Protein AF-A0A9J6AD57-F1 (afdb_monomer_lite)

Organism: Solanum commersonii (NCBI:txid4109)

InterPro domains:
  IPR005123 Oxoglutarate/iron-dependent dioxygenase domain [PS51471] (202-302)
  IPR005123 Oxoglutarate/iron-dependent dioxygenase domain [PS51471] (528-617)
  IPR026992 Non-haem dioxygenase, N-terminal domain [PF14226] (63-148)
  IPR026992 Non-haem dioxygenase, N-terminal domain [PF14226] (376-472)
  IPR027443 Isopenicillin N synthase-like superfamily [G3DSA:2.60.120.330] (24-341)
  IPR027443 Isopenicillin N synthase-like superfamily [G3DSA:2.60.120.330] (342-655)
  IPR044861 Isopenicillin N synthase-like, Fe(2+) 2OG dioxygenase domain [PF03171] (204-301)
  IPR044861 Isopenicillin N synthase-like, Fe(2+) 2OG dioxygenase domain [PF03171] (530-617)
  IPR050295 Plant 2-oxoglutarate-dependent oxidoreductases [PTHR47991] (42-327)

Radius of gyration: 38.26 Å; chains: 1; bounding box: 84×86×118 Å

Sequence (816 aa):
MLHLDTNSFIAMETRTREQLQVNYKKVPSVQEMAKNKLVTIPSRYVREDQDRSIVASSNNKEVPVIDMQRLINDSMNLELNKLHFAAKEWGFFQIKNEIKELFNLPLEEKKKFEQSSGELDGFGQHFVVSDEQKLDWADVFYLKTAPPYLRMPIFSKLPLSLRETIEEYSEEVKELSIKLLKMFGKALGIDEEEVKSVFEEGMQSMRMNYYPPCPQSEKVMGLTPHSDATGLTILLQVNEIQGLQIKKDGIWISILPLPRAFIVNVGDVFEIFSNGIYKSIEHRSVVSSEKERISIATFHNSRLDGELGPANSLINAHNPPKFKKIEATKFYKGYLTRELVGKSYEMAKTKLVTIPSRYIHDNQDPSIASSNYKEVPVIDMQRLINDSMNLELNKLHFAAKEWGFFQLINHGVNFSMMEKMKDEIKKLFNLPLEEKKKFEQSSGELDGFGQLFVVSDEQKLDRADLFFLKTAPIYLRRPIFSKLPLSLRETIEEYSKEVNELSMKVLEMSGKALGIDEEEVKIVFEEGMQSMRMNYYPPCPQLEKVMGLCPQSNSSGLTILLSNGIWIPILPLPNAFVVNVGDALEIFSNGIYKSIEHRSVVNSERERMSVATFQNPRLDGELRPANSLINAHNPPKFKKIGVTEFYKGYVTRELVGKSYICQFKSEYVIRDDDGEIEIKYMEVPSVQELAKKKLMTIPSRYVRDDQDRSIATSNFKQVLVIDMQRLIIGVYMTGLVRVFQISKSNRLCKNFKFIHQTKLIKFGFFRGFQPRVGSGLENSWVWYKISSKIPENQDEALASTASIKSTALARRGAIS

Secondary structure (DSSP, 8-state):
-----HHHHHHHHHHHHHHT---PPP---HHHHHHT--SS--TTT--SS--------SSS-PPPEE-HHHHHT-TTSHHHHHHHHHHHHTSEEEEE----------HHHHGGGBPPTT--SEES-SS---SSSPPPS-EEEEEEEESGGG--TTGGGS-HHHHHHHHHHHHHHHHHHHHHHHHHHHHHT--HHHHHHHHTTPPEEEEEEEE---TTGGG--SEEEE--SSSEEEEEE-SS---EEEEETTEEEE--PPTTEEEEEE-HHHHHHTTTSS----EEE---SSS-EEEEEEEEPPPSSSEE---GGG-BTTB--SB--EEHHHHHHHHHTS---B-SGGGTB-------GGG-----PPPPP-S-PPPPPEEEHHHHHT-TT-HHHHHHHHIIIIISEEEEES--S-HHHHHHHHHHHHHHHHS-HHHHGGGBPPTT--SEES-SS---SS----S-EEEEEEEESGGG--TTGGGS-HHHHHHHHHHHHHHHHHHHHHHHHHHHHHT--HHHHHHHHTTPPEEEEEEEE---S-GGGSS-B-S-TT--SEEEE-TTS-EEE--PPTT-EEEE--HHHHHHTTTSS----EEE-B-SS--EEEEEEEE---TTSEE---GGG-BTTB---B--EEHHHHHHHHHTS---TTHHHHHTBPP-----SS------------HHHHTTS--SS--GGGSPP-----S---S--------TTSSSS-SS---------------------------------------------------------PPP------------------------

Foldseek 3Di:
DDPPDVVNVVVVLVVLLVLQFDFADFDDALQVVVVVVDPDDDPLFFDPPDDPFDADDPPDDAQAEAEPVCCVVVPPCPSLVVLLCRQQQPLKYKYFADDDDADPDDPVLQVVFDDDGRDDAGKGDAQHDDPSHRDAQKIKGKAFQPDPSRGDPSLVVDDPVNSVVSNVVLVVVLVVVLVSQQSNCVSLVFDSVLSCQWFNRFTKMKMKIKRFADQPLVGGFNFAWAFAQFQKKKKDWHDQDWWKWWQHPNHTYTHRHDPRMIMMGGGPLNCFQSLNSGDGTTMTGGHHNPGMTIMMIMGGHTHQQDKGGYRPSQDDLQRHTQWAIDRNSVQSSQQRHHHRHYYSCPVGGPPLPPDPPLQFDPDDADDFDPDDFDAQAEAELVCLVVVPPCPSLVSLLCNQQQPLKYKYAPLPPDPVLVVLLVVLLVVLVPDDPVVQCVFDADVPGDAGWDFAQDQDPNHRGAQKTKHKAWQPDPVRGDPSLVVRDPSNSVSSNSNVVSVLVSVLSSQQSNCVSLVFDSVLSCQWFPSFIKMKMKIKRFAHPCLVGGPDDDPDPQFLQKWWQHPVRHIGTHRHDPRIDMDGDDLLNCFQSLNSGDGTDMGGGHHHNDMHIDMDMDRGTHQQHKGHHGPSQDDPVRHTQFAIDRNVVLVVVVRNHDPDPPPSSVVRTQDDDDDDDDDDRDRDDDDDDPPVVVVVDPDPDDDPVPDDDPPDDDDDDPDDDDDDDDDPPPPPPDDDDDDDDDDDDDDDDDDDDDDDDDDDDDDDDDDDDDDDDDDDDDDDDDDDDDDDDDDDDDDDDDDDDDDDDDDDDDDDDDDDDDDD

pLDDT: mean 70.98, std 23.87, range [21.5, 97.38]

Structure (mmCIF, N/CA/C/O backbone):
data_AF-A0A9J6AD57-F1
#
_entry.id   AF-A0A9J6AD57-F1
#
loop_
_atom_site.group_PDB
_atom_site.id
_atom_site.type_symbol
_atom_site.label_atom_id
_atom_site.label_alt_id
_atom_site.label_comp_id
_atom_site.label_asym_id
_atom_site.label_entity_id
_atom_site.label_seq_id
_atom_site.pdbx_PDB_ins_code
_atom_site.Cartn_x
_atom_site.Cartn_y
_atom_site.Cartn_z
_atom_site.occupancy
_atom_site.B_iso_or_equiv
_atom_site.auth_seq_id
_atom_site.auth_comp_id
_atom_site.auth_asym_id
_atom_site.auth_atom_id
_atom_site.pdbx_PDB_model_num
ATOM 1 N N . MET A 1 1 ? 15.984 0.425 47.057 1.00 34.06 1 MET A N 1
ATOM 2 C CA . MET A 1 1 ? 15.898 1.828 46.598 1.00 34.06 1 MET A CA 1
ATOM 3 C C . MET A 1 1 ? 14.975 1.878 45.400 1.00 34.06 1 MET A C 1
ATOM 5 O O . MET A 1 1 ? 15.278 1.197 44.436 1.00 34.06 1 MET A O 1
ATOM 9 N N . LEU A 1 2 ? 13.888 2.642 45.492 1.00 31.03 2 LEU A N 1
ATOM 10 C CA . LEU A 1 2 ? 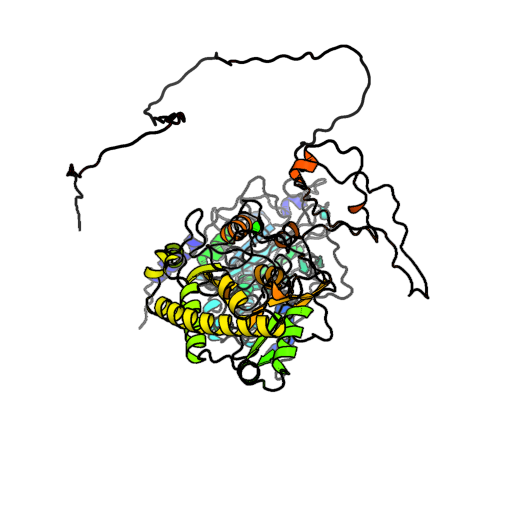13.267 3.423 44.413 1.00 31.03 2 LEU A CA 1
ATOM 11 C C . LEU A 1 2 ? 12.023 4.082 45.023 1.00 31.03 2 LEU A C 1
ATOM 13 O O . LEU A 1 2 ? 10.894 3.642 44.828 1.00 31.03 2 LEU A O 1
ATOM 17 N N . HIS A 1 3 ? 12.247 5.132 45.820 1.00 31.03 3 HIS A N 1
ATOM 18 C CA . HIS A 1 3 ? 11.207 6.141 45.979 1.00 31.03 3 HIS A CA 1
ATOM 19 C C . HIS A 1 3 ? 11.051 6.791 44.604 1.00 31.03 3 HIS A C 1
ATOM 21 O O . HIS A 1 3 ? 11.849 7.649 44.232 1.00 31.03 3 HIS A O 1
ATOM 27 N N . LEU A 1 4 ? 10.051 6.348 43.839 1.00 36.62 4 LEU A N 1
ATOM 28 C CA . LEU A 1 4 ? 9.464 7.211 42.825 1.00 36.62 4 LEU A CA 1
ATOM 29 C C . LEU A 1 4 ? 8.945 8.431 43.580 1.00 36.62 4 LEU A C 1
ATOM 31 O O . LEU A 1 4 ? 8.093 8.301 44.460 1.00 36.62 4 LEU A O 1
ATOM 35 N N . ASP A 1 5 ? 9.553 9.582 43.306 1.00 41.69 5 ASP A N 1
ATOM 36 C CA . ASP A 1 5 ? 9.263 10.839 43.985 1.00 41.69 5 ASP A CA 1
ATOM 37 C C . ASP A 1 5 ? 7.755 11.097 43.900 1.00 41.69 5 ASP A C 1
ATOM 39 O O . ASP A 1 5 ? 7.198 11.144 42.800 1.00 41.69 5 ASP A O 1
ATOM 43 N N . THR A 1 6 ? 7.074 11.232 45.040 1.00 44.88 6 THR A N 1
ATOM 44 C CA . THR A 1 6 ? 5.616 11.425 45.081 1.00 44.88 6 THR A CA 1
ATOM 45 C C . THR A 1 6 ? 5.181 12.634 44.255 1.00 44.88 6 THR A C 1
ATOM 47 O O . THR A 1 6 ? 4.107 12.607 43.659 1.00 44.88 6 THR A O 1
ATOM 50 N N . ASN A 1 7 ? 6.044 13.647 44.121 1.00 40.22 7 ASN A N 1
ATOM 51 C CA . ASN A 1 7 ? 5.800 14.793 43.249 1.00 40.22 7 ASN A CA 1
ATOM 52 C C . ASN A 1 7 ? 5.787 14.407 41.762 1.00 40.22 7 ASN A C 1
ATOM 54 O O . ASN A 1 7 ? 4.982 14.941 41.004 1.00 40.22 7 ASN A O 1
ATOM 58 N N . SER A 1 8 ? 6.627 13.456 41.338 1.00 43.41 8 SER A N 1
ATOM 59 C CA . SER A 1 8 ? 6.649 12.955 39.956 1.00 43.41 8 SER A CA 1
ATOM 60 C C . SER A 1 8 ? 5.392 12.149 39.612 1.00 43.41 8 SER A C 1
ATOM 62 O O . SER A 1 8 ? 4.840 12.320 38.526 1.00 43.41 8 SER A O 1
ATOM 64 N N . PHE A 1 9 ? 4.882 11.350 40.557 1.00 44.97 9 PHE A N 1
ATOM 65 C CA . PHE A 1 9 ? 3.634 10.604 40.383 1.00 44.97 9 PHE A CA 1
ATOM 66 C C . PHE A 1 9 ? 2.422 11.546 40.332 1.00 44.97 9 PHE A C 1
ATOM 68 O O . PHE A 1 9 ? 1.626 11.463 39.401 1.00 44.97 9 PHE A O 1
ATOM 75 N N . ILE A 1 10 ? 2.330 12.510 41.256 1.00 48.50 10 ILE A N 1
ATOM 76 C CA . ILE A 1 10 ? 1.260 13.524 41.274 1.00 48.50 10 ILE A CA 1
ATOM 77 C C . ILE A 1 10 ? 1.305 14.405 40.013 1.00 48.50 10 ILE A C 1
ATOM 79 O O . ILE A 1 10 ? 0.261 14.722 39.440 1.00 48.50 10 ILE A O 1
ATOM 83 N N . ALA A 1 11 ? 2.497 14.772 39.530 1.00 47.91 11 ALA A N 1
ATOM 84 C CA . ALA A 1 11 ? 2.655 15.515 38.280 1.00 47.91 11 ALA A CA 1
ATOM 85 C C . ALA A 1 11 ? 2.229 14.687 37.055 1.00 47.91 11 ALA A C 1
ATOM 87 O O . ALA A 1 11 ? 1.565 15.218 36.164 1.00 47.91 11 ALA A O 1
ATOM 88 N N . MET A 1 12 ? 2.555 13.390 37.017 1.00 51.72 12 MET A N 1
ATOM 89 C CA . MET A 1 12 ? 2.100 12.467 35.971 1.00 51.72 12 MET A CA 1
ATOM 90 C C . MET A 1 12 ? 0.573 12.304 35.993 1.00 51.72 12 MET A C 1
ATOM 92 O O . MET A 1 12 ? -0.067 12.426 34.949 1.00 51.72 12 MET A O 1
ATOM 96 N N . GLU A 1 13 ? -0.023 12.099 37.169 1.00 52.12 13 GLU A N 1
ATOM 97 C CA . GLU A 1 13 ? -1.472 11.982 37.382 1.00 52.12 13 GLU A CA 1
ATOM 98 C C . GLU A 1 13 ? -2.213 13.253 36.930 1.00 52.12 13 GLU A C 1
ATOM 100 O O . GLU A 1 13 ? -3.184 13.177 36.173 1.00 52.12 13 GLU A O 1
ATOM 105 N N . THR A 1 14 ? -1.713 14.429 37.320 1.00 54.19 14 THR A N 1
ATOM 106 C CA . THR A 1 14 ? -2.291 15.734 36.951 1.00 54.19 14 THR A CA 1
ATOM 107 C C . THR A 1 14 ? -2.194 15.978 35.444 1.00 54.19 14 THR A C 1
ATOM 109 O O . THR A 1 14 ? -3.206 16.240 34.795 1.00 54.19 14 THR A O 1
ATOM 112 N N . ARG A 1 15 ? -1.005 15.792 34.855 1.00 53.72 15 ARG A N 1
ATOM 113 C CA . ARG A 1 15 ? -0.764 15.968 33.413 1.00 53.72 15 ARG A CA 1
ATOM 114 C C . ARG A 1 15 ? -1.612 15.019 32.561 1.00 53.72 15 ARG A C 1
ATOM 116 O O . ARG A 1 15 ? -2.144 15.433 31.533 1.00 53.72 15 ARG A O 1
ATOM 123 N N . THR A 1 16 ? -1.780 13.772 33.002 1.00 54.69 16 THR A N 1
ATOM 124 C CA . THR A 1 16 ? -2.605 12.769 32.307 1.00 54.69 16 THR A CA 1
ATOM 125 C C . THR A 1 16 ? -4.091 13.139 32.346 1.00 54.69 16 THR A C 1
ATOM 127 O O . THR A 1 16 ? -4.788 12.983 31.341 1.00 54.69 16 THR A O 1
ATOM 130 N N . ARG A 1 17 ? -4.583 13.687 33.470 1.00 59.78 17 ARG A N 1
ATOM 131 C CA . ARG A 1 17 ? -5.957 14.213 33.582 1.00 59.78 17 ARG A CA 1
ATOM 132 C C . ARG A 1 17 ? -6.182 15.415 32.656 1.00 59.78 17 ARG A C 1
ATOM 134 O O . ARG A 1 17 ? -7.128 15.393 31.873 1.00 59.78 17 ARG A O 1
ATOM 141 N N . GLU A 1 18 ? -5.296 16.411 32.675 1.00 58.50 18 GLU A N 1
ATOM 142 C CA . GLU A 1 18 ? -5.382 17.602 31.807 1.00 58.50 18 GLU A CA 1
ATOM 143 C C . GLU A 1 18 ? -5.357 17.256 30.308 1.00 58.50 18 GLU A C 1
ATOM 145 O O . GLU A 1 18 ? -6.063 17.865 29.498 1.00 58.50 18 GLU A O 1
ATOM 150 N N . GLN A 1 19 ? -4.567 16.255 29.905 1.00 54.62 19 GLN A N 1
ATOM 151 C CA . GLN A 1 19 ? -4.439 15.871 28.498 1.00 54.62 19 GLN A CA 1
ATOM 152 C C . GLN A 1 19 ? -5.753 15.357 27.883 1.00 54.62 19 GLN A C 1
ATOM 154 O O . GLN A 1 19 ? -5.970 15.597 26.688 1.00 54.62 19 GLN A O 1
ATOM 159 N N . LEU A 1 20 ? -6.632 14.733 28.679 1.00 59.19 20 LEU A N 1
ATOM 160 C CA . LEU A 1 20 ? -7.899 14.125 28.245 1.00 59.19 20 LEU A CA 1
ATOM 161 C C . LEU A 1 20 ? -9.157 14.977 28.511 1.00 59.19 20 LEU A C 1
ATOM 163 O O . LEU A 1 20 ? -10.259 14.516 28.212 1.00 59.19 20 LEU A O 1
ATOM 167 N N . GLN A 1 21 ? -9.031 16.207 29.024 1.00 62.59 21 GLN A N 1
ATOM 168 C CA . GLN A 1 21 ? -10.186 17.099 29.199 1.00 62.59 21 GLN A CA 1
ATOM 169 C C . GLN A 1 21 ? -10.816 17.489 27.854 1.00 62.59 21 GLN A C 1
ATOM 171 O O . GLN A 1 21 ? -10.132 17.967 26.941 1.00 62.59 21 GLN A O 1
ATOM 176 N N . VAL A 1 22 ? -12.138 17.313 27.749 1.00 60.44 22 VAL A N 1
ATOM 177 C CA . VAL A 1 22 ? -12.949 17.664 26.572 1.00 60.44 22 VAL A CA 1
ATOM 178 C C . VAL A 1 22 ? -14.296 18.224 27.030 1.00 60.44 22 VAL A C 1
ATOM 180 O O . VAL A 1 22 ? -14.986 17.629 27.852 1.00 60.44 22 VAL A O 1
ATOM 183 N N . ASN A 1 23 ? -14.681 19.379 26.484 1.00 62.81 23 ASN A N 1
ATOM 184 C CA . ASN A 1 23 ? -15.947 20.038 26.802 1.00 62.81 23 ASN A CA 1
ATOM 185 C C . ASN A 1 23 ? -17.065 19.545 25.871 1.00 62.81 23 ASN A C 1
ATOM 187 O O . ASN A 1 23 ? -17.119 19.953 24.712 1.00 62.81 23 ASN A O 1
ATOM 191 N N . TYR A 1 24 ? -17.978 18.724 26.392 1.00 70.00 24 TYR A N 1
ATOM 192 C CA . TYR A 1 24 ? -19.229 18.370 25.711 1.00 70.00 24 TYR A CA 1
ATOM 193 C C . TYR A 1 24 ? -20.391 19.239 26.192 1.00 70.00 24 TYR A C 1
ATOM 195 O O . TYR A 1 24 ? -20.396 19.738 27.321 1.00 70.00 24 TYR A O 1
ATOM 203 N N . LYS A 1 25 ? -21.408 19.403 25.345 1.00 73.12 25 LYS A N 1
ATOM 204 C CA . LYS A 1 25 ? -22.640 20.109 25.713 1.00 73.12 25 LYS A CA 1
ATOM 205 C C . LYS A 1 25 ? -23.589 19.179 26.470 1.00 73.12 25 LYS A C 1
ATOM 207 O O . LYS A 1 25 ? -23.847 18.062 26.028 1.00 73.12 25 LYS A O 1
ATOM 212 N N . LYS A 1 26 ? -24.154 19.658 27.585 1.00 76.12 26 LYS A N 1
ATOM 213 C CA . LYS A 1 26 ? -25.201 18.933 28.325 1.00 76.12 26 LYS A CA 1
ATOM 214 C C . LYS A 1 26 ? -26.450 18.752 27.458 1.00 76.12 26 LYS A C 1
ATOM 216 O O . LYS A 1 26 ? -26.832 19.654 26.714 1.00 76.12 26 LYS A O 1
ATOM 221 N N . VAL A 1 27 ? -27.111 17.607 27.608 1.00 81.44 27 VAL A N 1
ATOM 222 C CA . VAL A 1 27 ? -28.353 17.260 26.902 1.00 81.44 27 VAL A CA 1
ATOM 223 C C . VAL A 1 27 ? -29.414 16.731 27.875 1.00 81.44 27 VAL A C 1
ATOM 225 O O . VAL A 1 27 ? -29.050 16.225 28.938 1.00 81.44 27 VAL A O 1
ATOM 228 N N . PRO A 1 28 ? -30.719 16.843 27.556 1.00 82.56 28 PRO A N 1
ATOM 229 C CA . PRO A 1 28 ? -31.786 16.325 28.414 1.00 82.56 28 PRO A CA 1
ATOM 230 C C . PRO A 1 28 ? -31.753 14.797 28.543 1.00 82.56 28 PRO A C 1
ATOM 232 O O . PRO A 1 28 ? -31.442 14.106 27.574 1.00 82.56 28 PRO A O 1
ATOM 235 N N . SER A 1 29 ? -32.165 14.277 29.706 1.00 82.62 29 SER A N 1
ATOM 236 C CA . SER A 1 29 ? -32.370 12.835 29.905 1.00 82.62 29 SER A CA 1
ATOM 237 C C . SER A 1 29 ? -33.492 12.312 29.009 1.00 82.62 29 SER A C 1
ATOM 239 O O . SER A 1 29 ? -34.625 12.807 29.031 1.00 82.62 29 SER A O 1
ATOM 241 N N . VAL A 1 30 ? -33.182 11.264 28.254 1.00 83.94 30 VAL A N 1
ATOM 242 C CA . VAL A 1 30 ? -34.129 10.560 27.390 1.00 83.94 30 VAL A CA 1
ATOM 243 C C . VAL A 1 30 ? -35.051 9.666 28.228 1.00 83.94 30 VAL A C 1
ATOM 245 O O . VAL A 1 30 ? -36.224 9.516 27.887 1.00 83.94 30 VAL A O 1
ATOM 248 N N . GLN A 1 31 ? -34.581 9.119 29.358 1.00 77.44 31 GLN A N 1
ATOM 249 C CA . GLN A 1 31 ? -35.412 8.329 30.276 1.00 77.44 31 GLN A CA 1
ATOM 250 C C . GLN A 1 31 ? -36.575 9.152 30.842 1.00 77.44 31 GLN A C 1
ATOM 252 O O . GLN A 1 31 ? -37.710 8.676 30.857 1.00 77.44 31 GLN A O 1
ATOM 257 N N . GLU A 1 32 ? -36.330 10.393 31.265 1.00 81.31 32 GLU A N 1
ATOM 258 C CA . GLU A 1 32 ? -37.400 11.290 31.722 1.00 81.31 32 GLU A CA 1
ATOM 259 C C . GLU A 1 32 ? -38.315 11.723 30.575 1.00 81.31 32 GLU A C 1
ATOM 261 O O . GLU A 1 32 ? -39.533 11.786 30.734 1.00 81.31 32 GLU A O 1
ATOM 266 N N . MET A 1 33 ? -37.745 11.956 29.391 1.00 82.56 33 MET A N 1
ATOM 267 C CA . MET A 1 33 ? -38.510 12.298 28.195 1.00 82.56 33 MET A CA 1
ATOM 268 C C . MET A 1 33 ? -39.497 11.184 27.801 1.00 82.56 33 MET A C 1
ATOM 270 O O . MET A 1 33 ? -40.646 11.474 27.461 1.00 82.56 33 MET A O 1
ATOM 274 N N . ALA A 1 34 ? -39.090 9.917 27.915 1.00 80.31 34 ALA A N 1
ATOM 275 C CA . ALA A 1 34 ? -39.922 8.754 27.607 1.00 80.31 34 ALA A CA 1
ATOM 276 C C . ALA A 1 34 ? -41.113 8.576 28.572 1.00 80.31 34 ALA A C 1
ATOM 278 O O . ALA A 1 34 ? -42.185 8.141 28.141 1.00 80.31 34 ALA A O 1
ATOM 279 N N . LYS A 1 35 ? -40.988 8.973 29.851 1.00 78.38 35 LYS A N 1
ATOM 280 C CA . LYS A 1 35 ? -42.102 8.916 30.825 1.00 78.38 35 LYS A CA 1
ATOM 281 C C . LYS A 1 35 ? -43.313 9.747 30.397 1.00 78.38 35 LYS A C 1
ATOM 283 O O . LYS A 1 35 ? -44.443 9.385 30.712 1.00 78.38 35 LYS A O 1
ATOM 288 N N . ASN A 1 36 ? -43.090 10.824 29.644 1.00 75.44 36 ASN A N 1
ATOM 289 C CA . ASN A 1 36 ? -44.131 11.766 29.230 1.00 75.44 36 ASN A CA 1
ATOM 290 C C . ASN A 1 36 ? -45.003 11.274 28.054 1.00 75.44 36 ASN A C 1
ATOM 292 O O . ASN A 1 36 ? -45.785 12.060 27.525 1.00 75.44 36 ASN A O 1
ATOM 296 N N . LYS A 1 37 ? -44.883 10.000 27.632 1.00 67.12 37 LYS A N 1
ATOM 297 C CA . LYS A 1 37 ? -45.678 9.371 26.552 1.00 67.12 37 LYS A CA 1
ATOM 298 C C . LYS A 1 37 ? -45.781 10.245 25.289 1.00 67.12 37 LYS A C 1
ATOM 300 O O . LYS A 1 37 ? -46.872 10.543 24.806 1.00 67.12 37 LYS A O 1
ATOM 305 N N . LEU A 1 38 ? -44.630 10.674 24.770 1.00 68.56 38 LEU A N 1
ATOM 306 C CA . LEU A 1 38 ? -44.556 11.559 23.606 1.00 68.56 38 LEU A CA 1
ATOM 307 C C . LEU A 1 38 ? -45.272 10.982 22.373 1.00 68.56 38 LEU A C 1
ATOM 309 O O . LEU A 1 38 ? -44.987 9.869 21.942 1.00 68.56 38 LEU A O 1
ATOM 313 N N . VAL A 1 39 ? -46.129 11.801 21.756 1.00 68.62 39 VAL A N 1
ATOM 314 C CA . VAL A 1 39 ? -46.787 11.501 20.467 1.00 68.62 39 VAL A CA 1
ATOM 315 C C . VAL A 1 39 ? -45.831 11.705 19.281 1.00 68.62 39 VAL A C 1
ATOM 317 O O . VAL A 1 39 ? -45.944 11.029 18.260 1.00 68.62 39 VAL A O 1
ATOM 320 N N . THR A 1 40 ? -44.862 12.617 19.418 1.00 76.56 40 THR A N 1
ATOM 321 C CA . THR A 1 40 ? -43.874 12.935 18.376 1.00 76.56 40 THR A CA 1
ATOM 322 C C . THR A 1 40 ? -42.504 13.167 18.997 1.00 76.56 40 THR A C 1
ATOM 324 O O . THR A 1 40 ? -42.391 13.833 20.026 1.00 76.56 40 THR A O 1
ATOM 327 N N . ILE A 1 41 ? -41.464 12.632 18.362 1.00 85.75 41 ILE A N 1
ATOM 328 C CA . ILE A 1 41 ? -40.073 12.752 18.815 1.00 85.75 41 ILE A CA 1
ATOM 329 C C . ILE A 1 41 ? -39.503 14.143 18.466 1.00 85.75 41 ILE A C 1
ATOM 331 O O . ILE A 1 41 ? -39.757 14.631 17.361 1.00 85.75 41 ILE A O 1
ATOM 335 N N . PRO A 1 42 ? -38.697 14.788 19.338 1.00 87.44 42 PRO A N 1
ATOM 336 C CA . PRO A 1 42 ? -38.066 16.065 19.009 1.00 87.44 42 PRO A CA 1
ATOM 337 C C . PRO A 1 42 ? -37.091 15.946 17.827 1.00 87.44 42 PRO A C 1
ATOM 339 O O . PRO A 1 42 ? -36.301 15.004 17.741 1.00 87.44 42 PRO A O 1
ATOM 342 N N . SER A 1 43 ? -37.084 16.949 16.946 1.00 86.50 43 SER A N 1
ATOM 343 C CA . SER A 1 43 ? -36.330 16.962 15.676 1.00 86.50 43 SER A CA 1
ATOM 344 C C . SER A 1 43 ? -34.819 16.720 15.807 1.00 86.50 43 SER A C 1
ATOM 346 O O . SER A 1 43 ? -34.182 16.277 14.846 1.00 86.50 43 SER A O 1
ATOM 348 N N . ARG A 1 44 ? -34.237 16.976 16.985 1.00 88.25 44 ARG A N 1
ATOM 349 C CA . ARG A 1 44 ? -32.819 16.732 17.280 1.00 88.25 44 ARG A CA 1
ATOM 350 C C . ARG A 1 44 ? -32.478 15.241 17.444 1.00 88.25 44 ARG A C 1
ATOM 352 O O . ARG A 1 44 ? -31.330 14.879 17.235 1.00 88.25 44 ARG A O 1
ATOM 359 N N . TYR A 1 45 ? -33.444 14.368 17.733 1.00 87.38 45 TYR A N 1
ATOM 360 C CA . TYR A 1 45 ? -33.227 12.910 17.782 1.00 87.38 45 TYR A CA 1
ATOM 361 C C . TYR A 1 45 ? -33.567 12.217 16.453 1.00 87.38 45 TYR A C 1
ATOM 363 O O . TYR A 1 45 ? -33.031 11.148 16.164 1.00 87.38 45 TYR A O 1
ATOM 371 N N . VAL A 1 46 ? -34.420 12.836 15.625 1.00 87.38 46 VAL A N 1
ATOM 372 C CA . VAL A 1 46 ? -34.845 12.297 14.323 1.00 87.38 46 VAL A CA 1
ATOM 373 C C . VAL A 1 46 ? -33.660 12.211 13.354 1.00 87.38 46 VAL A C 1
ATOM 375 O O . VAL A 1 46 ? -33.076 13.236 12.995 1.00 87.38 46 VAL A O 1
ATOM 378 N N . ARG A 1 47 ? -33.335 10.999 12.903 1.00 82.31 47 ARG A N 1
ATOM 379 C CA . ARG A 1 47 ? -32.307 10.682 11.903 1.00 82.31 47 ARG A CA 1
ATOM 380 C C . ARG A 1 47 ? -32.977 10.246 10.596 1.00 82.31 47 ARG A C 1
ATOM 382 O O . ARG A 1 47 ? -33.535 9.154 10.511 1.00 82.31 47 ARG A O 1
ATOM 389 N N . GLU A 1 48 ? -32.924 11.098 9.580 1.00 70.44 48 GLU A N 1
ATOM 390 C CA . GLU A 1 48 ? -33.382 10.779 8.211 1.00 70.44 48 GLU A CA 1
ATOM 391 C C . GLU A 1 48 ? -32.237 10.222 7.346 1.00 70.44 48 GLU A C 1
ATOM 393 O O . GLU A 1 48 ? -32.467 9.568 6.334 1.00 70.44 48 GLU A O 1
ATOM 398 N N . ASP A 1 49 ? -31.009 10.431 7.814 1.00 68.31 49 ASP A N 1
ATOM 399 C CA . ASP A 1 49 ? -29.708 10.003 7.305 1.00 68.31 49 ASP A CA 1
ATOM 400 C C . ASP A 1 49 ? -29.381 8.519 7.560 1.00 68.31 49 ASP A C 1
ATOM 402 O O . ASP A 1 49 ? -28.330 8.040 7.136 1.00 68.31 49 ASP A O 1
ATOM 406 N N . GLN A 1 50 ? -30.254 7.774 8.250 1.00 63.94 50 GLN A N 1
ATOM 407 C CA . GLN A 1 50 ? -29.974 6.376 8.577 1.00 63.94 50 GLN A CA 1
ATOM 408 C C . GLN A 1 50 ? -29.882 5.498 7.328 1.00 63.94 50 GLN A C 1
ATOM 410 O O . GLN A 1 50 ? -30.834 5.369 6.558 1.00 63.94 50 GLN A O 1
ATOM 415 N N . ASP A 1 51 ? -28.769 4.779 7.217 1.00 62.12 51 ASP A N 1
ATOM 416 C CA . ASP A 1 51 ? -28.639 3.638 6.322 1.00 62.12 51 ASP A CA 1
ATOM 417 C C . ASP A 1 51 ? -29.617 2.522 6.754 1.00 62.12 51 ASP A C 1
ATOM 419 O O . ASP A 1 51 ? -29.431 1.853 7.783 1.00 62.12 51 ASP A O 1
ATOM 423 N N . ARG A 1 52 ? -30.689 2.377 5.960 1.00 57.62 52 ARG A N 1
ATOM 424 C CA . ARG A 1 52 ? -31.767 1.379 6.091 1.00 57.62 52 ARG A CA 1
ATOM 425 C C . ARG A 1 52 ? -31.482 0.089 5.307 1.00 57.62 52 ARG A C 1
ATOM 427 O O . ARG A 1 52 ? -32.423 -0.619 4.948 1.00 57.62 52 ARG A O 1
ATOM 434 N N . SER A 1 53 ? -30.217 -0.191 4.987 1.00 52.16 53 SER A N 1
ATOM 435 C CA . SER A 1 53 ? -29.793 -1.437 4.337 1.00 52.16 53 SER A CA 1
ATOM 436 C C . SER A 1 53 ? -30.379 -2.682 5.014 1.00 52.16 53 SER A C 1
ATOM 438 O O . SER A 1 53 ? -30.646 -2.703 6.217 1.00 52.16 53 SER A O 1
ATOM 440 N N . ILE A 1 54 ? -30.617 -3.712 4.195 1.00 54.69 54 ILE A N 1
ATOM 441 C CA . ILE A 1 54 ? -31.383 -4.916 4.542 1.00 54.69 54 ILE A CA 1
ATOM 442 C C . ILE A 1 54 ? -30.805 -5.567 5.802 1.00 54.69 54 ILE A C 1
ATOM 444 O O . ILE A 1 54 ? -29.762 -6.212 5.741 1.00 54.69 54 ILE A O 1
ATOM 448 N N . VAL A 1 55 ? -31.507 -5.448 6.931 1.00 55.75 55 VAL A N 1
ATOM 449 C CA . VAL A 1 55 ? -31.173 -6.204 8.142 1.00 55.75 55 VAL A CA 1
ATOM 450 C C . VAL A 1 55 ? -31.486 -7.669 7.865 1.00 55.75 55 VAL A C 1
ATOM 452 O O . VAL A 1 55 ? -32.651 -8.056 7.762 1.00 55.75 55 VAL A O 1
ATOM 455 N N . ALA A 1 56 ? -30.449 -8.487 7.713 1.00 50.22 56 ALA A N 1
ATOM 456 C CA . ALA A 1 56 ? -30.623 -9.917 7.518 1.00 50.22 56 ALA A CA 1
ATOM 457 C C . ALA A 1 56 ? -31.164 -10.551 8.811 1.00 50.22 56 ALA A C 1
ATOM 459 O O . ALA A 1 56 ? -30.502 -10.521 9.850 1.00 50.22 56 ALA A O 1
ATOM 460 N N . SER A 1 57 ? -32.354 -11.155 8.745 1.00 47.06 57 SER A N 1
ATOM 461 C CA . SER A 1 57 ? -32.814 -12.100 9.769 1.00 47.06 57 SER A CA 1
ATOM 462 C C . SER A 1 57 ? -31.814 -13.256 9.888 1.00 47.06 57 SER A C 1
ATOM 464 O O . SER A 1 57 ? -31.259 -13.680 8.875 1.00 47.06 57 SER A O 1
ATOM 466 N N . SER A 1 58 ? -31.615 -13.782 11.099 1.00 47.78 58 SER A N 1
ATOM 467 C CA . SER A 1 58 ? -30.478 -14.612 11.549 1.00 47.78 58 SER A CA 1
ATOM 468 C C . SER A 1 58 ? -30.278 -15.995 10.893 1.00 47.78 58 SER A C 1
ATOM 470 O O . SER A 1 58 ? -29.550 -16.829 11.425 1.00 47.78 58 SER A O 1
ATOM 472 N N . ASN A 1 59 ? -30.843 -16.254 9.715 1.00 42.62 59 ASN A N 1
ATOM 473 C CA . ASN A 1 59 ? -30.746 -17.528 9.002 1.00 42.62 59 ASN A CA 1
ATOM 474 C C . ASN A 1 59 ? -29.371 -17.695 8.307 1.00 42.62 59 ASN A C 1
ATOM 476 O O . ASN A 1 59 ? -29.295 -17.621 7.080 1.00 42.62 59 ASN A O 1
ATOM 480 N N . ASN A 1 60 ? -28.315 -17.937 9.108 1.00 47.09 60 ASN A N 1
ATOM 481 C CA . ASN A 1 60 ? -26.956 -18.450 8.778 1.00 47.09 60 ASN A CA 1
ATOM 482 C C . ASN A 1 60 ? -25.735 -17.528 9.040 1.00 47.09 60 ASN A C 1
ATOM 484 O O . ASN A 1 60 ? -24.630 -17.871 8.619 1.00 47.09 60 ASN A O 1
ATOM 488 N N . LYS A 1 61 ? -25.860 -16.389 9.739 1.00 56.16 61 LYS A N 1
ATOM 489 C CA . LYS A 1 61 ? -24.703 -15.528 10.103 1.00 56.16 61 LYS A CA 1
ATOM 490 C C . LYS A 1 61 ? -24.740 -15.071 11.573 1.00 56.16 61 LYS A C 1
ATOM 492 O O . LYS A 1 61 ? -24.921 -13.891 11.855 1.00 56.16 61 LYS A O 1
ATOM 497 N N . GLU A 1 62 ? -24.540 -16.001 12.505 1.00 70.06 62 GLU A N 1
ATOM 498 C CA . GLU A 1 62 ? -24.345 -15.682 13.930 1.00 70.06 62 GLU A CA 1
ATOM 499 C C . GLU A 1 62 ? -22.879 -15.340 14.247 1.00 70.06 62 GLU A C 1
ATOM 501 O O . GLU A 1 62 ? -21.955 -15.874 13.629 1.00 70.06 62 GLU A O 1
ATOM 506 N N . VAL A 1 63 ? -22.658 -14.455 15.228 1.00 77.88 63 VAL A N 1
ATOM 507 C CA . VAL A 1 63 ? -21.308 -14.160 15.740 1.00 77.88 63 VAL A CA 1
ATOM 508 C C . VAL A 1 63 ? -20.733 -15.378 16.484 1.00 77.88 63 VAL A C 1
ATOM 510 O O . VAL A 1 63 ? -21.477 -16.043 17.209 1.00 77.88 63 VAL A O 1
ATOM 513 N N . PRO A 1 64 ? -19.426 -15.682 16.362 1.00 82.62 64 PRO A N 1
ATOM 514 C CA . PRO A 1 64 ? -18.827 -16.831 17.036 1.00 82.62 64 PRO A CA 1
ATOM 515 C C . PRO A 1 64 ? -18.993 -16.803 18.561 1.00 82.62 64 PRO A C 1
ATOM 517 O O . PRO A 1 64 ? -18.921 -15.751 19.193 1.00 82.62 64 PRO A O 1
ATOM 520 N N . VAL A 1 65 ? -19.151 -17.983 19.161 1.00 81.00 65 VAL A N 1
ATOM 521 C CA . VAL A 1 65 ? -19.219 -18.176 20.619 1.00 81.00 65 VAL A CA 1
ATOM 522 C C . VAL A 1 65 ? -17.946 -18.875 21.078 1.00 81.00 65 VAL A C 1
ATOM 524 O O . VAL A 1 65 ? -17.652 -19.961 20.578 1.00 81.00 65 VAL A O 1
ATOM 527 N N . ILE A 1 66 ? -17.213 -18.283 22.017 1.00 77.12 66 ILE A N 1
ATOM 528 C CA . ILE A 1 66 ? -15.952 -18.792 22.566 1.00 77.12 66 ILE A CA 1
ATOM 529 C C . ILE A 1 66 ? -16.180 -19.328 23.984 1.00 77.12 66 ILE A C 1
ATOM 531 O O . ILE A 1 66 ? -16.808 -18.677 24.822 1.00 77.12 66 ILE A O 1
ATOM 535 N N . ASP A 1 67 ? -15.669 -20.525 24.251 1.00 74.62 67 ASP A N 1
ATOM 536 C CA . ASP A 1 67 ? -15.715 -21.170 25.565 1.00 74.62 67 ASP A CA 1
ATOM 537 C C . ASP A 1 67 ? -14.378 -20.964 26.298 1.00 74.62 67 ASP A C 1
ATOM 539 O O . ASP A 1 67 ? -13.363 -21.561 25.941 1.00 74.62 67 ASP A O 1
ATOM 543 N N . MET A 1 68 ? -14.372 -20.117 27.333 1.00 65.81 68 MET A N 1
ATOM 544 C CA . MET A 1 68 ? -13.155 -19.797 28.094 1.00 65.81 68 MET A CA 1
ATOM 545 C C . MET A 1 68 ? -12.562 -21.005 28.830 1.00 65.81 68 MET A C 1
ATOM 547 O O . MET A 1 68 ? -11.342 -21.085 28.961 1.00 65.81 68 MET A O 1
ATOM 551 N N . GLN A 1 69 ? -13.381 -21.958 29.290 1.00 66.88 69 GLN A N 1
ATOM 552 C CA . GLN A 1 69 ? -12.870 -23.143 29.987 1.00 66.88 69 GLN A CA 1
ATOM 553 C C . GLN A 1 69 ? -12.157 -24.081 29.013 1.00 66.88 69 GLN A C 1
ATOM 555 O O . GLN A 1 69 ? -11.114 -24.640 29.352 1.00 66.88 69 GLN A O 1
ATOM 560 N N . ARG A 1 70 ? -12.671 -24.215 27.784 1.00 72.50 70 ARG A N 1
ATOM 561 C CA . ARG A 1 70 ? -11.962 -24.930 26.711 1.00 72.50 70 ARG A CA 1
ATOM 562 C C . ARG A 1 70 ? -10.690 -24.205 26.317 1.00 72.50 70 ARG A C 1
ATOM 564 O O . ARG A 1 70 ? -9.646 -24.835 26.269 1.00 72.50 70 ARG A O 1
ATOM 571 N N . LEU A 1 71 ? -10.778 -22.897 26.095 1.00 66.31 71 LEU A N 1
ATOM 572 C CA . LEU A 1 71 ? -9.683 -22.049 25.633 1.00 66.31 71 LEU A CA 1
ATOM 573 C C . LEU A 1 71 ? -8.469 -22.056 26.587 1.00 66.31 71 LEU A C 1
ATOM 575 O O . LEU A 1 71 ? -7.331 -22.068 26.122 1.00 66.31 71 LEU A O 1
ATOM 579 N N . ILE A 1 72 ? -8.694 -22.106 27.905 1.00 61.50 72 ILE A N 1
ATOM 580 C CA . ILE A 1 72 ? -7.625 -22.236 28.916 1.00 61.50 72 ILE A CA 1
ATOM 581 C C . ILE A 1 72 ? -6.978 -23.633 28.891 1.00 61.50 72 ILE A C 1
ATOM 583 O O . ILE A 1 72 ? -5.770 -23.754 29.079 1.00 61.50 72 ILE A O 1
ATOM 587 N N . ASN A 1 73 ? -7.761 -24.683 28.629 1.00 66.75 73 ASN A N 1
ATOM 588 C CA . ASN A 1 73 ? -7.319 -26.084 28.640 1.00 66.75 73 ASN A CA 1
ATOM 589 C C . ASN A 1 73 ? -6.983 -26.632 27.233 1.00 66.75 73 ASN A C 1
ATOM 591 O O . ASN A 1 73 ? -6.920 -27.847 27.030 1.00 66.75 73 ASN A O 1
ATOM 595 N N . ASP A 1 74 ? -6.796 -25.752 26.246 1.00 65.75 74 ASP A N 1
ATOM 596 C CA . ASP A 1 74 ? -6.749 -26.096 24.823 1.00 65.75 74 ASP A CA 1
ATOM 597 C C . ASP A 1 74 ? -5.387 -26.657 24.379 1.00 65.75 74 ASP A C 1
ATOM 599 O O . ASP A 1 74 ? -4.588 -25.993 23.713 1.00 65.75 74 ASP A O 1
ATOM 603 N N . SER A 1 75 ? -5.119 -27.915 24.730 1.00 55.69 75 SER A N 1
ATOM 604 C CA . SER A 1 75 ? -3.883 -28.623 24.364 1.00 55.69 75 SER A CA 1
ATOM 605 C C . SER A 1 75 ? -3.685 -28.816 22.853 1.00 55.69 75 SER A C 1
ATOM 607 O O . SER A 1 75 ? -2.570 -29.109 22.423 1.00 55.69 75 SER A O 1
ATOM 609 N N . MET A 1 76 ? -4.734 -28.634 22.038 1.00 63.53 76 MET A N 1
ATOM 610 C CA . MET A 1 76 ? -4.699 -28.795 20.577 1.00 63.53 76 MET A CA 1
ATOM 611 C C . MET A 1 76 ? -4.887 -27.475 19.802 1.00 63.53 76 MET A C 1
ATOM 613 O O . MET A 1 76 ? -4.923 -27.493 18.572 1.00 63.53 76 MET A O 1
ATOM 617 N N . ASN A 1 77 ? -4.964 -26.330 20.493 1.00 72.38 77 ASN A N 1
ATOM 618 C CA . ASN A 1 77 ? -5.220 -24.993 19.932 1.00 72.38 77 ASN A CA 1
ATOM 619 C C . ASN A 1 77 ? -6.522 -24.872 19.093 1.00 72.38 77 ASN A C 1
ATOM 621 O O . ASN A 1 77 ? -6.628 -23.995 18.233 1.00 72.38 77 ASN A O 1
ATOM 625 N N . LEU A 1 78 ? -7.521 -25.736 19.304 1.00 75.31 78 LEU A N 1
ATOM 626 C CA . LEU A 1 78 ? -8.772 -25.746 18.535 1.00 75.31 78 LEU A CA 1
ATOM 627 C C . LEU A 1 78 ? -9.659 -24.521 18.832 1.00 75.31 78 LEU A C 1
ATOM 629 O O . LEU A 1 78 ? -10.160 -23.868 17.913 1.00 75.31 78 LEU A O 1
ATOM 633 N N . GLU A 1 79 ? -9.841 -24.191 20.109 1.00 77.38 79 GLU A N 1
ATOM 634 C CA . GLU A 1 79 ? -10.614 -23.031 20.562 1.00 77.38 79 GLU A CA 1
ATOM 635 C C . GLU A 1 79 ? -9.787 -21.738 20.391 1.00 77.38 79 GLU A C 1
ATOM 637 O O . GLU A 1 79 ? -10.350 -20.690 20.070 1.00 77.38 79 GLU A O 1
ATOM 642 N N . LEU A 1 80 ? -8.449 -21.813 20.469 1.00 73.94 80 LEU A N 1
ATOM 643 C CA . LEU A 1 80 ? -7.542 -20.711 20.112 1.00 73.94 80 LEU A CA 1
ATOM 644 C C . LEU A 1 80 ? -7.662 -20.326 18.626 1.00 73.94 80 LEU A C 1
ATOM 646 O O . LEU A 1 80 ? -7.775 -19.144 18.300 1.00 73.94 80 LEU A O 1
ATOM 650 N N . ASN A 1 81 ? -7.708 -21.309 17.722 1.00 79.81 81 ASN A N 1
ATOM 651 C CA . ASN A 1 81 ? -7.933 -21.077 16.290 1.00 79.81 81 ASN A CA 1
ATOM 652 C C . ASN A 1 81 ? -9.316 -20.464 16.016 1.00 79.81 81 ASN A C 1
ATOM 654 O O . ASN A 1 81 ? -9.465 -19.596 15.153 1.00 79.81 81 ASN A O 1
ATOM 658 N N . LYS A 1 82 ? -10.333 -20.870 16.779 1.00 81.25 82 LYS A N 1
ATOM 659 C CA . LYS A 1 82 ? -11.690 -20.316 16.706 1.00 81.25 82 LYS A CA 1
ATOM 660 C C . LYS A 1 82 ? -11.755 -18.868 17.211 1.00 81.25 82 LYS A C 1
ATOM 662 O O . LYS A 1 82 ? -12.420 -18.044 16.585 1.00 81.25 82 LYS A O 1
ATOM 667 N N . LEU A 1 83 ? -11.022 -18.538 18.278 1.00 75.19 83 LEU A N 1
ATOM 668 C CA . LEU A 1 83 ? -10.836 -17.166 18.765 1.00 75.19 83 LEU A CA 1
ATOM 669 C C . LEU A 1 83 ? -10.108 -16.294 17.724 1.00 75.19 83 LEU A C 1
ATOM 671 O O . LEU A 1 83 ? -10.555 -15.182 17.440 1.00 75.19 83 LEU A O 1
ATOM 675 N N . HIS A 1 84 ? -9.039 -16.811 17.108 1.00 79.38 84 HIS A N 1
ATOM 676 C CA . HIS A 1 84 ? -8.316 -16.137 16.023 1.00 79.38 84 HIS A CA 1
ATOM 677 C C . HIS A 1 84 ? -9.234 -15.840 14.827 1.00 79.38 84 HIS A C 1
ATOM 679 O O . HIS A 1 84 ? -9.302 -14.702 14.359 1.00 79.38 84 HIS A O 1
ATOM 685 N N . PHE A 1 85 ? -10.002 -16.837 14.372 1.00 84.19 85 PHE A N 1
ATOM 686 C CA . PHE A 1 85 ? -11.001 -16.676 13.312 1.00 84.19 85 PHE A CA 1
ATOM 687 C C . PHE A 1 85 ? -12.066 -15.631 13.675 1.00 84.19 85 PHE A C 1
ATOM 689 O O . PHE A 1 85 ? -12.411 -14.791 12.845 1.00 84.19 85 PHE A O 1
ATOM 696 N N . ALA A 1 86 ? -12.561 -15.632 14.914 1.00 80.00 86 ALA A N 1
ATOM 697 C CA . ALA A 1 86 ? -13.554 -14.664 15.366 1.00 80.00 86 ALA A CA 1
ATOM 698 C C . ALA A 1 86 ? -13.018 -13.221 15.344 1.00 80.00 86 ALA A C 1
ATOM 700 O O . ALA A 1 86 ? -13.641 -12.339 14.753 1.00 80.00 86 ALA A O 1
ATOM 701 N N . ALA A 1 87 ? -11.837 -12.969 15.908 1.00 71.94 87 ALA A N 1
ATOM 702 C CA . ALA A 1 87 ? -11.243 -11.630 15.926 1.00 71.94 87 ALA A CA 1
ATOM 703 C C . ALA A 1 87 ? -10.833 -11.122 14.528 1.00 71.94 87 ALA A C 1
ATOM 705 O O . ALA A 1 87 ? -10.913 -9.922 14.250 1.00 71.94 87 ALA A O 1
ATOM 706 N N . LYS A 1 88 ? -10.440 -12.032 13.629 1.00 79.38 88 LYS A N 1
ATOM 707 C CA . LYS A 1 88 ? -10.046 -11.725 12.248 1.00 79.38 88 LYS A CA 1
ATOM 708 C C . LYS A 1 88 ? -11.236 -11.480 11.314 1.00 79.38 88 LYS A C 1
ATOM 710 O O . LYS A 1 88 ? -11.277 -10.461 10.632 1.00 79.38 88 LYS A O 1
ATOM 715 N N . GLU A 1 89 ? -12.196 -12.403 11.282 1.00 84.44 89 GLU A N 1
ATOM 716 C CA . GLU A 1 89 ? -13.277 -12.432 10.284 1.00 84.44 89 GLU A CA 1
ATOM 717 C C . GLU A 1 89 ? -14.590 -11.806 10.786 1.00 84.44 89 GLU A C 1
ATOM 719 O O . GLU A 1 89 ? -15.510 -11.573 9.997 1.00 84.44 89 GLU A O 1
ATOM 724 N N . TRP A 1 90 ? -14.723 -11.552 12.092 1.00 83.81 90 TRP A N 1
ATOM 725 C CA . TRP A 1 90 ? -15.931 -10.966 12.690 1.00 83.81 90 TRP A CA 1
ATOM 726 C C . TRP A 1 90 ? -15.675 -9.739 13.557 1.00 83.81 90 TRP A C 1
ATOM 728 O O . TRP A 1 90 ? -16.580 -8.920 13.674 1.00 83.81 90 TRP A O 1
ATOM 738 N N . GLY A 1 91 ? -14.512 -9.626 14.206 1.00 76.56 91 GLY A N 1
ATOM 739 C CA . GLY A 1 91 ? -14.202 -8.555 15.165 1.00 76.56 91 GLY A CA 1
ATOM 740 C C . GLY A 1 91 ? -15.070 -8.546 16.435 1.00 76.56 91 GLY A C 1
ATOM 741 O O . GLY A 1 91 ? -14.776 -7.795 17.358 1.00 76.56 91 GLY A O 1
ATOM 742 N N . PHE A 1 92 ? -16.104 -9.394 16.487 1.00 86.06 92 PHE A N 1
ATOM 743 C CA . PHE A 1 92 ? -17.118 -9.547 17.528 1.00 86.06 92 PHE A CA 1
ATOM 744 C C . PHE A 1 92 ? -17.351 -11.037 17.812 1.00 86.06 92 PHE A C 1
ATOM 746 O O . PHE A 1 92 ? -17.421 -11.844 16.881 1.00 86.06 92 PHE A O 1
ATOM 753 N N . PHE A 1 93 ? -17.512 -11.397 19.083 1.00 85.62 93 PHE A N 1
ATOM 754 C CA . PHE A 1 93 ? -17.817 -12.757 19.541 1.00 85.62 93 PHE A CA 1
ATOM 755 C C . PHE A 1 93 ? -18.496 -12.741 20.917 1.00 85.62 93 PHE A C 1
ATOM 757 O O . PHE A 1 93 ? -18.586 -11.695 21.554 1.00 85.62 93 PHE A O 1
ATOM 764 N N . GLN A 1 94 ? -19.001 -13.886 21.379 1.00 82.19 94 GLN A N 1
ATOM 765 C CA . GLN A 1 94 ? -19.630 -14.026 22.699 1.00 82.19 94 GLN A CA 1
ATOM 766 C C . GLN A 1 94 ? -18.832 -14.960 23.615 1.00 82.19 94 GLN A C 1
ATOM 768 O O . GLN A 1 94 ? -18.336 -15.987 23.158 1.00 82.19 94 GLN A O 1
ATOM 773 N N . ILE A 1 95 ? -18.748 -14.632 24.906 1.00 63.97 95 ILE A N 1
ATOM 774 C CA . ILE A 1 95 ? -18.131 -15.443 25.971 1.00 63.97 95 ILE A CA 1
ATOM 775 C C . ILE A 1 95 ? -19.167 -15.681 27.066 1.00 63.97 95 ILE A C 1
ATOM 777 O O . ILE A 1 95 ? -19.755 -14.719 27.543 1.00 63.97 95 ILE A O 1
ATOM 781 N N . LYS A 1 96 ? -19.361 -16.919 27.531 1.00 58.69 96 LYS A N 1
ATOM 782 C CA . LYS A 1 96 ? -20.312 -17.206 28.622 1.00 58.69 96 LYS A CA 1
ATOM 783 C C . LYS A 1 96 ? -19.767 -16.805 30.009 1.00 58.69 96 LYS A C 1
ATOM 785 O O . LYS A 1 96 ? -18.697 -17.285 30.373 1.00 58.69 96 LYS A O 1
ATOM 790 N N . ASN A 1 97 ? -20.498 -15.976 30.770 1.00 46.94 97 ASN A N 1
ATOM 791 C CA . ASN A 1 97 ? -20.289 -15.682 32.204 1.00 46.94 97 ASN A CA 1
ATOM 792 C C . ASN A 1 97 ? -21.536 -15.020 32.877 1.00 46.94 97 ASN A C 1
ATOM 794 O O . ASN A 1 97 ? -22.453 -14.585 32.181 1.00 46.94 97 ASN A O 1
ATOM 798 N N . GLU A 1 98 ? -21.592 -14.933 34.214 1.00 38.56 98 GLU A N 1
ATOM 799 C CA . GLU A 1 98 ? -22.795 -14.607 35.022 1.00 38.56 98 GLU A CA 1
ATOM 800 C C . GLU A 1 98 ? -22.706 -13.340 35.896 1.00 38.56 98 GLU A C 1
ATOM 802 O O . GLU A 1 98 ? -22.052 -13.406 36.929 1.00 38.56 98 GLU A O 1
ATOM 807 N N . ILE A 1 99 ? -23.444 -12.247 35.605 1.00 38.69 99 ILE A N 1
ATOM 808 C CA . ILE A 1 99 ? -23.676 -11.128 36.564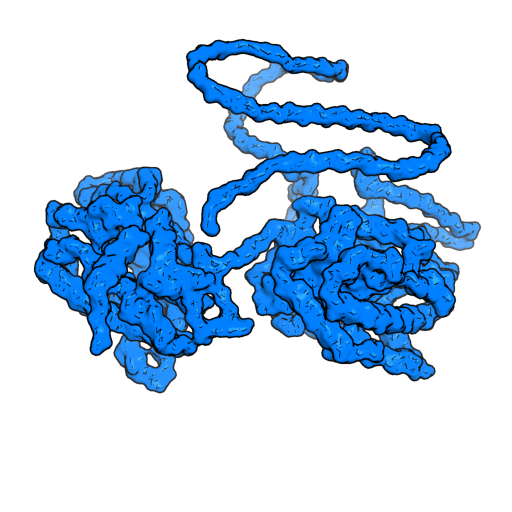 1.00 38.69 99 ILE A CA 1
ATOM 809 C C . ILE A 1 99 ? -25.065 -10.456 36.388 1.00 38.69 99 ILE A C 1
ATOM 811 O O . ILE A 1 99 ? -25.572 -10.328 35.271 1.00 38.69 99 ILE A O 1
ATOM 815 N N . LYS A 1 100 ? -25.642 -9.990 37.511 1.00 36.34 100 LYS A N 1
ATOM 816 C CA . LYS A 1 100 ? -26.843 -9.135 37.716 1.00 36.34 100 LYS A CA 1
ATOM 817 C C . LYS A 1 100 ? -26.568 -8.181 38.906 1.00 36.34 100 LYS A C 1
ATOM 819 O O . LYS A 1 100 ? -25.692 -8.498 39.696 1.00 36.34 100 LYS A O 1
ATOM 824 N N . GLU A 1 101 ? -27.248 -7.057 39.170 1.00 46.59 101 GLU A N 1
ATOM 825 C CA . GLU A 1 101 ? -28.273 -6.245 38.475 1.00 46.59 101 GLU A CA 1
ATOM 826 C C . GLU A 1 101 ? -28.161 -4.792 39.008 1.00 46.59 101 GLU A C 1
ATOM 828 O O . GLU A 1 101 ? -27.889 -4.621 40.193 1.00 46.59 101 GLU A O 1
ATOM 833 N N . LEU A 1 102 ? -28.339 -3.744 38.179 1.00 45.34 102 LEU A N 1
ATOM 834 C CA . LEU A 1 102 ? -27.727 -2.430 38.492 1.00 45.34 102 LEU A CA 1
ATOM 835 C C . LEU A 1 102 ? -28.605 -1.141 38.455 1.00 45.34 102 LEU A C 1
ATOM 837 O O . LEU A 1 102 ? -28.310 -0.179 39.160 1.00 45.34 102 LEU A O 1
ATOM 841 N N . PHE A 1 103 ? -29.666 -1.035 37.650 1.00 49.81 103 PHE A N 1
ATOM 842 C CA . PHE A 1 103 ? -30.079 0.291 37.120 1.00 49.81 103 PHE A CA 1
ATOM 843 C C . PHE A 1 103 ? -31.262 1.035 37.787 1.00 49.81 103 PHE A C 1
ATOM 845 O O . PHE A 1 103 ? -31.716 2.053 37.262 1.00 49.81 103 PHE A O 1
ATOM 852 N N . ASN A 1 104 ? -31.759 0.603 38.948 1.00 55.62 104 ASN A N 1
ATOM 853 C CA . ASN A 1 104 ? -33.057 1.063 39.485 1.00 55.62 104 ASN A CA 1
ATOM 854 C C . ASN A 1 104 ? -33.051 2.384 40.303 1.00 55.62 104 ASN A C 1
ATOM 856 O O . ASN A 1 104 ? -33.974 2.626 41.080 1.00 55.62 104 ASN A O 1
ATOM 860 N N . LEU A 1 105 ? -32.050 3.265 40.152 1.00 54.62 105 LEU A N 1
ATOM 861 C CA . LEU A 1 105 ? -31.949 4.506 40.949 1.00 54.62 105 LEU A CA 1
ATOM 862 C C . LEU A 1 105 ? -32.806 5.688 40.407 1.00 54.62 105 LEU A C 1
ATOM 864 O O . LEU A 1 105 ? -32.839 5.916 39.187 1.00 54.62 105 LEU A O 1
ATOM 868 N N . PRO A 1 106 ? -33.452 6.496 41.285 1.00 56.88 106 PRO A N 1
ATOM 869 C CA . PRO A 1 106 ? -34.222 7.694 40.908 1.00 56.88 106 PRO A CA 1
ATOM 870 C C . PRO A 1 106 ? -33.406 8.807 40.227 1.00 56.88 106 PRO A C 1
ATOM 872 O O . PRO A 1 106 ? -32.190 8.895 40.381 1.00 56.88 106 PRO A O 1
ATOM 875 N N . LEU A 1 107 ? -34.076 9.713 39.499 1.00 53.84 107 LEU A N 1
ATOM 876 C CA . LEU A 1 107 ? -33.415 10.827 38.797 1.00 53.84 107 LEU A CA 1
ATOM 877 C C . LEU A 1 107 ? -32.703 11.804 39.740 1.00 53.84 107 LEU A C 1
ATOM 879 O O . LEU A 1 107 ? -31.566 12.168 39.469 1.00 53.84 107 LEU A O 1
ATOM 883 N N . GLU A 1 108 ? -33.340 12.215 40.838 1.00 58.12 108 GLU A N 1
ATOM 884 C CA . GLU A 1 108 ? -32.730 13.163 41.785 1.00 58.12 108 GLU A CA 1
ATOM 885 C C . GLU A 1 108 ? -31.494 12.577 42.490 1.00 58.12 108 GLU A C 1
ATOM 887 O O . GLU A 1 108 ? -30.605 13.321 42.892 1.00 58.12 108 GLU A O 1
ATOM 892 N N . GLU A 1 109 ? -31.381 11.246 42.562 1.00 61.06 109 GLU A N 1
ATOM 893 C CA . GLU A 1 109 ? -30.137 10.575 42.951 1.00 61.06 109 GLU A CA 1
ATOM 894 C C . GLU A 1 109 ? -29.111 10.613 41.809 1.00 61.06 109 GLU A C 1
ATOM 896 O O . GLU A 1 109 ? -27.975 11.021 42.030 1.00 61.06 109 GLU A O 1
ATOM 901 N N . LYS A 1 110 ? -29.507 10.293 40.567 1.00 62.69 110 LYS A N 1
ATOM 902 C CA . LYS A 1 110 ? -28.622 10.353 39.383 1.00 62.69 110 LYS A CA 1
ATOM 903 C C . LYS A 1 110 ? -28.047 11.754 39.123 1.00 62.69 110 LYS A C 1
ATOM 905 O O . LYS A 1 110 ? -26.882 11.859 38.748 1.00 62.69 110 LYS A O 1
ATOM 910 N N . LYS A 1 111 ? -28.799 12.827 39.394 1.00 64.19 111 LYS A N 1
ATOM 911 C CA . LYS A 1 111 ? -28.331 14.223 39.262 1.00 64.19 111 LYS A CA 1
ATOM 912 C C . LYS A 1 111 ? -27.166 14.581 40.190 1.00 64.19 111 LYS A C 1
ATOM 914 O O . LYS A 1 111 ? -26.343 15.419 39.830 1.00 64.19 111 LYS A O 1
ATOM 919 N N . LYS A 1 112 ? -27.031 13.920 41.349 1.00 66.69 112 LYS A N 1
ATOM 920 C CA . LYS A 1 112 ? -25.870 14.087 42.255 1.00 66.69 112 LYS A CA 1
ATOM 921 C C . LYS A 1 112 ? -24.550 13.651 41.606 1.00 66.69 112 LYS A C 1
ATOM 923 O O . LYS A 1 112 ? -23.476 13.973 42.114 1.00 66.69 112 LYS A O 1
ATOM 928 N N . PHE A 1 113 ? -24.655 12.932 40.491 1.00 65.06 113 PHE A N 1
ATOM 929 C CA . PHE A 1 113 ? -23.571 12.383 39.699 1.00 65.06 113 PHE A CA 1
ATOM 930 C C . PHE A 1 113 ? -23.543 12.959 38.271 1.00 65.06 113 PHE A C 1
ATOM 932 O O . PHE A 1 113 ? -23.028 12.302 37.373 1.00 65.06 113 PHE A O 1
ATOM 939 N N . GLU A 1 114 ? -24.106 14.146 38.015 1.00 71.25 114 GLU A N 1
ATOM 940 C CA . GLU A 1 114 ? -23.950 14.818 36.713 1.00 71.25 114 GLU A CA 1
ATOM 941 C C . GLU A 1 114 ? -22.478 15.093 36.370 1.00 71.25 114 GLU A C 1
ATOM 943 O O . GLU A 1 114 ? -21.669 15.414 37.242 1.00 71.25 114 GLU A O 1
ATOM 948 N N . GLN A 1 115 ? -22.156 15.039 35.075 1.00 74.19 115 GLN A N 1
ATOM 949 C CA . GLN A 1 115 ? -20.848 15.448 34.556 1.00 74.19 115 GLN A CA 1
ATOM 950 C C . GLN A 1 115 ? -20.550 16.925 34.879 1.00 74.19 115 GLN A C 1
ATOM 952 O O . GLN A 1 115 ? -21.357 17.832 34.619 1.00 74.19 115 GLN A O 1
ATOM 957 N N . SER A 1 116 ? -19.355 17.158 35.428 1.00 68.38 116 SER A N 1
ATOM 958 C CA . SER A 1 116 ? -18.746 18.486 35.567 1.00 68.38 116 SER A CA 1
ATOM 959 C C . SER A 1 116 ? -18.264 19.002 34.208 1.00 68.38 116 SER A C 1
ATOM 961 O O . SER A 1 116 ? -17.935 18.220 33.320 1.00 68.38 116 SER A O 1
ATOM 963 N N . SER A 1 117 ? -18.175 20.325 34.040 1.00 61.06 117 SER A N 1
ATOM 964 C CA . SER A 1 117 ? -17.643 20.914 32.802 1.00 61.06 117 SER A CA 1
ATOM 965 C C . SER A 1 117 ? -16.214 20.427 32.534 1.00 61.06 117 SER A C 1
ATOM 967 O O . SER A 1 117 ? -15.336 20.650 33.363 1.00 61.06 117 SER A O 1
ATOM 969 N N . GLY A 1 118 ? -15.992 19.795 31.379 1.00 63.00 118 GLY A N 1
ATOM 970 C CA . GLY A 1 118 ? -14.690 19.267 30.949 1.00 63.00 118 GLY A CA 1
ATOM 971 C C . GLY A 1 118 ? -14.380 17.826 31.375 1.00 63.00 118 GLY A C 1
ATOM 972 O O . GLY A 1 118 ? -13.368 17.281 30.933 1.00 63.00 118 GLY A O 1
ATOM 973 N N . GLU A 1 119 ? -15.239 17.196 32.186 1.00 71.88 119 GLU A N 1
ATOM 974 C CA . GLU A 1 119 ? -15.043 15.839 32.714 1.00 71.88 119 GLU A CA 1
ATOM 975 C C . GLU A 1 119 ? -15.968 14.810 32.043 1.00 71.88 119 GLU A C 1
ATOM 977 O O . GLU A 1 119 ? -17.144 15.067 31.793 1.00 71.88 119 GLU A O 1
ATOM 982 N N . LEU A 1 120 ? -15.435 13.611 31.783 1.00 75.81 120 LEU A N 1
ATOM 983 C CA . LEU A 1 120 ? -16.174 12.494 31.171 1.00 75.81 120 LEU A CA 1
ATOM 984 C C . LEU A 1 120 ? -17.047 11.715 32.165 1.00 75.81 120 LEU A C 1
ATOM 986 O O . LEU A 1 120 ? -18.035 11.098 31.763 1.00 75.81 120 LEU A O 1
ATOM 990 N N . ASP A 1 121 ? -16.643 11.675 33.434 1.00 80.12 121 ASP A N 1
ATOM 991 C CA . ASP A 1 121 ? -17.227 10.796 34.444 1.00 80.12 121 ASP A CA 1
ATOM 992 C C . ASP A 1 121 ? -18.544 11.360 34.990 1.00 80.12 121 ASP A C 1
ATOM 994 O O . ASP A 1 121 ? -18.650 12.542 35.321 1.00 80.12 121 ASP A O 1
ATOM 998 N N . GLY A 1 122 ? -19.539 10.484 35.125 1.00 80.69 122 GLY A N 1
ATOM 999 C CA . GLY A 1 122 ? -20.881 10.810 35.592 1.00 80.69 122 GLY A CA 1
ATOM 1000 C C . GLY A 1 122 ? -21.971 10.622 34.542 1.00 80.69 122 GLY A C 1
ATOM 1001 O O . GLY A 1 122 ? -21.773 10.001 33.495 1.00 80.69 122 GLY A O 1
ATOM 1002 N N . PHE A 1 123 ? -23.146 11.154 34.864 1.00 76.56 123 PHE A N 1
ATOM 1003 C CA . PHE A 1 123 ? -24.368 11.103 34.075 1.00 76.56 123 PHE A CA 1
ATOM 1004 C C . PHE A 1 123 ? -24.376 12.210 33.013 1.00 76.56 123 PHE A C 1
ATOM 1006 O O . PHE A 1 123 ? -24.264 13.394 33.345 1.00 76.56 123 PHE A O 1
ATOM 1013 N N . GLY A 1 124 ? -24.520 11.816 31.746 1.00 76.44 124 GLY A N 1
ATOM 1014 C CA . GLY A 1 124 ? -24.553 12.712 30.586 1.00 76.44 124 GLY A CA 1
ATOM 1015 C C . GLY A 1 124 ? -24.073 12.026 29.301 1.00 76.44 124 GLY A C 1
ATOM 1016 O O . GLY A 1 124 ? -23.244 11.116 29.346 1.00 76.44 124 GLY A O 1
ATOM 1017 N N . GLN A 1 125 ? -24.600 12.440 28.143 1.00 79.75 125 GLN A N 1
ATOM 1018 C CA . GLN A 1 125 ? -24.143 11.915 26.850 1.00 79.75 125 GLN A CA 1
ATOM 1019 C C . GLN A 1 125 ? -22.752 12.449 26.487 1.00 79.75 125 GLN A C 1
ATOM 1021 O O . GLN A 1 125 ? -22.432 13.614 26.710 1.00 79.75 125 GLN A O 1
ATOM 1026 N N . HIS A 1 126 ? -21.946 11.591 25.866 1.00 78.81 126 HIS A N 1
ATOM 1027 C CA . HIS A 1 126 ? -20.638 11.942 25.312 1.00 78.81 126 HIS A CA 1
ATOM 1028 C C . HIS A 1 126 ? -20.741 12.348 23.836 1.00 78.81 126 HIS A C 1
ATOM 1030 O O . HIS A 1 126 ? -21.746 12.077 23.183 1.00 78.81 126 HIS A O 1
ATOM 1036 N N . PHE A 1 127 ? -19.672 12.941 23.298 1.00 73.06 127 PHE A N 1
ATOM 1037 C CA . PHE A 1 127 ? -19.519 13.295 21.876 1.00 73.06 127 PHE A CA 1
ATOM 1038 C C . PHE A 1 127 ? -20.508 14.342 21.332 1.00 73.06 127 PHE A C 1
ATOM 1040 O O . PHE A 1 127 ? -20.646 14.467 20.116 1.00 73.06 127 PHE A O 1
ATOM 1047 N N . VAL A 1 128 ? -21.164 15.123 22.201 1.00 76.50 128 VAL A N 1
ATOM 1048 C CA . VAL A 1 128 ? -22.031 16.247 21.799 1.00 76.50 128 VAL A CA 1
ATOM 1049 C C . VAL A 1 128 ? -21.213 17.540 21.719 1.00 76.50 128 VAL A C 1
ATOM 1051 O O . VAL A 1 128 ? -20.881 18.129 22.750 1.00 76.50 128 VAL A O 1
ATOM 1054 N N . VAL A 1 129 ? -20.884 17.983 20.503 1.00 78.19 129 VAL A N 1
ATOM 1055 C CA . VAL A 1 129 ? -19.971 19.116 20.238 1.00 78.19 129 VAL A CA 1
ATOM 1056 C C . VAL A 1 129 ? -20.660 20.361 19.657 1.00 78.19 129 VAL A C 1
ATOM 1058 O O . VAL A 1 129 ? -20.148 21.467 19.830 1.00 78.19 129 VAL A O 1
ATOM 1061 N N . SER A 1 130 ? -21.839 20.236 19.034 1.00 76.75 130 SER A N 1
ATOM 1062 C CA . SER A 1 130 ? -22.622 21.373 18.500 1.00 76.75 130 SER A CA 1
ATOM 1063 C C . SER A 1 130 ? -24.085 21.363 18.976 1.00 76.75 130 SER A C 1
ATOM 1065 O O . SER A 1 130 ? -24.547 20.374 19.549 1.00 76.75 130 SER A O 1
ATOM 1067 N N . ASP A 1 131 ? -24.813 22.478 18.817 1.00 76.00 131 ASP A N 1
ATOM 1068 C CA . ASP A 1 131 ? -26.243 22.547 19.204 1.00 76.00 131 ASP A CA 1
ATOM 1069 C C . ASP A 1 131 ? -27.162 21.968 18.119 1.00 76.00 131 ASP A C 1
ATOM 1071 O O . ASP A 1 131 ? -28.270 21.508 18.394 1.00 76.00 131 ASP A O 1
ATOM 1075 N N . GLU A 1 132 ? -26.652 21.933 16.895 1.00 77.00 132 GLU A N 1
ATOM 1076 C CA . GLU A 1 132 ? -27.272 21.440 15.676 1.00 77.00 132 GLU A CA 1
ATOM 1077 C C . GLU A 1 132 ? -27.129 19.914 15.536 1.00 77.00 132 GLU A C 1
ATOM 1079 O O . GLU A 1 132 ? -27.927 19.277 14.843 1.00 77.00 132 GLU A O 1
ATOM 1084 N N . GLN A 1 133 ? -26.138 19.318 16.215 1.00 81.38 133 GLN A N 1
ATOM 1085 C CA . GLN A 1 133 ? -25.864 17.882 16.199 1.00 81.38 133 GLN A CA 1
ATOM 1086 C C . GLN A 1 133 ? -27.083 17.057 16.619 1.00 81.38 133 GLN A C 1
ATOM 1088 O O . GLN A 1 133 ? -27.762 17.351 17.613 1.00 81.38 133 GLN A O 1
ATOM 1093 N N . LYS A 1 134 ? -27.308 15.966 15.884 1.00 86.56 134 LYS A N 1
ATOM 1094 C CA . LYS A 1 134 ? -28.335 14.973 16.187 1.00 86.56 134 LYS A CA 1
ATOM 1095 C C . LYS A 1 134 ? -27.939 14.133 17.407 1.00 86.56 134 LYS A C 1
ATOM 1097 O O . LYS A 1 134 ? -26.812 13.660 17.493 1.00 86.56 134 LYS A O 1
ATOM 1102 N N . LEU A 1 135 ? -28.871 13.949 18.340 1.00 88.31 135 LEU A N 1
ATOM 1103 C CA . LEU A 1 135 ? -28.639 13.291 19.631 1.00 88.31 135 LEU A CA 1
ATOM 1104 C C . LEU A 1 135 ? -29.088 11.833 19.634 1.00 88.31 135 LEU A C 1
ATOM 1106 O O . LEU A 1 135 ? -30.003 11.452 18.902 1.00 88.31 135 LEU A O 1
ATOM 1110 N N . ASP A 1 136 ? -28.467 11.026 20.483 1.00 89.88 136 ASP A N 1
ATOM 1111 C CA . ASP A 1 136 ? -28.798 9.610 20.627 1.00 89.88 136 ASP A CA 1
ATOM 1112 C C . ASP A 1 136 ? -29.942 9.403 21.633 1.00 89.88 136 ASP A C 1
ATOM 1114 O O . ASP A 1 136 ? -30.104 10.159 22.592 1.00 89.88 136 ASP A O 1
ATOM 1118 N N . TRP A 1 137 ? -30.772 8.384 21.411 1.00 91.44 137 TRP A N 1
ATOM 1119 C CA . TRP A 1 137 ? -31.913 8.026 22.259 1.00 91.44 137 TRP A CA 1
ATOM 1120 C C . TRP A 1 137 ? -31.465 7.117 23.415 1.00 91.44 137 TRP A C 1
ATOM 1122 O O . TRP A 1 137 ? -31.877 5.961 23.535 1.00 91.44 137 TRP A O 1
ATOM 1132 N N . ALA A 1 138 ? -30.560 7.641 24.239 1.00 88.69 138 ALA A N 1
ATOM 1133 C CA . ALA A 1 138 ? -29.973 6.940 25.374 1.00 88.69 138 ALA A CA 1
ATOM 1134 C C . ALA A 1 138 ? -29.591 7.896 26.503 1.00 88.69 138 ALA A C 1
ATOM 1136 O O . ALA A 1 138 ? -29.156 9.020 26.258 1.00 88.69 138 ALA A O 1
ATOM 1137 N N . ASP A 1 139 ? -29.646 7.397 27.731 1.00 78.56 139 ASP A N 1
ATOM 1138 C CA . ASP A 1 139 ? -28.946 7.989 28.863 1.00 78.56 139 ASP A CA 1
ATOM 1139 C C . ASP A 1 139 ? -27.676 7.186 29.153 1.00 78.56 139 ASP A C 1
ATOM 1141 O O . ASP A 1 139 ? -27.648 5.957 29.032 1.00 78.56 139 ASP A O 1
ATOM 1145 N N . VAL A 1 140 ? -26.606 7.896 29.510 1.00 84.31 140 VAL A N 1
ATOM 1146 C CA . VAL A 1 140 ? -25.270 7.328 29.712 1.00 84.31 140 VAL A CA 1
ATOM 1147 C C . VAL A 1 140 ? -24.754 7.711 31.091 1.00 84.31 140 VAL A C 1
ATOM 1149 O O . VAL A 1 140 ? -24.848 8.868 31.503 1.00 84.31 140 VAL A O 1
ATOM 1152 N N . PHE A 1 141 ? -24.175 6.733 31.779 1.00 79.06 141 PHE A N 1
ATOM 1153 C CA . PHE A 1 141 ? -23.344 6.932 32.955 1.00 79.06 141 PHE A CA 1
ATOM 1154 C C . PHE A 1 141 ? -21.946 6.374 32.672 1.00 79.06 141 PHE A C 1
ATOM 1156 O O . PHE A 1 141 ? -21.814 5.245 32.194 1.00 79.06 141 PHE A O 1
ATOM 1163 N N . TYR A 1 142 ? -20.902 7.165 32.908 1.00 85.12 142 TYR A N 1
ATOM 1164 C CA . TYR A 1 142 ? -19.524 6.783 32.593 1.00 85.12 142 TYR A CA 1
ATOM 1165 C C . TYR A 1 142 ? -18.609 6.888 33.808 1.00 85.12 142 TYR A C 1
ATOM 1167 O O . TYR A 1 142 ? -18.733 7.824 34.596 1.00 85.12 142 TYR A O 1
ATOM 1175 N N . LEU A 1 143 ? -17.671 5.952 33.939 1.00 84.25 143 LEU A N 1
ATOM 1176 C CA . LEU A 1 143 ? -16.649 5.946 34.985 1.00 84.25 143 LEU A CA 1
ATOM 1177 C C . LEU A 1 143 ? -15.303 5.492 34.418 1.00 84.25 143 LEU A C 1
ATOM 1179 O O . LEU A 1 143 ? -15.236 4.471 33.734 1.00 84.25 143 LEU A O 1
ATOM 1183 N N . LYS A 1 144 ? -14.217 6.174 34.779 1.00 89.38 144 LYS A N 1
ATOM 1184 C CA . LYS A 1 144 ? -12.863 5.604 34.740 1.00 89.38 144 LYS A CA 1
ATOM 1185 C C . LYS A 1 144 ? -12.704 4.689 35.959 1.00 89.38 144 LYS A C 1
ATOM 1187 O O . LYS A 1 144 ? -12.879 5.143 37.089 1.00 89.38 144 LYS A O 1
ATOM 1192 N N . THR A 1 145 ? -12.424 3.404 35.744 1.00 88.12 145 THR A N 1
ATOM 1193 C CA . THR A 1 145 ? -12.464 2.365 36.794 1.00 88.12 145 THR A CA 1
ATOM 1194 C C . THR A 1 145 ? -11.086 1.834 37.171 1.00 88.12 145 THR A C 1
ATOM 1196 O O . THR A 1 145 ? -10.849 1.567 38.351 1.00 88.12 145 THR A O 1
ATOM 1199 N N . ALA A 1 146 ? -10.150 1.763 36.222 1.00 88.81 146 ALA A N 1
ATOM 1200 C CA . ALA A 1 146 ? -8.759 1.409 36.491 1.00 88.81 146 ALA A CA 1
ATOM 1201 C C . ALA A 1 146 ? -7.782 2.176 35.573 1.00 88.81 146 ALA A C 1
ATOM 1203 O O . ALA A 1 146 ? -8.169 2.595 34.481 1.00 88.81 146 ALA A O 1
ATOM 1204 N N . PRO A 1 147 ? -6.509 2.335 35.974 1.00 87.62 147 PRO A N 1
ATOM 1205 C CA . PRO A 1 147 ? -5.990 2.157 37.335 1.00 87.62 147 PRO A CA 1
ATOM 1206 C C . PRO A 1 147 ? -6.620 3.145 38.346 1.00 87.62 147 PRO A C 1
ATOM 1208 O O . PRO A 1 147 ? -7.183 4.164 37.937 1.00 87.62 147 PRO A O 1
ATOM 1211 N N . PRO A 1 148 ? -6.549 2.883 39.669 1.00 85.94 148 PRO A N 1
ATOM 1212 C CA . PRO A 1 148 ? -7.281 3.659 40.676 1.00 85.94 148 PRO A CA 1
ATOM 1213 C C . PRO A 1 148 ? -7.013 5.170 40.673 1.00 85.94 148 PRO A C 1
ATOM 1215 O O . PRO A 1 148 ? -7.926 5.940 40.959 1.00 85.94 148 PRO A O 1
ATOM 1218 N N . TYR A 1 149 ? -5.810 5.612 40.287 1.00 82.50 149 TYR A N 1
ATOM 1219 C CA . TYR A 1 149 ? -5.469 7.038 40.188 1.00 82.50 149 TYR A CA 1
ATOM 1220 C C . TYR A 1 149 ? -6.232 7.780 39.071 1.00 82.50 149 TYR A C 1
ATOM 1222 O O . TYR A 1 149 ? -6.303 9.006 39.080 1.00 82.50 149 TYR A O 1
ATOM 1230 N N . LEU A 1 150 ? -6.857 7.080 38.116 1.00 83.50 150 LEU A N 1
ATOM 1231 C CA . LEU A 1 150 ? -7.736 7.708 37.122 1.00 83.50 150 LEU A CA 1
ATOM 1232 C C . LEU A 1 150 ? -9.189 7.857 37.601 1.00 83.50 150 LEU A C 1
ATOM 1234 O O . LEU A 1 150 ? -9.956 8.556 36.940 1.00 83.50 150 LEU A O 1
ATOM 1238 N N . ARG A 1 151 ? -9.584 7.254 38.731 1.00 87.00 151 ARG A N 1
ATOM 1239 C CA . ARG A 1 151 ? -10.951 7.361 39.268 1.00 87.00 151 ARG A CA 1
ATOM 1240 C C . ARG A 1 151 ? -11.228 8.793 39.730 1.00 87.00 151 ARG A C 1
ATOM 1242 O O . ARG A 1 151 ? -10.491 9.344 40.546 1.00 87.00 151 ARG A O 1
ATOM 1249 N N . MET A 1 152 ? -12.309 9.398 39.241 1.00 81.06 152 MET A N 1
ATOM 1250 C CA . MET A 1 152 ? -12.704 10.748 39.661 1.00 81.06 152 MET A CA 1
ATOM 1251 C C . MET A 1 152 ? -13.418 10.735 41.031 1.00 81.06 152 MET A C 1
ATOM 1253 O O . MET A 1 152 ? -14.016 9.719 41.390 1.00 81.06 152 MET A O 1
ATOM 1257 N N . PRO A 1 153 ? -13.475 11.863 41.779 1.00 81.38 153 PRO A N 1
ATOM 1258 C CA . PRO A 1 153 ? -14.162 11.963 43.081 1.00 81.38 153 PRO A CA 1
ATOM 1259 C C . PRO A 1 153 ? -15.659 11.614 43.084 1.00 81.38 153 PRO A C 1
ATOM 1261 O O . PRO A 1 153 ? -16.288 11.564 44.135 1.00 81.38 153 PRO A O 1
ATOM 1264 N N . ILE A 1 154 ? -16.258 11.413 41.913 1.00 76.81 154 ILE A N 1
ATOM 1265 C CA . ILE A 1 154 ? -17.613 10.887 41.753 1.00 76.81 154 ILE A CA 1
ATOM 1266 C C . ILE A 1 154 ? -17.715 9.410 42.168 1.00 76.81 154 ILE A C 1
ATOM 1268 O O . ILE A 1 154 ? -18.745 8.995 42.690 1.00 76.81 154 ILE A O 1
ATOM 1272 N N . PHE A 1 155 ? -16.630 8.642 42.020 1.00 76.44 155 PHE A N 1
ATOM 1273 C CA . PHE A 1 155 ? -16.561 7.213 42.329 1.00 76.44 155 PHE A CA 1
ATOM 1274 C C . PHE A 1 155 ? -16.751 6.939 43.829 1.00 76.44 155 PHE A C 1
ATOM 1276 O O . PHE A 1 155 ? -17.463 6.014 44.209 1.00 76.44 155 PHE A O 1
ATOM 1283 N N . SER A 1 156 ? -16.186 7.784 44.699 1.00 80.00 156 SER A N 1
ATOM 1284 C CA . SER A 1 156 ? -16.363 7.685 46.156 1.00 80.00 156 SER A CA 1
ATOM 1285 C C . SER A 1 156 ? -17.722 8.190 46.654 1.00 80.00 156 SER A C 1
ATOM 1287 O O . SER A 1 156 ? -18.068 7.946 47.807 1.00 80.00 156 SER A O 1
ATOM 1289 N N . LYS A 1 157 ? -18.502 8.873 45.805 1.00 76.38 157 LYS A N 1
ATOM 1290 C CA . LYS A 1 157 ? -19.872 9.311 46.116 1.00 76.38 157 LYS A CA 1
ATOM 1291 C C . LYS A 1 157 ? -20.929 8.261 45.763 1.00 76.38 157 LYS A C 1
ATOM 1293 O O . LYS A 1 157 ? -22.084 8.433 46.147 1.00 76.38 157 LYS A O 1
ATOM 1298 N N . LEU A 1 158 ? -20.572 7.230 44.991 1.00 68.25 158 LEU A N 1
ATOM 1299 C CA . LEU A 1 158 ? -21.497 6.163 44.611 1.00 68.25 158 LEU A CA 1
ATOM 1300 C C . LEU A 1 158 ? -22.043 5.455 45.868 1.00 68.25 158 LEU A C 1
ATOM 1302 O O . LEU A 1 158 ? -21.300 5.301 46.841 1.00 68.25 158 LEU A O 1
ATOM 1306 N N . PRO A 1 159 ? -23.308 4.986 45.861 1.00 71.12 159 PRO A N 1
ATOM 1307 C CA . PRO A 1 159 ? -23.835 4.102 46.898 1.00 71.12 159 PRO A CA 1
ATOM 1308 C C . PRO A 1 159 ? -22.875 2.942 47.184 1.00 71.12 159 PRO A C 1
ATOM 1310 O O . PRO A 1 159 ? -22.299 2.382 46.254 1.00 71.12 159 PRO A O 1
ATOM 1313 N N . LEU A 1 160 ? -22.711 2.575 48.458 1.00 69.00 160 LEU A N 1
ATOM 1314 C CA . LEU A 1 160 ? -21.667 1.640 48.896 1.00 69.00 160 LEU A CA 1
ATOM 1315 C C . LEU A 1 160 ? -21.687 0.313 48.121 1.00 69.00 160 LEU A C 1
ATOM 1317 O O . LEU A 1 160 ? -20.694 -0.024 47.484 1.00 69.00 160 LEU A O 1
ATOM 1321 N N . SER A 1 161 ? -22.842 -0.354 48.084 1.00 62.91 161 SER A N 1
ATOM 1322 C CA . SER A 1 161 ? -23.033 -1.622 47.371 1.00 62.91 161 SER A CA 1
ATOM 1323 C C . SER A 1 161 ? -22.793 -1.511 45.864 1.00 62.91 161 SER A C 1
ATOM 1325 O O . SER A 1 161 ? -22.263 -2.431 45.248 1.00 62.91 161 SER A O 1
ATOM 1327 N N . LEU A 1 162 ? -23.147 -0.370 45.261 1.00 64.44 162 LEU A N 1
ATOM 1328 C CA . LEU A 1 162 ? -22.867 -0.084 43.856 1.00 64.44 162 LEU A CA 1
ATOM 1329 C C . LEU A 1 162 ? -21.356 0.021 43.620 1.00 64.44 162 LEU A C 1
ATOM 1331 O O . LEU A 1 162 ? -20.818 -0.625 42.725 1.00 64.44 162 LEU A O 1
ATOM 1335 N N . ARG A 1 163 ? -20.666 0.815 44.438 1.00 74.56 163 ARG A N 1
ATOM 1336 C CA . ARG A 1 163 ? -19.217 0.998 44.349 1.00 74.56 163 ARG A CA 1
ATOM 1337 C C . ARG A 1 163 ? -18.479 -0.337 44.468 1.00 74.56 163 ARG A C 1
ATOM 1339 O O . ARG A 1 163 ? -17.678 -0.638 43.594 1.00 74.56 163 ARG A O 1
ATOM 1346 N N . GLU A 1 164 ? -18.818 -1.143 45.471 1.00 73.12 164 GLU A N 1
ATOM 1347 C CA . GLU A 1 164 ? -18.237 -2.475 45.696 1.00 73.12 164 GLU A CA 1
ATOM 1348 C C . GLU A 1 164 ? -18.478 -3.406 44.497 1.00 73.12 164 GLU A C 1
ATOM 1350 O O . GLU A 1 164 ? -17.529 -3.981 43.971 1.00 73.12 164 GLU A O 1
ATOM 1355 N N . THR A 1 165 ? -19.712 -3.453 43.973 1.00 70.31 165 THR A N 1
ATOM 1356 C CA . THR A 1 165 ? -20.050 -4.243 42.770 1.00 70.31 165 THR A CA 1
ATOM 1357 C C . THR A 1 165 ? -19.257 -3.788 41.538 1.00 70.31 165 THR A C 1
ATOM 1359 O O . THR A 1 165 ? -18.829 -4.614 40.735 1.00 70.31 165 THR A O 1
ATOM 1362 N N . ILE A 1 166 ? -19.048 -2.476 41.357 1.00 76.62 166 ILE A N 1
ATOM 1363 C CA . ILE A 1 166 ? -18.231 -1.941 40.255 1.00 76.62 166 ILE A CA 1
ATOM 1364 C C . ILE A 1 166 ? -16.756 -2.293 40.446 1.00 76.62 166 ILE A C 1
ATOM 1366 O O . ILE A 1 166 ? -16.091 -2.567 39.454 1.00 76.62 166 ILE A O 1
ATOM 1370 N N . GLU A 1 167 ? -16.231 -2.270 41.672 1.00 80.38 167 GLU A N 1
ATOM 1371 C CA . GLU A 1 167 ? -14.835 -2.620 41.957 1.00 80.38 167 GLU A CA 1
ATOM 1372 C C . GLU A 1 167 ? -14.564 -4.106 41.685 1.00 80.38 167 GLU A C 1
ATOM 1374 O O . GLU A 1 167 ? -13.623 -4.417 40.957 1.00 80.38 167 GLU A O 1
ATOM 1379 N N . GLU A 1 168 ? -15.431 -5.003 42.158 1.00 78.06 168 GLU A N 1
ATOM 1380 C CA . GLU A 1 168 ? -15.362 -6.446 41.880 1.00 78.06 168 GLU A CA 1
ATOM 1381 C C . GLU A 1 168 ? -15.497 -6.739 40.373 1.00 78.06 168 GLU A C 1
ATOM 1383 O O . GLU A 1 168 ? -14.641 -7.394 39.776 1.00 78.06 168 GLU A O 1
ATOM 1388 N N . TYR A 1 169 ? -16.506 -6.158 39.712 1.00 79.44 169 TYR A N 1
ATOM 1389 C CA . TYR A 1 169 ? -16.700 -6.291 38.263 1.00 79.44 169 TYR A CA 1
ATOM 1390 C C . TYR A 1 169 ? -15.535 -5.710 37.446 1.00 79.44 169 TYR A C 1
ATOM 1392 O O . TYR A 1 169 ? -15.188 -6.236 36.388 1.00 79.44 169 TYR A O 1
ATOM 1400 N N . SER A 1 170 ? -14.927 -4.618 37.917 1.00 86.25 170 SER A N 1
ATOM 1401 C CA . SER A 1 170 ? -13.781 -3.965 37.279 1.00 86.25 170 SER A CA 1
ATOM 1402 C C . SER A 1 170 ? -12.569 -4.885 37.256 1.00 86.25 170 SER A C 1
ATOM 1404 O O . SER A 1 170 ? -11.962 -5.017 36.191 1.00 86.25 170 SER A O 1
ATOM 1406 N N . GLU A 1 171 ? -12.258 -5.550 38.370 1.00 85.88 171 GLU A N 1
ATOM 1407 C CA . GLU A 1 171 ? -11.106 -6.450 38.476 1.00 85.88 171 GLU A CA 1
ATOM 1408 C C . GLU A 1 171 ? -11.320 -7.748 37.680 1.00 85.88 171 GLU A C 1
ATOM 1410 O O . GLU A 1 171 ? -10.505 -8.069 36.816 1.00 85.88 171 GLU A O 1
ATOM 1415 N N . GLU A 1 172 ? -12.459 -8.429 37.852 1.00 83.19 172 GLU A N 1
ATOM 1416 C CA . GLU A 1 172 ? -12.796 -9.662 37.112 1.00 83.19 172 GLU A CA 1
ATOM 1417 C C . GLU A 1 172 ? -12.756 -9.458 35.587 1.00 83.19 172 GLU A C 1
ATOM 1419 O O . GLU A 1 172 ? -12.183 -10.251 34.827 1.00 83.19 172 GLU A O 1
ATOM 1424 N N . VAL A 1 173 ? -13.327 -8.349 35.107 1.00 86.25 173 VAL A N 1
ATOM 1425 C CA . VAL A 1 173 ? -13.337 -8.033 33.674 1.00 86.25 173 VAL A CA 1
ATOM 1426 C C . VAL A 1 173 ? -11.972 -7.524 33.192 1.00 86.25 173 VAL A C 1
ATOM 1428 O O . VAL A 1 173 ? -11.596 -7.818 32.052 1.00 86.25 173 VAL A O 1
ATOM 1431 N N . LYS A 1 174 ? -11.181 -6.853 34.046 1.00 89.12 174 LYS A N 1
ATOM 1432 C CA . LYS A 1 174 ? -9.779 -6.511 33.744 1.00 89.12 174 LYS A CA 1
ATOM 1433 C C . LYS A 1 174 ? -8.968 -7.788 33.541 1.00 89.12 174 LYS A C 1
ATOM 1435 O O . LYS A 1 174 ? -8.340 -7.921 32.489 1.00 89.12 174 LYS A O 1
ATOM 1440 N N . GLU A 1 175 ? -9.029 -8.745 34.466 1.00 87.50 175 GLU A N 1
ATOM 1441 C CA . GLU A 1 175 ? -8.350 -10.036 34.329 1.00 87.50 175 GLU A CA 1
ATOM 1442 C C . GLU A 1 175 ? -8.750 -10.760 33.039 1.00 87.50 175 GLU A C 1
ATOM 1444 O O . GLU A 1 175 ? -7.881 -11.212 32.287 1.00 87.50 175 GLU A O 1
ATOM 1449 N N . LEU A 1 176 ? -10.054 -10.854 32.754 1.00 85.75 176 LEU A N 1
ATOM 1450 C CA . LEU A 1 176 ? -10.563 -11.462 31.523 1.00 85.75 176 LEU A CA 1
ATOM 1451 C C . LEU A 1 176 ? -10.005 -10.761 30.274 1.00 85.75 176 LEU A C 1
ATOM 1453 O O . LEU A 1 176 ? -9.603 -11.436 29.325 1.00 85.75 176 LEU A O 1
ATOM 1457 N N . SER A 1 177 ? -9.925 -9.428 30.278 1.00 92.00 177 SER A N 1
ATOM 1458 C CA . SER A 1 177 ? -9.370 -8.666 29.156 1.00 92.00 177 SER A CA 1
ATOM 1459 C C . SER A 1 177 ? -7.885 -8.954 28.924 1.00 92.00 177 SER A C 1
ATOM 1461 O O . SER A 1 177 ? -7.495 -9.215 27.787 1.00 92.00 177 SER A O 1
ATOM 1463 N N . ILE A 1 178 ? -7.065 -8.995 29.981 1.00 91.06 178 ILE A N 1
ATOM 1464 C CA . ILE A 1 178 ? -5.627 -9.276 29.879 1.00 91.06 178 ILE A CA 1
ATOM 1465 C C . ILE A 1 178 ? -5.398 -10.717 29.419 1.00 91.06 178 ILE A C 1
ATOM 1467 O O . ILE A 1 178 ? -4.568 -10.951 28.538 1.00 91.06 178 ILE A O 1
ATOM 1471 N N . LYS A 1 179 ? -6.183 -11.676 29.932 1.00 89.88 179 LYS A N 1
ATOM 1472 C CA . LYS A 1 179 ? -6.186 -13.068 29.454 1.00 89.88 179 LYS A CA 1
ATOM 1473 C C . LYS A 1 179 ? -6.467 -13.112 27.944 1.00 89.88 179 LYS A C 1
ATOM 1475 O O . LYS A 1 179 ? -5.651 -13.642 27.193 1.00 89.88 179 LYS A O 1
ATOM 1480 N N . LEU A 1 180 ? -7.545 -12.480 27.469 1.00 91.75 180 LEU A N 1
ATOM 1481 C CA . LEU A 1 180 ? -7.896 -12.437 26.039 1.00 91.75 180 LEU A CA 1
ATOM 1482 C C . LEU A 1 180 ? -6.824 -11.754 25.172 1.00 91.75 180 LEU A C 1
ATOM 1484 O O . LEU A 1 180 ? -6.471 -12.281 24.119 1.00 91.75 180 LEU A O 1
ATOM 1488 N N . LEU A 1 181 ? -6.264 -10.626 25.617 1.00 94.00 181 LEU A N 1
ATOM 1489 C CA . LEU A 1 181 ? -5.218 -9.888 24.899 1.00 94.00 181 LEU A CA 1
ATOM 1490 C C . LEU A 1 181 ? -3.926 -10.709 24.754 1.00 94.00 181 LEU A C 1
ATOM 1492 O O . LEU A 1 181 ? -3.351 -10.752 23.664 1.00 94.00 181 LEU A O 1
ATOM 1496 N N . LYS A 1 182 ? -3.503 -11.429 25.802 1.00 92.19 182 LYS A N 1
ATOM 1497 C CA . LYS A 1 182 ? -2.356 -12.354 25.734 1.00 92.19 182 LYS A CA 1
ATOM 1498 C C . LYS A 1 182 ? -2.620 -13.516 24.774 1.00 92.19 182 LYS A C 1
ATOM 1500 O O . LYS A 1 182 ? -1.747 -13.873 23.984 1.00 92.19 182 LYS A O 1
ATOM 1505 N N . MET A 1 183 ? -3.837 -14.062 24.765 1.00 90.75 183 MET A N 1
ATOM 1506 C CA . MET A 1 183 ? -4.214 -15.124 23.823 1.00 90.75 183 MET A CA 1
ATOM 1507 C C . MET A 1 183 ? -4.298 -14.635 22.373 1.00 90.75 183 MET A C 1
ATOM 1509 O O . MET A 1 183 ? -3.897 -15.359 21.462 1.00 90.75 183 MET A O 1
ATOM 1513 N N . PHE A 1 184 ? -4.729 -13.393 22.146 1.00 93.56 184 PHE A N 1
ATOM 1514 C CA . PHE A 1 184 ? -4.643 -12.746 20.840 1.00 93.56 184 PHE A CA 1
ATOM 1515 C C . PHE A 1 184 ? -3.203 -12.543 20.374 1.00 93.56 184 PHE A C 1
ATOM 1517 O O . PHE A 1 184 ? -2.921 -12.829 19.211 1.00 93.56 184 PHE A O 1
ATOM 1524 N N . GLY A 1 185 ? -2.302 -12.106 21.259 1.00 93.19 185 GLY A N 1
ATOM 1525 C CA . GLY A 1 185 ? -0.871 -12.014 20.965 1.00 93.19 185 GLY A CA 1
ATOM 1526 C C . GLY A 1 185 ? -0.290 -13.363 20.552 1.00 93.19 185 GLY A C 1
ATOM 1527 O O . GLY A 1 185 ? 0.225 -13.493 19.442 1.00 93.19 185 GLY A O 1
ATOM 1528 N N . LYS A 1 186 ? -0.505 -14.399 21.375 1.00 92.25 186 LYS A N 1
ATOM 1529 C CA . LYS A 1 186 ? -0.095 -15.784 21.088 1.00 92.25 186 LYS A CA 1
ATOM 1530 C C . LYS A 1 186 ? -0.621 -16.285 19.736 1.00 92.25 186 LYS A C 1
ATOM 1532 O O . LYS A 1 186 ? 0.144 -16.850 18.962 1.00 92.25 186 LYS A O 1
ATOM 1537 N N . ALA A 1 187 ? -1.900 -16.058 19.427 1.00 93.06 187 ALA A N 1
ATOM 1538 C CA . ALA A 1 187 ? -2.507 -16.463 18.154 1.00 93.06 187 ALA A CA 1
ATOM 1539 C C . ALA A 1 187 ? -1.961 -15.701 16.929 1.00 93.06 187 ALA A C 1
ATOM 1541 O O . ALA A 1 187 ? -2.068 -16.188 15.807 1.00 93.06 187 ALA A O 1
ATOM 1542 N N . LEU A 1 188 ? -1.398 -14.507 17.131 1.00 93.88 188 LEU A N 1
ATOM 1543 C CA . LEU A 1 188 ? -0.761 -13.696 16.091 1.00 93.88 188 LEU A CA 1
ATOM 1544 C C . LEU A 1 188 ? 0.760 -13.913 15.999 1.00 93.88 188 LEU A C 1
ATOM 1546 O O . LEU A 1 188 ? 1.383 -13.360 15.097 1.00 93.88 188 LEU A O 1
ATOM 1550 N N . GLY A 1 189 ? 1.363 -14.690 16.905 1.00 92.44 189 GLY A N 1
ATOM 1551 C CA . GLY A 1 189 ? 2.821 -14.808 17.016 1.00 92.44 189 GLY A CA 1
ATOM 1552 C C . GLY A 1 189 ? 3.501 -13.535 17.535 1.00 92.44 189 GLY A C 1
ATOM 1553 O O . GLY A 1 189 ? 4.662 -13.297 17.218 1.00 92.44 189 GLY A O 1
ATOM 1554 N N . ILE A 1 190 ? 2.779 -12.705 18.295 1.00 95.44 190 ILE A N 1
ATOM 1555 C CA . ILE A 1 190 ? 3.326 -11.532 18.989 1.00 95.44 190 ILE A CA 1
ATOM 1556 C C . ILE A 1 190 ? 3.915 -11.984 20.328 1.00 95.44 190 ILE A C 1
ATOM 1558 O O . ILE A 1 190 ? 3.274 -12.750 21.051 1.00 95.44 190 ILE A O 1
ATOM 1562 N N . ASP A 1 191 ? 5.101 -11.479 20.665 1.00 91.44 191 ASP A N 1
ATOM 1563 C CA . ASP A 1 191 ? 5.728 -11.680 21.974 1.00 91.44 191 ASP A CA 1
ATOM 1564 C C . ASP A 1 191 ? 4.821 -11.194 23.129 1.00 91.44 191 ASP A C 1
ATOM 1566 O O . ASP A 1 191 ? 4.174 -10.146 23.033 1.00 91.44 191 ASP A O 1
ATOM 1570 N N . GLU A 1 192 ? 4.750 -11.947 24.234 1.00 91.38 192 GLU A N 1
ATOM 1571 C CA . GLU A 1 192 ? 3.892 -11.578 25.370 1.00 91.38 192 GLU A CA 1
ATOM 1572 C C . GLU A 1 192 ? 4.314 -10.234 25.985 1.00 91.38 192 GLU A C 1
ATOM 1574 O O . GLU A 1 192 ? 3.448 -9.451 26.376 1.00 91.38 192 GLU A O 1
ATOM 1579 N N . GLU A 1 193 ? 5.610 -9.913 26.009 1.00 91.81 193 GLU A N 1
ATOM 1580 C CA . GLU A 1 193 ? 6.117 -8.645 26.539 1.00 91.81 193 GLU A CA 1
ATOM 1581 C C . GLU A 1 193 ? 5.699 -7.450 25.667 1.00 91.81 193 GLU A C 1
ATOM 1583 O O . GLU A 1 193 ? 5.394 -6.380 26.201 1.00 91.81 193 GLU A O 1
ATOM 1588 N N . GLU A 1 194 ? 5.563 -7.622 24.343 1.00 93.44 194 GLU A N 1
ATOM 1589 C CA . GLU A 1 194 ? 4.972 -6.584 23.487 1.00 93.44 194 GLU A CA 1
ATOM 1590 C C . GLU A 1 194 ? 3.502 -6.332 23.864 1.00 93.44 194 GLU A C 1
ATOM 1592 O O . GLU A 1 194 ? 3.099 -5.174 23.996 1.00 93.44 194 GLU A O 1
ATOM 1597 N N . VAL A 1 195 ? 2.709 -7.383 24.116 1.00 93.81 195 VAL A N 1
ATOM 1598 C CA . VAL A 1 195 ? 1.308 -7.240 24.565 1.00 93.81 195 VAL A CA 1
ATOM 1599 C C . VAL A 1 195 ? 1.241 -6.540 25.926 1.00 93.81 195 VAL A C 1
ATOM 1601 O O . VAL A 1 195 ? 0.462 -5.598 26.100 1.00 93.81 195 VAL A O 1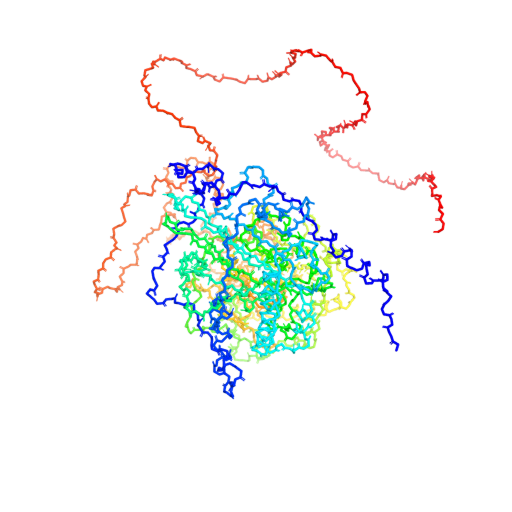
ATOM 1604 N N . LYS A 1 196 ? 2.070 -6.964 26.889 1.00 91.62 196 LYS A N 1
ATOM 1605 C CA . LYS A 1 196 ? 2.120 -6.370 28.234 1.00 91.62 196 LYS A CA 1
ATOM 1606 C C . LYS A 1 196 ? 2.467 -4.889 28.193 1.00 91.62 196 LYS A C 1
ATOM 1608 O O . LYS A 1 196 ? 1.770 -4.089 28.819 1.00 91.62 196 LYS A O 1
ATOM 1613 N N . SER A 1 197 ? 3.489 -4.527 27.411 1.00 90.25 197 SER A N 1
ATOM 1614 C CA . SER A 1 197 ? 3.987 -3.151 27.293 1.00 90.25 197 SER A CA 1
ATOM 1615 C C . SER A 1 197 ? 2.907 -2.154 26.860 1.00 90.25 197 SER A C 1
ATOM 1617 O O . SER A 1 197 ? 2.937 -0.997 27.277 1.00 90.25 197 SER A O 1
ATOM 1619 N N . VAL A 1 198 ? 1.921 -2.610 26.078 1.00 92.00 198 VAL A N 1
ATOM 1620 C CA . VAL A 1 198 ? 0.813 -1.779 25.595 1.00 92.00 198 VAL A CA 1
ATOM 1621 C C . VAL A 1 198 ? -0.398 -1.819 26.533 1.00 92.00 198 VAL A C 1
ATOM 1623 O O . VAL A 1 198 ? -1.034 -0.777 26.707 1.00 92.00 198 VAL A O 1
ATOM 1626 N N . PHE A 1 199 ? -0.734 -2.968 27.137 1.00 92.69 199 PHE A N 1
ATOM 1627 C CA . PHE A 1 199 ? -2.058 -3.178 27.752 1.00 92.69 199 PHE A CA 1
ATOM 1628 C C . PHE A 1 199 ? -2.104 -3.514 29.254 1.00 92.69 199 PHE A C 1
ATOM 1630 O O . PHE A 1 199 ? -3.149 -3.278 29.855 1.00 92.69 199 PHE A O 1
ATOM 1637 N N . GLU A 1 200 ? -1.054 -4.055 29.886 1.00 85.44 200 GLU A N 1
ATOM 1638 C CA . GLU A 1 200 ? -1.187 -4.652 31.240 1.00 85.44 200 GLU A CA 1
ATOM 1639 C C . GLU A 1 200 ? -1.510 -3.610 32.336 1.00 85.44 200 GLU A C 1
ATOM 1641 O O . GLU A 1 200 ? -2.297 -3.877 33.243 1.00 85.44 200 GLU A O 1
ATOM 1646 N N . GLU A 1 201 ? -1.019 -2.379 32.159 1.00 85.00 201 GLU A N 1
ATOM 1647 C CA . GLU A 1 201 ? -1.347 -1.187 32.967 1.00 85.00 201 GLU A CA 1
ATOM 1648 C C . GLU A 1 201 ? -2.179 -0.156 32.175 1.00 85.00 201 GLU A C 1
ATOM 1650 O O . GLU A 1 201 ? -2.032 1.062 32.318 1.00 85.00 201 GLU A O 1
ATOM 1655 N N . GLY A 1 202 ? -3.020 -0.643 31.260 1.00 88.44 202 GLY A N 1
ATOM 1656 C CA . GLY A 1 202 ? -3.904 0.182 30.443 1.00 88.44 202 GLY A CA 1
ATOM 1657 C C . GLY A 1 202 ? -5.074 0.802 31.215 1.00 88.44 202 GLY A C 1
ATOM 1658 O O . GLY A 1 202 ? -5.471 0.336 32.285 1.00 88.44 202 GLY A O 1
ATOM 1659 N N . MET A 1 203 ? -5.666 1.862 30.656 1.00 91.06 203 MET A N 1
ATOM 1660 C CA . MET A 1 203 ? -6.861 2.485 31.241 1.00 91.06 203 MET A CA 1
ATOM 1661 C C . MET A 1 203 ? -8.101 1.605 31.020 1.00 91.06 203 MET A C 1
ATOM 1663 O O . MET A 1 203 ? -8.472 1.326 29.877 1.00 91.06 203 MET A O 1
ATOM 1667 N N . GLN A 1 204 ? -8.805 1.262 32.099 1.00 93.94 204 GLN A N 1
ATOM 1668 C CA . GLN A 1 204 ? -10.150 0.694 32.046 1.00 93.94 204 GLN A CA 1
ATOM 1669 C C . GLN A 1 204 ? -11.206 1.769 32.335 1.00 93.94 204 GLN A C 1
ATOM 1671 O O . GLN A 1 204 ? -11.073 2.568 33.269 1.00 93.94 204 GLN A O 1
ATOM 1676 N N . SER A 1 205 ? -12.289 1.762 31.564 1.00 93.12 205 SER A N 1
ATOM 1677 C CA . SER A 1 205 ? -13.484 2.552 31.856 1.00 93.12 205 SER A CA 1
ATOM 1678 C C . SER A 1 205 ? -14.766 1.777 31.572 1.00 93.12 205 SER A C 1
ATOM 1680 O O . SER A 1 205 ? -14.769 0.798 30.831 1.00 93.12 205 SER A O 1
ATOM 1682 N N . MET A 1 206 ? -15.871 2.207 32.175 1.00 89.69 206 MET A N 1
ATOM 1683 C CA . MET A 1 206 ? -17.192 1.614 31.996 1.00 89.69 206 MET A CA 1
ATOM 1684 C C . MET A 1 206 ? -18.175 2.647 31.462 1.00 89.69 206 MET A C 1
ATOM 1686 O O . MET A 1 206 ? -18.289 3.746 32.005 1.00 89.69 206 MET A O 1
ATOM 1690 N N . ARG A 1 207 ? -18.933 2.265 30.433 1.00 90.31 207 ARG A N 1
ATOM 1691 C CA . ARG A 1 207 ? -20.057 3.019 29.878 1.00 90.31 207 ARG A CA 1
ATOM 1692 C C . ARG A 1 207 ? -21.346 2.232 30.081 1.00 90.31 207 ARG A C 1
ATOM 1694 O O . ARG A 1 207 ? -21.632 1.255 29.390 1.00 90.31 207 ARG A O 1
ATOM 1701 N N . MET A 1 208 ? -22.125 2.691 31.043 1.00 81.75 208 MET A N 1
ATOM 1702 C CA . MET A 1 208 ? -23.438 2.184 31.408 1.00 81.75 208 MET A CA 1
ATOM 1703 C C . MET A 1 208 ? -24.490 2.900 30.557 1.00 81.75 208 MET A C 1
ATOM 1705 O O . MET A 1 208 ? -24.648 4.114 30.661 1.00 81.75 208 MET A O 1
ATOM 1709 N N . ASN A 1 209 ? -25.185 2.163 29.693 1.00 85.62 209 ASN A N 1
ATOM 1710 C CA . ASN A 1 209 ? -26.157 2.706 28.746 1.00 85.62 209 ASN A CA 1
ATOM 1711 C C . ASN A 1 209 ? -27.572 2.239 29.097 1.00 85.62 209 ASN A C 1
ATOM 1713 O O . ASN A 1 209 ? -27.809 1.037 29.256 1.00 85.62 209 ASN A O 1
ATOM 1717 N N . TYR A 1 210 ? -28.504 3.186 29.138 1.00 81.50 210 TYR A N 1
ATOM 1718 C CA . TYR A 1 210 ? -29.938 2.954 29.272 1.00 81.50 210 TYR A CA 1
ATOM 1719 C C . TYR A 1 210 ? -30.646 3.512 28.033 1.00 81.50 210 TYR A C 1
ATOM 1721 O O . TYR A 1 210 ? -30.593 4.713 27.779 1.00 81.50 210 TYR A O 1
ATOM 1729 N N . TYR A 1 211 ? -31.309 2.652 27.262 1.00 87.56 211 TYR A N 1
ATOM 1730 C CA . TYR A 1 211 ? -32.041 3.012 26.045 1.00 87.56 211 TYR A CA 1
ATOM 1731 C C . TYR A 1 211 ? -33.547 2.933 26.335 1.00 87.56 211 TYR A C 1
ATOM 1733 O O . TYR A 1 211 ? -34.073 1.821 26.404 1.00 87.56 211 TYR A O 1
ATOM 1741 N N . PRO A 1 212 ? -34.260 4.055 26.540 1.00 85.12 212 PRO A N 1
ATOM 1742 C CA . PRO A 1 212 ? -35.692 4.033 26.840 1.00 85.12 212 PRO A CA 1
ATOM 1743 C C . PRO A 1 212 ? -36.521 3.555 25.634 1.00 85.12 212 PRO A C 1
ATOM 1745 O O . PRO A 1 212 ? -36.099 3.772 24.493 1.00 85.12 212 PRO A O 1
ATOM 1748 N N . PRO A 1 213 ? -37.723 2.984 25.846 1.00 88.12 213 PRO A N 1
ATOM 1749 C CA . PRO A 1 213 ? -38.623 2.645 24.748 1.00 88.12 213 PRO A CA 1
ATOM 1750 C C . PRO A 1 213 ? -39.007 3.892 23.938 1.00 88.12 213 PRO A C 1
ATOM 1752 O O . PRO A 1 213 ? -39.125 4.997 24.478 1.00 88.12 213 PRO A O 1
ATOM 1755 N N . CYS A 1 214 ? -39.194 3.721 22.629 1.00 88.25 214 CYS A N 1
ATOM 1756 C CA . CYS A 1 214 ? -39.399 4.824 21.695 1.00 88.25 214 CYS A CA 1
ATOM 1757 C C . CYS A 1 214 ? -40.559 4.556 20.711 1.00 88.25 214 CYS A C 1
ATOM 1759 O O . CYS A 1 214 ? -40.417 3.696 19.844 1.00 88.25 214 CYS A O 1
ATOM 1761 N N . PRO A 1 215 ? -41.683 5.302 20.768 1.00 82.88 215 PRO A N 1
ATOM 1762 C CA . PRO A 1 215 ? -42.849 5.056 19.904 1.00 82.88 215 PRO A CA 1
ATOM 1763 C C . PRO A 1 215 ? -42.610 5.203 18.393 1.00 82.88 215 PRO A C 1
ATOM 1765 O O . PRO A 1 215 ? -43.431 4.742 17.609 1.00 82.88 215 PRO A O 1
ATOM 1768 N N . GLN A 1 216 ? -41.522 5.865 17.986 1.00 87.94 216 GLN A N 1
ATOM 1769 C CA . GLN A 1 216 ? -41.079 5.970 16.588 1.00 87.94 216 GLN A CA 1
ATOM 1770 C C . GLN A 1 216 ? -39.607 5.523 16.504 1.00 87.94 216 GLN A C 1
ATOM 1772 O O . GLN A 1 216 ? -38.718 6.280 16.101 1.00 87.94 216 GLN A O 1
ATOM 1777 N N . SER A 1 217 ? -39.334 4.313 17.003 1.00 87.19 217 SER A N 1
ATOM 1778 C CA . SER A 1 217 ? -37.997 3.714 17.110 1.00 87.19 217 SER A CA 1
ATOM 1779 C C . SER A 1 217 ? -37.242 3.682 15.777 1.00 87.19 217 SER A C 1
ATOM 1781 O O . SER A 1 217 ? -36.020 3.803 15.763 1.00 87.19 217 SER A O 1
ATOM 1783 N N . GLU A 1 218 ? -37.959 3.622 14.654 1.00 85.31 218 GLU A N 1
ATOM 1784 C CA . GLU A 1 218 ? -37.435 3.669 13.286 1.00 85.31 218 GLU A CA 1
ATOM 1785 C C . GLU A 1 218 ? -36.874 5.039 12.859 1.00 85.31 218 GLU A C 1
ATOM 1787 O O . GLU A 1 218 ? -36.271 5.153 11.790 1.00 85.31 218 GLU A O 1
ATOM 1792 N N . LYS A 1 219 ? -37.083 6.087 13.667 1.00 88.06 219 LYS A N 1
ATOM 1793 C CA . LYS A 1 219 ? -36.621 7.462 13.403 1.00 88.06 219 LYS A CA 1
ATOM 1794 C C . LYS A 1 219 ? -35.448 7.893 14.272 1.00 88.06 219 LYS A C 1
ATOM 1796 O O . LYS A 1 219 ? -34.902 8.966 14.033 1.00 88.06 219 LYS A O 1
ATOM 1801 N N . VAL A 1 220 ? -35.062 7.111 15.276 1.00 89.56 220 VAL A N 1
ATOM 1802 C CA . VAL A 1 220 ? -33.983 7.457 16.213 1.00 89.56 220 VAL A CA 1
ATOM 1803 C C . VAL A 1 220 ? -32.888 6.402 16.200 1.00 89.56 220 VAL A C 1
ATOM 1805 O O . VAL A 1 220 ? -33.052 5.315 15.651 1.00 89.56 220 VAL A O 1
ATOM 1808 N N . MET A 1 221 ? -31.749 6.728 16.800 1.00 91.31 221 MET A N 1
ATOM 1809 C CA . MET A 1 221 ? -30.673 5.776 17.045 1.00 91.31 221 MET A CA 1
ATOM 1810 C C . MET A 1 221 ? -30.387 5.761 18.542 1.00 91.31 221 MET A C 1
ATOM 1812 O O . MET A 1 221 ? -30.303 6.824 19.149 1.00 91.31 221 MET A O 1
ATOM 1816 N N . GLY A 1 222 ? -30.256 4.581 19.144 1.00 90.25 222 GLY A N 1
ATOM 1817 C CA . GLY A 1 222 ? -29.889 4.451 20.555 1.00 90.25 222 GLY A CA 1
ATOM 1818 C C . GLY A 1 222 ? -28.412 4.765 20.777 1.00 90.25 222 GLY A C 1
ATOM 1819 O O . GLY A 1 222 ? -28.065 5.442 21.735 1.00 90.25 222 GLY A O 1
ATOM 1820 N N . LEU A 1 223 ? -27.547 4.305 19.872 1.00 90.75 223 LEU A N 1
ATOM 1821 C CA . LEU A 1 223 ? -26.139 4.694 19.804 1.00 90.75 223 LEU A CA 1
ATOM 1822 C C . LEU A 1 223 ? -25.679 4.754 18.344 1.00 90.75 223 LEU A C 1
ATOM 1824 O O . LEU A 1 223 ? -25.804 3.755 17.631 1.00 90.75 223 LEU A O 1
ATOM 1828 N N . THR A 1 224 ? -25.178 5.915 17.917 1.00 89.75 224 THR A N 1
ATOM 1829 C CA . THR A 1 224 ? -24.716 6.208 16.547 1.00 89.75 224 THR A CA 1
ATOM 1830 C C . THR A 1 224 ? -23.683 5.185 16.028 1.00 89.75 224 THR A C 1
ATOM 1832 O O . THR A 1 224 ? -22.872 4.694 16.813 1.00 89.75 224 THR A O 1
ATOM 1835 N N . PRO A 1 225 ? -23.684 4.848 14.718 1.00 90.56 225 PRO A N 1
ATOM 1836 C CA . PRO A 1 225 ? -22.657 4.013 14.087 1.00 90.56 225 PRO A CA 1
ATOM 1837 C C . PRO A 1 225 ? -21.210 4.472 14.332 1.00 90.56 225 PRO A C 1
ATOM 1839 O O . PRO A 1 225 ? -20.796 5.548 13.894 1.00 90.56 225 PRO A O 1
ATOM 1842 N N . HIS A 1 226 ? -20.424 3.624 14.993 1.00 90.75 226 HIS A N 1
ATOM 1843 C CA . HIS A 1 226 ? -19.037 3.901 15.375 1.00 90.75 226 HIS A CA 1
ATOM 1844 C C . HIS A 1 226 ? -18.217 2.616 15.503 1.00 90.75 226 HIS A C 1
ATOM 1846 O O . HIS A 1 226 ? -18.773 1.522 15.520 1.00 90.75 226 HIS A O 1
ATOM 1852 N N . SER A 1 227 ? -16.897 2.736 15.614 1.00 91.00 227 SER A N 1
ATOM 1853 C CA . SER A 1 227 ? -16.063 1.685 16.203 1.00 91.00 227 SER A CA 1
ATOM 1854 C C . SER A 1 227 ? -15.410 2.184 17.490 1.00 91.00 227 SER A C 1
ATOM 1856 O O . SER A 1 227 ? -15.245 3.390 17.688 1.00 91.00 227 SER A O 1
ATOM 1858 N N . ASP A 1 228 ? -15.067 1.256 18.380 1.00 92.62 228 ASP A N 1
ATOM 1859 C CA . ASP A 1 228 ? -14.457 1.597 19.662 1.00 92.62 228 ASP A CA 1
ATOM 1860 C C . ASP A 1 228 ? -12.999 2.018 19.482 1.00 92.62 228 ASP A C 1
ATOM 1862 O O . ASP A 1 228 ? -12.228 1.331 18.819 1.00 92.62 228 ASP A O 1
ATOM 1866 N N . ALA A 1 229 ? -12.573 3.084 20.159 1.00 90.19 229 ALA A N 1
ATOM 1867 C CA . ALA A 1 229 ? -11.166 3.498 20.205 1.00 90.19 229 ALA A CA 1
ATOM 1868 C C . ALA A 1 229 ? -10.287 2.638 21.142 1.00 90.19 229 ALA A C 1
ATOM 1870 O O . ALA A 1 229 ? -9.170 3.024 21.466 1.00 90.19 229 ALA A O 1
ATOM 1871 N N . THR A 1 230 ? -10.798 1.509 21.630 1.00 91.50 230 THR A N 1
ATOM 1872 C CA . THR A 1 230 ? -10.201 0.683 22.690 1.00 91.50 230 THR A CA 1
ATOM 1873 C C . THR A 1 230 ? -9.228 -0.354 22.125 1.00 91.50 230 THR A C 1
ATOM 1875 O O . THR A 1 230 ? -9.092 -0.507 20.910 1.00 91.50 230 THR A O 1
ATOM 1878 N N . GLY A 1 231 ? -8.542 -1.101 22.996 1.00 93.31 231 GLY A N 1
ATOM 1879 C CA . GLY A 1 231 ? -7.938 -2.376 22.608 1.00 93.31 231 GLY A CA 1
ATOM 1880 C C . GLY A 1 231 ? -8.999 -3.476 22.547 1.00 93.31 231 GLY A C 1
ATOM 1881 O O . GLY A 1 231 ? -9.180 -4.126 21.517 1.00 93.31 231 GLY A O 1
ATOM 1882 N N . LEU A 1 232 ? -9.735 -3.640 23.649 1.00 95.31 232 LEU A N 1
ATOM 1883 C CA . LEU A 1 232 ? -10.790 -4.639 23.787 1.00 95.31 232 LEU A CA 1
ATOM 1884 C C . LEU A 1 232 ? -11.990 -4.073 24.550 1.00 95.31 232 LEU A C 1
ATOM 1886 O O . LEU A 1 232 ? -11.840 -3.532 25.648 1.00 95.31 232 LEU A O 1
ATOM 1890 N N . THR A 1 233 ? -13.187 -4.264 24.014 1.00 95.88 233 THR A N 1
ATOM 1891 C CA . THR A 1 233 ? -14.443 -3.943 24.699 1.00 95.88 233 THR A CA 1
ATOM 1892 C C . THR A 1 233 ? -15.129 -5.233 25.136 1.00 95.88 233 THR A C 1
ATOM 1894 O O . THR A 1 233 ? -15.240 -6.174 24.352 1.00 95.88 233 THR A O 1
ATOM 1897 N N . ILE A 1 234 ? -15.589 -5.283 26.388 1.00 92.31 234 ILE A N 1
ATOM 1898 C CA . ILE A 1 234 ? -16.365 -6.388 26.967 1.00 92.31 234 ILE A CA 1
ATOM 1899 C C . ILE A 1 234 ? -17.719 -5.821 27.407 1.00 92.31 234 ILE A C 1
ATOM 1901 O O . ILE A 1 234 ? -17.802 -5.027 28.341 1.00 92.31 234 ILE A O 1
ATOM 1905 N N . LEU A 1 235 ? -18.781 -6.191 26.697 1.00 92.75 235 LEU A N 1
ATOM 1906 C CA . LEU A 1 235 ? -20.143 -5.696 26.866 1.00 92.75 235 LEU A CA 1
ATOM 1907 C C . LEU A 1 235 ? -21.006 -6.721 27.608 1.00 92.75 235 LEU A C 1
ATOM 1909 O O . LEU A 1 235 ? -21.307 -7.793 27.081 1.00 92.75 235 LEU A O 1
ATOM 1913 N N . LEU A 1 236 ? -21.490 -6.350 28.791 1.00 86.25 236 LEU A N 1
ATOM 1914 C CA . LEU A 1 236 ? -22.589 -7.037 29.464 1.00 86.25 236 LEU A CA 1
ATOM 1915 C C . LEU A 1 236 ? -23.920 -6.464 28.978 1.00 86.25 236 LEU A C 1
ATOM 1917 O O . LEU A 1 236 ? -24.178 -5.265 29.113 1.00 86.25 236 LEU A O 1
ATOM 1921 N N . GLN A 1 237 ? -24.797 -7.315 28.456 1.00 84.00 237 GLN A N 1
ATOM 1922 C CA . GLN A 1 237 ? -26.198 -6.959 28.264 1.00 84.00 237 GLN A CA 1
ATOM 1923 C C . GLN A 1 237 ? -27.001 -7.378 29.506 1.00 84.00 237 GLN A C 1
ATOM 1925 O O . GLN A 1 237 ? -26.976 -8.537 29.902 1.00 84.00 237 GLN A O 1
ATOM 1930 N N . VAL A 1 238 ? -27.692 -6.418 30.129 1.00 75.25 238 VAL A N 1
ATOM 1931 C CA . VAL A 1 238 ? -28.304 -6.580 31.462 1.00 75.25 238 VAL A CA 1
ATOM 1932 C C . VAL A 1 238 ? -29.728 -7.143 31.389 1.00 75.25 238 VAL A C 1
ATOM 1934 O O . VAL A 1 238 ? -30.165 -7.824 32.312 1.00 75.25 238 VAL A O 1
ATOM 1937 N N . ASN A 1 239 ? -30.457 -6.884 30.299 1.00 75.44 239 ASN A N 1
ATOM 1938 C CA . ASN A 1 239 ? -31.801 -7.414 30.060 1.00 75.44 239 ASN A CA 1
ATOM 1939 C C . ASN A 1 239 ? -31.930 -8.015 28.649 1.00 75.44 239 ASN A C 1
ATOM 1941 O O . ASN A 1 239 ? -31.130 -7.725 27.767 1.00 75.44 239 ASN A O 1
ATOM 1945 N N . GLU A 1 240 ? -32.937 -8.852 28.401 1.00 80.38 240 GLU A N 1
ATOM 1946 C CA . GLU A 1 240 ? -33.051 -9.675 27.176 1.00 80.38 240 GLU A CA 1
ATOM 1947 C C . GLU A 1 240 ? -33.517 -8.901 25.917 1.00 80.38 240 GLU A C 1
ATOM 1949 O O . GLU A 1 240 ? -34.005 -9.483 24.950 1.00 80.38 240 GLU A O 1
ATOM 1954 N N . ILE A 1 241 ? -33.379 -7.570 25.899 1.00 84.62 241 ILE A N 1
ATOM 1955 C CA . ILE A 1 241 ? -33.871 -6.710 24.814 1.00 84.62 241 ILE A CA 1
ATOM 1956 C C . ILE A 1 241 ? -32.794 -6.510 23.744 1.00 84.62 241 ILE A C 1
ATOM 1958 O O . ILE A 1 241 ? -31.746 -5.911 23.988 1.00 84.62 241 ILE A O 1
ATOM 1962 N N . GLN A 1 242 ? -33.041 -7.016 22.536 1.00 86.44 242 GLN A N 1
ATOM 1963 C CA . GLN A 1 242 ? -32.137 -6.843 21.393 1.00 86.44 242 GLN A CA 1
ATOM 1964 C C . GLN A 1 242 ? -31.924 -5.357 21.055 1.00 86.44 242 GLN A C 1
ATOM 1966 O O . GLN A 1 242 ? -32.778 -4.512 21.319 1.00 86.44 242 GLN A O 1
ATOM 1971 N N . GLY A 1 243 ? -30.783 -5.034 20.445 1.00 88.75 243 GLY A N 1
ATOM 1972 C CA . GLY A 1 243 ? -30.507 -3.666 19.995 1.00 88.75 243 GLY A CA 1
ATOM 1973 C C . GLY A 1 243 ? -29.124 -3.458 19.388 1.00 88.75 243 GLY A C 1
ATOM 1974 O O . GLY A 1 243 ? -28.976 -2.621 18.504 1.00 88.75 243 GLY A O 1
ATOM 1975 N N . LEU A 1 244 ? -28.119 -4.235 19.801 1.00 93.12 244 LEU A N 1
ATOM 1976 C CA . LEU A 1 244 ? -26.784 -4.167 19.206 1.00 93.12 244 LEU A CA 1
ATOM 1977 C C . LEU A 1 244 ? -26.790 -4.722 17.773 1.00 93.12 244 LEU A C 1
ATOM 1979 O O . LEU A 1 244 ? -27.219 -5.853 17.537 1.00 93.12 244 LEU A O 1
ATOM 1983 N N . GLN A 1 245 ? -26.269 -3.937 16.832 1.00 92.25 245 GLN A N 1
ATOM 1984 C CA . GLN A 1 245 ? -26.063 -4.330 15.440 1.00 92.25 245 GLN A CA 1
ATOM 1985 C C . GLN A 1 245 ? -24.620 -4.051 15.018 1.00 92.25 245 GLN A C 1
ATOM 1987 O O . GLN A 1 245 ? -24.091 -2.977 15.303 1.00 92.25 245 GLN A O 1
ATOM 1992 N N . ILE A 1 246 ? -24.005 -4.990 14.303 1.00 92.50 246 ILE A N 1
ATOM 1993 C CA . ILE A 1 246 ? -22.659 -4.866 13.727 1.00 92.50 246 ILE A CA 1
ATOM 1994 C C . ILE A 1 246 ? -22.737 -4.763 12.205 1.00 92.50 246 ILE A C 1
ATOM 1996 O O . ILE A 1 246 ? -23.650 -5.313 11.590 1.00 92.50 246 ILE A O 1
ATOM 2000 N N . LYS A 1 247 ? -21.781 -4.078 11.584 1.00 89.25 247 LYS A N 1
ATOM 2001 C CA . LYS A 1 247 ? -21.725 -3.879 10.135 1.00 89.25 247 LYS A CA 1
ATOM 2002 C C . LYS A 1 247 ? -20.711 -4.833 9.515 1.00 89.25 247 LYS A C 1
ATOM 2004 O O . LYS A 1 247 ? -19.502 -4.645 9.652 1.00 89.25 247 LYS A O 1
ATOM 2009 N N . LYS A 1 248 ? -21.194 -5.858 8.817 1.00 83.06 248 LYS A N 1
ATOM 2010 C CA . LYS A 1 248 ? -20.366 -6.869 8.149 1.00 83.06 248 LYS A CA 1
ATOM 2011 C C . LYS A 1 248 ? -20.743 -6.963 6.677 1.00 83.06 248 LYS A C 1
ATOM 2013 O O . LYS A 1 248 ? -21.919 -6.988 6.340 1.00 83.06 248 LYS A O 1
ATOM 2018 N N . ASP A 1 249 ? -19.744 -6.984 5.800 1.00 80.88 249 ASP A N 1
ATOM 2019 C CA . ASP A 1 249 ? -19.919 -7.038 4.339 1.00 80.88 249 ASP A CA 1
ATOM 2020 C C . ASP A 1 249 ? -20.813 -5.897 3.784 1.00 80.88 249 ASP A C 1
ATOM 2022 O O . ASP A 1 249 ? -21.503 -6.058 2.782 1.00 80.88 249 ASP A O 1
ATOM 2026 N N . GLY A 1 250 ? -20.829 -4.739 4.462 1.00 81.12 250 GLY A N 1
ATOM 2027 C CA . GLY A 1 250 ? -21.703 -3.598 4.147 1.00 81.12 250 GLY A CA 1
ATOM 2028 C C . GLY A 1 250 ? -23.140 -3.702 4.681 1.00 81.12 250 GLY A C 1
ATOM 2029 O O . GLY A 1 250 ? -23.934 -2.801 4.435 1.00 81.12 250 GLY A O 1
ATOM 2030 N N . ILE A 1 251 ? -23.474 -4.763 5.420 1.00 83.19 251 ILE A N 1
ATOM 2031 C CA . ILE A 1 251 ? -24.823 -5.081 5.906 1.00 83.19 251 ILE A CA 1
ATOM 2032 C C . ILE A 1 251 ? -24.872 -5.014 7.440 1.00 83.19 251 ILE A C 1
ATOM 2034 O O . ILE A 1 251 ? -23.951 -5.466 8.122 1.00 83.19 251 ILE A O 1
ATOM 2038 N N . TRP A 1 252 ? -25.966 -4.486 7.996 1.00 87.56 252 TRP A N 1
ATOM 2039 C CA . TRP A 1 252 ? -26.228 -4.503 9.438 1.00 87.56 252 TRP A CA 1
ATOM 2040 C C . TRP A 1 252 ? -26.779 -5.863 9.894 1.00 87.56 252 TRP A C 1
ATOM 2042 O O . TRP A 1 252 ? -27.837 -6.301 9.443 1.00 87.56 252 TRP A O 1
ATOM 2052 N N . ILE A 1 253 ? -26.075 -6.515 10.821 1.00 87.56 253 ILE A N 1
ATOM 2053 C CA . ILE A 1 253 ? -26.436 -7.802 11.429 1.00 87.56 253 ILE A CA 1
ATOM 2054 C C . ILE A 1 253 ? -26.732 -7.577 12.915 1.00 87.56 253 ILE A C 1
ATOM 2056 O O . ILE A 1 253 ? -25.881 -7.071 13.647 1.00 87.56 253 ILE A O 1
ATOM 2060 N N . SER A 1 254 ? -27.926 -7.957 13.373 1.00 88.88 254 SER A N 1
ATOM 2061 C CA . SER A 1 254 ? -28.282 -7.924 14.799 1.00 88.88 254 SER A CA 1
ATOM 2062 C C . SER A 1 254 ? -27.550 -9.019 15.576 1.00 88.88 254 SER A C 1
ATOM 2064 O O . SER A 1 254 ? -27.552 -10.178 15.163 1.00 88.88 254 SER A O 1
ATOM 2066 N N . ILE A 1 255 ? -26.973 -8.674 16.729 1.00 85.94 255 ILE A N 1
ATOM 2067 C CA . ILE A 1 255 ? -26.433 -9.665 17.666 1.00 85.94 255 ILE A CA 1
ATOM 2068 C C . ILE A 1 255 ? -27.562 -10.140 18.582 1.00 85.94 255 ILE A C 1
ATOM 2070 O O . ILE A 1 255 ? -28.212 -9.331 19.244 1.00 85.94 255 ILE A O 1
ATOM 2074 N N . LEU A 1 256 ? -27.760 -11.459 18.629 1.00 84.62 256 LEU A N 1
ATOM 2075 C CA . LEU A 1 256 ? -28.602 -12.145 19.607 1.00 84.62 256 LEU A CA 1
ATOM 2076 C C . LEU A 1 256 ? -27.738 -12.482 20.836 1.00 84.62 256 LEU A C 1
ATOM 2078 O O . LEU A 1 256 ? -26.875 -13.359 20.731 1.00 84.62 256 LEU A O 1
ATOM 2082 N N . PRO A 1 257 ? -27.902 -11.788 21.976 1.00 75.75 257 PRO A N 1
ATOM 2083 C CA . PRO A 1 257 ? -27.109 -12.048 23.171 1.00 75.75 257 PRO A CA 1
ATOM 2084 C C . PRO A 1 257 ? -27.515 -13.390 23.773 1.00 75.75 257 PRO A C 1
ATOM 2086 O O . PRO A 1 257 ? -28.701 -13.645 23.990 1.00 75.75 257 PRO A O 1
ATOM 2089 N N . LEU A 1 258 ? -26.539 -14.241 24.063 1.00 78.00 258 LEU A N 1
ATOM 2090 C CA . LEU A 1 258 ? -26.788 -15.484 24.778 1.00 78.00 258 LEU A CA 1
ATOM 2091 C C . LEU A 1 258 ? -27.035 -15.197 26.270 1.00 78.00 258 LEU A C 1
ATOM 2093 O O . LEU A 1 258 ? -26.345 -14.356 26.853 1.00 78.00 258 LEU A O 1
ATOM 2097 N N . PRO A 1 259 ? -27.967 -15.914 26.926 1.00 73.50 259 PRO A N 1
ATOM 2098 C CA . PRO A 1 259 ? -28.110 -15.853 28.374 1.00 73.50 259 PRO A CA 1
ATOM 2099 C C . PRO A 1 259 ? -26.784 -16.191 29.059 1.00 73.50 259 PRO A C 1
ATOM 2101 O O . PRO A 1 259 ? -26.139 -17.179 28.698 1.00 73.50 259 PRO A O 1
ATOM 2104 N N . ARG A 1 260 ? -26.406 -15.391 30.065 1.00 72.56 260 ARG A N 1
ATOM 2105 C CA . ARG A 1 260 ? -25.127 -15.515 30.788 1.00 72.56 260 ARG A CA 1
ATOM 2106 C C . ARG A 1 260 ? -23.939 -15.445 29.817 1.00 72.56 260 ARG A C 1
ATOM 2108 O O . ARG A 1 260 ? -23.117 -16.360 29.778 1.00 72.56 260 ARG A O 1
ATOM 2115 N N . ALA A 1 261 ? -23.862 -14.381 29.013 1.00 78.06 261 ALA A N 1
ATOM 2116 C CA . ALA A 1 261 ? -22.715 -14.103 28.156 1.00 78.06 261 ALA A CA 1
ATOM 2117 C C . ALA A 1 261 ? -22.372 -12.608 28.047 1.00 78.06 261 ALA A C 1
ATOM 2119 O O . ALA A 1 261 ? -23.250 -11.748 27.971 1.00 78.06 261 ALA A O 1
ATOM 2120 N N . PHE A 1 262 ? -21.073 -12.320 27.971 1.00 84.31 262 PHE A N 1
ATOM 2121 C CA . PHE A 1 262 ? -20.540 -11.066 27.456 1.00 84.31 262 PHE A CA 1
ATOM 2122 C C . PHE A 1 262 ? -20.461 -11.115 25.930 1.00 84.31 262 PHE A C 1
ATOM 2124 O O . PHE A 1 262 ? -20.137 -12.151 25.343 1.00 84.31 262 PHE A O 1
ATOM 2131 N N . ILE A 1 263 ? -20.665 -9.968 25.293 1.00 90.56 263 ILE A N 1
ATOM 2132 C CA . ILE A 1 263 ? -20.293 -9.727 23.898 1.00 90.56 263 ILE A CA 1
ATOM 2133 C C . ILE A 1 263 ? -18.941 -9.012 23.923 1.00 90.56 263 ILE A C 1
ATOM 2135 O O . ILE A 1 263 ? -18.782 -8.026 24.633 1.00 90.56 263 ILE A O 1
ATOM 2139 N N . VAL A 1 264 ? -17.956 -9.505 23.182 1.00 93.00 264 VAL A N 1
ATOM 2140 C CA . VAL A 1 264 ? -16.593 -8.963 23.159 1.00 93.00 264 VAL A CA 1
ATOM 2141 C C . VAL A 1 264 ? -16.264 -8.485 21.755 1.00 93.00 264 VAL A C 1
ATOM 2143 O O . VAL A 1 264 ? -16.556 -9.193 20.788 1.00 93.00 264 VAL A O 1
ATOM 2146 N N . ASN A 1 265 ? -15.636 -7.314 21.638 1.00 95.00 265 ASN A N 1
ATOM 2147 C CA . ASN A 1 265 ? -15.163 -6.801 20.357 1.00 95.00 265 ASN A CA 1
ATOM 2148 C C . ASN A 1 265 ? -13.772 -6.177 20.401 1.00 95.00 265 ASN A C 1
ATOM 2150 O O . ASN A 1 265 ? -13.377 -5.515 21.362 1.00 95.00 265 ASN A O 1
ATOM 2154 N N . VAL A 1 266 ? -13.052 -6.386 19.302 1.00 95.62 266 VAL A N 1
ATOM 2155 C CA . VAL A 1 266 ? -11.768 -5.753 18.994 1.00 95.62 266 VAL A CA 1
ATOM 2156 C C . VAL A 1 266 ? -12.016 -4.263 18.755 1.00 95.62 266 VAL A C 1
ATOM 2158 O O . VAL A 1 266 ? -12.936 -3.907 18.015 1.00 95.62 266 VAL A O 1
ATOM 2161 N N . GLY A 1 267 ? -11.212 -3.403 19.377 1.00 94.12 267 GLY A N 1
ATOM 2162 C CA . GLY A 1 267 ? -11.232 -1.960 19.137 1.00 94.12 267 GLY A CA 1
ATOM 2163 C C . GLY A 1 267 ? -10.101 -1.489 18.216 1.00 94.12 267 GLY A C 1
ATOM 2164 O O . GLY A 1 267 ? -9.195 -2.241 17.843 1.00 94.12 267 GLY A O 1
ATOM 2165 N N . ASP A 1 268 ? -10.155 -0.215 17.835 1.00 92.81 268 ASP A N 1
ATOM 2166 C CA . ASP A 1 268 ? -9.261 0.432 16.872 1.00 92.81 268 ASP A CA 1
ATOM 2167 C C . ASP A 1 268 ? -7.783 0.350 17.285 1.00 92.81 268 ASP A C 1
ATOM 2169 O O . ASP A 1 268 ? -6.917 0.212 16.420 1.00 92.81 268 ASP A O 1
ATOM 2173 N N . VAL A 1 269 ? -7.474 0.381 18.587 1.00 93.69 269 VAL A N 1
ATOM 2174 C CA . VAL A 1 269 ? -6.095 0.255 19.090 1.00 93.69 269 VAL A CA 1
ATOM 2175 C C . VAL A 1 269 ? -5.546 -1.145 18.850 1.00 93.69 269 VAL A C 1
ATOM 2177 O O . VAL A 1 269 ? -4.376 -1.284 18.495 1.00 93.69 269 VAL A O 1
ATOM 2180 N N . PHE A 1 270 ? -6.371 -2.188 18.968 1.00 95.25 270 PHE A N 1
ATOM 2181 C CA . PHE A 1 270 ? -5.924 -3.548 18.667 1.00 95.25 270 PHE A CA 1
ATOM 2182 C C . PHE A 1 270 ? -5.945 -3.850 17.157 1.00 95.25 270 PHE A C 1
ATOM 2184 O O . PHE A 1 270 ? -5.118 -4.628 16.679 1.00 95.25 270 PHE A O 1
ATOM 2191 N N . GLU A 1 271 ? -6.789 -3.178 16.360 1.00 94.38 271 GLU A N 1
ATOM 2192 C CA . GLU A 1 271 ? -6.639 -3.164 14.893 1.00 94.38 271 GLU A CA 1
ATOM 2193 C C . GLU A 1 271 ? -5.290 -2.532 14.483 1.00 94.38 271 GLU A C 1
ATOM 2195 O O . GLU A 1 271 ? -4.581 -3.108 13.657 1.00 94.38 271 GLU A O 1
ATOM 2200 N N . ILE A 1 272 ? -4.879 -1.419 15.106 1.00 93.00 272 ILE A N 1
ATOM 2201 C CA . ILE A 1 272 ? -3.546 -0.814 14.913 1.00 93.00 272 ILE A CA 1
ATOM 2202 C C . ILE A 1 272 ? -2.433 -1.790 15.336 1.00 93.00 272 ILE A C 1
ATOM 2204 O O . ILE A 1 272 ? -1.533 -2.073 14.541 1.00 93.00 272 ILE A O 1
ATOM 2208 N N . PHE A 1 273 ? -2.505 -2.325 16.560 1.00 95.38 273 PHE A N 1
ATOM 2209 C CA . PHE A 1 273 ? -1.479 -3.195 17.149 1.00 95.38 273 PHE A CA 1
ATOM 2210 C C . PHE A 1 273 ? -1.286 -4.500 16.365 1.00 95.38 273 PHE A C 1
ATOM 2212 O O . PHE A 1 273 ? -0.158 -4.883 16.062 1.00 95.38 273 PHE A O 1
ATOM 2219 N N . SER A 1 274 ? -2.376 -5.129 15.918 1.00 94.88 274 SER A N 1
ATOM 2220 C CA . SER A 1 274 ? -2.343 -6.332 15.070 1.00 94.88 274 SER A CA 1
ATOM 2221 C C . SER A 1 274 ? -1.965 -6.061 13.601 1.00 94.88 274 SER A C 1
ATOM 2223 O O . SER A 1 274 ? -2.165 -6.922 12.744 1.00 94.88 274 SER A O 1
ATOM 2225 N N . ASN A 1 275 ? -1.463 -4.865 13.265 1.00 93.50 275 ASN A N 1
ATOM 2226 C CA . ASN A 1 275 ? -1.186 -4.410 11.895 1.00 93.50 275 ASN A CA 1
ATOM 2227 C C . ASN A 1 275 ? -2.367 -4.639 10.922 1.00 93.50 275 ASN A C 1
ATOM 2229 O O . ASN A 1 275 ? -2.190 -4.973 9.740 1.00 93.50 275 ASN A O 1
ATOM 2233 N N . GLY A 1 276 ? -3.591 -4.492 11.433 1.00 89.94 276 GLY A N 1
ATOM 2234 C CA . GLY A 1 276 ? -4.840 -4.660 10.702 1.00 89.94 276 GLY A CA 1
ATOM 2235 C C . GLY A 1 276 ? -5.212 -6.108 10.398 1.00 89.94 276 GLY A C 1
ATOM 2236 O O . GLY A 1 276 ? -5.994 -6.324 9.468 1.00 89.94 276 GLY A O 1
ATOM 2237 N N . ILE A 1 277 ? -4.646 -7.093 11.106 1.00 91.25 277 ILE A N 1
ATOM 2238 C CA . ILE A 1 277 ? -5.043 -8.504 10.979 1.00 91.25 277 ILE A CA 1
ATOM 2239 C C . ILE A 1 277 ? -6.406 -8.721 11.644 1.00 91.25 277 ILE A C 1
ATOM 2241 O O . ILE A 1 277 ? -7.311 -9.240 10.992 1.00 91.25 277 ILE A O 1
ATOM 2245 N N . TYR A 1 278 ? -6.587 -8.270 12.888 1.00 93.31 278 TYR A N 1
ATOM 2246 C CA . TYR A 1 278 ? -7.905 -8.236 13.526 1.00 93.31 278 TYR A CA 1
ATOM 2247 C C . TYR A 1 278 ? -8.623 -6.930 13.203 1.00 93.31 278 TYR A C 1
ATOM 2249 O O . TYR A 1 278 ? -7.990 -5.894 12.988 1.00 93.31 278 TYR A O 1
ATOM 2257 N N . LYS A 1 279 ? -9.952 -6.991 13.114 1.00 88.94 279 LYS A N 1
ATOM 2258 C CA . LYS A 1 279 ? -10.773 -5.877 12.633 1.00 88.94 279 LYS A CA 1
ATOM 2259 C C . LYS A 1 279 ? -11.577 -5.275 13.771 1.00 88.94 279 LYS A C 1
ATOM 2261 O O . LYS A 1 279 ? -12.395 -5.963 14.370 1.00 88.94 279 LYS A O 1
ATOM 2266 N N . SER A 1 280 ? -11.410 -3.977 13.989 1.00 92.38 280 SER A N 1
ATOM 2267 C CA . SER A 1 280 ? -12.397 -3.179 14.702 1.00 92.38 280 SER A CA 1
ATOM 2268 C C . SER A 1 280 ? -13.592 -2.970 13.774 1.00 92.38 280 SER A C 1
ATOM 2270 O O . SER A 1 280 ? -13.422 -2.619 12.600 1.00 92.38 280 SER A O 1
ATOM 2272 N N . ILE A 1 281 ? -14.803 -3.249 14.249 1.00 91.38 281 ILE A N 1
ATOM 2273 C CA . ILE A 1 281 ? -16.007 -3.286 13.410 1.00 91.38 281 ILE A CA 1
ATOM 2274 C C . ILE A 1 281 ? -16.967 -2.164 13.796 1.00 91.38 281 ILE A C 1
ATOM 2276 O O . ILE A 1 281 ? -17.220 -1.900 14.973 1.00 91.38 281 ILE A O 1
ATOM 2280 N N . GLU A 1 282 ? -17.496 -1.497 12.768 1.00 92.00 282 GLU A N 1
ATOM 2281 C CA . GLU A 1 282 ? -18.516 -0.464 12.925 1.00 92.00 282 GLU A CA 1
ATOM 2282 C C . GLU A 1 282 ? -19.801 -1.107 13.464 1.00 92.00 282 GLU A C 1
ATOM 2284 O O . GLU A 1 282 ? -20.303 -2.085 12.908 1.00 92.00 282 GLU A O 1
ATOM 2289 N N . HIS A 1 283 ? -20.324 -0.576 14.561 1.00 92.94 283 HIS A N 1
ATOM 2290 C CA . HIS A 1 283 ? -21.481 -1.097 15.268 1.00 92.94 283 HIS A CA 1
ATOM 2291 C C . HIS A 1 283 ? -22.376 0.049 15.772 1.00 92.94 283 HIS A C 1
ATOM 2293 O O . HIS A 1 283 ? -21.953 1.203 15.875 1.00 92.94 283 HIS A O 1
ATOM 2299 N N . ARG A 1 284 ? -23.651 -0.252 16.032 1.00 92.25 284 ARG A N 1
ATOM 2300 C CA . ARG A 1 284 ? -24.677 0.703 16.486 1.00 92.25 284 ARG A CA 1
ATOM 2301 C C . ARG A 1 284 ? -25.636 0.041 17.473 1.00 92.25 284 ARG A C 1
ATOM 2303 O O . ARG A 1 284 ? -25.748 -1.185 17.485 1.00 92.25 284 ARG A O 1
ATOM 2310 N N . SER A 1 285 ? -26.368 0.832 18.257 1.00 92.25 285 SER A N 1
ATOM 2311 C CA . SER A 1 285 ? -27.522 0.325 19.019 1.00 92.25 285 SER A CA 1
ATOM 2312 C C . SER A 1 285 ? -28.808 0.931 18.477 1.00 92.25 285 SER A C 1
ATOM 2314 O O . SER A 1 285 ? -28.983 2.146 18.535 1.00 92.25 285 SER A O 1
ATOM 2316 N N . VAL A 1 286 ? -29.731 0.095 18.009 1.00 92.06 286 VAL A N 1
ATOM 2317 C CA . VAL A 1 286 ? -31.128 0.496 17.784 1.00 92.06 286 VAL A CA 1
ATOM 2318 C C . VAL A 1 286 ? -31.905 0.463 19.107 1.00 92.06 286 VAL A C 1
ATOM 2320 O O . VAL A 1 286 ? -31.396 -0.030 20.120 1.00 92.06 286 VAL A O 1
ATOM 2323 N N . VAL A 1 287 ? -33.120 1.016 19.110 1.00 89.25 287 VAL A N 1
ATOM 2324 C CA . VAL A 1 287 ? -34.022 1.040 20.275 1.00 89.25 287 VAL A CA 1
ATOM 2325 C C . VAL A 1 287 ? -35.293 0.241 19.996 1.00 89.25 287 VAL A C 1
ATOM 2327 O O . VAL A 1 287 ? -35.717 0.120 18.849 1.00 89.25 287 VAL A O 1
ATOM 2330 N N . SER A 1 288 ? -35.914 -0.289 21.048 1.00 87.25 288 SER A N 1
ATOM 2331 C CA . SER A 1 288 ? -37.235 -0.921 20.968 1.00 87.25 288 SER A CA 1
ATOM 2332 C C . SER A 1 288 ? -38.343 0.121 21.151 1.00 87.25 288 SER A C 1
ATOM 2334 O O . SER A 1 288 ? -38.144 1.155 21.790 1.00 87.25 288 SER A O 1
ATOM 2336 N N . SER A 1 289 ? -39.527 -0.149 20.604 1.00 87.88 289 SER A N 1
ATOM 2337 C CA . SER A 1 289 ? -40.741 0.633 20.865 1.00 87.88 289 SER A CA 1
ATOM 2338 C C . SER A 1 289 ? -41.463 0.230 22.152 1.00 87.88 289 SER A C 1
ATOM 2340 O O . SER A 1 289 ? -42.283 0.999 22.647 1.00 87.88 289 SER A O 1
ATOM 2342 N N . GLU A 1 290 ? -41.165 -0.950 22.701 1.00 86.81 290 GLU A N 1
ATOM 2343 C CA . GLU A 1 290 ? -41.947 -1.565 23.784 1.00 86.81 290 GLU A CA 1
ATOM 2344 C C . GLU A 1 290 ? -41.243 -1.567 25.143 1.00 86.81 290 GLU A C 1
ATOM 2346 O O . GLU A 1 290 ? -41.894 -1.387 26.170 1.00 86.81 290 GLU A O 1
ATOM 2351 N N . LYS A 1 291 ? -39.925 -1.805 25.164 1.00 86.12 291 LYS A N 1
ATOM 2352 C CA . LYS A 1 291 ? -39.144 -2.030 26.391 1.00 86.12 291 LYS A CA 1
ATOM 2353 C C . LYS A 1 291 ? -37.804 -1.313 26.344 1.00 86.12 291 LYS A C 1
ATOM 2355 O O . LYS A 1 291 ? -37.210 -1.166 25.277 1.00 86.12 291 LYS A O 1
ATOM 2360 N N . GLU A 1 292 ? -37.311 -0.899 27.501 1.00 83.38 292 GLU A N 1
ATOM 2361 C CA . GLU A 1 292 ? -35.966 -0.357 27.643 1.00 83.38 292 GLU A CA 1
ATOM 2362 C C . GLU A 1 292 ? -34.893 -1.427 27.402 1.00 83.38 292 GLU A C 1
ATOM 2364 O O . GLU A 1 292 ? -35.062 -2.587 27.774 1.00 83.38 292 GLU A O 1
ATOM 2369 N N . ARG A 1 293 ? -33.751 -1.045 26.828 1.00 87.81 293 ARG A N 1
ATOM 2370 C CA . ARG A 1 293 ? -32.550 -1.893 26.768 1.00 87.81 293 ARG A CA 1
ATOM 2371 C C . ARG A 1 293 ? -31.495 -1.349 27.723 1.00 87.81 293 ARG A C 1
ATOM 2373 O O . ARG A 1 293 ? -31.315 -0.136 27.817 1.00 87.81 293 ARG A O 1
ATOM 2380 N N . ILE A 1 294 ? -30.771 -2.236 28.400 1.00 79.31 294 ILE A N 1
ATOM 2381 C CA . ILE A 1 294 ? -29.729 -1.862 29.362 1.00 79.31 294 ILE A CA 1
ATOM 2382 C C . ILE A 1 294 ? -28.447 -2.653 29.078 1.00 79.31 294 ILE A C 1
ATOM 2384 O O . ILE A 1 294 ? -28.483 -3.872 28.896 1.00 79.31 294 ILE A O 1
ATOM 2388 N N . SER A 1 295 ? -27.299 -1.972 29.040 1.00 87.19 295 SER A N 1
ATOM 2389 C CA . SER A 1 295 ? -25.998 -2.622 28.819 1.00 87.19 295 SER A CA 1
ATOM 2390 C C . SER A 1 295 ? -24.826 -1.853 29.428 1.00 87.19 295 SER A C 1
ATOM 2392 O O . SER A 1 295 ? -24.837 -0.623 29.436 1.00 87.19 295 SER A O 1
ATOM 2394 N N . ILE A 1 296 ? -23.791 -2.570 29.864 1.00 86.69 296 ILE A N 1
ATOM 2395 C CA . ILE A 1 296 ? -22.554 -2.030 30.441 1.00 86.69 296 ILE A CA 1
ATOM 2396 C C . ILE A 1 296 ? -21.393 -2.421 29.526 1.00 86.69 296 ILE A C 1
ATOM 2398 O O . ILE A 1 296 ? -21.064 -3.600 29.426 1.00 86.69 296 ILE A O 1
ATOM 2402 N N . ALA A 1 297 ? -20.786 -1.449 28.845 1.00 93.38 297 ALA A N 1
ATOM 2403 C CA . ALA A 1 297 ? -19.577 -1.659 28.053 1.00 93.38 297 ALA A CA 1
ATOM 2404 C C . ALA A 1 297 ? -18.346 -1.358 28.913 1.00 93.38 297 ALA A C 1
ATOM 2406 O O . ALA A 1 297 ? -18.187 -0.222 29.359 1.00 93.38 297 ALA A O 1
ATOM 2407 N N . THR A 1 298 ? -17.487 -2.349 29.140 1.00 94.19 298 THR A N 1
ATOM 2408 C CA . THR A 1 298 ? -16.198 -2.182 29.819 1.00 94.19 298 THR A CA 1
ATOM 2409 C C . THR A 1 298 ? -15.086 -2.118 28.776 1.00 94.19 298 THR A C 1
ATOM 2411 O O . THR A 1 298 ? -14.841 -3.069 28.032 1.00 94.19 298 THR A O 1
ATOM 2414 N N . PHE A 1 299 ? -14.427 -0.972 28.712 1.00 95.12 299 PHE A N 1
ATOM 2415 C CA . PHE A 1 299 ? -13.419 -0.600 27.733 1.00 95.12 299 PHE A CA 1
ATOM 2416 C C . PHE A 1 299 ? -12.015 -0.817 28.296 1.00 95.12 299 PHE A C 1
ATOM 2418 O O . PHE A 1 299 ? -11.687 -0.246 29.333 1.00 95.12 299 PHE A O 1
ATOM 2425 N N . HIS A 1 300 ? -11.175 -1.579 27.596 1.00 95.44 300 HIS A N 1
ATOM 2426 C CA . HIS A 1 300 ? -9.781 -1.835 27.964 1.00 95.44 300 HIS A CA 1
ATOM 2427 C C . HIS A 1 300 ? -8.883 -1.174 26.928 1.00 95.44 300 HIS A C 1
ATOM 2429 O O . HIS A 1 300 ? -8.828 -1.584 25.765 1.00 95.44 300 HIS A O 1
ATOM 2435 N N . ASN A 1 301 ? -8.241 -0.090 27.342 1.00 92.25 301 ASN A N 1
ATOM 2436 C CA . ASN A 1 301 ? -7.420 0.763 26.497 1.00 92.25 301 ASN A CA 1
ATOM 2437 C C . ASN A 1 301 ? -5.939 0.417 26.676 1.00 92.25 301 ASN A C 1
ATOM 2439 O O . ASN A 1 301 ? -5.563 -0.333 27.574 1.00 92.25 301 ASN A O 1
ATOM 2443 N N . SER A 1 302 ? -5.086 0.992 25.835 1.00 92.56 302 SER A N 1
ATOM 2444 C CA . SER A 1 302 ? -3.646 0.985 26.092 1.00 92.56 302 SER A CA 1
ATOM 2445 C C . SER A 1 302 ? -3.291 1.782 27.353 1.00 92.56 302 SER A C 1
ATOM 2447 O O . SER A 1 302 ? -4.095 2.560 27.885 1.00 92.56 302 SER A O 1
ATOM 2449 N N . ARG A 1 303 ? -2.027 1.682 27.762 1.00 89.75 303 ARG A N 1
ATOM 2450 C CA . ARG A 1 303 ? -1.365 2.719 28.557 1.00 89.75 303 ARG A CA 1
ATOM 2451 C C . ARG A 1 303 ? -1.510 4.095 27.891 1.00 89.75 303 ARG A C 1
ATOM 2453 O O . ARG A 1 303 ? -1.518 4.194 26.660 1.00 89.75 303 ARG A O 1
ATOM 2460 N N . LEU A 1 304 ? -1.614 5.153 28.697 1.00 83.88 304 LEU A N 1
ATOM 2461 C CA . LEU A 1 304 ? -1.721 6.538 28.211 1.00 83.88 304 LEU A CA 1
ATOM 2462 C C . LEU A 1 304 ? -0.351 7.180 27.941 1.00 83.88 304 LEU A C 1
ATOM 2464 O O . LEU A 1 304 ? -0.252 8.026 27.061 1.00 83.88 304 LEU A O 1
ATOM 2468 N N . ASP A 1 305 ? 0.695 6.748 28.646 1.00 82.25 305 ASP A N 1
ATOM 2469 C CA . ASP A 1 305 ? 2.082 7.216 28.507 1.00 82.25 305 ASP A CA 1
ATOM 2470 C C . ASP A 1 305 ? 2.871 6.516 27.379 1.00 82.25 305 ASP A C 1
ATOM 2472 O O . ASP A 1 305 ? 4.039 6.830 27.154 1.00 82.25 305 ASP A O 1
ATOM 2476 N N . GLY A 1 306 ? 2.244 5.572 26.668 1.00 84.69 306 GLY A N 1
ATOM 2477 C CA . GLY A 1 306 ? 2.866 4.777 25.608 1.00 84.69 306 GLY A CA 1
ATOM 2478 C C . GLY A 1 306 ? 2.651 5.301 24.182 1.00 84.69 306 GLY A C 1
ATOM 2479 O O . GLY A 1 306 ? 1.833 6.186 23.912 1.00 84.69 306 GLY A O 1
ATOM 2480 N N . GLU A 1 307 ? 3.358 4.685 23.233 1.00 88.19 307 GLU A N 1
ATOM 2481 C CA . GLU A 1 307 ? 3.070 4.807 21.802 1.00 88.19 307 GLU A CA 1
ATOM 2482 C C . GLU A 1 307 ? 2.135 3.687 21.331 1.00 88.19 307 GLU A C 1
ATOM 2484 O O . GLU A 1 307 ? 2.318 2.515 21.652 1.00 88.19 307 GLU A O 1
ATOM 2489 N N . LEU A 1 308 ? 1.170 4.046 20.491 1.00 90.81 308 LEU A N 1
ATOM 2490 C CA . LEU A 1 308 ? 0.343 3.123 19.728 1.00 90.81 308 LEU A CA 1
ATOM 2491 C C . LEU A 1 308 ? 0.961 2.895 18.354 1.00 90.81 308 LEU A C 1
ATOM 2493 O O . LEU A 1 308 ? 1.295 3.851 17.658 1.00 90.81 308 LEU A O 1
ATOM 2497 N N . GLY A 1 309 ? 1.048 1.643 17.922 1.00 91.06 309 GLY A N 1
ATOM 2498 C CA . GLY A 1 309 ? 1.495 1.270 16.585 1.00 91.06 309 GLY A CA 1
ATOM 2499 C C . GLY A 1 309 ? 1.429 -0.244 16.385 1.00 91.06 309 GLY A C 1
ATOM 2500 O O . GLY A 1 309 ? 1.103 -0.959 17.332 1.00 91.06 309 GLY A O 1
ATOM 2501 N N . PRO A 1 310 ? 1.730 -0.744 15.177 1.00 93.88 310 PRO A N 1
ATOM 2502 C CA . PRO A 1 310 ? 1.843 -2.177 14.929 1.00 93.88 310 PRO A CA 1
ATOM 2503 C C . PRO A 1 310 ? 2.894 -2.839 15.829 1.00 93.88 310 PRO A C 1
ATOM 2505 O O . PRO A 1 310 ? 3.987 -2.290 15.985 1.00 93.88 310 PRO A O 1
ATOM 2508 N N . ALA A 1 311 ? 2.585 -4.024 16.361 1.00 95.06 311 ALA A N 1
ATOM 2509 C CA . ALA A 1 311 ? 3.537 -4.857 17.093 1.00 95.06 311 ALA A CA 1
ATOM 2510 C C . ALA A 1 311 ? 4.749 -5.190 16.211 1.00 95.06 311 ALA A C 1
ATOM 2512 O O . ALA A 1 311 ? 4.587 -5.576 15.048 1.00 95.06 311 ALA A O 1
ATOM 2513 N N . ASN A 1 312 ? 5.960 -5.064 16.751 1.00 91.38 312 ASN A N 1
ATOM 2514 C CA . ASN A 1 312 ? 7.200 -5.229 15.994 1.00 91.38 312 ASN A CA 1
ATOM 2515 C C . ASN A 1 312 ? 7.343 -6.673 15.484 1.00 91.38 312 ASN A C 1
ATOM 2517 O O . ASN A 1 312 ? 7.734 -6.858 14.334 1.00 91.38 312 ASN A O 1
ATOM 2521 N N . SER A 1 313 ? 6.912 -7.670 16.269 1.00 92.00 313 SER A N 1
ATOM 2522 C CA . SER A 1 313 ? 6.818 -9.086 15.863 1.00 92.00 313 SER A CA 1
ATOM 2523 C C . SER A 1 313 ? 6.040 -9.308 14.554 1.00 92.00 313 SER A C 1
ATOM 2525 O O . SER A 1 313 ? 6.322 -10.247 13.812 1.00 92.00 313 SER A O 1
ATOM 2527 N N . LEU A 1 314 ? 5.072 -8.439 14.231 1.00 90.25 314 LEU A N 1
ATOM 2528 C CA . LEU A 1 314 ? 4.284 -8.530 12.998 1.00 90.25 314 LEU A CA 1
ATOM 2529 C C . LEU A 1 314 ? 4.896 -7.780 11.813 1.00 90.25 314 LEU A C 1
ATOM 2531 O O . LEU A 1 314 ? 4.402 -7.950 10.695 1.00 90.25 314 LEU A O 1
ATOM 2535 N N . ILE A 1 315 ? 5.912 -6.939 12.022 1.00 87.50 315 ILE A N 1
ATOM 2536 C CA . ILE A 1 315 ? 6.475 -6.079 10.979 1.00 87.50 315 ILE A CA 1
ATOM 2537 C C . ILE A 1 315 ? 7.696 -6.723 10.333 1.00 87.50 315 ILE A C 1
ATOM 2539 O O . ILE A 1 315 ? 8.740 -6.918 10.947 1.00 87.50 315 ILE A O 1
ATOM 2543 N N . ASN A 1 316 ? 7.575 -7.005 9.040 1.00 80.38 316 ASN A N 1
ATOM 2544 C CA . ASN A 1 316 ? 8.655 -7.521 8.205 1.00 80.38 316 ASN A CA 1
ATOM 2545 C C . ASN A 1 316 ? 8.405 -7.157 6.729 1.00 80.38 316 ASN A C 1
ATOM 2547 O O . ASN A 1 316 ? 7.400 -6.527 6.397 1.00 80.38 316 ASN A O 1
ATOM 2551 N N . ALA A 1 317 ? 9.302 -7.574 5.831 1.00 62.53 317 ALA A N 1
ATOM 2552 C CA . ALA A 1 317 ? 9.212 -7.283 4.397 1.00 62.53 317 ALA A CA 1
ATOM 2553 C C . ALA A 1 317 ? 7.922 -7.797 3.715 1.00 62.53 317 ALA A C 1
ATOM 2555 O O . ALA A 1 317 ? 7.542 -7.271 2.673 1.00 62.53 317 ALA A O 1
ATOM 2556 N N . HIS A 1 318 ? 7.240 -8.793 4.292 1.00 65.06 318 HIS A N 1
ATOM 2557 C CA . HIS A 1 318 ? 5.982 -9.350 3.781 1.00 65.06 318 HIS A CA 1
ATOM 2558 C C . HIS A 1 318 ? 4.732 -8.767 4.466 1.00 65.06 318 HIS A C 1
ATOM 2560 O O . HIS A 1 318 ? 3.633 -8.874 3.926 1.00 65.06 318 HIS A O 1
ATOM 2566 N N . ASN A 1 319 ? 4.875 -8.125 5.630 1.00 74.00 319 ASN A N 1
ATOM 2567 C CA . ASN A 1 319 ? 3.790 -7.440 6.339 1.00 74.00 319 ASN A CA 1
ATOM 2568 C C . ASN A 1 319 ? 4.265 -6.059 6.841 1.00 74.00 319 ASN A C 1
ATOM 2570 O O . ASN A 1 319 ? 4.487 -5.878 8.040 1.00 74.00 319 ASN A O 1
ATOM 2574 N N . PRO A 1 320 ? 4.446 -5.073 5.939 1.00 80.06 320 PRO A N 1
ATOM 2575 C CA . PRO A 1 320 ? 4.884 -3.726 6.303 1.00 80.06 320 PRO A CA 1
ATOM 2576 C C . PRO A 1 320 ? 3.847 -2.992 7.178 1.00 80.06 320 PRO A C 1
ATOM 2578 O O . PRO A 1 320 ? 2.666 -3.361 7.188 1.00 80.06 320 PRO A O 1
ATOM 2581 N N . PRO A 1 321 ? 4.248 -1.939 7.917 1.00 82.75 321 PRO A N 1
ATOM 2582 C CA . PRO A 1 321 ? 3.362 -1.241 8.846 1.00 82.75 321 PRO A CA 1
ATOM 2583 C C . PRO A 1 321 ? 2.272 -0.454 8.107 1.00 82.75 321 PRO A C 1
ATOM 2585 O O . PRO A 1 321 ? 2.540 0.526 7.413 1.00 82.75 321 PRO A O 1
ATOM 2588 N N . LYS A 1 322 ? 1.014 -0.863 8.298 1.00 85.38 322 LYS A N 1
ATOM 2589 C CA . LYS A 1 322 ? -0.188 -0.224 7.727 1.00 85.38 322 LYS A CA 1
ATOM 2590 C C . LYS A 1 322 ? -0.647 0.985 8.553 1.00 85.38 322 LYS A C 1
ATOM 2592 O O . LYS A 1 322 ? -1.402 1.833 8.069 1.00 85.38 322 LYS A O 1
ATOM 2597 N N . PHE A 1 323 ? -0.137 1.111 9.774 1.00 83.88 323 PHE A N 1
ATOM 2598 C CA . PHE A 1 323 ? -0.444 2.179 10.721 1.00 83.88 323 PHE A CA 1
ATOM 2599 C C . PHE A 1 323 ? 0.838 2.892 11.143 1.00 83.88 323 PHE A C 1
ATOM 2601 O O . PHE A 1 323 ? 1.901 2.278 11.246 1.00 83.88 323 PHE A O 1
ATOM 2608 N N . LYS A 1 324 ? 0.740 4.200 11.372 1.00 82.94 324 LYS A N 1
ATOM 2609 C CA . LYS A 1 324 ? 1.836 4.999 11.924 1.00 82.94 324 LYS A CA 1
ATOM 2610 C C . LYS A 1 324 ? 1.896 4.824 13.436 1.00 82.94 324 LYS A C 1
ATOM 2612 O O . LYS A 1 324 ? 0.858 4.634 14.065 1.00 82.94 324 LYS A O 1
ATOM 2617 N N . LYS A 1 325 ? 3.092 4.987 14.010 1.00 87.69 325 LYS A N 1
ATOM 2618 C CA . LYS A 1 325 ? 3.220 5.204 15.452 1.00 87.69 325 LYS A CA 1
ATOM 2619 C C . LYS A 1 325 ? 2.605 6.556 15.838 1.00 87.69 325 LYS A C 1
ATOM 2621 O O . LYS A 1 325 ? 2.772 7.541 15.111 1.00 87.69 325 LYS A O 1
ATOM 2626 N N . ILE A 1 326 ? 1.863 6.590 16.940 1.00 86.44 326 ILE A N 1
ATOM 2627 C CA . ILE A 1 326 ? 1.210 7.784 17.490 1.00 86.44 326 ILE A CA 1
ATOM 2628 C C . ILE A 1 326 ? 1.182 7.701 19.020 1.00 86.44 326 ILE A C 1
ATOM 2630 O O . ILE A 1 326 ? 0.865 6.660 19.579 1.00 86.44 326 ILE A O 1
ATOM 2634 N N . GLU A 1 327 ? 1.489 8.801 19.706 1.00 87.50 327 GLU A N 1
ATOM 2635 C CA . GLU A 1 327 ? 1.344 8.902 21.165 1.00 87.50 327 GLU A CA 1
ATOM 2636 C C . GLU A 1 327 ? -0.105 8.594 21.587 1.00 87.50 327 GLU A C 1
ATOM 2638 O O . GLU A 1 327 ? -1.053 9.145 21.013 1.00 87.50 327 GLU A O 1
ATOM 2643 N N . ALA A 1 328 ? -0.290 7.731 22.589 1.00 87.31 328 ALA A N 1
ATOM 2644 C CA . ALA A 1 328 ? -1.614 7.290 23.019 1.00 87.31 328 ALA A CA 1
ATOM 2645 C C . ALA A 1 328 ? -2.502 8.468 23.465 1.00 87.31 328 ALA A C 1
ATOM 2647 O O . ALA A 1 328 ? -3.654 8.566 23.035 1.00 87.31 328 ALA A O 1
ATOM 2648 N N . THR A 1 329 ? -1.953 9.428 24.224 1.00 85.12 329 THR A N 1
ATOM 2649 C CA . THR A 1 329 ? -2.660 10.662 24.628 1.00 85.12 329 THR A CA 1
ATOM 2650 C C . THR A 1 329 ? -3.255 11.409 23.425 1.00 85.12 329 THR A C 1
ATOM 2652 O O . THR A 1 329 ? -4.417 11.819 23.445 1.00 85.12 329 THR A O 1
ATOM 2655 N N . LYS A 1 330 ? -2.483 11.536 22.339 1.00 83.62 330 LYS A N 1
ATOM 2656 C CA . LYS A 1 330 ? -2.849 12.249 21.111 1.00 83.62 330 LYS A CA 1
ATOM 2657 C C . LYS A 1 330 ? -3.930 11.511 20.329 1.00 83.62 330 LYS A C 1
ATOM 2659 O O . LYS A 1 330 ? -4.813 12.161 19.767 1.00 83.62 330 LYS A O 1
ATOM 2664 N N . PHE A 1 331 ? -3.876 10.181 20.308 1.00 86.44 331 PHE A N 1
ATOM 2665 C CA . PHE A 1 331 ? -4.912 9.342 19.712 1.00 86.44 331 PHE A CA 1
ATOM 2666 C C . PHE A 1 331 ? -6.247 9.487 20.457 1.00 86.44 331 PHE A C 1
ATOM 2668 O O . PHE A 1 331 ? -7.235 9.899 19.847 1.00 86.44 331 PHE A O 1
ATOM 2675 N N . TYR A 1 332 ? -6.276 9.254 21.775 1.00 85.44 332 TYR A N 1
ATOM 2676 C CA . TYR A 1 332 ? -7.516 9.356 22.557 1.00 85.44 332 TYR A CA 1
ATOM 2677 C C . TYR A 1 332 ? -8.078 10.784 22.565 1.00 85.44 332 TYR A C 1
ATOM 2679 O O . TYR A 1 332 ? -9.285 10.963 22.406 1.00 85.44 332 TYR A O 1
ATOM 2687 N N . LYS A 1 333 ? -7.230 11.818 22.647 1.00 81.44 333 LYS A N 1
ATOM 2688 C CA . LYS A 1 333 ? -7.676 13.216 22.532 1.00 81.44 333 LYS A CA 1
ATOM 2689 C C . LYS A 1 333 ? -8.308 13.511 21.168 1.00 81.44 333 LYS A C 1
ATOM 2691 O O . LYS A 1 333 ? -9.362 14.144 21.109 1.00 81.44 333 LYS A O 1
ATOM 2696 N N . GLY A 1 334 ? -7.704 13.035 20.077 1.00 78.44 334 GLY A N 1
ATOM 2697 C CA . GLY A 1 334 ? -8.261 13.166 18.725 1.00 78.44 334 GLY A CA 1
ATOM 2698 C C . GLY A 1 334 ? -9.599 12.438 18.550 1.00 78.44 334 GLY A C 1
ATOM 2699 O O . GLY A 1 334 ? -10.498 12.960 17.897 1.00 78.44 334 GLY A O 1
ATOM 2700 N N . TYR A 1 335 ? -9.765 11.274 19.184 1.00 80.62 335 TYR A N 1
ATOM 2701 C CA . TYR A 1 335 ? -11.031 10.536 19.197 1.00 80.62 335 TYR A CA 1
ATOM 2702 C C . TYR A 1 335 ? -12.140 11.252 19.981 1.00 80.62 335 TYR A C 1
ATOM 2704 O O . TYR A 1 335 ? -13.271 11.315 19.507 1.00 80.62 335 TYR A O 1
ATOM 2712 N N . LEU A 1 336 ? -11.822 11.794 21.159 1.00 79.25 336 LEU A N 1
ATOM 2713 C CA . LEU A 1 336 ? -12.793 12.435 22.051 1.00 79.25 336 LEU A CA 1
ATOM 2714 C C . LEU A 1 336 ? -13.234 13.827 21.557 1.00 79.25 336 LEU A C 1
ATOM 2716 O O . LEU A 1 336 ? -14.365 14.239 21.784 1.00 79.25 336 LEU A O 1
ATOM 2720 N N . THR A 1 337 ? -12.379 14.558 20.839 1.00 74.75 337 THR A N 1
ATOM 2721 C CA . THR A 1 337 ? -12.669 15.938 20.383 1.00 74.75 337 THR A CA 1
ATOM 2722 C C . THR A 1 337 ? -13.525 16.047 19.111 1.00 74.75 337 THR A C 1
ATOM 2724 O O . THR A 1 337 ? -13.708 17.152 18.597 1.00 74.75 337 THR A O 1
ATOM 2727 N N . ARG A 1 338 ? -14.072 14.938 18.594 1.00 72.44 338 ARG A N 1
ATOM 2728 C CA . ARG A 1 338 ? -14.886 14.889 17.363 1.00 72.44 338 ARG A CA 1
ATOM 2729 C C . ARG A 1 338 ? -16.272 14.281 17.602 1.00 72.44 338 ARG A C 1
ATOM 2731 O O . ARG A 1 338 ? -16.507 13.621 18.610 1.00 72.44 338 ARG A O 1
ATOM 2738 N N . GLU A 1 339 ? -17.172 14.447 16.634 1.00 75.69 339 GLU A N 1
ATOM 2739 C CA . GLU A 1 339 ? -18.432 13.695 16.600 1.00 75.69 339 GLU A CA 1
ATOM 2740 C C . GLU A 1 339 ? -18.174 12.184 16.454 1.00 75.69 339 GLU A C 1
ATOM 2742 O O . GLU A 1 339 ? -17.247 11.748 15.758 1.00 75.69 339 GLU A O 1
ATOM 2747 N N . LEU A 1 340 ? -19.016 11.375 17.103 1.00 72.88 340 LEU A N 1
ATOM 2748 C CA . LEU A 1 340 ? -18.921 9.917 17.098 1.00 72.88 340 LEU A CA 1
ATOM 2749 C C . LEU A 1 340 ? -19.438 9.342 15.770 1.00 72.88 340 LEU A C 1
ATOM 2751 O O . LEU A 1 340 ? -20.568 8.873 15.683 1.00 72.88 340 LEU A O 1
ATOM 2755 N N . VAL A 1 341 ? -18.608 9.406 14.726 1.00 67.44 341 VAL A N 1
ATOM 2756 C CA . VAL A 1 341 ? -18.943 8.920 13.379 1.00 67.44 341 VAL A CA 1
ATOM 2757 C C . VAL A 1 341 ? -17.880 7.941 12.882 1.00 67.44 341 VAL A C 1
ATOM 2759 O O . VAL A 1 341 ? -16.698 8.290 12.763 1.00 67.44 341 VAL A O 1
ATOM 2762 N N . GLY A 1 342 ? -18.309 6.717 12.561 1.00 72.06 342 GLY A N 1
ATOM 2763 C CA . GLY A 1 342 ? -17.483 5.699 11.907 1.00 72.06 342 GLY A CA 1
ATOM 2764 C C . GLY A 1 342 ? -16.216 5.326 12.688 1.00 72.06 342 GLY A C 1
ATOM 2765 O O . GLY A 1 342 ? -16.196 5.353 13.920 1.00 72.06 342 GLY A O 1
ATOM 2766 N N . LYS A 1 343 ? -15.147 4.977 11.962 1.00 72.06 343 LYS A N 1
ATOM 2767 C CA . LYS A 1 343 ? -13.861 4.561 12.547 1.00 72.06 343 LYS A CA 1
ATOM 2768 C C . LYS A 1 343 ? -13.041 5.742 13.073 1.00 72.06 343 LYS A C 1
ATOM 2770 O O . LYS A 1 343 ? -13.012 6.798 12.443 1.00 72.06 343 LYS A O 1
ATOM 2775 N N . SER A 1 344 ? -12.347 5.572 14.201 1.00 59.41 344 SER A N 1
ATOM 2776 C CA . SER A 1 344 ? -11.571 6.653 14.834 1.00 59.41 344 SER A CA 1
ATOM 2777 C C . SER A 1 344 ? -10.144 6.789 14.302 1.00 59.41 344 SER A C 1
ATOM 2779 O O . SER A 1 344 ? -9.606 7.894 14.228 1.00 59.41 344 SER A O 1
ATOM 2781 N N . TYR A 1 345 ? -9.533 5.684 13.867 1.00 58.88 345 TYR A N 1
ATOM 2782 C CA . TYR A 1 345 ? -8.108 5.635 13.529 1.00 58.88 345 TYR A CA 1
ATOM 2783 C C . TYR A 1 345 ? -7.706 6.281 12.191 1.00 58.88 345 TYR A C 1
ATOM 2785 O O . TYR A 1 345 ? -6.570 6.103 11.751 1.00 58.88 345 TYR A O 1
ATOM 2793 N N . GLU A 1 346 ? -8.563 7.066 11.531 1.00 53.50 346 GLU A N 1
ATOM 2794 C CA . GLU A 1 346 ? -8.213 7.771 10.280 1.00 53.50 346 GLU A CA 1
ATOM 2795 C C . GLU A 1 346 ? -6.938 8.629 10.420 1.00 53.50 346 GLU A C 1
ATOM 2797 O O . GLU A 1 346 ? -6.162 8.748 9.473 1.00 53.50 346 GLU A O 1
ATOM 2802 N N . MET A 1 347 ? -6.670 9.144 11.627 1.00 45.06 347 MET A N 1
ATOM 2803 C CA . MET A 1 347 ? -5.445 9.874 11.986 1.00 45.06 347 MET A CA 1
ATOM 2804 C C . MET A 1 347 ? -4.183 8.990 12.075 1.00 45.06 347 MET A C 1
ATOM 2806 O O . MET A 1 347 ? -3.073 9.495 11.905 1.00 45.06 347 MET A O 1
ATOM 2810 N N . ALA A 1 348 ? -4.344 7.694 12.361 1.00 40.78 348 ALA A N 1
ATOM 2811 C CA . ALA A 1 348 ? -3.270 6.716 12.567 1.00 40.78 348 ALA A CA 1
ATOM 2812 C C . ALA A 1 348 ? -3.038 5.792 11.357 1.00 40.78 348 ALA A C 1
ATOM 2814 O O . ALA A 1 348 ? -1.971 5.176 11.259 1.00 40.78 348 ALA A O 1
ATOM 2815 N N . LYS A 1 349 ? -3.976 5.723 10.397 1.00 48.31 349 LYS A N 1
ATOM 2816 C CA . LYS A 1 349 ? -3.705 5.137 9.074 1.00 48.31 349 LYS A CA 1
ATOM 2817 C C . LYS A 1 349 ? -2.423 5.772 8.522 1.00 48.31 349 LYS A C 1
ATOM 2819 O O . LYS A 1 349 ? -2.303 7.001 8.448 1.00 48.31 349 LYS A O 1
ATOM 2824 N N . THR A 1 350 ? -1.473 4.960 8.050 1.00 42.09 350 THR A N 1
ATOM 2825 C CA . THR A 1 350 ? -0.603 5.487 6.986 1.00 42.09 350 THR A CA 1
ATOM 2826 C C . THR A 1 350 ? -1.536 5.961 5.874 1.00 42.09 350 THR A C 1
ATOM 2828 O O . THR A 1 350 ? -2.537 5.298 5.608 1.00 42.09 350 THR A O 1
ATOM 2831 N N . LYS A 1 351 ? -1.288 7.137 5.272 1.00 41.06 351 LYS A N 1
ATOM 2832 C CA . LYS A 1 351 ? -2.116 7.586 4.146 1.00 41.06 351 LYS A CA 1
ATOM 2833 C C . LYS A 1 351 ? -2.008 6.512 3.065 1.00 41.06 351 LYS A C 1
ATOM 2835 O O . LYS A 1 351 ? -1.030 6.504 2.321 1.00 41.06 351 LYS A O 1
ATOM 2840 N N . LEU A 1 352 ? -3.016 5.641 2.973 1.00 42.91 352 LEU A N 1
ATOM 2841 C CA . LEU A 1 352 ? -3.339 4.935 1.747 1.00 42.91 352 LEU A CA 1
ATOM 2842 C C . LEU A 1 352 ? -3.470 6.047 0.724 1.00 42.91 352 LEU A C 1
ATOM 2844 O O . LEU A 1 352 ? -4.360 6.888 0.843 1.00 42.91 352 LEU A O 1
ATOM 2848 N N . VAL A 1 353 ? -2.483 6.129 -0.166 1.00 45.88 353 VAL A N 1
ATOM 2849 C CA . VAL A 1 353 ? -2.368 7.225 -1.119 1.00 45.88 353 VAL A CA 1
ATOM 2850 C C . VAL A 1 353 ? -3.614 7.163 -1.985 1.00 45.88 353 VAL A C 1
ATOM 2852 O O . VAL A 1 353 ? -3.682 6.341 -2.897 1.00 45.88 353 VAL A O 1
ATOM 2855 N N . THR A 1 354 ? -4.603 8.006 -1.675 1.00 48.97 354 THR A N 1
ATOM 2856 C CA . THR A 1 354 ? -5.719 8.297 -2.569 1.00 48.97 354 THR A CA 1
ATOM 2857 C C . THR A 1 354 ? -5.083 8.772 -3.852 1.00 48.97 354 THR A C 1
ATOM 2859 O O . THR A 1 354 ? -4.490 9.853 -3.889 1.00 48.97 354 THR A O 1
ATOM 2862 N N . ILE A 1 355 ? -5.119 7.895 -4.849 1.00 56.75 355 ILE A N 1
ATOM 2863 C CA . ILE A 1 355 ? -4.457 8.093 -6.125 1.00 56.75 355 ILE A CA 1
ATOM 2864 C C . ILE A 1 355 ? -5.029 9.387 -6.713 1.00 56.75 355 ILE A C 1
ATOM 2866 O O . ILE A 1 355 ? -6.247 9.462 -6.886 1.00 56.75 355 ILE A O 1
ATOM 2870 N N . PRO A 1 356 ? -4.211 10.437 -6.942 1.00 62.97 356 PRO A N 1
ATOM 2871 C CA . PRO A 1 356 ? -4.725 11.681 -7.500 1.00 62.97 356 PRO A CA 1
ATOM 2872 C C . PRO A 1 356 ? -5.408 11.396 -8.837 1.00 62.97 356 PRO A C 1
ATOM 2874 O O . PRO A 1 356 ? -4.950 10.534 -9.582 1.00 62.97 356 PRO A O 1
ATOM 2877 N N . SER A 1 357 ? -6.478 12.120 -9.163 1.00 71.56 357 SER A N 1
ATOM 2878 C CA . SER A 1 357 ? -7.336 11.835 -10.328 1.00 71.56 357 SER A CA 1
ATOM 2879 C C . SER A 1 357 ? -6.604 11.791 -11.678 1.00 71.56 357 SER A C 1
ATOM 2881 O O . SER A 1 357 ? -7.082 11.124 -12.596 1.00 71.56 357 SER A O 1
ATOM 2883 N N . ARG A 1 358 ? -5.432 12.438 -11.789 1.00 73.81 358 ARG A N 1
ATOM 2884 C CA . ARG A 1 358 ? -4.522 12.323 -12.944 1.00 73.81 358 ARG A CA 1
ATOM 2885 C C . ARG A 1 358 ? -3.946 10.917 -13.138 1.00 73.81 358 ARG A C 1
ATOM 2887 O O . ARG A 1 358 ? -3.698 10.536 -14.264 1.00 73.81 358 ARG A O 1
ATOM 2894 N N . TYR A 1 359 ? -3.759 10.125 -12.089 1.00 71.00 359 TYR A N 1
ATOM 2895 C CA . TYR A 1 359 ? -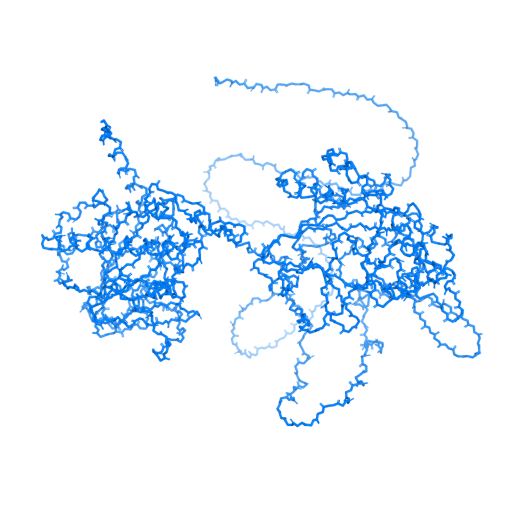3.232 8.756 -12.199 1.00 71.00 359 TYR A CA 1
ATOM 2896 C C . TYR A 1 359 ? -4.347 7.695 -12.262 1.00 71.00 359 TYR A C 1
ATOM 2898 O O . TYR A 1 359 ? -4.052 6.502 -12.282 1.00 71.00 359 TYR A O 1
ATOM 2906 N N . ILE A 1 360 ? -5.624 8.104 -12.239 1.00 69.69 360 ILE A N 1
ATOM 2907 C CA . ILE A 1 360 ? -6.765 7.185 -12.337 1.00 69.69 360 ILE A CA 1
ATOM 2908 C C . ILE A 1 360 ? -7.139 7.003 -13.807 1.00 69.69 360 ILE A C 1
ATOM 2910 O O . ILE A 1 360 ? -7.438 7.989 -14.474 1.00 69.69 360 ILE A O 1
ATOM 2914 N N . HIS A 1 361 ? -7.181 5.772 -14.309 1.00 66.38 361 HIS A N 1
ATOM 2915 C CA . HIS A 1 361 ? -7.641 5.467 -15.665 1.00 66.38 361 HIS A CA 1
ATOM 2916 C C . HIS A 1 361 ? -9.054 4.881 -15.615 1.00 66.38 361 HIS A C 1
ATOM 2918 O O . HIS A 1 361 ? -9.298 3.885 -14.943 1.00 66.38 361 HIS A O 1
ATOM 2924 N N . ASP A 1 362 ? -9.983 5.513 -16.332 1.00 53.31 362 ASP A N 1
ATOM 2925 C CA . ASP A 1 362 ? -11.417 5.199 -16.261 1.00 53.31 362 ASP A CA 1
ATOM 2926 C C . ASP A 1 362 ? -11.824 3.990 -17.140 1.00 53.31 362 ASP A C 1
ATOM 2928 O O . ASP A 1 362 ? -12.950 3.501 -17.054 1.00 53.31 362 ASP A O 1
ATOM 2932 N N . ASN A 1 363 ? -10.898 3.476 -17.960 1.00 51.28 363 ASN A N 1
ATOM 2933 C CA . ASN A 1 363 ? -11.108 2.322 -18.835 1.00 51.28 363 ASN A CA 1
ATOM 2934 C C . ASN A 1 363 ? -10.596 1.030 -18.183 1.00 51.28 363 ASN A C 1
ATOM 2936 O O . ASN A 1 363 ? -9.393 0.866 -17.976 1.00 51.28 363 ASN A O 1
ATOM 2940 N N . GLN A 1 364 ? -11.499 0.078 -17.937 1.00 47.41 364 GLN A N 1
ATOM 2941 C CA . GLN A 1 364 ? -11.123 -1.305 -17.644 1.00 47.41 364 GLN A CA 1
ATOM 2942 C C . GLN A 1 364 ? -10.673 -1.986 -18.941 1.00 47.41 364 GLN A C 1
ATOM 2944 O O . GLN A 1 364 ? -11.497 -2.289 -19.804 1.00 47.41 364 GLN A O 1
ATOM 2949 N N . ASP A 1 365 ? -9.369 -2.224 -19.084 1.00 50.00 365 ASP A N 1
ATOM 2950 C CA . ASP A 1 365 ? -8.852 -3.037 -20.186 1.00 50.00 365 ASP A CA 1
ATOM 2951 C C . ASP A 1 365 ? -9.345 -4.491 -20.094 1.00 50.00 365 ASP A C 1
ATOM 2953 O O . ASP A 1 365 ? -9.498 -5.021 -18.987 1.00 50.00 365 ASP A O 1
ATOM 2957 N N . PRO A 1 366 ? -9.545 -5.171 -21.239 1.00 46.94 366 PRO A N 1
ATOM 2958 C CA . PRO A 1 366 ? -9.938 -6.572 -21.257 1.00 46.94 366 PRO A CA 1
ATOM 2959 C C . PRO A 1 366 ? -8.918 -7.455 -20.526 1.00 46.94 366 PRO A C 1
ATOM 2961 O O . PRO A 1 366 ? -7.705 -7.229 -20.564 1.00 46.94 366 PRO A O 1
ATOM 2964 N N . SER A 1 367 ? -9.441 -8.487 -19.863 1.00 48.12 367 SER A N 1
ATOM 2965 C CA . SER A 1 367 ? -8.691 -9.427 -19.030 1.00 48.12 367 SER A CA 1
ATOM 2966 C C . SER A 1 367 ? -7.472 -10.021 -19.740 1.00 48.12 367 SER A C 1
ATOM 2968 O O . SER A 1 367 ? -7.594 -10.551 -20.846 1.00 48.12 367 SER A O 1
ATOM 2970 N N . ILE A 1 368 ? -6.326 -10.036 -19.053 1.00 52.97 368 ILE A N 1
ATOM 2971 C CA . ILE A 1 368 ? -5.154 -10.824 -19.460 1.00 52.97 368 ILE A CA 1
ATOM 2972 C C . ILE A 1 368 ? -5.571 -12.296 -19.567 1.00 52.97 368 ILE A C 1
ATOM 2974 O O . ILE A 1 368 ? -6.141 -12.855 -18.628 1.00 52.97 368 ILE A O 1
ATOM 2978 N N . ALA A 1 369 ? -5.308 -12.911 -20.720 1.00 44.38 369 ALA A N 1
ATOM 2979 C CA . ALA A 1 369 ? -5.749 -14.269 -21.015 1.00 44.38 369 ALA A CA 1
ATOM 2980 C C . ALA A 1 369 ? -5.069 -15.295 -20.089 1.00 44.38 369 ALA A C 1
ATOM 2982 O O . ALA A 1 369 ? -3.844 -15.371 -20.018 1.00 44.38 369 ALA A O 1
ATOM 2983 N N . SER A 1 370 ? -5.868 -16.114 -19.404 1.00 43.47 370 SER A N 1
ATOM 2984 C CA . SER A 1 370 ? -5.415 -17.072 -18.386 1.00 43.47 370 SER A CA 1
ATOM 2985 C C . SER A 1 370 ? -5.137 -18.485 -18.927 1.00 43.47 370 SER A C 1
ATOM 2987 O O . SER A 1 370 ? -5.407 -19.474 -18.250 1.00 43.47 370 SER A O 1
ATOM 2989 N N . SER A 1 371 ? -4.608 -18.618 -20.149 1.00 42.16 371 SER A N 1
ATOM 2990 C CA . SER A 1 371 ? -4.166 -19.922 -20.679 1.00 42.16 371 SER A CA 1
ATOM 2991 C C . SER A 1 371 ? -3.092 -19.796 -21.767 1.00 42.16 371 SER A C 1
ATOM 2993 O O . SER A 1 371 ? -3.184 -18.945 -22.645 1.00 42.16 371 SER A O 1
ATOM 2995 N N . ASN A 1 372 ? -2.075 -20.665 -21.683 1.00 46.56 372 ASN A N 1
ATOM 2996 C CA . ASN A 1 372 ? -0.949 -20.831 -22.615 1.00 46.56 372 ASN A CA 1
ATOM 2997 C C . ASN A 1 372 ? -0.280 -19.529 -23.096 1.00 46.56 372 ASN A C 1
ATOM 2999 O O . ASN A 1 372 ? -0.426 -19.118 -24.249 1.00 46.56 372 ASN A O 1
ATOM 3003 N N . TYR A 1 373 ? 0.532 -18.926 -22.222 1.00 56.19 373 TYR A N 1
ATOM 3004 C CA . TYR A 1 373 ? 1.444 -17.846 -22.602 1.00 56.19 373 TYR A CA 1
ATOM 3005 C C . TYR A 1 373 ? 2.368 -18.299 -23.741 1.00 56.19 373 TYR A C 1
ATOM 3007 O O . TYR A 1 373 ? 3.173 -19.213 -23.570 1.00 56.19 373 TYR A O 1
ATOM 3015 N N . LYS A 1 374 ? 2.281 -17.642 -24.902 1.00 63.44 374 LYS A N 1
ATOM 3016 C CA . LYS A 1 374 ? 3.358 -17.710 -25.893 1.00 63.44 374 LYS A CA 1
ATOM 3017 C C . LYS A 1 374 ? 4.526 -16.887 -25.353 1.00 63.44 374 LYS A C 1
ATOM 3019 O O . LYS A 1 374 ? 4.363 -15.692 -25.113 1.00 63.44 374 LYS A O 1
ATOM 3024 N N . GLU A 1 375 ? 5.679 -17.515 -25.163 1.00 78.56 375 GLU A N 1
ATOM 3025 C CA . GLU A 1 375 ? 6.886 -16.814 -24.728 1.00 78.56 375 GLU A CA 1
ATOM 3026 C C . GLU A 1 375 ? 7.440 -15.920 -25.845 1.00 78.56 375 GLU A C 1
ATOM 3028 O O . GLU A 1 375 ? 7.417 -16.279 -27.024 1.00 78.56 375 GLU A O 1
ATOM 3033 N N . VAL A 1 376 ? 7.947 -14.748 -25.459 1.00 86.75 376 VAL A N 1
ATOM 3034 C CA . VAL A 1 376 ? 8.645 -13.832 -26.368 1.00 86.75 376 VAL A CA 1
ATOM 3035 C C . VAL A 1 376 ? 9.937 -14.500 -26.867 1.00 86.75 376 VAL A C 1
ATOM 3037 O O . VAL A 1 376 ? 10.676 -15.029 -26.032 1.00 86.75 376 VAL A O 1
ATOM 3040 N N . PRO A 1 377 ? 10.247 -14.466 -28.181 1.00 94.12 377 PRO A N 1
ATOM 3041 C CA . PRO A 1 377 ? 11.427 -15.122 -28.739 1.00 94.12 377 PRO A CA 1
ATOM 3042 C C . PRO A 1 377 ? 12.725 -14.735 -28.027 1.00 94.12 377 PRO A C 1
ATOM 3044 O O . PRO A 1 377 ? 12.945 -13.567 -27.716 1.00 94.12 377 PRO A O 1
ATOM 3047 N N . VAL A 1 378 ? 13.606 -15.711 -27.813 1.00 96.00 378 VAL A N 1
ATOM 3048 C CA . VAL A 1 378 ? 14.931 -15.512 -27.210 1.00 96.00 378 VAL A CA 1
ATOM 3049 C C . VAL A 1 378 ? 15.992 -15.622 -28.300 1.00 96.00 378 VAL A C 1
ATOM 3051 O O . VAL A 1 378 ? 16.048 -16.641 -28.985 1.00 96.00 378 VAL A O 1
ATOM 3054 N N . ILE A 1 379 ? 16.831 -14.603 -28.451 1.00 97.38 379 ILE A N 1
ATOM 3055 C CA . ILE A 1 379 ? 17.948 -14.530 -29.395 1.00 97.38 379 ILE A CA 1
ATOM 3056 C C . ILE A 1 379 ? 19.261 -14.656 -28.618 1.00 97.38 379 ILE A C 1
ATOM 3058 O O . ILE A 1 379 ? 19.474 -13.962 -27.624 1.00 97.38 379 ILE A O 1
ATOM 3062 N N . ASP A 1 380 ? 20.146 -15.539 -29.061 1.00 96.75 380 ASP A N 1
ATOM 3063 C CA . ASP A 1 380 ? 21.501 -15.691 -28.525 1.00 96.75 380 ASP A CA 1
ATOM 3064 C C . ASP A 1 380 ? 22.481 -14.862 -29.368 1.00 96.75 380 ASP A C 1
ATOM 3066 O O . ASP A 1 380 ? 22.748 -15.183 -30.527 1.00 96.75 380 ASP A O 1
ATOM 3070 N N . MET A 1 381 ? 23.018 -13.782 -28.793 1.00 96.12 381 MET A N 1
ATOM 3071 C CA . MET A 1 381 ? 23.895 -12.854 -29.515 1.00 96.12 381 MET A CA 1
ATOM 3072 C C . MET A 1 381 ? 25.215 -13.509 -29.945 1.00 96.12 381 MET A C 1
ATOM 3074 O O . MET A 1 381 ? 25.739 -13.208 -31.019 1.00 96.12 381 MET A O 1
ATOM 3078 N N . GLN A 1 382 ? 25.756 -14.420 -29.130 1.00 93.88 382 GLN A N 1
ATOM 3079 C CA . GLN A 1 382 ? 26.998 -15.117 -29.452 1.00 93.88 382 GLN A CA 1
ATOM 3080 C C . GLN A 1 382 ? 26.783 -16.095 -30.608 1.00 93.88 382 GLN A C 1
ATOM 3082 O O . GLN A 1 382 ? 27.638 -16.188 -31.490 1.00 93.88 382 GLN A O 1
ATOM 3087 N N . ARG A 1 383 ? 25.639 -16.790 -30.649 1.00 94.38 383 ARG A N 1
ATOM 3088 C CA . ARG A 1 383 ? 25.266 -17.601 -31.818 1.00 94.38 383 ARG A CA 1
ATOM 3089 C C . ARG A 1 383 ? 25.069 -16.731 -33.042 1.00 94.38 383 ARG A C 1
ATOM 3091 O O . ARG A 1 383 ? 25.682 -17.031 -34.054 1.00 94.38 383 ARG A O 1
ATOM 3098 N N . LEU A 1 384 ? 24.294 -15.652 -32.927 1.00 93.12 384 LEU A N 1
ATOM 3099 C CA . LEU A 1 384 ? 23.980 -14.730 -34.018 1.00 93.12 384 LEU A CA 1
ATOM 3100 C C . LEU A 1 384 ? 25.248 -14.221 -34.726 1.00 93.12 384 LEU A C 1
ATOM 3102 O O . LEU A 1 384 ? 25.330 -14.298 -35.948 1.00 93.12 384 LEU A O 1
ATOM 3106 N N . ILE A 1 385 ? 26.263 -13.777 -33.975 1.00 89.44 385 ILE A N 1
ATOM 3107 C CA . ILE A 1 385 ? 27.549 -13.313 -34.534 1.00 89.44 385 ILE A CA 1
ATOM 3108 C C . ILE A 1 385 ? 28.308 -14.439 -35.264 1.00 89.44 385 ILE A C 1
ATOM 3110 O O . ILE A 1 385 ? 28.947 -14.188 -36.282 1.00 89.44 385 ILE A O 1
ATOM 3114 N N . ASN A 1 386 ? 28.231 -15.679 -34.772 1.00 87.88 386 ASN A N 1
ATOM 3115 C CA . ASN A 1 386 ? 28.951 -16.839 -35.316 1.00 87.88 386 ASN A CA 1
ATOM 3116 C C . ASN A 1 386 ? 28.087 -17.710 -36.259 1.00 87.88 386 ASN A C 1
ATOM 3118 O O . ASN A 1 386 ? 28.432 -18.859 -36.552 1.00 87.88 386 ASN A O 1
ATOM 3122 N N . ASP A 1 387 ? 26.945 -17.193 -36.718 1.00 80.06 387 ASP A N 1
ATOM 3123 C CA . ASP A 1 387 ? 25.889 -17.966 -37.373 1.00 80.06 387 ASP A CA 1
ATOM 3124 C C . ASP A 1 387 ? 26.180 -18.252 -38.855 1.00 80.06 387 ASP A C 1
ATOM 3126 O O . ASP A 1 387 ? 25.624 -17.635 -39.766 1.00 80.06 387 ASP A O 1
ATOM 3130 N N . SER A 1 388 ? 27.050 -19.231 -39.105 1.00 74.38 388 SER A N 1
ATOM 3131 C CA . SER A 1 388 ? 27.388 -19.695 -40.461 1.00 74.38 388 SER A CA 1
ATOM 3132 C C . SER A 1 388 ? 26.202 -20.266 -41.255 1.00 74.38 388 SER A C 1
ATOM 3134 O O . SER A 1 388 ? 26.275 -20.336 -42.481 1.00 74.38 388 SER A O 1
ATOM 3136 N N . MET A 1 389 ? 25.107 -20.653 -40.588 1.00 80.62 389 MET A N 1
ATOM 3137 C CA . MET A 1 389 ? 23.908 -21.230 -41.214 1.00 80.62 389 MET A CA 1
ATOM 3138 C C . MET A 1 389 ? 22.706 -20.267 -41.243 1.00 80.62 389 MET A C 1
ATOM 3140 O O . MET A 1 389 ? 21.639 -20.642 -41.728 1.00 80.62 389 MET A O 1
ATOM 3144 N N . ASN A 1 390 ? 22.866 -19.033 -40.750 1.00 88.06 390 ASN A N 1
ATOM 3145 C CA . ASN A 1 390 ? 21.812 -18.021 -40.596 1.00 88.06 390 ASN A CA 1
ATOM 3146 C C . ASN A 1 390 ? 20.568 -18.497 -39.796 1.00 88.06 390 ASN A C 1
ATOM 3148 O O . ASN A 1 390 ? 19.474 -17.957 -39.969 1.00 88.06 390 ASN A O 1
ATOM 3152 N N . LEU A 1 391 ? 20.694 -19.502 -38.922 1.00 91.31 391 LEU A N 1
ATOM 3153 C CA . LEU A 1 391 ? 19.583 -20.044 -38.123 1.00 91.31 391 LEU A CA 1
ATOM 3154 C C . LEU A 1 391 ? 19.080 -19.055 -37.058 1.00 91.31 391 LEU A C 1
ATOM 3156 O O . LEU A 1 391 ? 17.875 -18.831 -36.928 1.00 91.31 391 LEU A O 1
ATOM 3160 N N . GLU A 1 392 ? 19.995 -18.444 -36.313 1.00 95.44 392 GLU A N 1
ATOM 3161 C CA . GLU A 1 392 ? 19.700 -17.432 -35.296 1.00 95.44 392 GLU A CA 1
ATOM 3162 C C . GLU A 1 392 ? 19.406 -16.068 -35.959 1.00 95.44 392 GLU A C 1
ATOM 3164 O O . GLU A 1 392 ? 18.562 -15.317 -35.469 1.00 95.44 392 GLU A O 1
ATOM 3169 N N . LEU A 1 393 ? 19.993 -15.785 -37.131 1.00 96.00 393 LEU A N 1
ATOM 3170 C CA . LEU A 1 393 ? 19.642 -14.630 -37.973 1.00 96.00 393 LEU A CA 1
ATOM 3171 C C . LEU A 1 393 ? 18.182 -14.695 -38.459 1.00 96.00 393 LEU A C 1
ATOM 3173 O O . LEU A 1 393 ? 17.441 -13.719 -38.337 1.00 96.00 393 LEU A O 1
ATOM 3177 N N . ASN A 1 394 ? 17.731 -15.855 -38.945 1.00 95.81 394 ASN A N 1
ATOM 3178 C CA . ASN A 1 394 ? 16.334 -16.077 -39.337 1.00 95.81 394 ASN A CA 1
ATOM 3179 C C . ASN A 1 394 ? 15.373 -15.953 -38.142 1.00 95.81 394 ASN A C 1
ATOM 3181 O O . ASN A 1 394 ? 14.252 -15.459 -38.278 1.00 95.81 394 ASN A O 1
ATOM 3185 N N . LYS A 1 395 ? 15.815 -16.363 -36.951 1.00 96.50 395 LYS A N 1
ATOM 3186 C CA . LYS A 1 395 ? 15.059 -16.233 -35.700 1.00 96.50 395 LYS A CA 1
ATOM 3187 C C . LYS A 1 395 ? 14.926 -14.770 -35.258 1.00 96.50 395 LYS A C 1
ATOM 3189 O O . LYS A 1 395 ? 13.834 -14.367 -34.858 1.00 96.50 395 LYS A O 1
ATOM 3194 N N . LEU A 1 396 ? 15.990 -13.969 -35.392 1.00 96.56 396 LEU A N 1
ATOM 3195 C CA . LEU A 1 396 ? 15.955 -12.513 -35.202 1.00 96.56 396 LEU A CA 1
ATOM 3196 C C . LEU A 1 396 ? 14.975 -11.860 -36.185 1.00 96.56 396 LEU A C 1
ATOM 3198 O O . LEU A 1 396 ? 14.112 -11.092 -35.760 1.00 96.56 396 LEU A O 1
ATOM 3202 N N . HIS A 1 397 ? 15.058 -12.212 -37.473 1.00 96.88 397 HIS A N 1
ATOM 3203 C CA . HIS A 1 397 ? 14.151 -11.714 -38.511 1.00 96.88 397 HIS A CA 1
ATOM 3204 C C . HIS A 1 397 ? 12.681 -11.992 -38.165 1.00 96.88 397 HIS A C 1
ATOM 3206 O O . HIS A 1 397 ? 11.847 -11.085 -38.164 1.00 96.88 397 HIS A O 1
ATOM 3212 N N . PHE A 1 398 ? 12.371 -13.243 -37.812 1.00 95.25 398 PHE A N 1
ATOM 3213 C CA . PHE A 1 398 ? 11.035 -13.664 -37.397 1.00 95.25 398 PHE A CA 1
ATOM 3214 C C . PHE A 1 398 ? 10.546 -12.901 -36.158 1.00 95.25 398 PHE A C 1
ATOM 3216 O O . PHE A 1 398 ? 9.407 -12.434 -36.135 1.00 95.25 398 PHE A O 1
ATOM 3223 N N . ALA A 1 399 ? 11.395 -12.724 -35.143 1.00 94.94 399 ALA A N 1
ATOM 3224 C CA . ALA A 1 399 ? 11.026 -12.003 -33.930 1.00 94.94 399 ALA A CA 1
ATOM 3225 C C . ALA A 1 399 ? 10.750 -10.511 -34.198 1.00 94.94 399 ALA A C 1
ATOM 3227 O O . ALA A 1 399 ? 9.709 -9.992 -33.798 1.00 94.94 399 ALA A O 1
ATOM 3228 N N . ALA A 1 400 ? 11.623 -9.819 -34.931 1.00 94.50 400 ALA A N 1
ATOM 3229 C CA . ALA A 1 400 ? 11.434 -8.404 -35.258 1.00 94.50 400 ALA A CA 1
ATOM 3230 C C . ALA A 1 400 ? 10.214 -8.151 -36.174 1.00 94.50 400 ALA A C 1
ATOM 3232 O O . ALA A 1 400 ? 9.577 -7.097 -36.085 1.00 94.50 400 ALA A O 1
ATOM 3233 N N . LYS A 1 401 ? 9.854 -9.128 -37.017 1.00 93.00 401 LYS A N 1
ATOM 3234 C CA . LYS A 1 401 ? 8.692 -9.084 -37.917 1.00 93.00 401 LYS A CA 1
ATOM 3235 C C . LYS A 1 401 ? 7.363 -9.404 -37.223 1.00 93.00 401 LYS A C 1
ATOM 3237 O O . LYS A 1 401 ? 6.434 -8.606 -37.295 1.00 93.00 401 LYS A O 1
ATOM 3242 N N . GLU A 1 402 ? 7.263 -10.561 -36.571 1.00 90.00 402 GLU A N 1
ATOM 3243 C CA . GLU A 1 402 ? 5.988 -11.091 -36.054 1.00 90.00 402 GLU A CA 1
ATOM 3244 C C . GLU A 1 402 ? 5.697 -10.657 -34.609 1.00 90.00 402 GLU A C 1
ATOM 3246 O O . GLU A 1 402 ? 4.536 -10.573 -34.207 1.00 90.00 402 GLU A O 1
ATOM 3251 N N . TRP A 1 403 ? 6.740 -10.373 -33.821 1.00 91.00 403 TRP A N 1
ATOM 3252 C CA . TRP A 1 403 ? 6.622 -10.029 -32.398 1.00 91.00 403 TRP A CA 1
ATOM 3253 C C . TRP A 1 403 ? 6.984 -8.584 -32.070 1.00 91.00 403 TRP A C 1
ATOM 3255 O O . TRP A 1 403 ? 6.525 -8.073 -31.051 1.00 91.00 403 TRP A O 1
ATOM 3265 N N . GLY A 1 404 ? 7.859 -7.950 -32.858 1.00 90.12 404 GLY A N 1
ATOM 3266 C CA . GLY A 1 404 ? 8.427 -6.628 -32.564 1.00 90.12 404 GLY A CA 1
ATOM 3267 C C . GLY A 1 404 ? 9.251 -6.552 -31.270 1.00 90.12 404 GLY A C 1
ATOM 3268 O O . GLY A 1 404 ? 9.734 -5.480 -30.916 1.00 90.12 404 GLY A O 1
ATOM 3269 N N . PHE A 1 405 ? 9.405 -7.677 -30.568 1.00 93.38 405 PHE A N 1
ATOM 3270 C CA . PHE A 1 405 ? 10.020 -7.838 -29.255 1.00 93.38 405 PHE A CA 1
ATOM 3271 C C . PHE A 1 405 ? 10.769 -9.169 -29.208 1.00 93.38 405 PHE A C 1
ATOM 3273 O O . PHE A 1 405 ? 10.278 -10.184 -29.707 1.00 93.38 405 PHE A O 1
ATOM 3280 N N . PHE A 1 406 ? 11.929 -9.175 -28.561 1.00 94.94 406 PHE A N 1
ATOM 3281 C CA . PHE A 1 406 ? 12.687 -10.382 -28.245 1.00 94.94 406 PHE A CA 1
ATOM 3282 C C . PHE A 1 406 ? 13.503 -10.202 -26.964 1.00 94.94 406 PHE A C 1
ATOM 3284 O O . PHE A 1 406 ? 13.777 -9.085 -26.526 1.00 94.94 406 PHE A O 1
ATOM 3291 N N . GLN A 1 407 ? 13.897 -11.313 -26.354 1.00 95.38 407 GLN A N 1
ATOM 3292 C CA . GLN A 1 407 ? 14.916 -11.331 -25.312 1.00 95.38 407 GLN A CA 1
ATOM 3293 C C . GLN A 1 407 ? 16.278 -11.582 -25.952 1.00 95.38 407 GLN A C 1
ATOM 3295 O O . GLN A 1 407 ? 16.375 -12.407 -26.855 1.00 95.38 407 GLN A O 1
ATOM 3300 N N . LEU A 1 408 ? 17.327 -10.913 -25.491 1.00 96.75 408 LEU A N 1
ATOM 3301 C CA . LEU A 1 408 ? 18.691 -11.091 -25.974 1.00 96.75 408 LEU A CA 1
ATOM 3302 C C . LEU A 1 408 ? 19.556 -11.641 -24.837 1.00 96.75 408 LEU A C 1
ATOM 3304 O O . LEU A 1 408 ? 19.674 -10.994 -23.797 1.00 96.75 408 LEU A O 1
ATOM 3308 N N . ILE A 1 409 ? 20.143 -12.822 -25.038 1.00 96.56 409 ILE A N 1
ATOM 3309 C CA . ILE A 1 409 ? 21.059 -13.499 -24.102 1.00 96.56 409 ILE A CA 1
ATOM 3310 C C . ILE A 1 409 ? 22.471 -13.585 -24.692 1.00 96.56 409 ILE A C 1
ATOM 3312 O O . ILE A 1 409 ? 22.668 -13.353 -25.886 1.00 96.56 409 ILE A O 1
ATOM 3316 N N . ASN A 1 410 ? 23.461 -13.928 -23.858 1.00 95.31 410 ASN A N 1
ATOM 3317 C CA . ASN A 1 410 ? 24.872 -14.077 -24.255 1.00 95.31 410 ASN A CA 1
ATOM 3318 C C . ASN A 1 410 ? 25.428 -12.828 -24.979 1.00 95.31 410 ASN A C 1
ATOM 3320 O O . ASN A 1 410 ? 26.274 -12.907 -25.864 1.00 95.31 410 ASN A O 1
ATOM 3324 N N . HIS A 1 411 ? 24.936 -11.654 -24.578 1.00 95.00 411 HIS A N 1
ATOM 3325 C CA . HIS A 1 411 ? 25.110 -10.354 -25.235 1.00 95.00 411 HIS A CA 1
ATOM 3326 C C . HIS A 1 411 ? 26.470 -9.668 -25.001 1.00 95.00 411 HIS A C 1
ATOM 3328 O O . HIS A 1 411 ? 26.666 -8.535 -25.428 1.00 95.00 411 HIS A O 1
ATOM 3334 N N . GLY A 1 412 ? 27.404 -10.300 -24.287 1.00 92.62 412 GLY A N 1
ATOM 3335 C CA . GLY A 1 412 ? 28.760 -9.779 -24.046 1.00 92.62 412 GLY A CA 1
ATOM 3336 C C . GLY A 1 412 ? 28.888 -8.657 -23.001 1.00 92.62 412 GLY A C 1
ATOM 3337 O O . GLY A 1 412 ? 29.920 -8.598 -22.343 1.00 92.62 412 GLY A O 1
ATOM 3338 N N . VAL A 1 413 ? 27.853 -7.827 -22.802 1.00 93.75 413 VAL A N 1
ATOM 3339 C CA . VAL A 1 413 ? 27.786 -6.808 -21.723 1.00 93.75 413 VAL A CA 1
ATOM 3340 C C . VAL A 1 413 ? 28.073 -7.440 -20.356 1.00 93.75 413 VAL A C 1
ATOM 3342 O O . VAL A 1 413 ? 27.526 -8.501 -20.033 1.00 93.75 413 VAL A O 1
ATOM 3345 N N . ASN A 1 414 ? 28.922 -6.800 -19.553 1.00 92.56 414 ASN A N 1
ATOM 3346 C CA . ASN A 1 414 ? 29.460 -7.380 -18.325 1.00 92.56 414 ASN A CA 1
ATOM 3347 C C . ASN A 1 414 ? 28.385 -7.519 -17.224 1.00 92.56 414 ASN A C 1
ATOM 3349 O O . ASN A 1 414 ? 27.720 -6.552 -16.851 1.00 92.56 414 ASN A O 1
ATOM 3353 N N . PHE A 1 415 ? 28.246 -8.715 -16.638 1.00 89.88 415 PHE A N 1
ATOM 3354 C CA . PHE A 1 415 ? 27.261 -8.967 -15.575 1.00 89.88 415 PHE A CA 1
ATOM 3355 C C . PHE A 1 415 ? 27.461 -8.068 -14.343 1.00 89.88 415 PHE A C 1
ATOM 3357 O O . PHE A 1 415 ? 26.500 -7.490 -13.840 1.00 89.88 415 PHE A O 1
ATOM 3364 N N . SER A 1 416 ? 28.707 -7.882 -13.895 1.00 90.25 416 SER A N 1
ATOM 3365 C CA . SER A 1 416 ? 29.032 -7.009 -12.758 1.00 90.25 416 SER A CA 1
ATOM 3366 C C . SER A 1 416 ? 28.698 -5.542 -13.054 1.00 90.25 416 SER A C 1
ATOM 3368 O O . SER A 1 416 ? 28.230 -4.824 -12.172 1.00 90.25 416 SER A O 1
ATOM 3370 N N . MET A 1 417 ? 28.849 -5.105 -14.311 1.00 92.38 417 MET A N 1
ATOM 3371 C CA . MET A 1 417 ? 28.429 -3.768 -14.744 1.00 92.38 417 MET A CA 1
ATOM 3372 C C . MET A 1 417 ? 26.911 -3.595 -14.670 1.00 92.38 417 MET A C 1
ATOM 3374 O O . MET A 1 417 ? 26.422 -2.580 -14.174 1.00 92.38 417 MET A O 1
ATOM 3378 N N . MET A 1 418 ? 26.147 -4.603 -15.092 1.00 90.44 418 MET A N 1
ATOM 3379 C CA . MET A 1 418 ? 24.687 -4.561 -14.999 1.00 90.44 418 MET A CA 1
ATOM 3380 C C . MET A 1 418 ? 24.180 -4.578 -13.552 1.00 90.44 418 MET A C 1
ATOM 3382 O O . MET A 1 418 ? 23.240 -3.845 -13.245 1.00 90.44 418 MET A O 1
ATOM 3386 N N . GLU A 1 419 ? 24.796 -5.350 -12.652 1.00 90.62 419 GLU A N 1
ATOM 3387 C CA . GLU A 1 419 ? 24.470 -5.294 -11.218 1.00 90.62 419 GLU A CA 1
ATOM 3388 C C . GLU A 1 419 ? 24.838 -3.930 -10.610 1.00 90.62 419 GLU A C 1
ATOM 3390 O O . GLU A 1 419 ? 24.000 -3.309 -9.955 1.00 90.62 419 GLU A O 1
ATOM 3395 N N . LYS A 1 420 ? 26.025 -3.387 -10.920 1.00 93.12 420 LYS A N 1
ATOM 3396 C CA . LYS A 1 420 ? 26.440 -2.035 -10.501 1.00 93.12 420 LYS A CA 1
ATOM 3397 C C . LYS A 1 420 ? 25.444 -0.966 -10.970 1.00 93.12 420 LYS A C 1
ATOM 3399 O O . LYS A 1 420 ? 25.063 -0.100 -10.187 1.00 93.12 420 LYS A O 1
ATOM 3404 N N . MET A 1 421 ? 24.970 -1.049 -12.215 1.00 93.00 421 MET A N 1
ATOM 3405 C CA . MET A 1 421 ? 23.958 -0.136 -12.758 1.00 93.00 421 MET A CA 1
ATOM 3406 C C . MET A 1 421 ? 22.629 -0.243 -11.993 1.00 93.00 421 MET A C 1
ATOM 3408 O O . MET A 1 421 ? 22.066 0.783 -11.609 1.00 93.00 421 MET A O 1
ATOM 3412 N N . LYS A 1 422 ? 22.147 -1.461 -11.694 1.00 90.56 422 LYS A N 1
ATOM 3413 C CA . LYS A 1 422 ? 20.945 -1.670 -10.858 1.00 90.56 422 LYS A CA 1
ATOM 3414 C C . LYS A 1 422 ? 21.103 -1.036 -9.473 1.00 90.56 422 LYS A C 1
ATOM 3416 O O . LYS A 1 422 ? 20.190 -0.343 -9.019 1.00 90.56 422 LYS A O 1
ATOM 3421 N N . ASP A 1 423 ? 22.251 -1.228 -8.828 1.00 92.56 423 ASP A N 1
ATOM 3422 C CA . ASP A 1 423 ? 22.535 -0.681 -7.500 1.00 92.56 423 ASP A CA 1
ATOM 3423 C C . ASP A 1 423 ? 22.624 0.850 -7.491 1.00 92.56 423 ASP A C 1
ATOM 3425 O O . ASP A 1 423 ? 22.034 1.490 -6.618 1.00 92.56 423 ASP A O 1
ATOM 3429 N N . GLU A 1 424 ? 23.309 1.469 -8.456 1.00 94.94 424 GLU A N 1
ATOM 3430 C CA . GLU A 1 424 ? 23.398 2.934 -8.545 1.00 94.94 424 GLU A CA 1
ATOM 3431 C C . GLU A 1 424 ? 22.031 3.583 -8.828 1.00 94.94 424 GLU A C 1
ATOM 3433 O O . GLU A 1 424 ? 21.710 4.628 -8.259 1.00 94.94 424 GLU A O 1
ATOM 3438 N N . ILE A 1 425 ? 21.168 2.937 -9.617 1.00 91.25 425 ILE A N 1
ATOM 3439 C CA . ILE A 1 425 ? 19.786 3.395 -9.845 1.00 91.25 425 ILE A CA 1
ATOM 3440 C C . ILE A 1 425 ? 18.934 3.244 -8.586 1.00 91.25 425 ILE A C 1
ATOM 3442 O O . ILE A 1 425 ? 18.159 4.141 -8.243 1.00 91.25 425 ILE A O 1
ATOM 3446 N N . LYS A 1 426 ? 19.087 2.129 -7.864 1.00 89.81 426 LYS A N 1
ATOM 3447 C CA . LYS A 1 426 ? 18.409 1.917 -6.584 1.00 89.81 426 LYS A CA 1
ATOM 3448 C C . LYS A 1 426 ? 18.815 2.987 -5.571 1.00 89.81 426 LYS A C 1
ATOM 3450 O O . LYS A 1 426 ? 17.946 3.533 -4.893 1.00 89.81 426 LYS A O 1
ATOM 3455 N N . LYS A 1 427 ? 20.101 3.354 -5.517 1.00 92.56 427 LYS A N 1
ATOM 3456 C CA . LYS A 1 427 ? 20.599 4.493 -4.724 1.00 92.56 427 LYS A CA 1
ATOM 3457 C C . LYS A 1 427 ? 19.961 5.811 -5.177 1.00 92.56 427 LYS A C 1
ATOM 3459 O O . LYS A 1 427 ? 19.440 6.525 -4.325 1.00 92.56 427 LYS A O 1
ATOM 3464 N N . LEU A 1 428 ? 19.931 6.100 -6.483 1.00 90.19 428 LEU A N 1
ATOM 3465 C CA . LEU A 1 428 ? 19.340 7.321 -7.053 1.00 90.19 428 LEU A CA 1
ATOM 3466 C C . LEU A 1 428 ? 17.868 7.507 -6.652 1.00 90.19 428 LEU A C 1
ATOM 3468 O O . LEU A 1 428 ? 17.502 8.570 -6.154 1.00 90.19 428 LEU A O 1
ATOM 3472 N N . PHE A 1 429 ? 17.018 6.490 -6.832 1.00 88.38 429 PHE A N 1
ATOM 3473 C CA . PHE A 1 429 ? 15.591 6.610 -6.501 1.00 88.38 429 PHE A CA 1
ATOM 3474 C C . PHE A 1 429 ? 15.309 6.631 -4.993 1.00 88.38 429 PHE A C 1
ATOM 3476 O O . PHE A 1 429 ? 14.317 7.250 -4.588 1.00 88.38 429 PHE A O 1
ATOM 3483 N N . ASN A 1 430 ? 16.193 6.037 -4.182 1.00 86.62 430 ASN A N 1
ATOM 3484 C CA . ASN A 1 430 ? 16.152 6.079 -2.717 1.00 86.62 430 ASN A CA 1
ATOM 3485 C C . ASN A 1 430 ? 16.666 7.400 -2.114 1.00 86.62 430 ASN A C 1
ATOM 3487 O O . ASN A 1 430 ? 16.536 7.594 -0.903 1.00 86.62 430 ASN A O 1
ATOM 3491 N N . LEU A 1 431 ? 17.234 8.316 -2.911 1.00 84.19 431 LEU A N 1
ATOM 3492 C CA . LEU A 1 431 ? 17.578 9.653 -2.425 1.00 84.19 431 LEU A CA 1
ATOM 3493 C C . LEU A 1 431 ? 16.319 10.394 -1.922 1.00 84.19 431 LEU A C 1
ATOM 3495 O O . LEU A 1 431 ? 15.240 10.256 -2.515 1.00 84.19 431 LEU A O 1
ATOM 3499 N N . PRO A 1 432 ? 16.437 11.233 -0.871 1.00 84.25 432 PRO A N 1
ATOM 3500 C CA . PRO A 1 432 ? 15.356 12.114 -0.435 1.00 84.25 432 PRO A CA 1
ATOM 3501 C C . PRO A 1 432 ? 14.808 12.962 -1.588 1.00 84.25 432 PRO A C 1
ATOM 3503 O O . PRO A 1 432 ? 15.556 13.364 -2.479 1.00 84.25 432 PRO A O 1
ATOM 3506 N N . LEU A 1 433 ? 13.513 13.297 -1.560 1.00 79.50 433 LEU A N 1
ATOM 3507 C CA . LEU A 1 433 ? 12.880 14.064 -2.642 1.00 79.50 433 LEU A CA 1
ATOM 3508 C C . LEU A 1 433 ? 13.592 15.401 -2.918 1.00 79.50 433 LEU A C 1
ATOM 3510 O O . LEU A 1 433 ? 13.765 15.764 -4.074 1.00 79.50 433 LEU A O 1
ATOM 3514 N N . GLU A 1 434 ? 14.061 16.094 -1.879 1.00 84.12 434 GLU A N 1
ATOM 3515 C CA . GLU A 1 434 ? 14.795 17.360 -2.023 1.00 84.12 434 GLU A CA 1
ATOM 3516 C C . GLU A 1 434 ? 16.193 17.186 -2.649 1.00 84.12 434 GLU A C 1
ATOM 3518 O O . GLU A 1 434 ? 16.700 18.108 -3.282 1.00 84.12 434 GLU A O 1
ATOM 3523 N N . GLU A 1 435 ? 16.797 15.997 -2.550 1.00 86.06 435 GLU A N 1
ATOM 3524 C CA . GLU A 1 435 ? 18.009 15.647 -3.302 1.00 86.06 435 GLU A CA 1
ATOM 3525 C C . GLU A 1 435 ? 17.666 15.300 -4.757 1.00 86.06 435 GLU A C 1
ATOM 3527 O O . GLU A 1 435 ? 18.317 15.805 -5.670 1.00 86.06 435 GLU A O 1
ATOM 3532 N N . LYS A 1 436 ? 16.597 14.524 -5.001 1.00 86.81 436 LYS A N 1
ATOM 3533 C CA . LYS A 1 436 ? 16.127 14.201 -6.364 1.00 86.81 436 LYS A CA 1
ATOM 3534 C C . LYS A 1 436 ? 15.722 15.455 -7.154 1.00 86.81 436 LYS A C 1
ATOM 3536 O O . LYS A 1 436 ? 16.053 15.562 -8.331 1.00 86.81 436 LYS A O 1
ATOM 3541 N N . LYS A 1 437 ? 15.108 16.449 -6.502 1.00 83.62 437 LYS A N 1
ATOM 3542 C CA . LYS A 1 437 ? 14.745 17.750 -7.099 1.00 83.62 437 LYS A CA 1
ATOM 3543 C C . LYS A 1 437 ? 15.934 18.597 -7.566 1.00 83.62 437 LYS A C 1
ATOM 3545 O O . LYS A 1 437 ? 15.766 19.437 -8.442 1.00 83.62 437 LYS A O 1
ATOM 3550 N N . LYS A 1 438 ? 17.160 18.368 -7.073 1.00 87.50 438 LYS A N 1
ATOM 3551 C CA . LYS A 1 438 ? 18.367 19.034 -7.624 1.00 87.50 438 LYS A CA 1
ATOM 3552 C C . LYS A 1 438 ? 18.629 18.659 -9.088 1.00 87.50 438 LYS A C 1
ATOM 3554 O O . LYS A 1 438 ? 19.398 19.335 -9.774 1.00 87.50 438 LYS A O 1
ATOM 3559 N N . PHE A 1 439 ? 17.985 17.586 -9.535 1.00 88.44 439 PHE A N 1
ATOM 3560 C CA . PHE A 1 439 ? 18.008 17.041 -10.879 1.00 88.44 439 PHE A CA 1
ATOM 3561 C C . PHE A 1 439 ? 16.656 17.205 -11.595 1.00 88.44 439 PHE A C 1
ATOM 3563 O O . PHE A 1 439 ? 16.435 16.529 -12.590 1.00 88.44 439 PHE A O 1
ATOM 3570 N N . GLU A 1 440 ? 15.733 18.034 -11.097 1.00 87.75 440 GLU A N 1
ATOM 3571 C CA . GLU A 1 440 ? 14.406 18.218 -11.701 1.00 87.75 440 GLU A CA 1
ATOM 3572 C C . GLU A 1 440 ? 14.495 18.762 -13.138 1.00 87.75 440 GLU A C 1
ATOM 3574 O O . GLU A 1 440 ? 15.352 19.594 -13.460 1.00 87.75 440 GLU A O 1
ATOM 3579 N N . GLN A 1 441 ? 13.608 18.274 -14.009 1.00 86.81 441 GLN A N 1
ATOM 3580 C CA . GLN A 1 441 ? 13.491 18.746 -15.389 1.00 86.81 441 GLN A CA 1
ATOM 3581 C C . GLN A 1 441 ? 13.186 20.249 -15.432 1.00 86.81 441 GLN A C 1
ATOM 3583 O O . GLN A 1 441 ? 12.301 20.757 -14.746 1.00 86.81 441 GLN A O 1
ATOM 3588 N N . SER A 1 442 ? 13.918 20.976 -16.275 1.00 80.06 442 SER A N 1
ATOM 3589 C CA . SER A 1 442 ? 13.621 22.383 -16.562 1.00 80.06 442 SER A CA 1
ATOM 3590 C C . SER A 1 442 ? 12.493 22.495 -17.591 1.00 80.06 442 SER A C 1
ATOM 3592 O O . SER A 1 442 ? 12.323 21.610 -18.424 1.00 80.06 442 SER A O 1
ATOM 3594 N N . SER A 1 443 ? 11.734 23.595 -17.572 1.00 75.19 443 SER A N 1
ATOM 3595 C CA . SER A 1 443 ? 10.643 23.818 -18.535 1.00 75.19 443 SER A CA 1
ATOM 3596 C C . SER A 1 443 ? 11.133 23.695 -19.987 1.00 75.19 443 SER A C 1
ATOM 3598 O O . SER A 1 443 ? 12.023 24.436 -20.403 1.00 75.19 443 SER A O 1
ATOM 3600 N N . GLY A 1 444 ? 10.557 22.755 -20.743 1.00 72.69 444 GLY A N 1
ATOM 3601 C CA . GLY A 1 444 ? 10.939 22.449 -22.128 1.00 72.69 444 GLY A CA 1
ATOM 3602 C C . GLY A 1 444 ? 12.108 21.464 -22.298 1.00 72.69 444 GLY A C 1
ATOM 3603 O O . GLY A 1 444 ? 12.434 21.118 -23.431 1.00 72.69 444 GLY A O 1
ATOM 3604 N N . GLU A 1 445 ? 12.717 20.980 -21.213 1.00 80.31 445 GLU A N 1
ATOM 3605 C CA . GLU A 1 445 ? 13.799 19.988 -21.231 1.00 80.31 445 GLU A CA 1
ATOM 3606 C C . GLU A 1 445 ? 13.308 18.612 -20.762 1.00 80.31 445 GLU A C 1
ATOM 3608 O O . GLU A 1 445 ? 12.503 18.505 -19.842 1.00 80.31 445 GLU A O 1
ATOM 3613 N N . LEU A 1 446 ? 13.831 17.544 -21.372 1.00 83.94 446 LEU A N 1
ATOM 3614 C CA . LEU A 1 446 ? 13.516 16.162 -20.980 1.00 83.94 446 LEU A CA 1
ATOM 3615 C C . LEU A 1 446 ? 14.522 15.586 -19.973 1.00 83.94 446 LEU A C 1
ATOM 3617 O O . LEU A 1 446 ? 14.198 14.645 -19.254 1.00 83.94 446 LEU A O 1
ATOM 3621 N N . ASP A 1 447 ? 15.751 16.106 -19.929 1.00 90.25 447 ASP A N 1
ATOM 3622 C CA . ASP A 1 447 ? 16.816 15.570 -19.079 1.00 90.25 447 ASP A CA 1
ATOM 3623 C C . ASP A 1 447 ? 16.585 15.911 -17.601 1.00 90.25 447 ASP A C 1
ATOM 3625 O O . ASP A 1 447 ? 16.449 17.080 -17.236 1.00 90.25 447 ASP A O 1
ATOM 3629 N N . GLY A 1 448 ? 16.603 14.883 -16.754 1.00 91.38 448 GLY A N 1
ATOM 3630 C CA . GLY A 1 448 ? 16.424 14.976 -15.310 1.00 91.38 448 GLY A CA 1
ATOM 3631 C C . GLY A 1 448 ? 15.302 14.104 -14.759 1.00 91.38 448 GLY A C 1
ATOM 3632 O O . GLY A 1 448 ? 14.775 13.214 -15.429 1.00 91.38 448 GLY A O 1
ATOM 3633 N N . PHE A 1 449 ? 14.970 14.368 -13.500 1.00 89.62 449 PHE A N 1
ATOM 3634 C CA . PHE A 1 449 ? 13.882 13.769 -12.743 1.00 89.62 449 PHE A CA 1
ATOM 3635 C C . PHE A 1 449 ? 12.558 14.465 -13.087 1.00 89.62 449 PHE A C 1
ATOM 3637 O O . PHE A 1 449 ? 12.436 15.677 -12.899 1.00 89.62 449 PHE A O 1
ATOM 3644 N N . GLY A 1 450 ? 11.573 13.711 -13.578 1.00 83.94 450 GLY A N 1
ATOM 3645 C CA . GLY A 1 450 ? 10.252 14.240 -13.932 1.00 83.94 450 GLY A CA 1
ATOM 3646 C C . GLY A 1 450 ? 9.524 13.441 -15.019 1.00 83.94 450 GLY A C 1
ATOM 3647 O O . GLY A 1 450 ? 10.098 12.569 -15.675 1.00 83.94 450 GLY A O 1
ATOM 3648 N N . GLN A 1 451 ? 8.226 13.716 -15.179 1.00 81.62 451 GLN A N 1
ATOM 3649 C CA . GLN A 1 451 ? 7.358 13.040 -16.150 1.00 81.62 451 GLN A CA 1
ATOM 3650 C C . GLN A 1 451 ? 7.661 13.491 -17.583 1.00 81.62 451 GLN A C 1
ATOM 3652 O O . GLN A 1 451 ? 7.746 14.683 -17.862 1.00 81.62 451 GLN A O 1
ATOM 3657 N N . LEU A 1 452 ? 7.749 12.543 -18.518 1.00 74.69 452 LEU A N 1
ATOM 3658 C CA . LEU A 1 452 ? 7.955 12.853 -19.934 1.00 74.69 452 LEU A CA 1
ATOM 3659 C C . LEU A 1 452 ? 6.618 13.083 -20.654 1.00 74.69 452 LEU A C 1
ATOM 3661 O O . LEU A 1 452 ? 5.635 12.402 -20.377 1.00 74.69 452 LEU A O 1
ATOM 3665 N N . PHE A 1 453 ? 6.613 13.994 -21.632 1.00 71.81 453 PHE A N 1
ATOM 3666 C CA . PHE A 1 453 ? 5.489 14.233 -22.557 1.00 71.81 453 PHE A CA 1
ATOM 3667 C C . PHE A 1 453 ? 4.168 14.649 -21.879 1.00 71.81 453 PHE A C 1
ATOM 3669 O O . PHE A 1 453 ? 3.080 14.290 -22.336 1.00 71.81 453 PHE A O 1
ATOM 3676 N N . VAL A 1 454 ? 4.257 15.425 -20.793 1.00 73.25 454 VAL A N 1
ATOM 3677 C CA . VAL A 1 454 ? 3.094 16.065 -20.160 1.00 73.25 454 VAL A CA 1
ATOM 3678 C C . VAL A 1 454 ? 2.772 17.363 -20.900 1.00 73.25 454 VAL A C 1
ATOM 3680 O O . VAL A 1 454 ? 3.542 18.319 -20.843 1.00 73.25 454 VAL A O 1
ATOM 3683 N N . VAL A 1 455 ? 1.644 17.387 -21.611 1.00 74.25 455 VAL A N 1
ATOM 3684 C CA . VAL A 1 455 ? 1.223 18.495 -22.489 1.00 74.25 455 VAL A CA 1
ATOM 3685 C C . VAL A 1 455 ? -0.048 19.217 -22.021 1.00 74.25 455 VAL A C 1
ATOM 3687 O O . VAL A 1 455 ? -0.400 20.245 -22.597 1.00 74.25 455 VAL A O 1
ATOM 3690 N N . SER A 1 456 ? -0.738 18.723 -20.986 1.00 73.69 456 SER A N 1
ATOM 3691 C CA . SER A 1 456 ? -1.898 19.401 -20.379 1.00 73.69 456 SER A CA 1
ATOM 3692 C C . SER A 1 456 ? -2.063 19.090 -18.887 1.00 73.69 456 SER A C 1
ATOM 3694 O O . SER A 1 456 ? -1.483 18.136 -18.365 1.00 73.69 456 SER A O 1
ATOM 3696 N N . ASP A 1 457 ? -2.882 19.891 -18.200 1.00 72.56 457 ASP A N 1
ATOM 3697 C CA . ASP A 1 457 ? -3.226 19.709 -16.784 1.00 72.56 457 ASP A CA 1
ATOM 3698 C C . ASP A 1 457 ? -4.363 18.683 -16.564 1.00 72.56 457 ASP A C 1
ATOM 3700 O O . ASP A 1 457 ? -4.660 18.286 -15.430 1.00 72.56 457 ASP A O 1
ATOM 3704 N N . GLU A 1 458 ? -4.986 18.221 -17.642 1.00 72.75 458 GLU A N 1
ATOM 3705 C CA . GLU A 1 458 ? -6.047 17.216 -17.665 1.00 72.75 458 GLU A CA 1
ATOM 3706 C C . GLU A 1 458 ? -5.522 15.813 -18.022 1.00 72.75 458 GLU A C 1
ATOM 3708 O O . GLU A 1 458 ? -6.203 14.818 -17.758 1.00 72.75 458 GLU A O 1
ATOM 3713 N N . GLN A 1 459 ? -4.312 15.730 -18.589 1.00 73.06 459 GLN A N 1
ATOM 3714 C CA . GLN A 1 459 ? -3.661 14.492 -19.023 1.00 73.06 459 GLN A CA 1
ATOM 3715 C C . GLN A 1 459 ? -3.528 13.471 -17.886 1.00 73.06 459 GLN A C 1
ATOM 3717 O O . GLN A 1 459 ? -3.189 13.803 -16.742 1.00 73.06 459 GLN A O 1
ATOM 3722 N N . LYS A 1 460 ? -3.757 12.198 -18.228 1.00 75.69 460 LYS A N 1
ATOM 3723 C CA . LYS A 1 460 ? -3.528 11.084 -17.307 1.00 75.69 460 LYS A CA 1
ATOM 3724 C C . LYS A 1 460 ? -2.038 10.727 -17.263 1.00 75.69 460 LYS A C 1
ATOM 3726 O O . LYS A 1 460 ? -1.367 10.728 -18.291 1.00 75.69 460 LYS A O 1
ATOM 3731 N N . LEU A 1 461 ? -1.520 10.450 -16.070 1.00 74.25 461 LEU A N 1
ATOM 3732 C CA . LEU A 1 461 ? -0.096 10.236 -15.807 1.00 74.25 461 LEU A CA 1
ATOM 3733 C C . LEU A 1 461 ? 0.182 8.801 -15.359 1.00 74.25 461 LEU A C 1
ATOM 3735 O O . LEU A 1 461 ? -0.560 8.237 -14.552 1.00 74.25 461 LEU A O 1
ATOM 3739 N N . ASP A 1 462 ? 1.310 8.255 -15.810 1.00 74.12 462 ASP A N 1
ATOM 3740 C CA . ASP A 1 462 ? 1.820 6.973 -15.332 1.00 74.12 462 ASP A CA 1
ATOM 3741 C C . ASP A 1 462 ? 2.181 7.047 -13.842 1.00 74.12 462 ASP A C 1
ATOM 3743 O O . ASP A 1 462 ? 2.810 7.996 -13.368 1.00 74.12 462 ASP A O 1
ATOM 3747 N N . ARG A 1 463 ? 1.847 5.996 -13.083 1.00 75.75 463 ARG A N 1
ATOM 3748 C CA . ARG A 1 463 ? 2.290 5.837 -11.688 1.00 75.75 463 ARG A CA 1
ATOM 3749 C C . ARG A 1 463 ? 3.751 5.360 -11.646 1.00 75.75 463 ARG A C 1
ATOM 3751 O O . ARG A 1 463 ? 4.030 4.228 -11.248 1.00 75.75 463 ARG A O 1
ATOM 3758 N N . ALA A 1 464 ? 4.668 6.224 -12.068 1.00 82.12 464 ALA A N 1
ATOM 3759 C CA . ALA A 1 464 ? 6.107 5.979 -12.081 1.00 82.12 464 ALA A CA 1
A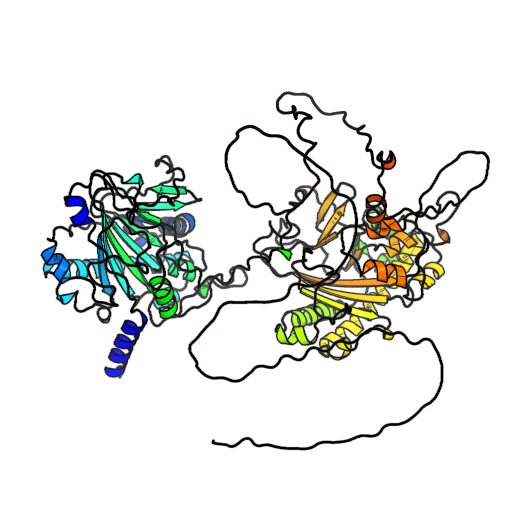TOM 3760 C C . ALA A 1 464 ? 6.895 7.265 -11.791 1.00 82.12 464 ALA A C 1
ATOM 3762 O O . ALA A 1 464 ? 6.574 8.311 -12.347 1.00 82.12 464 ALA A O 1
ATOM 3763 N N . ASP A 1 465 ? 7.954 7.176 -10.987 1.00 84.12 465 ASP A N 1
ATOM 3764 C CA . ASP A 1 465 ? 9.025 8.176 -10.987 1.00 84.12 465 ASP A CA 1
ATOM 3765 C C . ASP A 1 465 ? 9.956 7.882 -12.176 1.00 84.12 465 ASP A C 1
ATOM 3767 O O . ASP A 1 465 ? 10.263 6.724 -12.484 1.00 84.12 465 ASP A O 1
ATOM 3771 N N . LEU A 1 466 ? 10.436 8.933 -12.834 1.00 88.00 466 LEU A N 1
ATOM 3772 C CA . LEU A 1 466 ? 11.228 8.850 -14.059 1.00 88.00 466 LEU A CA 1
ATOM 3773 C C . LEU A 1 466 ? 12.492 9.697 -13.931 1.00 88.00 466 LEU A C 1
ATOM 3775 O O . LEU A 1 466 ? 12.448 10.807 -13.403 1.00 88.00 466 LEU A O 1
ATOM 3779 N N . PHE A 1 467 ? 13.604 9.178 -14.447 1.00 91.56 467 PHE A N 1
ATOM 3780 C CA . PHE A 1 467 ? 14.842 9.927 -14.643 1.00 91.56 467 PHE A CA 1
ATOM 3781 C C . PHE A 1 467 ? 15.335 9.703 -16.073 1.00 91.56 467 PHE A C 1
ATOM 3783 O O . PHE A 1 467 ? 15.604 8.565 -16.464 1.00 91.56 467 PHE A O 1
ATOM 3790 N N . PHE A 1 468 ? 15.431 10.766 -16.866 1.00 92.94 468 PHE A N 1
ATOM 3791 C CA . PHE A 1 468 ? 15.805 10.695 -18.280 1.00 92.94 468 PHE A CA 1
ATOM 3792 C C . PHE A 1 468 ? 17.126 11.422 -18.548 1.00 92.94 468 PHE A C 1
ATOM 3794 O O . PHE A 1 468 ? 17.394 12.467 -17.961 1.00 92.94 468 PHE A O 1
ATOM 3801 N N . LEU A 1 469 ? 17.959 10.877 -19.434 1.00 94.00 469 LEU A N 1
ATOM 3802 C CA . LEU A 1 469 ? 19.238 11.463 -19.843 1.00 94.00 469 LEU A CA 1
ATOM 3803 C C . LEU A 1 469 ? 19.513 11.181 -21.317 1.00 94.00 469 LEU A C 1
ATOM 3805 O O . LEU A 1 469 ? 19.395 10.038 -21.757 1.00 94.00 469 LEU A O 1
ATOM 3809 N N . LYS A 1 470 ? 20.001 12.175 -22.059 1.00 93.06 470 LYS A N 1
ATOM 3810 C CA . LYS A 1 470 ? 20.744 11.929 -23.303 1.00 93.06 470 LYS A CA 1
ATOM 3811 C C . LYS A 1 470 ? 22.175 11.510 -22.951 1.00 93.06 470 LYS A C 1
ATOM 3813 O O . LYS A 1 470 ? 22.856 12.216 -22.208 1.00 93.06 470 LYS A O 1
ATOM 3818 N N . THR A 1 471 ? 22.621 10.358 -23.451 1.00 93.62 471 THR A N 1
ATOM 3819 C CA . THR A 1 471 ? 23.910 9.733 -23.091 1.00 93.62 471 THR A CA 1
ATOM 3820 C C . THR A 1 471 ? 24.926 9.749 -24.228 1.00 93.62 471 THR A C 1
ATOM 3822 O O . THR A 1 471 ? 26.123 9.874 -23.952 1.00 93.62 471 THR A O 1
ATOM 3825 N N . ALA A 1 472 ? 24.479 9.709 -25.485 1.00 91.81 472 ALA A N 1
ATOM 3826 C CA . ALA A 1 472 ? 25.329 9.882 -26.661 1.00 91.81 472 ALA A CA 1
ATOM 3827 C C . ALA A 1 472 ? 24.580 10.592 -27.812 1.00 91.81 472 ALA A C 1
ATOM 3829 O O . ALA A 1 472 ? 23.350 10.538 -27.858 1.00 91.81 472 ALA A O 1
ATOM 3830 N N . PRO A 1 473 ? 25.298 11.228 -28.756 1.00 91.38 473 PRO A N 1
ATOM 3831 C CA . PRO A 1 473 ? 26.696 11.659 -28.649 1.00 91.38 473 PRO A CA 1
ATOM 3832 C C . PRO A 1 473 ? 26.917 12.679 -27.514 1.00 91.38 473 PRO A C 1
ATOM 3834 O O . PRO A 1 473 ? 25.979 13.299 -27.012 1.00 91.38 473 PRO A O 1
ATOM 3837 N N . ILE A 1 474 ? 28.172 12.845 -27.075 1.00 90.88 474 ILE A N 1
ATOM 3838 C CA . ILE A 1 474 ? 28.523 13.610 -25.857 1.00 90.88 474 ILE A CA 1
ATOM 3839 C C . ILE A 1 474 ? 28.016 15.061 -25.903 1.00 90.88 474 ILE A C 1
ATOM 3841 O O . ILE A 1 474 ? 27.591 15.583 -24.875 1.00 90.88 474 ILE A O 1
ATOM 3845 N N . TYR A 1 475 ? 27.985 15.696 -27.080 1.00 90.06 475 TYR A N 1
ATOM 3846 C CA . TYR A 1 475 ? 27.517 17.080 -27.236 1.00 90.06 475 TYR A CA 1
ATOM 3847 C C . TYR A 1 475 ? 26.016 17.277 -26.933 1.00 90.06 475 TYR A C 1
ATOM 3849 O O . TYR A 1 475 ? 25.586 18.408 -26.714 1.00 90.06 475 TYR A O 1
ATOM 3857 N N . LEU A 1 476 ? 25.217 16.202 -26.882 1.00 88.94 476 LEU A N 1
ATOM 3858 C CA . LEU A 1 476 ? 23.812 16.252 -26.460 1.00 88.94 476 LEU A CA 1
ATOM 3859 C C . LEU A 1 476 ? 23.627 16.146 -24.936 1.00 88.94 476 LEU A C 1
ATOM 3861 O O . LEU A 1 476 ? 22.519 16.392 -24.449 1.00 88.94 476 LEU A O 1
ATOM 3865 N N . ARG A 1 477 ? 24.671 15.793 -24.169 1.00 91.44 477 ARG A N 1
ATOM 3866 C CA . ARG A 1 477 ? 24.594 15.671 -22.704 1.00 91.44 477 ARG A CA 1
ATOM 3867 C C . ARG A 1 477 ? 24.369 17.045 -22.070 1.00 91.44 477 ARG A C 1
ATOM 3869 O O . ARG A 1 477 ? 25.151 17.975 -22.262 1.00 91.44 477 ARG A O 1
ATOM 3876 N N . ARG A 1 478 ? 23.308 17.180 -21.271 1.00 88.31 478 ARG A N 1
ATOM 3877 C CA . ARG A 1 478 ? 23.011 18.419 -20.533 1.00 88.31 478 ARG A CA 1
ATOM 3878 C C . ARG A 1 478 ? 23.909 18.576 -19.287 1.00 88.31 478 ARG A C 1
ATOM 3880 O O . ARG A 1 478 ? 24.350 17.570 -18.731 1.00 88.31 478 ARG A O 1
ATOM 3887 N N . PRO A 1 479 ? 24.107 19.806 -18.757 1.00 87.94 479 PRO A N 1
ATOM 3888 C CA . PRO A 1 479 ? 24.904 20.060 -17.542 1.00 87.94 479 PRO A CA 1
ATOM 3889 C C . PRO A 1 479 ? 24.433 19.335 -16.271 1.00 87.94 479 PRO A C 1
ATOM 3891 O O . PRO A 1 479 ? 25.134 19.325 -15.267 1.00 87.94 479 PRO A O 1
ATOM 3894 N N . ILE A 1 480 ? 23.242 18.736 -16.287 1.00 89.12 480 ILE A N 1
ATOM 3895 C CA . ILE A 1 480 ? 22.768 17.837 -15.231 1.00 89.12 480 ILE A CA 1
ATOM 3896 C C . ILE A 1 480 ? 23.654 16.591 -15.079 1.00 89.12 480 ILE A C 1
ATOM 3898 O O . ILE A 1 480 ? 23.843 16.113 -13.964 1.00 89.12 480 ILE A O 1
ATOM 3902 N N . PHE A 1 481 ? 24.267 16.116 -16.169 1.00 89.62 481 PHE A N 1
ATOM 3903 C CA . PHE A 1 481 ? 25.102 14.915 -16.190 1.00 89.62 481 PHE A CA 1
ATOM 3904 C C . PHE A 1 481 ? 26.345 15.044 -15.294 1.00 89.62 481 PHE A C 1
ATOM 3906 O O . PHE A 1 481 ? 26.718 14.093 -14.613 1.00 89.62 481 PHE A O 1
ATOM 3913 N N . SER A 1 482 ? 26.957 16.233 -15.227 1.00 87.88 482 SER A N 1
ATOM 3914 C CA . SER A 1 482 ? 28.111 16.497 -14.353 1.00 87.88 482 SER A CA 1
ATOM 3915 C C . SER A 1 482 ? 27.739 16.732 -12.885 1.00 87.88 482 SER A C 1
ATOM 3917 O O . SER A 1 482 ? 28.627 16.739 -12.037 1.00 87.88 482 SER A O 1
ATOM 3919 N N . LYS A 1 483 ? 26.447 16.903 -12.570 1.00 89.19 483 LYS A N 1
ATOM 3920 C CA . LYS A 1 483 ? 25.940 17.027 -11.192 1.00 89.19 483 LYS A CA 1
ATOM 3921 C C . LYS A 1 483 ? 25.611 15.677 -10.548 1.00 89.19 483 LYS A C 1
ATOM 3923 O O . LYS A 1 483 ? 25.388 15.634 -9.341 1.00 89.19 483 LYS A O 1
ATOM 3928 N N . LEU A 1 484 ? 25.526 14.602 -11.336 1.00 91.31 484 LEU A N 1
ATOM 3929 C CA . LEU A 1 484 ? 25.235 13.259 -10.832 1.00 91.31 484 LEU A CA 1
ATOM 3930 C C . LEU A 1 484 ? 26.331 12.784 -9.858 1.00 91.31 484 LEU A C 1
ATOM 3932 O O . LEU A 1 484 ? 27.495 13.161 -10.025 1.00 91.31 484 LEU A O 1
ATOM 3936 N N . PRO A 1 485 ? 25.999 11.918 -8.878 1.00 93.12 485 PRO A N 1
ATOM 3937 C CA . PRO A 1 485 ? 26.997 11.227 -8.067 1.00 93.12 485 PRO A CA 1
ATOM 3938 C C . PRO A 1 485 ? 28.067 10.565 -8.940 1.00 93.12 485 PRO A C 1
ATOM 3940 O O . PRO A 1 485 ? 27.743 9.956 -9.960 1.00 93.12 485 PRO A O 1
ATOM 3943 N N . LEU A 1 486 ? 29.335 10.670 -8.531 1.00 93.19 486 LEU A N 1
ATOM 3944 C CA . LEU A 1 486 ? 30.485 10.206 -9.315 1.00 93.19 486 LEU A CA 1
ATOM 3945 C C . LEU A 1 486 ? 30.344 8.738 -9.750 1.00 93.19 486 LEU A C 1
ATOM 3947 O O . LEU A 1 486 ? 30.477 8.437 -10.933 1.00 93.19 486 LEU A O 1
ATOM 3951 N N . SER A 1 487 ? 29.976 7.864 -8.809 1.00 94.56 487 SER A N 1
ATOM 3952 C CA . SER A 1 487 ? 29.761 6.430 -9.031 1.00 94.56 487 SER A CA 1
ATOM 3953 C C . SER A 1 487 ? 28.674 6.143 -10.068 1.00 94.56 487 SER A C 1
ATOM 3955 O O . SER A 1 487 ? 28.872 5.314 -10.956 1.00 94.56 487 SER A O 1
ATOM 3957 N N . LEU A 1 488 ? 27.544 6.853 -9.992 1.00 94.12 488 LEU A N 1
ATOM 3958 C CA . LEU A 1 488 ? 26.445 6.733 -10.946 1.00 94.12 488 LEU A CA 1
ATOM 3959 C C . LEU A 1 488 ? 26.870 7.245 -12.325 1.00 94.12 488 LEU A C 1
ATOM 3961 O O . LEU A 1 488 ? 26.594 6.583 -13.320 1.00 94.12 488 LEU A O 1
ATOM 3965 N N . ARG A 1 489 ? 27.566 8.387 -12.393 1.00 94.44 489 ARG A N 1
ATOM 3966 C CA . ARG A 1 489 ? 28.045 8.969 -13.654 1.00 94.44 489 ARG A CA 1
ATOM 3967 C C . ARG A 1 489 ? 28.977 8.009 -14.391 1.00 94.44 489 ARG A C 1
ATOM 3969 O O . ARG A 1 489 ? 28.704 7.687 -15.540 1.00 94.44 489 ARG A O 1
ATOM 3976 N N . GLU A 1 490 ? 30.016 7.512 -13.723 1.00 95.31 490 GLU A N 1
ATOM 3977 C CA . GLU A 1 490 ? 30.972 6.556 -14.304 1.00 95.31 490 GLU A CA 1
ATOM 3978 C C . GLU A 1 490 ? 30.271 5.273 -14.772 1.00 95.31 490 GLU A C 1
ATOM 3980 O O . GLU A 1 490 ? 30.523 4.787 -15.871 1.00 95.31 490 GLU A O 1
ATOM 3985 N N . THR A 1 491 ? 29.322 4.766 -13.978 1.00 96.38 491 THR A N 1
ATOM 3986 C CA . THR A 1 491 ? 28.532 3.572 -14.324 1.00 96.38 491 THR A CA 1
ATOM 3987 C C . THR A 1 491 ? 27.624 3.810 -15.533 1.00 96.38 491 THR A C 1
ATOM 3989 O O . THR A 1 491 ? 27.536 2.943 -16.397 1.00 96.38 491 THR A O 1
ATOM 3992 N N . ILE A 1 492 ? 26.996 4.988 -15.655 1.00 95.62 492 ILE A N 1
ATOM 3993 C CA . ILE A 1 492 ? 26.232 5.359 -16.857 1.00 95.62 492 ILE A CA 1
ATOM 3994 C C . ILE A 1 492 ? 27.155 5.457 -18.075 1.00 95.62 492 ILE A C 1
ATOM 3996 O O . ILE A 1 492 ? 26.755 5.034 -19.153 1.00 95.62 492 ILE A O 1
ATOM 4000 N N . GLU A 1 493 ? 28.360 6.014 -17.942 1.00 94.94 493 GLU A N 1
ATOM 4001 C CA . GLU A 1 493 ? 29.300 6.165 -19.062 1.00 94.94 493 GLU A CA 1
ATOM 4002 C C . GLU A 1 493 ? 29.784 4.810 -19.596 1.00 94.94 493 GLU A C 1
ATOM 4004 O O . GLU A 1 493 ? 29.773 4.593 -20.809 1.00 94.94 493 GLU A O 1
ATOM 4009 N N . GLU A 1 494 ? 30.127 3.884 -18.703 1.00 95.25 494 GLU A N 1
ATOM 4010 C CA . GLU A 1 494 ? 30.565 2.528 -19.048 1.00 95.25 494 GLU A CA 1
ATOM 4011 C C . GLU A 1 494 ? 29.411 1.692 -19.637 1.00 95.25 494 GLU A C 1
ATOM 4013 O O . GLU A 1 494 ? 29.530 1.149 -20.738 1.00 95.25 494 GLU A O 1
ATOM 4018 N N . TYR A 1 495 ? 28.242 1.694 -18.985 1.00 95.94 495 TYR A N 1
ATOM 4019 C CA . TYR A 1 495 ? 27.039 1.006 -19.467 1.00 95.94 495 TYR A CA 1
ATOM 4020 C C . TYR A 1 495 ? 26.516 1.581 -20.798 1.00 95.94 495 TYR A C 1
ATOM 4022 O O . TYR A 1 495 ? 26.110 0.830 -21.685 1.00 95.94 495 TYR A O 1
ATOM 4030 N N . SER A 1 496 ? 26.562 2.908 -20.979 1.00 95.25 496 SER A N 1
ATOM 4031 C CA . SER A 1 496 ? 26.193 3.586 -22.234 1.00 95.25 496 SER A CA 1
ATOM 4032 C C . SER A 1 496 ? 27.037 3.096 -23.404 1.00 95.25 496 SER A C 1
ATOM 4034 O O . SER A 1 496 ? 26.483 2.818 -24.471 1.00 95.25 496 SER A O 1
ATOM 4036 N N . LYS A 1 497 ? 28.350 2.943 -23.191 1.00 94.94 497 LYS A N 1
ATOM 4037 C CA . LYS A 1 497 ? 29.282 2.440 -24.199 1.00 94.94 497 LYS A CA 1
ATOM 4038 C C . LYS A 1 497 ? 28.979 0.985 -24.567 1.00 94.94 497 LYS A C 1
ATOM 4040 O O . LYS A 1 497 ? 28.734 0.715 -25.742 1.00 94.94 497 LYS A O 1
ATOM 4045 N N . GLU A 1 498 ? 28.934 0.072 -23.590 1.00 95.31 498 GLU A N 1
ATOM 4046 C CA . GLU A 1 498 ? 28.685 -1.357 -23.860 1.00 95.31 498 GLU A CA 1
ATOM 4047 C C . GLU A 1 498 ? 27.332 -1.583 -24.562 1.00 95.31 498 GLU A C 1
ATOM 4049 O O . GLU A 1 498 ? 27.242 -2.351 -25.522 1.00 95.31 498 GLU A O 1
ATOM 4054 N N . VAL A 1 499 ? 26.278 -0.868 -24.147 1.00 94.81 499 VAL A N 1
ATOM 4055 C CA . VAL A 1 499 ? 24.951 -0.975 -24.775 1.00 94.81 499 VAL A CA 1
ATOM 4056 C C . VAL A 1 499 ? 24.900 -0.308 -26.154 1.00 94.81 499 VAL A C 1
ATOM 4058 O O . VAL A 1 499 ? 24.172 -0.796 -27.018 1.00 94.81 499 VAL A O 1
ATOM 4061 N N . ASN A 1 500 ? 25.675 0.753 -26.415 1.00 93.88 500 ASN A N 1
ATOM 4062 C CA . ASN A 1 500 ? 25.779 1.341 -27.757 1.00 93.88 500 ASN A CA 1
ATOM 4063 C C . ASN A 1 500 ? 26.407 0.344 -28.744 1.00 93.88 500 ASN A C 1
ATOM 4065 O O . ASN A 1 500 ? 25.838 0.081 -29.801 1.00 93.88 500 ASN A O 1
ATOM 4069 N N . GLU A 1 501 ? 27.538 -0.261 -28.368 1.00 94.19 501 GLU A N 1
ATOM 4070 C CA . GLU A 1 501 ? 28.230 -1.274 -29.178 1.00 94.19 501 GLU A CA 1
ATOM 4071 C C . GLU A 1 501 ? 27.359 -2.515 -29.427 1.00 94.19 501 GLU A C 1
ATOM 4073 O O . GLU A 1 501 ? 27.347 -3.056 -30.534 1.00 94.19 501 GLU A O 1
ATOM 4078 N N . LEU A 1 502 ? 26.594 -2.960 -28.424 1.00 95.62 502 LEU A N 1
ATOM 4079 C CA . LEU A 1 502 ? 25.617 -4.039 -28.584 1.00 95.62 502 LEU A CA 1
ATOM 4080 C C . LEU A 1 502 ? 24.480 -3.647 -29.542 1.00 95.62 502 LEU A C 1
ATOM 4082 O O . LEU A 1 502 ? 24.107 -4.439 -30.407 1.00 95.62 502 LEU A O 1
ATOM 4086 N N . SER A 1 503 ? 23.939 -2.435 -29.399 1.00 94.88 503 SER A N 1
ATOM 4087 C CA . SER A 1 503 ? 22.807 -1.954 -30.202 1.00 94.88 503 SER A CA 1
ATOM 4088 C C . SER A 1 503 ? 23.165 -1.840 -31.682 1.00 94.88 503 SER A C 1
ATOM 4090 O O . SER A 1 503 ? 22.365 -2.247 -32.523 1.00 94.88 503 SER A O 1
ATOM 4092 N N . MET A 1 504 ? 24.373 -1.364 -32.007 1.00 94.00 504 MET A N 1
ATOM 4093 C CA . MET A 1 504 ? 24.851 -1.307 -33.394 1.00 94.00 504 MET A CA 1
ATOM 4094 C C . MET A 1 504 ? 24.946 -2.703 -34.019 1.00 94.00 504 MET A C 1
ATOM 4096 O O . MET A 1 504 ? 24.358 -2.923 -35.072 1.00 94.00 504 MET A O 1
ATOM 4100 N N . LYS A 1 505 ? 25.525 -3.689 -33.319 1.00 94.88 505 LYS A N 1
ATOM 4101 C CA . LYS A 1 505 ? 25.582 -5.083 -33.806 1.00 94.88 505 LYS A CA 1
ATOM 4102 C C . LYS A 1 505 ? 24.194 -5.693 -34.030 1.00 94.88 505 LYS A C 1
ATOM 4104 O O . LYS A 1 505 ? 23.990 -6.457 -34.970 1.00 94.88 505 LYS A O 1
ATOM 4109 N N . VAL A 1 506 ? 23.216 -5.369 -33.179 1.00 95.75 506 VAL A N 1
ATOM 4110 C CA . VAL A 1 506 ? 21.822 -5.812 -33.367 1.00 95.75 506 VAL A CA 1
ATOM 4111 C C . VAL A 1 506 ? 21.184 -5.139 -34.590 1.00 95.75 506 VAL A C 1
ATOM 4113 O O . VAL A 1 506 ? 20.447 -5.803 -35.319 1.00 95.75 506 VAL A O 1
ATOM 4116 N N . LEU A 1 507 ? 21.476 -3.861 -34.854 1.00 95.44 507 LEU A N 1
ATOM 4117 C CA . LEU A 1 507 ? 21.005 -3.132 -36.040 1.00 95.44 507 LEU A CA 1
ATOM 4118 C C . LEU A 1 507 ? 21.657 -3.640 -37.337 1.00 95.44 507 LEU A C 1
ATOM 4120 O O . LEU A 1 507 ? 20.943 -3.880 -38.308 1.00 95.44 507 LEU A O 1
ATOM 4124 N N . GLU A 1 508 ? 22.967 -3.887 -37.339 1.00 94.81 508 GLU A N 1
ATOM 4125 C CA . GLU A 1 508 ? 23.714 -4.500 -38.450 1.00 94.81 508 GLU A CA 1
ATOM 4126 C C . GLU A 1 508 ? 23.121 -5.866 -38.822 1.00 94.81 508 GLU A C 1
ATOM 4128 O O . GLU A 1 508 ? 22.746 -6.104 -39.971 1.00 94.81 508 GLU A O 1
ATOM 4133 N N . MET A 1 509 ? 22.929 -6.747 -37.834 1.00 95.81 509 MET A N 1
ATOM 4134 C CA . MET A 1 509 ? 22.330 -8.068 -38.063 1.00 95.81 509 MET A CA 1
ATOM 4135 C C . MET A 1 509 ? 20.850 -7.979 -38.456 1.00 95.81 509 MET A C 1
ATOM 4137 O O . MET A 1 509 ? 20.375 -8.788 -39.252 1.00 95.81 509 MET A O 1
ATOM 4141 N N . SER A 1 510 ? 20.128 -6.965 -37.975 1.00 96.12 510 SER A N 1
ATOM 4142 C CA . SER A 1 510 ? 18.763 -6.662 -38.422 1.00 96.12 510 SER A CA 1
ATOM 4143 C C . SER A 1 510 ? 18.718 -6.225 -39.891 1.00 96.12 510 SER A C 1
ATOM 4145 O O . SER A 1 510 ? 17.808 -6.646 -40.606 1.00 96.12 510 SER A O 1
ATOM 4147 N N . GLY A 1 511 ? 19.698 -5.436 -40.348 1.00 95.75 511 GLY A N 1
ATOM 4148 C CA . GLY A 1 511 ? 19.880 -5.032 -41.745 1.00 95.75 511 GLY A CA 1
ATOM 4149 C C . GLY A 1 511 ? 20.255 -6.208 -42.645 1.00 95.75 511 GLY A C 1
ATOM 4150 O O . GLY A 1 511 ? 19.567 -6.456 -43.635 1.00 95.75 511 GLY A O 1
ATOM 4151 N N . LYS A 1 512 ? 21.241 -7.018 -42.235 1.00 95.06 512 LYS A N 1
ATOM 4152 C CA . LYS A 1 512 ? 21.630 -8.269 -42.912 1.00 95.06 512 LYS A CA 1
ATOM 4153 C C . LYS A 1 512 ? 20.436 -9.213 -43.095 1.00 95.06 512 LYS A C 1
ATOM 4155 O O . LYS A 1 512 ? 20.236 -9.751 -44.179 1.00 95.06 512 LYS A O 1
ATOM 4160 N N . ALA A 1 513 ? 19.611 -9.376 -42.060 1.00 95.81 513 ALA A N 1
ATOM 4161 C CA . ALA A 1 513 ? 18.382 -10.171 -42.105 1.00 95.81 513 ALA A CA 1
ATOM 4162 C C . ALA A 1 513 ? 17.296 -9.605 -43.044 1.00 95.81 513 ALA A C 1
ATOM 4164 O O . ALA A 1 513 ? 16.440 -10.353 -43.509 1.00 95.81 513 ALA A O 1
ATOM 4165 N N . LEU A 1 514 ? 17.305 -8.296 -43.312 1.00 95.31 514 LEU A N 1
ATOM 4166 C CA . LEU A 1 514 ? 16.411 -7.638 -44.272 1.00 95.31 514 LEU A CA 1
ATOM 4167 C C . LEU A 1 514 ? 16.978 -7.606 -45.702 1.00 95.31 514 LEU A C 1
ATOM 4169 O O . LEU A 1 514 ? 16.243 -7.248 -46.619 1.00 95.31 514 LEU A O 1
ATOM 4173 N N . GLY A 1 515 ? 18.255 -7.947 -45.904 1.00 94.31 515 GLY A N 1
ATOM 4174 C CA . GLY A 1 515 ? 18.951 -7.718 -47.174 1.00 94.31 515 GLY A CA 1
ATOM 4175 C C . GLY A 1 515 ? 19.237 -6.236 -47.450 1.00 94.31 515 GLY A C 1
ATOM 4176 O O . GLY A 1 515 ? 19.298 -5.836 -48.609 1.00 94.31 515 GLY A O 1
ATOM 4177 N N . ILE A 1 516 ? 19.369 -5.417 -46.401 1.00 95.50 516 ILE A N 1
ATOM 4178 C CA . ILE A 1 516 ? 19.798 -4.015 -46.500 1.00 95.50 516 ILE A CA 1
ATOM 4179 C C . ILE A 1 516 ? 21.328 -3.963 -46.501 1.00 95.50 516 ILE A C 1
ATOM 4181 O O . ILE A 1 516 ? 21.965 -4.675 -45.722 1.00 95.50 516 ILE A O 1
ATOM 4185 N N . ASP A 1 517 ? 21.900 -3.103 -47.345 1.00 90.94 517 ASP A N 1
ATOM 4186 C CA . ASP A 1 517 ? 23.334 -2.811 -47.349 1.00 90.94 517 ASP A CA 1
ATOM 4187 C C . ASP A 1 517 ? 23.812 -2.256 -45.988 1.00 90.94 517 ASP A C 1
ATOM 4189 O O . ASP A 1 517 ? 23.148 -1.424 -45.364 1.00 90.94 517 ASP A O 1
ATOM 4193 N N . GLU A 1 518 ? 24.971 -2.716 -45.516 1.00 91.25 518 GLU A N 1
ATOM 4194 C CA . GLU A 1 518 ? 25.540 -2.322 -44.220 1.00 91.25 518 GLU A CA 1
ATOM 4195 C C . GLU A 1 518 ? 25.769 -0.802 -44.123 1.00 91.25 518 GLU A C 1
ATOM 4197 O O . GLU A 1 518 ? 25.551 -0.204 -43.066 1.00 91.25 518 GLU A O 1
ATOM 4202 N N . GLU A 1 519 ? 26.123 -0.159 -45.237 1.00 93.44 519 GLU A N 1
ATOM 4203 C CA . GLU A 1 519 ? 26.351 1.282 -45.309 1.00 93.44 519 GLU A CA 1
ATOM 4204 C C . GLU A 1 519 ? 25.039 2.073 -45.159 1.00 93.44 519 GLU A C 1
ATOM 4206 O O . GLU A 1 519 ? 25.012 3.105 -44.488 1.00 93.44 519 GLU A O 1
ATOM 4211 N N . GLU A 1 520 ? 23.908 1.566 -45.676 1.00 94.56 520 GLU A N 1
ATOM 4212 C CA . GLU A 1 520 ? 22.596 2.191 -45.435 1.00 94.56 520 GLU A CA 1
ATOM 4213 C C . GLU A 1 520 ? 22.209 2.156 -43.946 1.00 94.56 520 GLU A C 1
ATOM 4215 O O . GLU A 1 520 ? 21.561 3.087 -43.462 1.00 94.56 520 GLU A O 1
ATOM 4220 N N . VAL A 1 521 ? 22.608 1.114 -43.203 1.00 94.19 521 VAL A N 1
ATOM 4221 C CA . VAL A 1 521 ? 22.387 1.037 -41.746 1.00 94.19 521 VAL A CA 1
ATOM 4222 C C . VAL A 1 521 ? 23.268 2.055 -41.018 1.00 94.19 521 VAL A C 1
ATOM 4224 O O . VAL A 1 521 ? 22.771 2.790 -40.157 1.00 94.19 521 VAL A O 1
ATOM 4227 N N . LYS A 1 522 ? 24.553 2.142 -41.381 1.00 93.75 522 LYS A N 1
ATOM 4228 C CA . LYS A 1 522 ? 25.517 3.082 -40.786 1.00 93.75 522 LYS A CA 1
ATOM 4229 C C . LYS A 1 522 ? 25.109 4.536 -40.989 1.00 93.75 522 LYS A C 1
ATOM 4231 O O . LYS A 1 522 ? 24.967 5.257 -40.004 1.00 93.75 522 LYS A O 1
ATOM 4236 N N . ILE A 1 523 ? 24.784 4.935 -42.221 1.00 93.12 523 ILE A N 1
ATOM 4237 C CA . ILE A 1 523 ? 24.331 6.296 -42.566 1.00 93.12 523 ILE A CA 1
ATOM 4238 C C . ILE A 1 523 ? 23.179 6.778 -41.663 1.00 93.12 523 ILE A C 1
ATOM 4240 O O . ILE A 1 523 ? 23.102 7.965 -41.339 1.00 93.12 523 ILE A O 1
ATOM 4244 N N . VAL A 1 524 ? 22.277 5.881 -41.251 1.00 92.81 524 VAL A N 1
ATOM 4245 C CA . VAL A 1 524 ? 21.112 6.232 -40.424 1.00 92.81 524 VAL A CA 1
ATOM 4246 C C . VAL A 1 524 ? 21.411 6.171 -38.922 1.00 92.81 524 VAL A C 1
ATOM 4248 O O . VAL A 1 524 ? 20.962 7.057 -38.189 1.00 92.81 524 VAL A O 1
ATOM 4251 N N . PHE A 1 525 ? 22.130 5.150 -38.443 1.00 92.50 525 PHE A N 1
ATOM 4252 C CA . PHE A 1 525 ? 22.233 4.831 -37.009 1.00 92.50 525 PHE A CA 1
ATOM 4253 C C . PHE A 1 525 ? 23.625 5.014 -36.381 1.00 92.50 525 PHE A C 1
ATOM 4255 O O . PHE A 1 525 ? 23.712 5.133 -35.155 1.00 92.50 525 PHE A O 1
ATOM 4262 N N . GLU A 1 526 ? 24.702 5.058 -37.166 1.00 90.94 526 GLU A N 1
ATOM 4263 C CA . GLU A 1 526 ? 26.053 5.309 -36.651 1.00 90.94 526 GLU A CA 1
ATOM 4264 C C . GLU A 1 526 ? 26.188 6.768 -36.183 1.00 90.94 526 GLU A C 1
ATOM 4266 O O . GLU A 1 526 ? 25.669 7.690 -36.808 1.00 90.94 526 GLU A O 1
ATOM 4271 N N . GLU A 1 527 ? 26.825 6.981 -35.027 1.00 88.56 527 GLU A N 1
ATOM 4272 C CA . GLU A 1 527 ? 26.789 8.253 -34.272 1.00 88.56 527 GLU A CA 1
ATOM 4273 C C . GLU A 1 527 ? 25.368 8.741 -33.896 1.00 88.56 527 GLU A C 1
ATOM 4275 O O . GLU A 1 527 ? 25.167 9.905 -33.533 1.00 88.56 527 GLU A O 1
ATOM 4280 N N . GLY A 1 528 ? 24.376 7.845 -33.950 1.00 90.94 528 GLY A N 1
ATOM 4281 C CA . GLY A 1 528 ? 22.989 8.108 -33.580 1.00 90.94 528 GLY A CA 1
ATOM 4282 C C . GLY A 1 528 ? 22.794 8.553 -32.125 1.00 90.94 528 GLY A C 1
ATOM 4283 O O . GLY A 1 528 ? 23.651 8.374 -31.255 1.00 90.94 528 GLY A O 1
ATOM 4284 N N . MET A 1 529 ? 21.634 9.149 -31.835 1.00 93.25 529 MET A N 1
ATOM 4285 C CA . MET A 1 529 ? 21.325 9.613 -30.480 1.00 93.25 529 MET A CA 1
ATOM 4286 C C . MET A 1 529 ? 20.989 8.437 -29.551 1.00 93.25 529 MET A C 1
ATOM 4288 O O . MET A 1 529 ? 19.970 7.762 -29.724 1.00 93.25 529 MET A O 1
ATOM 4292 N N . GLN A 1 530 ? 21.766 8.275 -28.483 1.00 94.88 530 GLN A N 1
ATOM 4293 C CA . GLN A 1 530 ? 21.424 7.398 -27.368 1.00 94.88 530 GLN A CA 1
ATOM 4294 C C . GLN A 1 530 ? 20.821 8.201 -26.209 1.00 94.88 530 GLN A C 1
ATOM 4296 O O . GLN A 1 530 ? 21.352 9.236 -25.792 1.00 94.88 530 GLN A O 1
ATOM 4301 N N . SER A 1 531 ? 19.724 7.700 -25.645 1.00 94.38 531 SER A N 1
ATOM 4302 C CA . SER A 1 531 ? 19.178 8.189 -24.375 1.00 94.38 531 SER A CA 1
ATOM 4303 C C . SER A 1 531 ? 18.807 7.045 -23.437 1.00 94.38 531 SER A C 1
ATOM 4305 O O . SER A 1 531 ? 18.595 5.914 -23.870 1.00 94.38 531 SER A O 1
ATOM 4307 N N . MET A 1 532 ? 18.727 7.336 -22.141 1.00 94.75 532 MET A N 1
ATOM 4308 C CA . MET A 1 532 ? 18.308 6.402 -21.100 1.00 94.75 532 MET A CA 1
ATOM 4309 C C . MET A 1 532 ? 17.108 6.961 -20.343 1.00 94.75 532 MET A C 1
ATOM 4311 O O . MET A 1 532 ? 17.109 8.123 -19.938 1.00 94.75 532 MET A O 1
ATOM 4315 N N . ARG A 1 533 ? 16.110 6.111 -20.095 1.00 92.75 533 ARG A N 1
ATOM 4316 C CA . ARG A 1 533 ? 14.989 6.366 -19.185 1.00 92.75 533 ARG A CA 1
ATOM 4317 C C . ARG A 1 533 ? 15.037 5.342 -18.063 1.00 92.75 533 ARG A C 1
ATOM 4319 O O . ARG A 1 533 ? 14.738 4.166 -18.275 1.00 92.75 533 ARG A O 1
ATOM 4326 N N . MET A 1 534 ? 15.421 5.793 -16.879 1.00 92.69 534 MET A N 1
ATOM 4327 C CA . MET A 1 534 ? 15.348 5.030 -15.640 1.00 92.69 534 MET A CA 1
ATOM 4328 C C . MET A 1 534 ? 13.939 5.205 -15.071 1.00 92.69 534 MET A C 1
ATOM 4330 O O . MET A 1 534 ? 13.426 6.321 -15.009 1.00 92.69 534 MET A O 1
ATOM 4334 N N . ASN A 1 535 ? 13.302 4.106 -14.686 1.00 88.38 535 ASN A N 1
ATOM 4335 C CA . ASN A 1 535 ? 11.901 4.074 -14.276 1.00 88.38 535 ASN A CA 1
ATOM 4336 C C . ASN A 1 535 ? 11.805 3.410 -12.904 1.00 88.38 535 ASN A C 1
ATOM 4338 O O . ASN A 1 535 ? 12.339 2.310 -12.728 1.00 88.38 535 ASN A O 1
ATOM 4342 N N . TYR A 1 536 ? 11.076 4.029 -11.981 1.00 86.44 536 TYR A N 1
ATOM 4343 C CA . TYR A 1 536 ? 10.721 3.473 -10.681 1.00 86.44 536 TYR A CA 1
ATOM 4344 C C . TYR A 1 536 ? 9.200 3.441 -10.533 1.00 86.44 536 TYR A C 1
ATOM 4346 O O . TYR A 1 536 ? 8.542 4.475 -10.486 1.00 86.44 536 TYR A O 1
ATOM 4354 N N . TYR A 1 537 ? 8.639 2.242 -10.448 1.00 83.75 537 TYR A N 1
ATOM 4355 C CA . TYR A 1 537 ? 7.210 2.008 -10.283 1.00 83.75 537 TYR A CA 1
ATOM 4356 C C . TYR A 1 537 ? 6.943 1.622 -8.820 1.00 83.75 537 TYR A C 1
ATOM 4358 O O . TYR A 1 537 ? 7.282 0.500 -8.431 1.00 83.75 537 TYR A O 1
ATOM 4366 N N . PRO A 1 538 ? 6.375 2.511 -7.984 1.00 77.00 538 PRO A N 1
ATOM 4367 C CA . PRO A 1 538 ? 6.067 2.194 -6.592 1.00 77.00 538 PRO A CA 1
ATOM 4368 C C . PRO A 1 538 ? 4.873 1.227 -6.474 1.00 77.00 538 PRO A C 1
ATOM 4370 O O . PRO A 1 538 ? 3.952 1.303 -7.299 1.00 77.00 538 PRO A O 1
ATOM 4373 N N . PRO A 1 539 ? 4.805 0.403 -5.406 1.00 72.94 539 PRO A N 1
ATOM 4374 C CA . PRO A 1 539 ? 3.652 -0.450 -5.127 1.00 72.94 539 PRO A CA 1
ATOM 4375 C C . PRO A 1 539 ? 2.330 0.325 -5.163 1.00 72.94 539 PRO A C 1
ATOM 4377 O O . PRO A 1 539 ? 2.248 1.479 -4.719 1.00 72.94 539 PRO A O 1
ATOM 4380 N N . CYS A 1 540 ? 1.275 -0.298 -5.683 1.00 67.50 540 CYS A N 1
ATOM 4381 C CA . CYS A 1 540 ? -0.037 0.315 -5.852 1.00 67.50 540 CYS A CA 1
ATOM 4382 C C . CYS A 1 540 ? -1.150 -0.517 -5.187 1.00 67.50 540 CYS A C 1
ATOM 4384 O O . CYS A 1 540 ? -1.466 -1.600 -5.668 1.00 67.50 540 CYS A O 1
ATOM 4386 N N . PRO A 1 541 ? -1.796 -0.018 -4.114 1.00 60.56 541 PRO A N 1
ATOM 4387 C CA . PRO A 1 541 ? -2.851 -0.750 -3.406 1.00 60.56 541 PRO A CA 1
ATOM 4388 C C . PRO A 1 541 ? -4.242 -0.654 -4.069 1.00 60.56 541 PRO A C 1
ATOM 4390 O O . PRO A 1 541 ? -5.214 -1.114 -3.482 1.00 60.56 541 PRO A O 1
ATOM 4393 N N . GLN A 1 542 ? -4.356 -0.010 -5.237 1.00 64.88 542 GLN A N 1
ATOM 4394 C CA . GLN A 1 542 ? -5.602 0.172 -6.002 1.00 64.88 542 GLN A CA 1
ATOM 4395 C C . GLN A 1 542 ? -5.328 -0.104 -7.488 1.00 64.88 542 GLN A C 1
ATOM 4397 O O . GLN A 1 542 ? -5.398 0.793 -8.332 1.00 64.88 542 GLN A O 1
ATOM 4402 N N . LEU A 1 543 ? -4.911 -1.338 -7.786 1.00 61.62 543 LEU A N 1
ATOM 4403 C CA . LEU A 1 543 ? -4.514 -1.774 -9.131 1.00 61.62 543 LEU A CA 1
ATOM 4404 C C . LEU A 1 543 ? -5.644 -1.623 -10.154 1.00 61.62 543 LEU A C 1
ATOM 4406 O O . LEU A 1 543 ? -5.394 -1.341 -11.319 1.00 61.62 543 LEU A O 1
ATOM 4410 N N . GLU A 1 544 ? -6.889 -1.743 -9.703 1.00 58.31 544 GLU A N 1
ATOM 4411 C CA . GLU A 1 544 ? -8.107 -1.598 -10.497 1.00 58.31 544 GLU A CA 1
ATOM 4412 C C . GLU A 1 544 ? -8.386 -0.165 -10.987 1.00 58.31 544 GLU A C 1
ATOM 4414 O O . GLU A 1 544 ? -9.337 0.041 -11.737 1.00 58.31 544 GLU A O 1
ATOM 4419 N N . LYS A 1 545 ? -7.588 0.824 -10.557 1.00 61.19 545 LYS A N 1
ATOM 4420 C CA . LYS A 1 545 ? -7.755 2.250 -10.900 1.00 61.19 545 LYS A CA 1
ATOM 4421 C C . LYS A 1 545 ? -6.608 2.832 -11.719 1.00 61.19 545 LYS A C 1
ATOM 4423 O O . LYS A 1 545 ? -6.693 3.983 -12.126 1.00 61.19 545 LYS A O 1
ATOM 4428 N N . VAL A 1 546 ? -5.533 2.084 -11.933 1.00 61.28 546 VAL A N 1
ATOM 4429 C CA . VAL A 1 546 ? -4.322 2.512 -12.656 1.00 61.28 546 VAL A CA 1
ATOM 4430 C C . VAL A 1 546 ? -4.139 1.649 -13.907 1.00 61.28 546 VAL A C 1
ATOM 4432 O O . VAL A 1 546 ? -4.830 0.645 -14.063 1.00 61.28 546 VAL A O 1
ATOM 4435 N N . MET A 1 547 ? -3.236 2.018 -14.822 1.00 56.94 547 MET A N 1
ATOM 4436 C CA . MET A 1 547 ? -3.043 1.238 -16.052 1.00 56.94 547 MET A CA 1
ATOM 4437 C C . MET A 1 547 ? -2.593 -0.207 -15.786 1.00 56.94 547 MET A C 1
ATOM 4439 O O . MET A 1 547 ? -1.426 -0.475 -15.500 1.00 56.94 547 MET A O 1
ATOM 4443 N N . GLY A 1 548 ? -3.530 -1.131 -16.004 1.00 47.56 548 GLY A N 1
ATOM 4444 C CA . GLY A 1 548 ? -3.315 -2.571 -16.066 1.00 47.56 548 GLY A CA 1
ATOM 4445 C C . GLY A 1 548 ? -3.191 -3.266 -14.707 1.00 47.56 548 GLY A C 1
ATOM 4446 O O . GLY A 1 548 ? -2.373 -2.921 -13.860 1.00 47.56 548 GLY A O 1
ATOM 4447 N N . LEU A 1 549 ? -3.977 -4.330 -14.547 1.00 37.41 549 LEU A N 1
ATOM 4448 C CA . LEU A 1 549 ? -3.866 -5.290 -13.451 1.00 37.41 549 LEU A CA 1
ATOM 4449 C C . LEU A 1 549 ? -2.803 -6.341 -13.786 1.00 37.41 549 LEU A C 1
ATOM 4451 O O . LEU A 1 549 ? -2.870 -6.956 -14.848 1.00 37.41 549 LEU A O 1
ATOM 4455 N N . CYS A 1 550 ? -1.874 -6.615 -12.870 1.00 39.41 550 CYS A N 1
ATOM 4456 C CA . CYS A 1 550 ? -1.045 -7.816 -12.949 1.00 39.41 550 CYS A CA 1
ATOM 4457 C C . CYS A 1 550 ? -1.694 -8.982 -12.172 1.00 39.41 550 CYS A C 1
ATOM 4459 O O . CYS A 1 550 ? -1.943 -8.814 -10.978 1.00 39.41 550 CYS A O 1
ATOM 4461 N N . PRO A 1 551 ? -1.901 -10.176 -12.767 1.00 32.91 551 PRO A N 1
ATOM 4462 C CA . PRO A 1 551 ? -2.476 -11.319 -12.053 1.00 32.91 551 PRO A CA 1
ATOM 4463 C C . PRO A 1 551 ? -1.488 -12.086 -11.153 1.00 32.91 551 PRO A C 1
ATOM 4465 O O . PRO A 1 551 ? -1.912 -13.006 -10.460 1.00 32.91 551 PRO A O 1
ATOM 4468 N N . GLN A 1 552 ? -0.177 -11.799 -11.206 1.00 37.03 552 GLN A N 1
ATOM 4469 C CA . GLN A 1 552 ? 0.861 -12.612 -10.548 1.00 37.03 552 GLN A CA 1
ATOM 4470 C C . GLN A 1 552 ? 2.013 -11.775 -9.961 1.00 37.03 552 GLN A C 1
ATOM 4472 O O . GLN A 1 552 ? 2.559 -10.892 -10.626 1.00 37.03 552 GLN A O 1
ATOM 4477 N N . SER A 1 553 ? 2.446 -12.121 -8.744 1.00 35.53 553 SER A N 1
ATOM 4478 C CA . SER A 1 553 ? 3.544 -11.474 -7.997 1.00 35.53 553 SER A CA 1
ATOM 4479 C C . SER A 1 553 ? 4.921 -11.568 -8.673 1.00 35.53 553 SER A C 1
ATOM 4481 O O . SER A 1 553 ? 5.810 -10.777 -8.373 1.00 35.53 553 SER A O 1
ATOM 4483 N N . ASN A 1 554 ? 5.100 -12.531 -9.585 1.00 36.81 554 ASN A N 1
ATOM 4484 C CA . ASN A 1 554 ? 6.376 -12.831 -10.245 1.00 36.81 554 ASN A CA 1
ATOM 4485 C C . ASN A 1 554 ? 6.469 -12.286 -11.683 1.00 36.81 554 ASN A C 1
ATOM 4487 O O . ASN A 1 554 ? 7.425 -12.600 -12.391 1.00 36.81 554 ASN A O 1
ATOM 4491 N N . SER A 1 555 ? 5.489 -11.503 -12.152 1.00 46.22 555 SER A N 1
ATOM 4492 C CA . SER A 1 555 ? 5.576 -10.914 -13.493 1.00 46.22 555 SER A CA 1
ATOM 4493 C C . SER A 1 555 ? 6.625 -9.802 -13.557 1.00 46.22 555 SER A C 1
ATOM 4495 O O . SER A 1 555 ? 6.875 -9.101 -12.577 1.00 46.22 555 SER A O 1
ATOM 4497 N N . SER A 1 556 ? 7.162 -9.549 -14.750 1.00 52.78 556 SER A N 1
ATOM 4498 C CA . SER A 1 556 ? 8.071 -8.421 -14.959 1.00 52.78 556 SER A CA 1
ATOM 4499 C C . SER A 1 556 ? 7.400 -7.052 -14.961 1.00 52.78 556 SER A C 1
ATOM 4501 O O . SER A 1 556 ? 8.104 -6.058 -15.111 1.00 52.78 556 SER A O 1
ATOM 4503 N N . GLY A 1 557 ? 6.068 -6.979 -14.913 1.00 55.44 557 GLY A N 1
ATOM 4504 C CA . GLY A 1 557 ? 5.289 -5.765 -15.152 1.00 55.44 557 GLY A CA 1
ATOM 4505 C C . GLY A 1 557 ? 5.259 -5.282 -16.611 1.00 55.44 557 GLY A C 1
ATOM 4506 O O . GLY A 1 557 ? 4.360 -4.528 -16.957 1.00 55.44 557 GLY A O 1
ATOM 4507 N N . LEU A 1 558 ? 6.168 -5.695 -17.501 1.00 70.56 558 LEU A N 1
ATOM 4508 C CA . LEU A 1 558 ? 6.103 -5.315 -18.918 1.00 70.56 558 LEU A CA 1
ATOM 4509 C C . LEU A 1 558 ? 5.130 -6.232 -19.671 1.00 70.56 558 LEU A C 1
ATOM 4511 O O . LEU A 1 558 ? 5.265 -7.455 -19.622 1.00 70.56 558 LEU A O 1
ATOM 4515 N N . THR A 1 559 ? 4.177 -5.644 -20.394 1.00 63.59 559 THR A N 1
ATOM 4516 C CA . THR A 1 559 ? 3.227 -6.363 -21.257 1.00 63.59 559 THR A CA 1
ATOM 4517 C C . THR A 1 559 ? 3.238 -5.795 -22.675 1.00 63.59 559 THR A C 1
ATOM 4519 O O . THR A 1 559 ? 3.416 -4.587 -22.849 1.00 63.59 559 THR A O 1
ATOM 4522 N N . ILE A 1 560 ? 3.038 -6.655 -23.675 1.00 73.75 560 ILE A N 1
ATOM 4523 C CA . ILE A 1 560 ? 2.960 -6.306 -25.104 1.00 73.75 560 ILE A CA 1
ATOM 4524 C C . ILE A 1 560 ? 1.587 -6.650 -25.678 1.00 73.75 560 ILE A C 1
ATOM 4526 O O . ILE A 1 560 ? 0.969 -7.625 -25.249 1.00 73.75 560 ILE A O 1
ATOM 4530 N N . LEU A 1 561 ? 1.123 -5.863 -26.647 1.00 70.19 561 LEU A N 1
ATOM 4531 C CA . LEU A 1 561 ? -0.137 -6.074 -27.354 1.00 70.19 561 LEU A CA 1
ATOM 4532 C C . LEU A 1 561 ? 0.102 -6.853 -28.654 1.00 70.19 561 LEU A C 1
ATOM 4534 O O . LEU A 1 561 ? 0.718 -6.337 -29.589 1.00 70.19 561 LEU A O 1
ATOM 4538 N N . LEU A 1 562 ? -0.409 -8.083 -28.735 1.00 72.88 562 LEU A N 1
ATOM 4539 C CA . LEU A 1 562 ? -0.393 -8.853 -29.981 1.00 72.88 562 LEU A CA 1
ATOM 4540 C C . LEU A 1 562 ? -1.417 -8.336 -31.002 1.00 72.88 562 LEU A C 1
ATOM 4542 O O . LEU A 1 562 ? -2.401 -7.678 -30.668 1.00 72.88 562 LEU A O 1
ATOM 4546 N N . SER A 1 563 ? -1.225 -8.727 -32.265 1.00 64.69 563 SER A N 1
ATOM 4547 C CA . SER A 1 563 ? -2.120 -8.428 -33.396 1.00 64.69 563 SER A CA 1
ATOM 4548 C C . SER A 1 563 ? -3.573 -8.888 -33.206 1.00 64.69 563 SER A C 1
ATOM 4550 O O . SER A 1 563 ? -4.471 -8.323 -33.821 1.00 64.69 563 SER A O 1
ATOM 4552 N N . ASN A 1 564 ? -3.821 -9.871 -32.336 1.00 66.81 564 ASN A N 1
ATOM 4553 C CA . ASN A 1 564 ? -5.159 -10.337 -31.959 1.00 66.81 564 ASN A CA 1
ATOM 4554 C C . ASN A 1 564 ? -5.803 -9.530 -30.808 1.00 66.81 564 ASN A C 1
ATOM 4556 O O . ASN A 1 564 ? -6.850 -9.929 -30.302 1.00 66.81 564 ASN A O 1
ATOM 4560 N N . GLY A 1 565 ? -5.184 -8.429 -30.371 1.00 69.81 565 GLY A N 1
ATOM 4561 C CA . GLY A 1 565 ? -5.692 -7.556 -29.309 1.00 69.81 565 GLY A CA 1
ATOM 4562 C C . GLY A 1 565 ? -5.426 -8.046 -27.880 1.00 69.81 565 GLY A C 1
ATOM 4563 O O . GLY A 1 565 ? -5.951 -7.456 -26.937 1.00 69.81 565 GLY A O 1
ATOM 4564 N N . ILE A 1 566 ? -4.632 -9.106 -27.692 1.00 72.31 566 ILE A N 1
ATOM 4565 C CA . ILE A 1 566 ? -4.338 -9.672 -26.366 1.00 72.31 566 ILE A CA 1
ATOM 4566 C C . ILE A 1 566 ? -3.040 -9.086 -25.796 1.00 72.31 566 ILE A C 1
ATOM 4568 O O . ILE A 1 566 ? -1.996 -9.102 -26.451 1.00 72.31 566 ILE A O 1
ATOM 4572 N N . TRP A 1 567 ? -3.102 -8.630 -24.542 1.00 77.19 567 TRP A N 1
ATOM 4573 C CA . TRP A 1 567 ? -1.934 -8.259 -23.740 1.00 77.19 567 TRP A CA 1
ATOM 4574 C C . TRP A 1 567 ? -1.243 -9.503 -23.159 1.00 77.19 567 TRP A C 1
ATOM 4576 O O . TRP A 1 567 ? -1.871 -10.257 -22.414 1.00 77.19 567 TRP A O 1
ATOM 4586 N N . ILE A 1 568 ? 0.051 -9.695 -23.441 1.00 76.25 568 ILE A N 1
ATOM 4587 C CA . ILE A 1 568 ? 0.873 -10.783 -22.874 1.00 76.25 568 ILE A CA 1
ATOM 4588 C C . ILE A 1 568 ? 1.977 -10.201 -21.976 1.00 76.25 568 ILE A C 1
ATOM 4590 O O . ILE A 1 568 ? 2.656 -9.267 -22.410 1.00 76.25 568 ILE A O 1
ATOM 4594 N N . PRO A 1 569 ? 2.206 -10.729 -20.757 1.00 78.50 569 PRO A N 1
ATOM 4595 C CA . PRO A 1 569 ? 3.384 -10.391 -19.960 1.00 78.50 569 PRO A CA 1
ATOM 4596 C C . PRO A 1 569 ? 4.675 -10.943 -20.577 1.00 78.50 569 PRO A C 1
ATOM 4598 O O . PRO A 1 569 ? 4.749 -12.105 -20.967 1.00 78.50 569 PRO A O 1
ATOM 4601 N N . ILE A 1 570 ? 5.726 -10.126 -20.586 1.00 80.81 570 ILE A N 1
ATOM 4602 C CA . ILE A 1 570 ? 7.099 -10.588 -20.812 1.00 80.81 570 ILE A CA 1
ATOM 4603 C C . ILE A 1 570 ? 7.670 -11.047 -19.467 1.00 80.81 570 ILE A C 1
ATOM 4605 O O . ILE A 1 570 ? 7.454 -10.384 -18.452 1.00 80.81 570 ILE A O 1
ATOM 4609 N N . LEU A 1 571 ? 8.434 -12.139 -19.443 1.00 82.62 571 LEU A N 1
ATOM 4610 C CA . LEU A 1 571 ? 9.239 -12.554 -18.290 1.00 82.62 571 LEU A CA 1
ATOM 4611 C C . LEU A 1 571 ? 10.727 -12.515 -18.691 1.00 82.62 571 LEU A C 1
ATOM 4613 O O . LEU A 1 571 ? 11.184 -13.440 -19.363 1.00 82.62 571 LEU A O 1
ATOM 4617 N N . PRO A 1 572 ? 11.470 -11.440 -18.346 1.00 83.25 572 PRO A N 1
ATOM 4618 C CA . PRO A 1 572 ? 12.897 -11.324 -18.597 1.00 83.25 572 PRO A CA 1
ATOM 4619 C C . PRO A 1 572 ? 13.663 -12.479 -17.962 1.00 83.25 572 PRO A C 1
ATOM 4621 O O . PRO A 1 572 ? 13.547 -12.728 -16.760 1.00 83.25 572 PRO A O 1
ATOM 4624 N N . LEU A 1 573 ? 14.463 -13.156 -18.774 1.00 86.81 573 LEU A N 1
ATOM 4625 C CA . LEU A 1 573 ? 15.408 -14.156 -18.309 1.00 86.81 573 LEU A CA 1
ATOM 4626 C C . LEU A 1 573 ? 16.511 -13.493 -17.457 1.00 86.81 573 LEU A C 1
ATOM 4628 O O . LEU A 1 573 ? 16.850 -12.323 -17.672 1.00 86.81 573 LEU A O 1
ATOM 4632 N N . PRO A 1 574 ? 17.109 -14.219 -16.496 1.00 85.19 574 PRO A N 1
ATOM 4633 C CA . PRO A 1 574 ? 18.316 -13.760 -15.818 1.00 85.19 574 PRO A CA 1
ATOM 4634 C C . PRO A 1 574 ? 19.425 -13.463 -16.836 1.00 85.19 574 PRO A C 1
ATOM 4636 O O . PRO A 1 574 ? 19.627 -14.243 -17.763 1.00 85.19 574 PRO A O 1
ATOM 4639 N N . ASN A 1 575 ? 20.163 -12.364 -16.639 1.00 88.06 575 ASN A N 1
ATOM 4640 C CA . ASN A 1 575 ? 21.252 -11.947 -17.534 1.00 88.06 575 ASN A CA 1
ATOM 4641 C C . ASN A 1 575 ? 20.811 -11.803 -19.013 1.00 88.06 575 ASN A C 1
ATOM 4643 O O . ASN A 1 575 ? 21.478 -12.296 -19.923 1.00 88.06 575 ASN A O 1
ATOM 4647 N N . ALA A 1 576 ? 19.659 -11.159 -19.233 1.00 92.25 576 ALA A N 1
ATOM 4648 C CA . ALA A 1 576 ? 19.106 -10.884 -20.555 1.00 92.25 576 ALA A CA 1
ATOM 4649 C C . ALA A 1 576 ? 18.603 -9.439 -20.679 1.00 92.25 576 ALA A C 1
ATOM 4651 O O . ALA A 1 576 ? 18.104 -8.853 -19.713 1.00 92.25 576 ALA A O 1
ATOM 4652 N N . PHE A 1 577 ? 18.650 -8.898 -21.896 1.00 94.06 577 PHE A N 1
ATOM 4653 C CA . PHE A 1 577 ? 17.926 -7.679 -22.260 1.00 94.06 577 PHE A CA 1
ATOM 4654 C C . PHE A 1 577 ? 16.588 -8.021 -22.911 1.00 94.06 577 PHE A C 1
ATOM 4656 O O . PHE A 1 577 ? 16.483 -9.011 -23.626 1.00 94.06 577 PHE A O 1
ATOM 4663 N N . VAL A 1 578 ? 15.577 -7.172 -22.721 1.00 94.12 578 VAL A N 1
ATOM 4664 C CA . VAL A 1 578 ? 14.385 -7.161 -23.580 1.00 94.12 578 VAL A CA 1
ATOM 4665 C C . VAL A 1 578 ? 14.589 -6.062 -24.614 1.00 94.12 578 VAL A C 1
ATOM 4667 O O . VAL A 1 578 ? 14.791 -4.906 -24.248 1.00 94.12 578 VAL A O 1
ATOM 4670 N N . VAL A 1 579 ? 14.559 -6.432 -25.889 1.00 94.88 579 VAL A N 1
ATOM 4671 C CA . VAL A 1 579 ? 14.796 -5.552 -27.036 1.00 94.88 579 VAL A CA 1
ATOM 4672 C C . VAL A 1 579 ? 13.503 -5.439 -27.836 1.00 94.88 579 VAL A C 1
ATOM 4674 O O . VAL A 1 579 ? 12.782 -6.427 -27.992 1.00 94.88 579 VAL A O 1
ATOM 4677 N N . ASN A 1 580 ? 13.205 -4.246 -28.351 1.00 93.25 580 ASN A N 1
ATOM 4678 C CA . ASN A 1 580 ? 12.041 -4.010 -29.197 1.00 93.25 580 ASN A CA 1
ATOM 4679 C C . ASN A 1 580 ? 12.378 -3.174 -30.431 1.00 93.25 580 ASN A C 1
ATOM 4681 O O . ASN A 1 580 ? 13.281 -2.339 -30.421 1.00 93.25 580 ASN A O 1
ATOM 4685 N N . VAL A 1 581 ? 11.591 -3.370 -31.482 1.00 93.12 581 VAL A N 1
ATOM 4686 C CA . VAL A 1 581 ? 11.577 -2.514 -32.667 1.00 93.12 581 VAL A CA 1
ATOM 4687 C C . VAL A 1 581 ? 10.881 -1.200 -32.300 1.00 93.12 581 VAL A C 1
ATOM 4689 O O . VAL A 1 581 ? 9.832 -1.207 -31.652 1.00 93.12 581 VAL A O 1
ATOM 4692 N N . GLY A 1 582 ? 11.469 -0.070 -32.692 1.00 90.50 582 GLY A N 1
ATOM 4693 C CA . GLY A 1 582 ? 10.863 1.260 -32.572 1.00 90.50 582 GLY A CA 1
ATOM 4694 C C . GLY A 1 582 ? 10.361 1.793 -33.916 1.00 90.50 582 GLY A C 1
ATOM 4695 O O . GLY A 1 582 ? 10.741 1.287 -34.972 1.00 90.50 582 GLY A O 1
ATOM 4696 N N . ASP A 1 583 ? 9.550 2.853 -33.883 1.00 90.12 583 ASP A N 1
ATOM 4697 C CA . ASP A 1 583 ? 8.918 3.454 -35.070 1.00 90.12 583 ASP A CA 1
ATOM 4698 C C . ASP A 1 583 ? 9.920 3.806 -36.186 1.00 90.12 583 ASP A C 1
ATOM 4700 O O . ASP A 1 583 ? 9.626 3.611 -37.365 1.00 90.12 583 ASP A O 1
ATOM 4704 N N . ALA A 1 584 ? 11.127 4.261 -35.830 1.00 91.75 584 ALA A N 1
ATOM 4705 C CA . ALA A 1 584 ? 12.183 4.547 -36.799 1.00 91.75 584 ALA A CA 1
ATOM 4706 C C . ALA A 1 584 ? 12.640 3.293 -37.571 1.00 91.75 584 ALA A C 1
ATOM 4708 O O . ALA A 1 584 ? 12.820 3.343 -38.785 1.00 91.75 584 ALA A O 1
ATOM 4709 N N . LEU A 1 585 ? 12.762 2.146 -36.897 1.00 94.12 585 LEU A N 1
ATOM 4710 C CA . LEU A 1 585 ? 13.142 0.886 -37.539 1.00 94.12 585 LEU A CA 1
ATOM 4711 C C . LEU A 1 585 ? 11.969 0.260 -38.320 1.00 94.12 585 LEU A C 1
ATOM 4713 O O . LEU A 1 585 ? 12.200 -0.384 -39.344 1.00 94.12 585 LEU A O 1
ATOM 4717 N N . GLU A 1 586 ? 10.712 0.498 -37.923 1.00 93.88 586 GLU A N 1
ATOM 4718 C CA . GLU A 1 586 ? 9.547 0.150 -38.760 1.00 93.88 586 GLU A CA 1
ATOM 4719 C C . GLU A 1 586 ? 9.516 0.982 -40.058 1.00 93.88 586 GLU A C 1
ATOM 4721 O O . GLU A 1 586 ? 9.297 0.419 -41.133 1.00 93.88 586 GLU A O 1
ATOM 4726 N N . ILE A 1 587 ? 9.807 2.289 -39.997 1.00 93.25 587 ILE A N 1
ATOM 4727 C CA . ILE A 1 587 ? 9.917 3.138 -41.197 1.00 93.25 587 ILE A CA 1
ATOM 4728 C C . ILE A 1 587 ? 11.080 2.680 -42.089 1.00 93.25 587 ILE A C 1
ATOM 4730 O O . ILE A 1 587 ? 10.878 2.450 -43.283 1.00 93.25 587 ILE A O 1
ATOM 4734 N N . PHE A 1 588 ? 12.272 2.491 -41.514 1.00 95.69 588 PHE A N 1
ATOM 4735 C CA . PHE A 1 588 ? 13.478 2.085 -42.244 1.00 95.69 588 PHE A CA 1
ATOM 4736 C C . PHE A 1 588 ? 13.330 0.713 -42.920 1.00 95.69 588 PHE A C 1
ATOM 4738 O O . PHE A 1 588 ? 13.667 0.560 -44.093 1.00 95.69 588 PHE A O 1
ATOM 4745 N N . SER A 1 589 ? 12.710 -0.258 -42.241 1.00 95.81 589 SER A N 1
ATOM 4746 C CA . SER A 1 589 ? 12.412 -1.591 -42.794 1.00 95.81 589 SER A CA 1
ATOM 4747 C C . SER A 1 589 ? 11.209 -1.634 -43.755 1.00 95.81 589 SER A C 1
ATOM 4749 O O . SER A 1 589 ? 10.693 -2.711 -44.051 1.00 95.81 589 SER A O 1
ATOM 4751 N N . ASN A 1 590 ? 10.708 -0.486 -44.230 1.00 94.38 590 ASN A N 1
ATOM 4752 C CA . ASN A 1 590 ? 9.515 -0.371 -45.081 1.00 94.38 590 ASN A CA 1
ATOM 4753 C C . ASN A 1 590 ? 8.274 -1.120 -44.534 1.00 94.38 590 ASN A C 1
ATOM 4755 O O . ASN A 1 590 ? 7.471 -1.701 -45.282 1.00 94.38 590 ASN A O 1
ATOM 4759 N N . GLY A 1 591 ? 8.135 -1.151 -43.208 1.00 90.06 591 GLY A N 1
ATOM 4760 C CA . GLY A 1 591 ? 7.047 -1.826 -42.513 1.00 90.06 591 GLY A CA 1
ATOM 4761 C C . GLY A 1 591 ? 7.187 -3.342 -42.407 1.00 90.06 591 GLY A C 1
ATOM 4762 O O . GLY A 1 591 ? 6.177 -3.985 -42.112 1.00 90.06 591 GLY A O 1
ATOM 4763 N N . ILE A 1 592 ? 8.364 -3.920 -42.670 1.00 94.06 592 ILE A N 1
ATOM 4764 C CA . ILE A 1 592 ? 8.618 -5.358 -42.486 1.00 94.06 592 ILE A CA 1
ATOM 4765 C C . ILE A 1 592 ? 8.744 -5.678 -40.993 1.00 94.06 592 ILE A C 1
ATOM 4767 O O . ILE A 1 592 ? 8.029 -6.549 -40.505 1.00 94.06 592 ILE A O 1
ATOM 4771 N N . TYR A 1 593 ? 9.586 -4.951 -40.257 1.00 95.06 593 TYR A N 1
ATOM 4772 C CA . TYR A 1 593 ? 9.645 -5.055 -38.798 1.00 95.06 593 TYR A CA 1
ATOM 4773 C C . TYR A 1 593 ? 8.603 -4.152 -38.147 1.00 95.06 593 TYR A C 1
ATOM 4775 O O . TYR A 1 593 ? 8.269 -3.092 -38.678 1.00 95.06 593 TYR A O 1
ATOM 4783 N N . LYS A 1 594 ? 8.063 -4.591 -37.007 1.00 86.06 594 LYS A N 1
ATOM 4784 C CA . LYS A 1 594 ? 6.913 -3.950 -36.361 1.00 86.06 594 LYS A CA 1
ATOM 4785 C C . LYS A 1 594 ? 7.278 -3.329 -35.029 1.00 86.06 594 LYS A C 1
ATOM 4787 O O . LYS A 1 594 ? 7.605 -4.044 -34.091 1.00 86.06 594 LYS A O 1
ATOM 4792 N N . SER A 1 595 ? 7.114 -2.012 -34.918 1.00 87.81 595 SER A N 1
ATOM 4793 C CA . SER A 1 595 ? 6.946 -1.364 -33.616 1.00 87.81 595 SER A CA 1
ATOM 4794 C C . SER A 1 595 ? 5.689 -1.948 -32.961 1.00 87.81 595 SER A C 1
ATOM 4796 O O . SER A 1 595 ? 4.707 -2.224 -33.656 1.00 87.81 595 SER A O 1
ATOM 4798 N N . ILE A 1 596 ? 5.681 -2.197 -31.649 1.00 84.50 596 ILE A N 1
ATOM 4799 C CA . ILE A 1 596 ? 4.566 -2.858 -30.940 1.00 84.50 596 ILE A CA 1
ATOM 4800 C C . ILE A 1 596 ? 4.178 -2.075 -29.684 1.00 84.50 596 ILE A C 1
ATOM 4802 O O . ILE A 1 596 ? 5.030 -1.582 -28.942 1.00 84.50 596 ILE A O 1
ATOM 4806 N N . GLU A 1 597 ? 2.864 -1.946 -29.462 1.00 81.94 597 GLU A N 1
ATOM 4807 C CA . GLU A 1 597 ? 2.336 -1.269 -28.277 1.00 81.94 597 GLU A CA 1
ATOM 4808 C C . GLU A 1 597 ? 2.627 -2.107 -27.037 1.00 81.94 597 GLU A C 1
ATOM 4810 O O . GLU A 1 597 ? 2.420 -3.322 -27.011 1.00 81.94 597 GLU A O 1
ATOM 4815 N N . HIS A 1 598 ? 3.146 -1.444 -26.014 1.00 83.75 598 HIS A N 1
ATOM 4816 C CA . HIS A 1 598 ? 3.609 -2.070 -24.792 1.00 83.75 598 HIS A CA 1
ATOM 4817 C C . HIS A 1 598 ? 3.356 -1.135 -23.613 1.00 83.75 598 HIS A C 1
ATOM 4819 O O . HIS A 1 598 ? 3.366 0.088 -23.762 1.00 83.75 598 HIS A O 1
ATOM 4825 N N . ARG A 1 599 ? 3.140 -1.705 -22.429 1.00 79.88 599 ARG A N 1
ATOM 4826 C CA . ARG A 1 599 ? 2.910 -0.947 -21.192 1.00 79.88 599 ARG A CA 1
ATOM 4827 C C . ARG A 1 599 ? 3.573 -1.619 -20.003 1.00 79.88 599 ARG A C 1
ATOM 4829 O O . ARG A 1 599 ? 3.712 -2.842 -19.972 1.00 79.88 599 ARG A O 1
ATOM 4836 N N . SER A 1 600 ? 3.942 -0.815 -19.010 1.00 77.75 600 SER A N 1
ATOM 4837 C CA . SER A 1 600 ? 4.360 -1.317 -17.700 1.00 77.75 600 SER A CA 1
ATOM 4838 C C . SER A 1 600 ? 3.179 -1.258 -16.735 1.00 77.75 600 SER A C 1
ATOM 4840 O O . SER A 1 600 ? 2.715 -0.171 -16.410 1.00 77.75 600 SER A O 1
ATOM 4842 N N . VAL A 1 601 ? 2.703 -2.417 -16.287 1.00 74.00 601 VAL A N 1
ATOM 4843 C CA . VAL A 1 601 ? 1.693 -2.542 -15.232 1.00 74.00 601 VAL A CA 1
ATOM 4844 C C . VAL A 1 601 ? 2.359 -2.520 -13.858 1.00 74.00 601 VAL A C 1
ATOM 4846 O O . VAL A 1 601 ? 3.485 -3.001 -13.682 1.00 74.00 601 VAL A O 1
ATOM 4849 N N . VAL A 1 602 ? 1.664 -1.960 -12.872 1.00 68.00 602 VAL A N 1
ATOM 4850 C CA . VAL A 1 602 ? 2.116 -1.936 -11.474 1.00 68.00 602 VAL A CA 1
ATOM 4851 C C . VAL A 1 602 ? 1.575 -3.144 -10.701 1.00 68.00 602 VAL A C 1
ATOM 4853 O O . VAL A 1 602 ? 0.661 -3.833 -11.149 1.00 68.00 602 VAL A O 1
ATOM 4856 N N . ASN A 1 603 ? 2.151 -3.425 -9.532 1.00 67.12 603 ASN A N 1
ATOM 4857 C CA . ASN A 1 603 ? 1.681 -4.467 -8.615 1.00 67.12 603 ASN A CA 1
ATOM 4858 C C . ASN A 1 603 ? 1.510 -3.889 -7.197 1.00 67.12 603 ASN A C 1
ATOM 4860 O O . ASN A 1 603 ? 1.945 -2.769 -6.920 1.00 67.12 603 ASN A O 1
ATOM 4864 N N . SER A 1 604 ? 0.845 -4.622 -6.307 1.00 64.88 604 SER A N 1
ATOM 4865 C CA . SER A 1 604 ? 0.481 -4.152 -4.963 1.00 64.88 604 SER A CA 1
ATOM 4866 C C . SER A 1 604 ? 1.533 -4.396 -3.879 1.00 64.88 604 SER A C 1
ATOM 4868 O O . SER A 1 604 ? 1.375 -3.878 -2.776 1.00 64.88 604 SER A O 1
ATOM 4870 N N . GLU A 1 605 ? 2.583 -5.168 -4.163 1.00 62.84 605 GLU A N 1
ATOM 4871 C CA . GLU A 1 605 ? 3.475 -5.746 -3.147 1.00 62.84 605 GLU A CA 1
ATOM 4872 C C . GLU A 1 605 ? 4.905 -5.195 -3.184 1.00 62.84 605 GLU A C 1
ATOM 4874 O O . GLU A 1 605 ? 5.515 -5.020 -2.131 1.00 62.84 605 GLU A O 1
ATOM 4879 N N . ARG A 1 606 ? 5.457 -4.941 -4.376 1.00 68.56 606 ARG A N 1
ATOM 4880 C CA . ARG A 1 606 ? 6.877 -4.613 -4.585 1.00 68.56 606 ARG A CA 1
ATOM 4881 C C . ARG A 1 606 ? 7.068 -3.515 -5.615 1.00 68.56 606 ARG A C 1
ATOM 4883 O O . ARG A 1 606 ? 6.359 -3.456 -6.620 1.00 68.56 606 ARG A O 1
ATOM 4890 N N . GLU A 1 607 ? 8.061 -2.668 -5.390 1.00 74.56 607 GLU A N 1
ATOM 4891 C CA . GLU A 1 607 ? 8.537 -1.744 -6.405 1.00 74.56 607 GLU A CA 1
ATOM 4892 C C . GLU A 1 607 ? 9.110 -2.495 -7.615 1.00 74.56 607 GLU A C 1
ATOM 4894 O O . GLU A 1 607 ? 9.664 -3.589 -7.497 1.00 74.56 607 GLU A O 1
ATOM 4899 N N . ARG A 1 608 ? 9.019 -1.875 -8.790 1.00 84.25 608 ARG A N 1
ATOM 4900 C CA . ARG A 1 608 ? 9.729 -2.317 -9.993 1.00 84.25 608 ARG A CA 1
ATOM 4901 C C . ARG A 1 608 ? 10.671 -1.210 -10.443 1.00 84.25 608 ARG A C 1
ATOM 4903 O O . ARG A 1 608 ? 10.255 -0.064 -10.575 1.00 84.25 608 ARG A O 1
ATOM 4910 N N . MET A 1 609 ? 11.914 -1.562 -10.752 1.00 83.94 609 MET A N 1
ATOM 4911 C CA . MET A 1 609 ? 12.874 -0.673 -11.412 1.00 83.94 609 MET A CA 1
ATOM 4912 C C . MET A 1 609 ? 13.208 -1.200 -12.809 1.00 83.94 609 MET A C 1
ATOM 4914 O O . MET A 1 609 ? 13.186 -2.407 -13.043 1.00 83.94 609 MET A O 1
ATOM 4918 N N . SER A 1 610 ? 13.502 -0.306 -13.753 1.00 89.88 610 SER A N 1
ATOM 4919 C CA . SER A 1 610 ? 14.002 -0.683 -15.087 1.00 89.88 610 SER A CA 1
ATOM 4920 C C . SER A 1 610 ? 14.746 0.467 -15.763 1.00 89.88 610 SER A C 1
ATOM 4922 O O . SER A 1 610 ? 14.402 1.632 -15.554 1.00 89.88 610 SER A O 1
ATOM 4924 N N . VAL A 1 611 ? 15.718 0.136 -16.614 1.00 91.56 611 VAL A N 1
ATOM 4925 C CA . VAL A 1 611 ? 16.354 1.068 -17.556 1.00 91.56 611 VAL A CA 1
ATOM 4926 C C . VAL A 1 611 ? 15.885 0.708 -18.953 1.00 91.56 611 VAL A C 1
ATOM 4928 O O . VAL A 1 611 ? 15.995 -0.448 -19.352 1.00 91.56 611 VAL A O 1
ATOM 4931 N N . ALA A 1 612 ? 15.383 1.691 -19.689 1.00 92.94 612 ALA A N 1
ATOM 4932 C CA . ALA A 1 612 ? 15.245 1.601 -21.134 1.00 92.94 612 ALA A CA 1
ATOM 4933 C C . ALA A 1 612 ? 16.333 2.472 -21.765 1.00 92.94 612 ALA A C 1
ATOM 4935 O O . ALA A 1 612 ? 16.396 3.667 -21.473 1.00 92.94 612 ALA A O 1
ATOM 4936 N N . THR A 1 613 ? 17.177 1.880 -22.608 1.00 94.38 613 THR A N 1
ATOM 4937 C CA . THR A 1 613 ? 18.158 2.602 -23.427 1.00 94.38 613 THR A CA 1
ATOM 4938 C C . THR A 1 613 ? 17.628 2.648 -24.854 1.00 94.38 613 THR A C 1
ATOM 4940 O O . THR A 1 613 ? 17.318 1.608 -25.429 1.00 94.38 613 THR A O 1
ATOM 4943 N N . PHE A 1 614 ? 17.492 3.844 -25.418 1.00 92.94 614 PHE A N 1
ATOM 4944 C CA . PHE A 1 614 ? 16.949 4.064 -26.756 1.00 92.94 614 PHE A CA 1
ATOM 4945 C C . PHE A 1 614 ? 18.087 4.406 -27.708 1.00 92.94 614 PHE A C 1
ATOM 4947 O O . PHE A 1 614 ? 18.713 5.454 -27.543 1.00 92.94 614 PHE A O 1
ATOM 4954 N N . GLN A 1 615 ? 18.313 3.556 -28.710 1.00 93.69 615 GLN A N 1
ATOM 4955 C CA . GLN A 1 615 ? 19.190 3.855 -29.838 1.00 93.69 615 GLN A CA 1
ATOM 4956 C C . GLN A 1 615 ? 18.352 4.474 -30.961 1.00 93.69 615 GLN A C 1
ATOM 4958 O O . GLN A 1 615 ? 17.395 3.863 -31.437 1.00 93.69 615 GLN A O 1
ATOM 4963 N N . ASN A 1 616 ? 18.681 5.701 -31.353 1.00 92.81 616 ASN A N 1
ATOM 4964 C CA . ASN A 1 616 ? 17.917 6.487 -32.319 1.00 92.81 616 ASN A CA 1
ATOM 4965 C C . ASN A 1 616 ? 18.804 6.888 -33.507 1.00 92.81 616 ASN A C 1
ATOM 4967 O O . ASN A 1 616 ? 20.021 6.965 -33.335 1.00 92.81 616 ASN A O 1
ATOM 4971 N N . PRO A 1 617 ? 18.225 7.200 -34.681 1.00 94.31 617 PRO A N 1
ATOM 4972 C CA . PRO A 1 617 ? 18.982 7.730 -35.810 1.00 94.31 617 PRO A CA 1
ATOM 4973 C C . PRO A 1 617 ? 19.764 9.011 -35.486 1.00 94.31 617 PRO A C 1
ATOM 4975 O O . PRO A 1 617 ? 19.486 9.705 -34.497 1.00 94.31 617 PRO A O 1
ATOM 4978 N N . ARG A 1 618 ? 20.716 9.354 -36.356 1.00 92.69 618 ARG A N 1
ATOM 4979 C CA . ARG A 1 618 ? 21.442 10.631 -36.315 1.00 92.69 618 ARG A CA 1
ATOM 4980 C C . ARG A 1 618 ? 20.488 11.827 -36.375 1.00 92.69 618 ARG A C 1
ATOM 4982 O O . ARG A 1 618 ? 19.564 11.846 -37.183 1.00 92.69 618 ARG A O 1
ATOM 4989 N N . LEU A 1 619 ? 20.723 12.850 -35.552 1.00 88.38 619 LEU A N 1
ATOM 4990 C CA . LEU A 1 619 ? 19.817 14.003 -35.412 1.00 88.38 619 LEU A CA 1
ATOM 4991 C C . LEU A 1 619 ? 19.771 14.905 -36.665 1.00 88.38 619 LEU A C 1
ATOM 4993 O O . LEU A 1 619 ? 18.719 15.469 -36.980 1.00 88.38 619 LEU A O 1
ATOM 4997 N N . ASP A 1 620 ? 20.904 15.011 -37.363 1.00 90.19 620 ASP A N 1
ATOM 4998 C CA . ASP A 1 620 ? 21.099 15.672 -38.663 1.00 90.19 620 ASP A CA 1
ATOM 4999 C C . ASP A 1 620 ? 20.650 14.805 -39.857 1.00 90.19 620 ASP A C 1
ATOM 5001 O O . ASP A 1 620 ? 20.572 15.294 -40.983 1.00 90.19 620 ASP A O 1
ATOM 5005 N N . GLY A 1 621 ? 20.346 13.530 -39.607 1.00 91.31 621 GLY A N 1
ATOM 5006 C CA . GLY A 1 621 ? 19.977 12.547 -40.612 1.00 91.31 621 GLY A CA 1
ATOM 5007 C C . GLY A 1 621 ? 18.511 12.591 -41.042 1.00 91.31 621 GLY A C 1
ATOM 5008 O O . GLY A 1 621 ? 17.699 13.434 -40.643 1.00 91.31 621 GLY A O 1
ATOM 5009 N N . GLU A 1 622 ? 18.158 11.607 -41.862 1.00 92.75 622 GLU A N 1
ATOM 5010 C CA . GLU A 1 622 ? 16.844 11.471 -42.471 1.00 92.75 622 GLU A CA 1
ATOM 5011 C C . GLU A 1 622 ? 16.269 10.073 -42.254 1.00 92.75 622 GLU A C 1
ATOM 5013 O O . GLU A 1 622 ? 16.959 9.063 -42.386 1.00 92.75 622 GLU A O 1
ATOM 5018 N N . LEU A 1 623 ? 14.975 10.026 -41.955 1.00 92.44 623 LEU A N 1
ATOM 5019 C CA . LEU A 1 623 ? 14.219 8.811 -41.730 1.00 92.44 623 LEU A CA 1
ATOM 5020 C C . LEU A 1 623 ? 13.321 8.519 -42.937 1.00 92.44 623 LEU A C 1
ATOM 5022 O O . LEU A 1 623 ? 12.476 9.325 -43.331 1.00 92.44 623 LEU A O 1
ATOM 5026 N N . ARG A 1 624 ? 13.527 7.350 -43.538 1.00 92.88 624 ARG A N 1
ATOM 5027 C CA . ARG A 1 624 ? 12.846 6.865 -44.746 1.00 92.88 624 ARG A CA 1
ATOM 5028 C C . ARG A 1 624 ? 13.027 5.347 -44.860 1.00 92.88 624 ARG A C 1
ATOM 5030 O O . ARG A 1 624 ? 13.951 4.826 -44.237 1.00 92.88 624 ARG A O 1
ATOM 5037 N N . PRO A 1 625 ? 12.227 4.640 -45.675 1.00 94.75 625 PRO A N 1
ATOM 5038 C CA . PRO A 1 625 ? 12.548 3.275 -46.081 1.00 94.75 625 PRO A CA 1
ATOM 5039 C C . PRO A 1 625 ? 13.950 3.167 -46.707 1.00 94.75 625 PRO A C 1
ATOM 5041 O O . PRO A 1 625 ? 14.343 4.041 -47.490 1.00 94.75 625 PRO A O 1
ATOM 5044 N N . ALA A 1 626 ? 14.682 2.100 -46.374 1.00 94.75 626 ALA A N 1
ATOM 5045 C CA . ALA A 1 626 ? 15.979 1.772 -46.969 1.00 94.75 626 ALA A CA 1
ATOM 5046 C C . ALA A 1 626 ? 15.844 1.525 -48.480 1.00 94.75 626 ALA A C 1
ATOM 5048 O O . ALA A 1 626 ? 14.908 0.843 -48.906 1.00 94.75 626 ALA A O 1
ATOM 5049 N N . ASN A 1 627 ? 16.771 2.045 -49.289 1.00 91.62 627 ASN A N 1
ATOM 5050 C CA . ASN A 1 627 ? 16.724 1.936 -50.753 1.00 91.62 627 ASN A CA 1
ATOM 5051 C C . ASN A 1 627 ? 16.719 0.476 -51.203 1.00 91.62 627 ASN A C 1
ATOM 5053 O O . ASN A 1 627 ? 15.916 0.109 -52.057 1.00 91.62 627 ASN A O 1
ATOM 5057 N N . SER A 1 628 ? 17.550 -0.356 -50.570 1.00 92.75 628 SER A N 1
ATOM 5058 C CA . SER A 1 628 ? 17.663 -1.797 -50.836 1.00 92.75 628 SER A CA 1
ATOM 5059 C C . SER A 1 628 ? 16.325 -2.553 -50.741 1.00 92.75 628 SER A C 1
ATOM 5061 O O . SER A 1 628 ? 16.148 -3.584 -51.385 1.00 92.75 628 SER A O 1
ATOM 5063 N N . LEU A 1 629 ? 15.352 -2.038 -49.976 1.00 91.44 629 LEU A N 1
ATOM 5064 C CA . LEU A 1 629 ? 14.023 -2.642 -49.833 1.00 91.44 629 LEU A CA 1
ATOM 5065 C C . LEU A 1 629 ? 12.990 -2.140 -50.848 1.00 91.44 629 LEU A C 1
ATOM 5067 O O . LEU A 1 629 ? 11.903 -2.723 -50.917 1.00 91.44 629 LEU A O 1
ATOM 5071 N N . ILE A 1 630 ? 13.268 -1.065 -51.592 1.00 90.00 630 ILE A N 1
ATOM 5072 C CA . ILE A 1 630 ? 12.289 -0.410 -52.464 1.00 90.00 630 ILE A CA 1
ATOM 5073 C C . ILE A 1 630 ? 12.450 -0.859 -53.913 1.00 90.00 630 ILE A C 1
ATOM 5075 O O . ILE A 1 630 ? 13.483 -0.667 -54.543 1.00 90.00 630 ILE A O 1
ATOM 5079 N N . ASN A 1 631 ? 11.379 -1.423 -54.463 1.00 84.38 631 ASN A N 1
ATOM 5080 C CA . ASN A 1 631 ? 11.279 -1.814 -55.867 1.00 84.38 631 ASN A CA 1
ATOM 5081 C C . ASN A 1 631 ? 9.803 -1.823 -56.308 1.00 84.38 631 ASN A C 1
ATOM 5083 O O . ASN A 1 631 ? 8.909 -1.570 -55.499 1.00 84.38 631 ASN A O 1
ATOM 5087 N N . ALA A 1 632 ? 9.541 -2.140 -57.580 1.00 76.44 632 ALA A N 1
ATOM 5088 C CA . ALA A 1 632 ? 8.190 -2.166 -58.151 1.00 76.44 632 ALA A CA 1
ATOM 5089 C C . ALA A 1 632 ? 7.199 -3.085 -57.398 1.00 76.44 632 ALA A C 1
ATOM 5091 O O . ALA A 1 632 ? 6.002 -2.812 -57.391 1.00 76.44 632 ALA A O 1
ATOM 5092 N N . HIS A 1 633 ? 7.684 -4.137 -56.729 1.00 77.94 633 HIS A N 1
ATOM 5093 C CA . HIS A 1 633 ? 6.864 -5.075 -55.954 1.00 77.94 633 HIS A CA 1
ATOM 5094 C C . HIS A 1 633 ? 6.795 -4.742 -54.449 1.00 77.94 633 HIS A C 1
ATOM 5096 O O . HIS A 1 633 ? 5.943 -5.279 -53.743 1.00 77.94 633 HIS A O 1
ATOM 5102 N N . ASN A 1 634 ? 7.653 -3.849 -53.941 1.00 81.25 634 ASN A N 1
ATOM 5103 C CA . ASN A 1 634 ? 7.628 -3.361 -52.557 1.00 81.25 634 ASN A CA 1
ATOM 5104 C C . ASN A 1 634 ? 7.854 -1.834 -52.516 1.00 81.25 634 ASN A C 1
ATOM 5106 O O . ASN A 1 634 ? 8.942 -1.378 -52.158 1.00 81.25 634 ASN A O 1
ATOM 5110 N N . PRO A 1 635 ? 6.847 -1.024 -52.892 1.00 86.00 635 PRO A N 1
ATOM 5111 C CA . PRO A 1 635 ? 6.970 0.433 -52.934 1.00 86.00 635 PRO A CA 1
ATOM 5112 C C . PRO A 1 635 ? 7.110 1.059 -51.523 1.00 86.00 635 PRO A C 1
ATOM 5114 O O . PRO A 1 635 ? 6.845 0.391 -50.518 1.00 86.00 635 PRO A O 1
ATOM 5117 N N . PRO A 1 636 ? 7.527 2.341 -51.407 1.00 87.62 636 PRO A N 1
ATOM 5118 C CA . PRO A 1 636 ? 7.862 2.975 -50.125 1.00 87.62 636 PRO A CA 1
ATOM 5119 C C . PRO A 1 636 ? 6.620 3.354 -49.306 1.00 87.62 636 PRO A C 1
ATOM 5121 O O . PRO A 1 636 ? 6.007 4.405 -49.511 1.00 87.62 636 PRO A O 1
ATOM 5124 N N . LYS A 1 637 ? 6.253 2.496 -48.348 1.00 89.25 637 LYS A N 1
ATOM 5125 C CA . LYS A 1 637 ? 5.035 2.594 -47.521 1.00 89.25 637 LYS A CA 1
ATOM 5126 C C . LYS A 1 637 ? 5.070 3.748 -46.522 1.00 89.25 637 LYS A C 1
ATOM 5128 O O . LYS A 1 637 ? 4.045 4.037 -45.906 1.00 89.25 637 LYS A O 1
ATOM 5133 N N . PHE A 1 638 ? 6.224 4.393 -46.366 1.00 89.06 638 PHE A N 1
ATOM 5134 C CA . PHE A 1 638 ? 6.428 5.548 -45.505 1.00 89.06 638 PHE A CA 1
ATOM 5135 C C . PHE A 1 638 ? 7.089 6.707 -46.253 1.00 89.06 638 PHE A C 1
ATOM 5137 O O . PHE A 1 638 ? 7.964 6.511 -47.098 1.00 89.06 638 PHE A O 1
ATOM 5144 N N . LYS A 1 639 ? 6.679 7.920 -45.886 1.00 88.06 639 LYS A N 1
ATOM 5145 C CA . LYS A 1 639 ? 7.229 9.193 -46.346 1.00 88.06 639 LYS A CA 1
ATOM 5146 C C . LYS A 1 639 ? 8.606 9.444 -45.721 1.00 88.06 639 LYS A C 1
ATOM 5148 O O . LYS A 1 639 ? 8.873 9.051 -44.589 1.00 88.06 639 LYS A O 1
ATOM 5153 N N . LYS A 1 640 ? 9.443 10.154 -46.475 1.00 90.25 640 LYS A N 1
ATOM 5154 C CA . LYS A 1 640 ? 10.726 10.735 -46.058 1.00 90.25 640 LYS A CA 1
ATOM 5155 C C . LYS A 1 640 ? 10.484 11.855 -45.032 1.00 90.25 640 LYS A C 1
ATOM 5157 O O . LYS A 1 640 ? 9.606 12.684 -45.267 1.00 90.25 640 LYS A O 1
ATOM 5162 N N . ILE A 1 641 ? 11.241 11.899 -43.935 1.00 91.81 641 ILE A N 1
ATOM 5163 C CA . ILE A 1 641 ? 11.186 12.977 -42.928 1.00 91.81 641 ILE A CA 1
ATOM 5164 C C . ILE A 1 641 ? 12.554 13.198 -42.265 1.00 91.81 641 ILE A C 1
ATOM 5166 O O . ILE A 1 641 ? 13.262 12.241 -41.961 1.00 91.81 641 ILE A O 1
ATOM 5170 N N . GLY A 1 642 ? 12.927 14.454 -41.998 1.00 93.50 642 GLY A N 1
ATOM 5171 C CA . GLY A 1 642 ? 14.147 14.770 -41.247 1.00 93.50 642 GLY A CA 1
ATOM 5172 C C . GLY A 1 642 ? 14.055 14.296 -39.793 1.00 93.50 642 GLY A C 1
ATOM 5173 O O . GLY A 1 642 ? 13.032 14.493 -39.135 1.00 93.50 642 GLY A O 1
ATOM 5174 N N . VAL A 1 643 ? 15.117 13.698 -39.250 1.00 91.56 643 VAL A N 1
ATOM 5175 C CA . VAL A 1 643 ? 15.080 13.071 -37.913 1.00 91.56 643 VAL A CA 1
ATOM 5176 C C . VAL A 1 643 ? 14.748 14.088 -36.812 1.00 91.56 643 VAL A C 1
ATOM 5178 O O . VAL A 1 643 ? 13.919 13.813 -35.941 1.00 91.56 643 VAL A O 1
ATOM 5181 N N . THR A 1 644 ? 15.303 15.301 -36.887 1.00 90.38 644 THR A N 1
ATOM 5182 C CA . THR A 1 644 ? 14.948 16.413 -35.985 1.00 90.38 644 THR A CA 1
ATOM 5183 C C . THR A 1 644 ? 13.452 16.764 -36.029 1.00 90.38 644 THR A C 1
ATOM 5185 O O . THR A 1 644 ? 12.849 17.014 -34.984 1.00 90.38 644 THR A O 1
ATOM 5188 N N . GLU A 1 645 ? 12.827 16.767 -37.209 1.00 89.19 645 GLU A N 1
ATOM 5189 C CA . GLU A 1 645 ? 11.395 17.058 -37.365 1.00 89.19 645 GLU A CA 1
ATOM 5190 C C . GLU A 1 645 ? 10.537 15.927 -36.786 1.00 89.19 645 GLU A C 1
ATOM 5192 O O . GLU A 1 645 ? 9.618 16.184 -36.000 1.00 89.19 645 GLU A O 1
ATOM 5197 N N . PHE A 1 646 ? 10.904 14.676 -37.087 1.00 89.06 646 PHE A N 1
ATOM 5198 C CA . PHE A 1 646 ? 10.270 13.489 -36.522 1.00 89.06 646 PHE A CA 1
ATOM 5199 C C . PHE A 1 646 ? 10.285 13.529 -34.989 1.00 89.06 646 PHE A C 1
ATOM 5201 O O . PHE A 1 646 ? 9.228 13.372 -34.378 1.00 89.06 646 PHE A O 1
ATOM 5208 N N . TYR A 1 647 ? 11.427 13.811 -34.351 1.00 85.50 647 TYR A N 1
ATOM 5209 C CA . TYR A 1 647 ? 11.479 13.921 -32.890 1.00 85.50 647 TYR A CA 1
ATOM 5210 C C . TYR A 1 647 ? 10.721 15.138 -32.360 1.00 85.50 647 TYR A C 1
ATOM 5212 O O . TYR A 1 647 ? 9.999 15.005 -31.374 1.00 85.50 647 TYR A O 1
ATOM 5220 N N . LYS A 1 648 ? 10.795 16.303 -33.014 1.00 84.81 648 LYS A N 1
ATOM 5221 C CA . LYS A 1 648 ? 10.065 17.503 -32.575 1.00 84.81 648 LYS A CA 1
ATOM 5222 C C . LYS A 1 648 ? 8.554 17.263 -32.510 1.00 84.81 648 LYS A C 1
ATOM 5224 O O . LYS A 1 648 ? 7.934 17.625 -31.511 1.00 84.81 648 LYS A O 1
ATOM 5229 N N . GLY A 1 649 ? 7.963 16.625 -33.520 1.00 80.94 649 GLY A N 1
ATOM 5230 C CA . GLY A 1 649 ? 6.545 16.249 -33.485 1.00 80.94 649 GLY A CA 1
ATOM 5231 C C . GLY A 1 649 ? 6.238 15.101 -32.511 1.00 80.94 649 GLY A C 1
ATOM 5232 O O . GLY A 1 649 ? 5.147 15.059 -31.948 1.00 80.94 649 GLY A O 1
ATOM 5233 N N . TYR A 1 650 ? 7.196 14.201 -32.252 1.00 78.81 650 TYR A N 1
ATOM 5234 C CA . TYR A 1 650 ? 7.030 13.092 -31.305 1.00 78.81 650 TYR A CA 1
ATOM 5235 C C . TYR A 1 650 ? 6.954 13.582 -29.852 1.00 78.81 650 TYR A C 1
ATOM 5237 O O . TYR A 1 650 ? 6.136 13.085 -29.082 1.00 78.81 650 TYR A O 1
ATOM 5245 N N . VAL A 1 651 ? 7.786 14.561 -29.473 1.00 76.12 651 VAL A N 1
ATOM 5246 C CA . VAL A 1 651 ? 7.905 15.032 -28.078 1.00 76.12 651 VAL A CA 1
ATOM 5247 C C . VAL A 1 651 ? 6.911 16.134 -27.690 1.00 76.12 651 VAL A C 1
ATOM 5249 O O . VAL A 1 651 ? 6.786 16.444 -26.510 1.00 76.12 651 VAL A O 1
ATOM 5252 N N . THR A 1 652 ? 6.209 16.737 -28.655 1.00 76.62 652 THR A N 1
ATOM 5253 C CA . THR A 1 652 ? 5.275 17.866 -28.437 1.00 76.62 652 THR A CA 1
ATOM 5254 C C . THR A 1 652 ? 3.802 17.450 -28.340 1.00 76.62 652 THR A C 1
ATOM 5256 O O . THR A 1 652 ? 2.913 18.301 -28.341 1.00 76.62 652 THR A O 1
ATOM 5259 N N . ARG A 1 653 ? 3.528 16.145 -28.247 1.00 70.94 653 ARG A N 1
ATOM 5260 C CA . ARG A 1 653 ? 2.182 15.556 -28.250 1.00 70.94 653 ARG A CA 1
ATOM 5261 C C . ARG A 1 653 ? 1.991 14.575 -27.093 1.00 70.94 653 ARG A C 1
ATOM 5263 O O . ARG A 1 653 ? 2.955 14.016 -26.579 1.00 70.94 653 ARG A O 1
ATOM 5270 N N . GLU A 1 654 ? 0.736 14.298 -26.758 1.00 68.19 654 GLU A N 1
ATOM 5271 C CA . GLU A 1 654 ? 0.378 13.191 -25.867 1.00 68.19 654 GLU A CA 1
ATOM 5272 C C . GLU A 1 654 ? 0.650 11.833 -26.548 1.00 68.19 654 GLU A C 1
ATOM 5274 O O . GLU A 1 654 ? 0.356 11.634 -27.735 1.00 68.19 654 GLU A O 1
ATOM 5279 N N . LEU A 1 655 ? 1.213 10.875 -25.805 1.00 65.69 655 LEU A N 1
ATOM 5280 C CA . LEU A 1 655 ? 1.519 9.532 -26.309 1.00 65.69 655 LEU A CA 1
ATOM 5281 C C . LEU A 1 655 ? 0.290 8.611 -26.272 1.00 65.69 655 LEU A C 1
ATOM 5283 O O . LEU A 1 655 ? 0.170 7.737 -25.417 1.00 65.69 655 LEU A O 1
ATOM 5287 N N . VAL A 1 656 ? -0.606 8.770 -27.249 1.00 64.69 656 VAL A N 1
ATOM 5288 C CA . VAL A 1 656 ? -1.781 7.897 -27.425 1.00 64.69 656 VAL A CA 1
ATOM 5289 C C . VAL A 1 656 ? -1.530 6.869 -28.537 1.00 64.69 656 VAL A C 1
ATOM 5291 O O . VAL A 1 656 ? -1.751 7.156 -29.719 1.00 64.69 656 VAL A O 1
ATOM 5294 N N . GLY A 1 657 ? -1.046 5.681 -28.158 1.00 62.34 657 GLY A N 1
ATOM 5295 C CA . GLY A 1 657 ? -0.812 4.525 -29.043 1.00 62.34 657 GLY A CA 1
ATOM 5296 C C . GLY A 1 657 ? 0.079 4.803 -30.268 1.00 62.34 657 GLY A C 1
ATOM 5297 O O . GLY A 1 657 ? 0.777 5.819 -30.353 1.00 62.34 657 GLY A O 1
ATOM 5298 N N . LYS A 1 658 ? 0.004 3.929 -31.279 1.00 65.00 658 LYS A N 1
ATOM 5299 C CA . LYS A 1 658 ? 0.713 4.015 -32.581 1.00 65.00 658 LYS A CA 1
ATOM 5300 C C . LYS A 1 658 ? 0.229 5.127 -33.526 1.00 65.00 658 LYS A C 1
ATOM 5302 O O . LYS A 1 658 ? 0.390 5.050 -34.748 1.00 65.00 658 LYS A O 1
ATOM 5307 N N . SER A 1 659 ? -0.380 6.179 -32.991 1.00 64.00 659 SER A N 1
ATOM 5308 C CA . SER A 1 659 ? -0.942 7.274 -33.787 1.00 64.00 659 SER A CA 1
ATOM 5309 C C . SER A 1 659 ? 0.107 8.047 -34.602 1.00 64.00 659 SER A C 1
ATOM 5311 O O . SER A 1 659 ? -0.229 8.539 -35.675 1.00 64.00 659 SER A O 1
ATOM 5313 N N . TYR A 1 660 ? 1.365 8.130 -34.142 1.00 76.31 660 TYR A N 1
ATOM 5314 C CA . TYR A 1 660 ? 2.400 8.951 -34.791 1.00 76.31 660 TYR A CA 1
ATOM 5315 C C . TYR A 1 660 ? 2.844 8.390 -36.142 1.00 76.31 660 TYR A C 1
ATOM 5317 O O . TYR A 1 660 ? 2.673 9.035 -37.174 1.00 76.31 660 TYR A O 1
ATOM 5325 N N . ILE A 1 661 ? 3.352 7.154 -36.151 1.00 78.69 661 ILE A N 1
ATOM 5326 C CA . ILE A 1 661 ? 3.862 6.483 -37.353 1.00 78.69 661 ILE A CA 1
ATOM 5327 C C . ILE A 1 661 ? 2.817 6.389 -38.478 1.00 78.69 661 ILE A C 1
ATOM 5329 O O . ILE A 1 661 ? 3.162 6.382 -39.659 1.00 78.69 661 ILE A O 1
ATOM 5333 N N . CYS A 1 662 ? 1.525 6.386 -38.138 1.00 77.00 662 CYS A N 1
ATOM 5334 C CA . CYS A 1 662 ? 0.447 6.336 -39.120 1.00 77.00 662 CYS A CA 1
ATOM 5335 C C . CYS A 1 662 ? 0.361 7.576 -40.027 1.00 77.00 662 CYS A C 1
ATOM 5337 O O . CYS A 1 662 ? -0.015 7.414 -41.185 1.00 77.00 662 CYS A O 1
ATOM 5339 N N . GLN A 1 663 ? 0.740 8.777 -39.572 1.00 78.81 663 GLN A N 1
ATOM 5340 C CA . GLN A 1 663 ? 0.678 9.992 -40.411 1.00 78.81 663 GLN A CA 1
ATOM 5341 C C . GLN A 1 663 ? 1.756 10.016 -41.514 1.00 78.81 663 GLN A C 1
ATOM 5343 O O . GLN A 1 663 ? 1.609 10.686 -42.541 1.00 78.81 663 GLN A O 1
ATOM 5348 N N . PHE A 1 664 ? 2.830 9.246 -41.312 1.00 83.56 664 PHE A N 1
ATOM 5349 C CA . PHE A 1 664 ? 3.923 9.091 -42.267 1.00 83.56 664 PHE A CA 1
ATOM 5350 C C . PHE A 1 664 ? 3.672 7.978 -43.279 1.00 83.56 664 PHE A C 1
ATOM 5352 O O . PHE A 1 664 ? 4.494 7.804 -44.170 1.00 83.56 664 PHE A O 1
ATOM 5359 N N . LYS A 1 665 ? 2.559 7.238 -43.195 1.00 82.12 665 LYS A N 1
ATOM 5360 C CA . LYS A 1 665 ? 2.215 6.247 -44.220 1.00 82.12 665 LYS A CA 1
ATOM 5361 C C . LYS A 1 665 ? 1.934 6.929 -45.562 1.00 82.12 665 LYS A C 1
ATOM 5363 O O . LYS A 1 665 ? 1.306 7.990 -45.622 1.00 82.12 665 LYS A O 1
ATOM 5368 N N . SER A 1 666 ? 2.407 6.308 -46.632 1.00 73.00 666 SER A N 1
ATOM 5369 C CA . SER A 1 666 ? 2.092 6.681 -48.011 1.00 73.00 666 SER A CA 1
ATOM 5370 C C . SER A 1 666 ? 0.668 6.222 -48.349 1.00 73.00 666 SER A C 1
ATOM 5372 O O . SER A 1 666 ? 0.303 5.087 -48.045 1.00 73.00 666 SER A O 1
ATOM 5374 N N . GLU A 1 667 ? -0.142 7.083 -48.970 1.00 58.41 667 GLU A N 1
ATOM 5375 C CA . GLU A 1 667 ? -1.398 6.653 -49.598 1.00 58.41 667 GLU A CA 1
ATOM 5376 C C . GLU A 1 667 ? -1.092 6.164 -51.023 1.00 58.41 667 GLU A C 1
ATOM 5378 O O . GLU A 1 667 ? -0.332 6.807 -51.746 1.00 58.41 667 GLU A O 1
ATOM 5383 N N . TYR A 1 668 ? -1.671 5.029 -51.419 1.00 52.38 668 TYR A N 1
ATOM 5384 C CA . TYR A 1 668 ? -1.528 4.460 -52.760 1.00 52.38 668 TYR A CA 1
ATOM 5385 C C . TYR A 1 668 ? -2.879 4.403 -53.463 1.00 52.38 668 TYR A C 1
ATOM 5387 O O . TYR A 1 668 ? -3.879 4.009 -52.862 1.00 52.38 668 TYR A O 1
ATOM 5395 N N . VAL A 1 669 ? -2.880 4.713 -54.757 1.00 41.03 669 VAL A N 1
ATOM 5396 C CA . VAL A 1 669 ? -3.967 4.375 -55.677 1.00 41.03 669 VAL A CA 1
ATOM 5397 C C . VAL A 1 669 ? -3.389 3.402 -56.695 1.00 41.03 669 VAL A C 1
ATOM 5399 O O . VAL A 1 669 ? -2.478 3.763 -57.434 1.00 41.03 669 VAL A O 1
ATOM 5402 N N . ILE A 1 670 ? -3.905 2.175 -56.719 1.00 42.50 670 ILE A N 1
ATOM 5403 C CA . ILE A 1 670 ? -3.617 1.220 -57.791 1.00 42.50 670 ILE A CA 1
ATOM 5404 C C . ILE A 1 670 ? -4.549 1.566 -58.959 1.00 42.50 670 ILE A C 1
ATOM 5406 O O . ILE A 1 670 ? -5.752 1.756 -58.760 1.00 42.50 670 ILE A O 1
ATOM 5410 N N . ARG A 1 671 ? -3.985 1.693 -60.159 1.00 42.09 671 ARG A N 1
ATOM 5411 C CA . ARG A 1 671 ? -4.704 1.719 -61.437 1.00 42.09 671 ARG A CA 1
ATOM 5412 C C . ARG A 1 671 ? -3.983 0.766 -62.372 1.00 42.09 671 ARG A C 1
ATOM 5414 O O . ARG A 1 671 ? -2.755 0.803 -62.422 1.00 42.09 671 ARG A O 1
ATOM 5421 N N . ASP A 1 672 ? -4.750 -0.049 -63.079 1.00 41.19 672 ASP A N 1
ATOM 5422 C CA . ASP A 1 672 ? -4.200 -1.148 -63.861 1.00 41.19 672 ASP A CA 1
ATOM 5423 C C . ASP A 1 672 ? -3.811 -0.740 -65.297 1.00 41.19 672 ASP A C 1
ATOM 5425 O O . ASP A 1 672 ? -4.359 0.191 -65.895 1.00 41.19 672 ASP A O 1
ATOM 5429 N N . ASP A 1 673 ? -2.835 -1.496 -65.796 1.00 43.78 673 ASP A N 1
ATOM 5430 C CA . ASP A 1 673 ? -2.385 -1.762 -67.168 1.00 43.78 673 ASP A CA 1
ATOM 5431 C C . ASP A 1 673 ? -1.843 -0.643 -68.088 1.00 43.78 673 ASP A C 1
ATOM 5433 O O . ASP A 1 673 ? -0.799 -0.877 -68.696 1.00 43.78 673 ASP A O 1
ATOM 5437 N N . ASP A 1 674 ? -2.404 0.571 -68.167 1.00 45.25 674 ASP A N 1
ATOM 5438 C CA . ASP A 1 674 ? -2.011 1.554 -69.217 1.00 45.25 674 ASP A CA 1
ATOM 5439 C C . ASP A 1 674 ? -1.133 2.742 -68.741 1.00 45.25 674 ASP A C 1
ATOM 5441 O O . ASP A 1 674 ? -1.282 3.881 -69.179 1.00 45.25 674 ASP A O 1
ATOM 5445 N N . GLY A 1 675 ? -0.176 2.459 -67.852 1.00 51.69 675 GLY A N 1
ATOM 5446 C CA . GLY A 1 675 ? 1.105 3.182 -67.732 1.00 51.69 675 GLY A CA 1
ATOM 5447 C C . GLY A 1 675 ? 1.124 4.705 -67.489 1.00 51.69 675 GLY A C 1
ATOM 5448 O O . GLY A 1 675 ? 1.332 5.469 -68.419 1.00 51.69 675 GLY A O 1
ATOM 5449 N N . GLU A 1 676 ? 1.110 5.126 -66.218 1.00 39.00 676 GLU A N 1
ATOM 5450 C CA . GLU A 1 676 ? 2.124 6.015 -65.596 1.00 39.00 676 GLU A CA 1
ATOM 5451 C C . GLU A 1 676 ? 1.884 6.080 -64.071 1.00 39.00 676 GLU A C 1
ATOM 5453 O O . GLU A 1 676 ? 0.746 6.192 -63.609 1.00 39.00 676 GLU A O 1
ATOM 5458 N N . ILE A 1 677 ? 2.950 6.019 -63.258 1.00 42.69 677 ILE A N 1
ATOM 5459 C CA . ILE A 1 677 ? 2.840 6.113 -61.789 1.00 42.69 677 ILE A CA 1
ATOM 5460 C C . ILE A 1 677 ? 2.818 7.589 -61.374 1.00 42.69 677 ILE A C 1
ATOM 5462 O O . ILE A 1 677 ? 3.847 8.175 -61.034 1.00 42.69 677 ILE A O 1
ATOM 5466 N N . GLU A 1 678 ? 1.633 8.195 -61.356 1.00 39.25 678 GLU A N 1
ATOM 5467 C CA . GLU A 1 678 ? 1.471 9.550 -60.827 1.00 39.25 678 GLU A CA 1
ATOM 5468 C C . GLU A 1 678 ? 1.453 9.544 -59.284 1.00 39.25 678 GLU A C 1
ATOM 5470 O O . GLU A 1 678 ? 0.436 9.253 -58.646 1.00 39.25 678 GLU A O 1
ATOM 5475 N N . ILE A 1 679 ? 2.579 9.906 -58.657 1.00 44.75 679 ILE A N 1
ATOM 5476 C CA . ILE A 1 679 ? 2.678 10.081 -57.197 1.00 44.75 679 ILE A CA 1
ATOM 5477 C C . ILE A 1 679 ? 1.948 11.371 -56.784 1.00 44.75 679 ILE A C 1
ATOM 5479 O O . ILE A 1 679 ? 2.551 12.433 -56.613 1.00 44.75 679 ILE A O 1
ATOM 5483 N N . LYS A 1 680 ? 0.626 11.292 -56.606 1.00 34.53 680 LYS A N 1
ATOM 5484 C CA . LYS A 1 680 ? -0.178 12.409 -56.089 1.00 34.53 680 LYS A CA 1
ATOM 5485 C C . LYS A 1 680 ? -0.090 12.512 -54.565 1.00 34.53 680 LYS A C 1
ATOM 5487 O O . LYS A 1 680 ? -0.789 11.819 -53.827 1.00 34.53 680 LYS A O 1
ATOM 5492 N N . TYR A 1 681 ? 0.711 13.463 -54.094 1.00 39.12 681 TYR A N 1
ATOM 5493 C CA . TYR A 1 681 ? 0.647 13.957 -52.721 1.00 39.12 681 TYR A CA 1
ATOM 5494 C C . TYR A 1 681 ? -0.648 14.761 -52.525 1.00 39.12 681 TYR A C 1
ATOM 5496 O O . TYR A 1 681 ? -0.752 15.890 -53.000 1.00 39.12 681 TYR A O 1
ATOM 5504 N N . MET A 1 682 ? -1.634 14.210 -51.812 1.00 32.38 682 MET A N 1
ATOM 5505 C CA . MET A 1 682 ? -2.703 15.028 -51.232 1.00 32.38 682 MET A CA 1
ATOM 5506 C C . MET A 1 682 ? -2.334 15.428 -49.804 1.00 32.38 682 MET A C 1
ATOM 5508 O O . MET A 1 682 ? -2.052 14.577 -48.958 1.00 32.38 682 MET A O 1
ATOM 5512 N N . GLU A 1 683 ? -2.385 16.729 -49.524 1.00 31.98 683 GLU A N 1
ATOM 5513 C CA . GLU A 1 683 ? -2.480 17.221 -48.153 1.00 31.98 683 GLU A CA 1
ATOM 5514 C C . GLU A 1 683 ? -3.798 16.719 -47.557 1.00 31.98 683 GLU A C 1
ATOM 5516 O O . GLU A 1 683 ? -4.882 17.120 -47.982 1.00 31.98 683 GLU A O 1
ATOM 5521 N N . VAL A 1 684 ? -3.711 15.816 -46.581 1.00 36.22 684 VAL A N 1
ATOM 5522 C CA . VAL A 1 684 ? -4.866 15.399 -45.783 1.00 36.22 684 VAL A CA 1
ATOM 5523 C C . VAL A 1 684 ? -5.009 16.416 -44.651 1.00 36.22 684 VAL A C 1
ATOM 5525 O O . VAL A 1 684 ? -4.146 16.434 -43.770 1.00 36.22 684 VAL A O 1
ATOM 5528 N N . PRO A 1 685 ? -6.060 17.261 -44.633 1.00 35.12 685 PRO A N 1
ATOM 5529 C CA . PRO A 1 685 ? -6.249 18.211 -43.548 1.00 35.12 685 PRO A CA 1
ATOM 5530 C C . PRO A 1 685 ? -6.450 17.448 -42.244 1.00 35.12 685 PRO A C 1
ATOM 5532 O O . PRO A 1 685 ? -7.112 16.404 -42.215 1.00 35.12 685 PRO A O 1
ATOM 5535 N N . SER A 1 686 ? -5.915 17.982 -41.153 1.00 40.81 686 SER A N 1
ATOM 5536 C CA . SER A 1 686 ? -6.084 17.375 -39.832 1.00 40.81 686 SER A CA 1
ATOM 5537 C C . SER A 1 686 ? -7.572 17.224 -39.474 1.00 40.81 686 SER A C 1
ATOM 5539 O O . SER A 1 686 ? -8.431 17.962 -39.964 1.00 40.81 686 SER A O 1
ATOM 5541 N N . VAL A 1 687 ? -7.910 16.326 -38.542 1.00 40.53 687 VAL A N 1
ATOM 5542 C CA . VAL A 1 687 ? -9.296 16.208 -38.033 1.00 40.53 687 VAL A CA 1
ATOM 5543 C C . VAL A 1 687 ? -9.799 17.550 -37.463 1.00 40.53 687 VAL A C 1
ATOM 5545 O O . VAL A 1 687 ? -10.982 17.867 -37.568 1.00 40.53 687 VAL A O 1
ATOM 5548 N N . GLN A 1 688 ? -8.892 18.395 -36.957 1.00 41.50 688 GLN A N 1
ATOM 5549 C CA . GLN A 1 688 ? -9.179 19.759 -36.496 1.00 41.50 688 GLN A CA 1
ATOM 5550 C C . GLN A 1 688 ? -9.467 20.762 -37.633 1.00 41.50 688 GLN A C 1
ATOM 5552 O O . GLN A 1 688 ? -10.111 21.783 -37.395 1.00 41.50 688 GLN A O 1
ATOM 5557 N N . GLU A 1 689 ? -9.022 20.503 -38.862 1.00 42.16 689 GLU A N 1
ATOM 5558 C CA . GLU A 1 689 ? -9.373 21.284 -40.058 1.00 42.16 689 GLU A CA 1
ATOM 5559 C C . GLU A 1 689 ? -10.621 20.747 -40.756 1.00 42.16 689 GLU A C 1
ATOM 5561 O O . GLU A 1 689 ? -11.451 21.534 -41.215 1.00 42.16 689 GLU A O 1
ATOM 5566 N N . LEU A 1 690 ? -10.809 19.425 -40.767 1.00 42.84 690 LEU A N 1
ATOM 5567 C CA . LEU A 1 690 ? -12.059 18.795 -41.196 1.00 42.84 690 LEU A CA 1
ATOM 5568 C C . LEU A 1 690 ? -13.232 19.274 -40.325 1.00 42.84 690 LEU A C 1
ATOM 5570 O O . LEU A 1 690 ? -14.270 19.637 -40.867 1.00 42.84 690 LEU A O 1
ATOM 5574 N N . ALA A 1 691 ? -13.037 19.416 -39.009 1.00 44.41 691 ALA A N 1
ATOM 5575 C CA . ALA A 1 691 ? -14.027 19.990 -38.090 1.00 44.41 691 ALA A CA 1
ATOM 5576 C C . ALA A 1 691 ? -14.357 21.479 -38.349 1.00 44.41 691 ALA A C 1
ATOM 5578 O O . ALA A 1 691 ? -15.406 21.957 -37.916 1.00 44.41 691 ALA A O 1
ATOM 5579 N N . LYS A 1 692 ? -13.496 22.225 -39.059 1.00 42.34 692 LYS A N 1
ATOM 5580 C CA . LYS A 1 692 ? -13.748 23.628 -39.453 1.00 42.34 692 LYS A CA 1
ATOM 5581 C C . LYS A 1 692 ? -14.533 23.746 -40.765 1.00 42.34 692 LYS A C 1
ATOM 5583 O O . LYS A 1 692 ? -15.059 24.820 -41.057 1.00 42.34 692 LYS A O 1
ATOM 5588 N N . LYS A 1 693 ? -14.638 22.672 -41.557 1.00 43.91 693 LYS A N 1
ATOM 5589 C CA . LYS A 1 693 ? -15.437 22.625 -42.792 1.00 43.91 693 LYS A CA 1
ATOM 5590 C C . LYS A 1 693 ? -16.777 21.936 -42.515 1.00 43.91 693 LYS A C 1
ATOM 5592 O O . LYS A 1 693 ? -16.819 20.831 -41.989 1.00 43.91 693 LYS A O 1
ATOM 5597 N N . LYS A 1 694 ? -17.892 22.556 -42.921 1.00 38.94 694 LYS A N 1
ATOM 5598 C CA . LYS A 1 694 ? -19.213 21.898 -42.923 1.00 38.94 694 LYS A CA 1
ATOM 5599 C C . LYS A 1 694 ? -19.249 20.803 -43.996 1.00 38.94 694 LYS A C 1
ATOM 5601 O O . LYS A 1 694 ? -19.661 21.051 -45.126 1.00 38.94 694 LYS A O 1
ATOM 5606 N N . LEU A 1 695 ? -18.817 19.598 -43.640 1.00 45.41 695 LEU A N 1
ATOM 5607 C CA . LEU A 1 695 ? -19.008 18.404 -44.459 1.00 45.41 695 LEU A CA 1
ATOM 5608 C C . LEU A 1 695 ? -20.471 17.956 -44.362 1.00 45.41 695 LEU A C 1
ATOM 5610 O O . LEU A 1 695 ? -20.973 17.693 -43.274 1.00 45.41 695 LEU A O 1
ATOM 5614 N N . MET A 1 696 ? -21.154 17.890 -45.507 1.00 44.22 696 MET A N 1
ATOM 5615 C CA . MET A 1 696 ? -22.561 17.465 -45.594 1.00 44.22 696 MET A CA 1
ATOM 5616 C C . MET A 1 696 ? -22.719 15.932 -45.607 1.00 44.22 696 MET A C 1
ATOM 5618 O O . MET A 1 696 ? -23.817 15.434 -45.381 1.00 44.22 696 MET A O 1
ATOM 5622 N N . THR A 1 697 ? -21.634 15.187 -45.846 1.00 42.72 697 THR A N 1
ATOM 5623 C CA . THR A 1 697 ? -21.581 13.715 -45.866 1.00 42.72 697 THR A CA 1
ATOM 5624 C C . THR A 1 697 ? -20.212 13.220 -45.396 1.00 42.72 697 THR A C 1
ATOM 5626 O O . THR A 1 697 ? -19.190 13.839 -45.703 1.00 42.72 697 THR A O 1
ATOM 5629 N N . ILE A 1 698 ? -20.177 12.090 -44.686 1.00 42.84 698 ILE A N 1
ATOM 5630 C CA . ILE A 1 698 ? -18.935 11.427 -44.255 1.00 42.84 698 ILE A CA 1
ATOM 5631 C C . ILE A 1 698 ? -18.345 10.637 -45.444 1.00 42.84 698 ILE A C 1
ATOM 5633 O O . ILE A 1 698 ? -19.097 9.918 -46.103 1.00 42.84 698 ILE A O 1
ATOM 5637 N N . PRO A 1 699 ? -17.032 10.736 -45.744 1.00 42.00 699 PRO A N 1
ATOM 5638 C CA . PRO A 1 699 ? -16.404 9.948 -46.807 1.00 42.00 699 PRO A CA 1
ATOM 5639 C C . PRO A 1 699 ? -16.467 8.437 -46.543 1.00 42.00 699 PRO A C 1
ATOM 5641 O O . PRO A 1 699 ? -16.225 7.991 -45.421 1.00 42.00 699 PRO A O 1
ATOM 5644 N N . SER A 1 700 ? -16.700 7.644 -47.593 1.00 40.97 700 SER A N 1
ATOM 5645 C CA . SER A 1 700 ? -16.892 6.183 -47.520 1.00 40.97 700 SER A CA 1
ATOM 5646 C C . SER A 1 700 ? -15.765 5.424 -46.808 1.00 40.97 700 SER A C 1
ATOM 5648 O O . SER A 1 700 ? -16.048 4.449 -46.125 1.00 40.97 700 SER A O 1
ATOM 5650 N N . ARG A 1 701 ? -14.513 5.911 -46.856 1.00 39.53 701 ARG A N 1
ATOM 5651 C CA . ARG A 1 701 ? -13.355 5.320 -46.143 1.00 39.53 701 ARG A CA 1
ATOM 5652 C C . ARG A 1 701 ? -13.480 5.270 -44.607 1.00 39.53 701 ARG A C 1
ATOM 5654 O O . ARG A 1 701 ? -12.609 4.698 -43.960 1.00 39.53 701 ARG A O 1
ATOM 5661 N N . TYR A 1 702 ? -14.499 5.909 -44.025 1.00 37.38 702 TYR A N 1
ATOM 5662 C CA . TYR A 1 702 ? -14.799 5.886 -42.586 1.00 37.38 702 TYR A CA 1
ATOM 5663 C C . TYR A 1 702 ? -16.045 5.058 -42.230 1.00 37.38 702 TYR A C 1
ATOM 5665 O O . TYR A 1 702 ? -16.414 4.985 -41.058 1.00 37.38 702 TYR A O 1
ATOM 5673 N N . VAL A 1 703 ? -16.685 4.423 -43.215 1.00 39.03 703 VAL A N 1
ATOM 5674 C CA . VAL A 1 703 ? -17.745 3.430 -43.006 1.00 39.03 703 VAL A CA 1
ATOM 5675 C C . VAL A 1 703 ? -17.084 2.049 -42.962 1.00 39.03 703 VAL A C 1
ATOM 5677 O O . VAL A 1 703 ? -16.264 1.734 -43.820 1.00 39.03 703 VAL A O 1
ATOM 5680 N N . ARG A 1 704 ? -17.391 1.239 -41.942 1.00 31.39 704 ARG A N 1
ATOM 5681 C CA . ARG A 1 704 ? -16.966 -0.169 -41.883 1.00 31.39 704 ARG A CA 1
ATOM 5682 C C . ARG A 1 704 ? -18.031 -1.046 -42.532 1.00 31.39 704 ARG A C 1
ATOM 5684 O O . ARG A 1 704 ? -19.201 -0.900 -42.190 1.00 31.39 704 ARG A O 1
ATOM 5691 N N . ASP A 1 705 ? -17.612 -1.972 -43.389 1.00 36.19 705 ASP A N 1
ATOM 5692 C CA . ASP A 1 705 ? -18.466 -3.066 -43.853 1.00 36.19 705 ASP A CA 1
ATOM 5693 C C . ASP A 1 705 ? -18.475 -4.204 -42.823 1.00 36.19 705 ASP A C 1
ATOM 5695 O O . ASP A 1 705 ? -17.442 -4.810 -42.532 1.00 36.19 705 ASP A O 1
ATOM 5699 N N . ASP A 1 706 ? -19.655 -4.506 -42.281 1.00 39.53 706 ASP A N 1
ATOM 5700 C CA . ASP A 1 706 ? -19.887 -5.657 -41.406 1.00 39.53 706 ASP A CA 1
ATOM 5701 C C . ASP A 1 706 ? -20.163 -6.919 -42.249 1.00 39.53 706 ASP A C 1
ATOM 5703 O O . ASP A 1 706 ? -21.314 -7.307 -42.459 1.00 39.53 706 ASP A O 1
ATOM 5707 N N . GLN A 1 707 ? -19.106 -7.588 -42.722 1.00 34.12 707 GLN A N 1
ATOM 5708 C CA . GLN A 1 707 ? -19.197 -8.926 -43.329 1.00 34.12 707 GLN A CA 1
ATOM 5709 C C . GLN A 1 707 ? -18.143 -9.892 -42.771 1.00 34.12 707 GLN A C 1
ATOM 5711 O O . GLN A 1 707 ? -17.196 -10.242 -43.461 1.00 34.12 707 GLN A O 1
ATOM 5716 N N . ASP A 1 708 ? -18.335 -10.350 -41.527 1.00 32.44 708 ASP A N 1
ATOM 5717 C CA . ASP A 1 708 ? -17.789 -11.641 -41.065 1.00 32.44 708 ASP A CA 1
ATOM 5718 C C . ASP A 1 708 ? -18.486 -12.134 -39.776 1.00 32.44 708 ASP A C 1
ATOM 5720 O O . ASP A 1 708 ? -18.019 -11.939 -38.650 1.00 32.44 708 ASP A O 1
ATOM 5724 N N . ARG A 1 709 ? -19.661 -12.770 -39.924 1.00 33.12 709 ARG A N 1
ATOM 5725 C CA . ARG A 1 709 ? -20.356 -13.504 -38.840 1.00 33.12 709 ARG A CA 1
ATOM 5726 C C . ARG A 1 709 ? -21.111 -14.745 -39.335 1.00 33.12 709 ARG A C 1
ATOM 5728 O O . ARG A 1 709 ? -22.336 -14.816 -39.305 1.00 33.12 709 ARG A O 1
ATOM 5735 N N . SER A 1 710 ? -20.352 -15.778 -39.676 1.00 28.81 710 SER A N 1
ATOM 5736 C CA . SER A 1 710 ? -20.783 -17.184 -39.649 1.00 28.81 710 SER A CA 1
ATOM 5737 C C . SER A 1 710 ? -19.522 -18.015 -39.383 1.00 28.81 710 SER A C 1
ATOM 5739 O O . SER A 1 710 ? -18.531 -17.800 -40.064 1.00 28.81 710 SER A O 1
ATOM 5741 N N . ILE A 1 711 ? -19.422 -18.923 -38.411 1.00 29.56 711 ILE A N 1
ATOM 5742 C CA . ILE A 1 711 ? -20.365 -19.963 -37.972 1.00 29.56 711 ILE A CA 1
ATOM 5743 C C . ILE A 1 711 ? -20.104 -20.263 -36.481 1.00 29.56 711 ILE A C 1
ATOM 5745 O O . ILE A 1 711 ? -18.949 -20.488 -36.140 1.00 29.56 711 ILE A O 1
ATOM 5749 N N . ALA A 1 712 ? -21.145 -20.322 -35.630 1.00 27.02 712 ALA A N 1
ATOM 5750 C CA . ALA A 1 712 ? -21.232 -21.176 -34.419 1.00 27.02 712 ALA A CA 1
ATOM 5751 C C . ALA A 1 712 ? -22.460 -20.825 -33.542 1.00 27.02 712 ALA A C 1
ATOM 5753 O O . ALA A 1 712 ? -22.327 -20.209 -32.485 1.00 27.02 712 ALA A O 1
ATOM 5754 N N . THR A 1 713 ? -23.666 -21.252 -33.930 1.00 26.34 713 THR A N 1
ATOM 5755 C CA . THR A 1 713 ? -24.830 -21.255 -33.021 1.00 26.34 713 THR A CA 1
ATOM 5756 C C . THR A 1 713 ? -25.702 -22.490 -33.228 1.00 26.34 713 THR A C 1
ATOM 5758 O O . THR A 1 713 ? -26.472 -22.582 -34.178 1.00 26.34 713 THR A O 1
ATOM 5761 N N . SER A 1 714 ? -25.646 -23.422 -32.275 1.00 26.08 714 SER A N 1
ATOM 5762 C CA . SER A 1 714 ? -26.637 -24.496 -32.141 1.00 26.08 714 SER A CA 1
ATOM 5763 C C . SER A 1 714 ? -26.833 -24.898 -30.675 1.00 26.08 714 SER A C 1
ATOM 5765 O O . SER A 1 714 ? -26.480 -26.004 -30.274 1.00 26.08 714 SER A O 1
ATOM 5767 N N . ASN A 1 715 ? -27.371 -23.984 -29.856 1.00 26.33 715 ASN A N 1
ATOM 5768 C CA . ASN A 1 715 ? -28.659 -24.205 -29.176 1.00 26.33 715 ASN A CA 1
ATOM 5769 C C . ASN A 1 715 ? -29.005 -23.112 -28.144 1.00 26.33 715 ASN A C 1
ATOM 5771 O O . ASN A 1 715 ? -28.375 -22.975 -27.106 1.00 26.33 715 ASN A O 1
ATOM 5775 N N . PHE A 1 716 ? -30.110 -22.424 -28.438 1.00 24.45 716 PHE A N 1
ATOM 5776 C CA . PHE A 1 716 ? -31.086 -21.840 -27.512 1.00 24.45 716 PHE A CA 1
ATOM 5777 C C . PHE A 1 716 ? -30.685 -20.811 -26.425 1.00 24.45 716 PHE A C 1
ATOM 5779 O O . PHE A 1 716 ? -30.359 -21.145 -25.293 1.00 24.45 716 PHE A O 1
ATOM 5786 N N . LYS A 1 717 ? -31.133 -19.582 -26.736 1.00 25.16 717 LYS A N 1
ATOM 5787 C CA . LYS A 1 717 ? -32.065 -18.723 -25.964 1.00 25.16 717 LYS A CA 1
ATOM 5788 C C . LYS A 1 717 ? -31.511 -17.539 -25.148 1.00 25.16 717 LYS A C 1
ATOM 5790 O O . LYS A 1 717 ? -30.824 -17.691 -24.153 1.00 25.16 717 LYS A O 1
ATOM 5795 N N . GLN A 1 718 ? -32.115 -16.398 -25.507 1.00 26.52 718 GLN A N 1
ATOM 5796 C CA . GLN A 1 718 ? -32.307 -15.131 -24.789 1.00 26.52 718 GLN A CA 1
ATOM 5797 C C . GLN A 1 718 ? -31.284 -13.995 -24.986 1.00 26.52 718 GLN A C 1
ATOM 5799 O O . GLN A 1 718 ? -30.076 -14.173 -24.978 1.00 26.52 718 GLN A O 1
ATOM 5804 N N . VAL A 1 719 ? -31.881 -12.801 -25.119 1.00 25.77 719 VAL A N 1
ATOM 5805 C CA . VAL A 1 719 ? -31.308 -11.444 -25.175 1.00 25.77 719 VAL A CA 1
ATOM 5806 C C . VAL A 1 719 ? -30.515 -11.068 -26.436 1.00 25.77 719 VAL A C 1
ATOM 5808 O O . VAL A 1 719 ? -29.296 -10.941 -26.419 1.00 25.77 719 VAL A O 1
ATOM 5811 N N . LEU A 1 720 ? -31.244 -10.728 -27.508 1.00 24.33 720 LEU A N 1
ATOM 5812 C CA . LEU A 1 720 ? -30.778 -9.727 -28.478 1.00 24.33 720 LEU A CA 1
ATOM 5813 C C . LEU A 1 720 ? -31.957 -9.010 -29.161 1.00 24.33 720 LEU A C 1
ATOM 5815 O O . LEU A 1 720 ? -32.308 -9.283 -30.303 1.00 24.33 720 LEU A O 1
ATOM 5819 N N . VAL A 1 721 ? -32.568 -8.075 -28.428 1.00 25.47 721 VAL A N 1
ATOM 5820 C CA . VAL A 1 721 ? -33.345 -6.958 -28.991 1.00 25.47 721 VAL A CA 1
ATOM 5821 C C . VAL A 1 721 ? -32.791 -5.692 -28.340 1.00 25.47 721 VAL A C 1
ATOM 5823 O O . VAL A 1 721 ? -33.161 -5.361 -27.216 1.00 25.47 721 VAL A O 1
ATOM 5826 N N . ILE A 1 722 ? -31.869 -5.010 -29.022 1.00 27.86 722 ILE A N 1
ATOM 5827 C CA . ILE A 1 722 ? -31.532 -3.619 -28.706 1.00 27.86 722 ILE A CA 1
ATOM 5828 C C . ILE A 1 722 ? -32.124 -2.760 -29.815 1.00 27.86 722 ILE A C 1
ATOM 5830 O O . ILE A 1 722 ? -31.746 -2.852 -30.980 1.00 27.86 722 ILE A O 1
ATOM 5834 N N . ASP A 1 723 ? -33.105 -1.971 -29.405 1.00 26.50 723 ASP A N 1
ATOM 5835 C CA . ASP A 1 723 ? -33.902 -1.066 -30.216 1.00 26.50 723 ASP A CA 1
ATOM 5836 C C . ASP A 1 723 ? -33.047 0.086 -30.781 1.00 26.50 723 ASP A C 1
ATOM 5838 O O . ASP A 1 723 ? -32.371 0.805 -30.032 1.00 26.50 723 ASP A O 1
ATOM 5842 N N . MET A 1 724 ? -33.090 0.293 -32.103 1.00 26.17 724 MET A N 1
ATOM 5843 C CA . MET A 1 724 ? -32.407 1.394 -32.797 1.00 26.17 724 MET A CA 1
ATOM 5844 C C . MET A 1 724 ? -33.136 2.742 -32.623 1.00 26.17 724 MET A C 1
ATOM 5846 O O . MET A 1 724 ? -33.413 3.448 -33.590 1.00 26.17 724 MET A O 1
ATOM 5850 N N . GLN A 1 725 ? -33.406 3.137 -31.376 1.00 28.02 725 GLN A N 1
ATOM 5851 C CA . GLN A 1 725 ? -33.959 4.458 -31.033 1.00 28.02 725 GLN A CA 1
ATOM 5852 C C . GLN A 1 725 ? -33.178 5.222 -29.946 1.00 28.02 725 GLN A C 1
ATOM 5854 O O . GLN A 1 725 ? -33.632 6.266 -29.481 1.00 28.02 725 GLN A O 1
ATOM 5859 N N . ARG A 1 726 ? -31.979 4.763 -29.548 1.00 30.56 726 ARG A N 1
ATOM 5860 C CA . ARG A 1 726 ? -31.142 5.461 -28.541 1.00 30.56 726 ARG A CA 1
ATOM 5861 C C . ARG A 1 726 ? -29.742 5.903 -28.976 1.00 30.56 726 ARG A C 1
ATOM 5863 O O . ARG A 1 726 ? -29.027 6.455 -28.148 1.00 30.56 726 ARG A O 1
ATOM 5870 N N . LEU A 1 727 ? -29.364 5.763 -30.251 1.00 28.73 727 LEU A N 1
ATOM 5871 C CA . LEU A 1 727 ? -28.056 6.232 -30.747 1.00 28.73 727 LEU A CA 1
ATOM 5872 C C . LEU A 1 727 ? -28.076 7.613 -31.441 1.00 28.73 727 LEU A C 1
ATOM 5874 O O . LEU A 1 727 ? -27.168 7.939 -32.198 1.00 28.73 727 LEU A O 1
ATOM 5878 N N . ILE A 1 728 ? -29.082 8.451 -31.155 1.00 30.16 728 ILE A N 1
ATOM 5879 C CA . ILE A 1 728 ? -29.075 9.887 -31.493 1.00 30.16 728 ILE A CA 1
ATOM 5880 C C . ILE A 1 728 ? -29.368 10.707 -30.228 1.00 30.16 728 ILE A C 1
ATOM 5882 O O . ILE A 1 728 ? -30.432 11.293 -30.084 1.00 30.16 728 ILE A O 1
ATOM 5886 N N . ILE A 1 729 ? -28.415 10.678 -29.292 1.00 31.22 729 ILE A N 1
ATOM 5887 C CA . ILE A 1 729 ? -28.047 11.697 -28.285 1.00 31.22 729 ILE A CA 1
ATOM 5888 C C . ILE A 1 729 ? -26.752 11.147 -27.668 1.00 31.22 729 ILE A C 1
ATOM 5890 O O . ILE A 1 729 ? -26.776 10.151 -26.953 1.00 31.22 729 ILE A O 1
ATOM 5894 N N . GLY A 1 730 ? -25.603 11.728 -28.021 1.00 28.30 730 GLY A N 1
ATOM 5895 C CA . GLY A 1 730 ? -24.303 11.136 -27.662 1.00 28.30 730 GLY A CA 1
ATOM 5896 C C . GLY A 1 730 ? -23.052 11.909 -28.084 1.00 28.30 730 GLY A C 1
ATOM 5897 O O . GLY A 1 730 ? -21.950 11.501 -27.742 1.00 28.30 730 GLY A O 1
ATOM 5898 N N . VAL A 1 731 ? -23.197 13.040 -28.781 1.00 29.67 731 VAL A N 1
ATOM 5899 C CA . VAL A 1 731 ? -22.109 13.998 -29.018 1.00 29.67 731 VAL A CA 1
ATOM 5900 C C . VAL A 1 731 ? -22.682 15.399 -28.829 1.00 29.67 731 VAL A C 1
ATOM 5902 O O . VAL A 1 731 ? -23.350 15.891 -29.729 1.00 29.67 731 VAL A O 1
ATOM 5905 N N . TYR A 1 732 ? -22.495 15.981 -27.638 1.00 27.31 732 TYR A N 1
ATOM 5906 C CA . TYR A 1 732 ? -22.173 17.400 -27.389 1.00 27.31 732 TYR A CA 1
ATOM 5907 C C . TYR A 1 732 ? -22.263 17.746 -25.882 1.00 27.31 732 TYR A C 1
ATOM 5909 O O . TYR A 1 732 ? -23.315 17.619 -25.267 1.00 27.31 732 TYR A O 1
ATOM 5917 N N . MET A 1 733 ? -21.159 18.293 -25.355 1.00 27.20 733 MET A N 1
ATOM 5918 C CA . MET A 1 733 ? -21.024 19.112 -24.132 1.00 27.20 733 MET A CA 1
ATOM 5919 C C . MET A 1 733 ? -21.164 18.465 -22.735 1.00 27.20 733 MET A C 1
ATOM 5921 O O . MET A 1 733 ? -22.235 18.415 -22.135 1.00 27.20 733 MET A O 1
ATOM 5925 N N . THR A 1 734 ? -20.012 18.254 -22.094 1.00 26.78 734 THR A N 1
ATOM 5926 C CA . THR A 1 734 ? -19.748 18.875 -20.779 1.00 26.78 734 THR A CA 1
ATOM 5927 C C . THR A 1 734 ? -19.588 20.396 -20.974 1.00 26.78 734 THR A C 1
ATOM 5929 O O . THR A 1 734 ? -18.863 20.803 -21.875 1.00 26.78 734 THR A O 1
ATOM 5932 N N . GLY A 1 735 ? -20.199 21.299 -20.202 1.00 23.08 735 GLY A N 1
ATOM 5933 C CA . GLY A 1 735 ? -21.177 21.124 -19.125 1.00 23.08 735 GLY A CA 1
ATOM 5934 C C . GLY A 1 735 ? -21.778 22.475 -18.678 1.00 23.08 735 GLY A C 1
ATOM 5935 O O . GLY A 1 735 ? -21.659 23.466 -19.392 1.00 23.08 735 GLY A O 1
ATOM 5936 N N . LEU A 1 736 ? -22.370 22.502 -17.473 1.00 25.89 736 LEU A N 1
ATOM 5937 C CA . LEU A 1 736 ? -22.994 23.652 -16.777 1.00 25.89 736 LEU A CA 1
ATOM 5938 C C . LEU A 1 736 ? -24.320 24.216 -17.339 1.00 25.89 736 LEU A C 1
ATOM 5940 O O . LEU A 1 736 ? -24.355 25.249 -18.000 1.00 25.89 736 LEU A O 1
ATOM 5944 N N . VAL A 1 737 ? -25.439 23.661 -16.852 1.00 24.77 737 VAL A N 1
ATOM 5945 C CA . VAL A 1 737 ? -26.647 24.446 -16.520 1.00 24.77 737 VAL A CA 1
ATOM 5946 C C . VAL A 1 737 ? -27.130 24.039 -15.123 1.00 24.77 737 VAL A C 1
ATOM 5948 O O . VAL A 1 737 ? -27.286 22.855 -14.834 1.00 24.77 737 VAL A O 1
ATOM 5951 N N . ARG A 1 738 ? -27.352 25.023 -14.240 1.00 27.09 738 ARG A N 1
ATOM 5952 C CA . ARG A 1 738 ? -27.973 24.816 -12.920 1.00 27.09 738 ARG A CA 1
ATOM 5953 C C . ARG A 1 738 ? -29.478 24.592 -13.074 1.00 27.09 738 ARG A C 1
ATOM 5955 O O . ARG A 1 738 ? -30.133 25.301 -13.832 1.00 27.09 738 ARG A O 1
ATOM 5962 N N . VAL A 1 739 ? -30.026 23.666 -12.292 1.00 23.05 739 VAL A N 1
ATOM 5963 C CA . VAL A 1 739 ? -31.473 23.434 -12.200 1.00 23.05 739 VAL A CA 1
ATOM 5964 C C . VAL A 1 739 ? -32.165 24.641 -11.562 1.00 23.05 739 VAL A C 1
ATOM 5966 O O . VAL A 1 739 ? -31.827 25.018 -10.444 1.00 23.05 739 VAL A O 1
ATOM 5969 N N . PHE A 1 740 ? -33.190 25.171 -12.230 1.00 23.19 740 PHE A N 1
ATOM 5970 C CA . PHE A 1 740 ? -34.344 25.770 -11.562 1.00 23.19 740 PHE A CA 1
ATOM 5971 C C . PHE A 1 740 ? -35.630 25.265 -12.218 1.00 23.19 740 PHE A C 1
ATOM 5973 O O . PHE A 1 740 ? -35.783 25.258 -13.437 1.00 23.19 740 PHE A O 1
ATOM 5980 N N . GLN A 1 741 ? -36.533 24.797 -11.368 1.00 24.12 741 GLN A N 1
ATOM 5981 C CA . GLN A 1 741 ? -37.833 24.224 -11.691 1.00 24.12 741 GLN A CA 1
ATOM 5982 C C . GLN A 1 741 ? -38.897 25.328 -11.623 1.00 24.12 741 GLN A C 1
ATOM 5984 O O . GLN A 1 741 ? -38.821 26.142 -10.710 1.00 24.12 741 GLN A O 1
ATOM 5989 N N . ILE A 1 742 ? -39.888 25.334 -12.529 1.00 23.34 742 ILE A N 1
ATOM 5990 C CA . ILE A 1 742 ? -41.310 25.666 -12.265 1.00 23.34 742 ILE A CA 1
ATOM 5991 C C . ILE A 1 742 ? -42.164 25.439 -13.533 1.00 23.34 742 ILE A C 1
ATOM 5993 O O . ILE A 1 742 ? -41.658 25.286 -14.643 1.00 23.34 742 ILE A O 1
ATOM 5997 N N . SER A 1 743 ? -43.469 25.279 -13.320 1.00 23.33 743 SER A N 1
ATOM 5998 C CA . SER A 1 743 ? -44.470 24.685 -14.211 1.00 23.33 743 SER A CA 1
ATOM 5999 C C . SER A 1 743 ? -44.945 25.523 -15.411 1.00 23.33 743 SER A C 1
ATOM 6001 O O . SER A 1 743 ? -44.873 26.747 -15.438 1.00 23.33 743 SER A O 1
ATOM 6003 N N . LYS A 1 744 ? -45.564 24.814 -16.367 1.00 25.03 744 LYS A N 1
ATOM 6004 C CA . LYS A 1 744 ? -46.341 25.330 -17.510 1.00 25.03 744 LYS A CA 1
ATOM 6005 C C . LYS A 1 744 ? -47.393 26.385 -17.106 1.00 25.03 744 LYS A C 1
ATOM 6007 O O . LYS A 1 744 ? -48.235 26.069 -16.273 1.00 25.03 744 LYS A O 1
ATOM 6012 N N . SER A 1 745 ? -47.495 27.502 -17.842 1.00 24.73 745 SER A N 1
ATOM 6013 C CA . SER A 1 745 ? -48.730 27.844 -18.591 1.00 24.73 745 SER A CA 1
ATOM 6014 C C . SER A 1 745 ? -48.555 28.990 -19.617 1.00 24.73 745 SER A C 1
ATOM 6016 O O . SER A 1 745 ? -47.904 29.986 -19.343 1.00 24.73 745 SER A O 1
ATOM 6018 N N . ASN A 1 746 ? -49.151 28.787 -20.801 1.00 24.50 746 ASN A N 1
ATOM 6019 C CA . ASN A 1 746 ? -49.830 29.717 -21.730 1.00 24.50 746 ASN A CA 1
ATOM 6020 C C . ASN A 1 746 ? -49.451 31.211 -21.927 1.00 24.50 746 ASN A C 1
ATOM 6022 O O . ASN A 1 746 ? -49.446 31.993 -20.988 1.00 24.50 746 ASN A O 1
ATOM 6026 N N . ARG A 1 747 ? -49.496 31.609 -23.224 1.00 24.39 747 ARG A N 1
ATOM 6027 C CA . ARG A 1 747 ? -49.833 32.950 -23.796 1.00 24.39 747 ARG A CA 1
ATOM 6028 C C . ARG A 1 747 ? -48.846 34.096 -23.472 1.00 24.39 747 ARG A C 1
ATOM 6030 O O . ARG A 1 747 ? -48.764 34.538 -22.342 1.00 24.39 747 ARG A O 1
ATOM 6037 N N . LEU A 1 748 ? -48.139 34.706 -24.434 1.00 25.64 748 LEU A N 1
ATOM 6038 C CA . LEU A 1 748 ? -48.676 35.597 -25.486 1.00 25.64 748 LEU A CA 1
ATOM 6039 C C . LEU A 1 748 ? -47.571 36.043 -26.479 1.00 25.64 748 LEU A C 1
ATOM 6041 O O . LEU A 1 748 ? -46.382 35.959 -26.189 1.00 25.64 748 LEU A O 1
ATOM 6045 N N . CYS A 1 749 ? -47.975 36.553 -27.645 1.00 23.17 749 CYS A N 1
ATOM 6046 C CA . CYS A 1 749 ? -47.092 37.013 -28.726 1.00 23.17 749 CYS A CA 1
ATOM 6047 C C . CYS A 1 749 ? -46.430 38.382 -28.460 1.00 23.17 749 CYS A C 1
ATOM 6049 O O . CYS A 1 749 ? -47.103 39.263 -27.925 1.00 23.17 749 CYS A O 1
ATOM 6051 N N . LYS A 1 750 ? -45.229 38.618 -29.028 1.00 24.23 750 LYS A N 1
ATOM 6052 C CA . LYS A 1 750 ? -44.933 39.635 -30.084 1.00 24.23 750 LYS A CA 1
ATOM 6053 C C . LYS A 1 750 ? -43.425 39.958 -30.197 1.00 24.23 750 LYS A C 1
ATOM 6055 O O . LYS A 1 750 ? -42.806 40.207 -29.180 1.00 24.23 750 LYS A O 1
ATOM 6060 N N . ASN A 1 751 ? -42.939 40.068 -31.447 1.00 24.92 751 ASN A N 1
ATOM 6061 C CA . ASN A 1 751 ? -41.994 41.076 -31.996 1.00 24.92 751 ASN A CA 1
ATOM 6062 C C . ASN A 1 751 ? -40.620 41.320 -31.299 1.00 24.92 751 ASN A C 1
ATOM 6064 O O . ASN A 1 751 ? -40.557 41.471 -30.093 1.00 24.92 751 ASN A O 1
ATOM 6068 N N . PHE A 1 752 ? -39.481 41.553 -31.970 1.00 22.98 752 PHE A N 1
ATOM 6069 C CA . PHE A 1 752 ? -39.038 41.453 -33.378 1.00 22.98 752 PHE A CA 1
ATOM 6070 C C . PHE A 1 752 ? -37.496 41.670 -33.405 1.00 22.98 752 PHE A C 1
ATOM 6072 O O . PHE A 1 752 ? -36.998 42.374 -32.539 1.00 22.98 752 PHE A O 1
ATOM 6079 N N . LYS A 1 753 ? -36.788 41.195 -34.451 1.00 22.95 753 LYS A N 1
ATOM 6080 C CA . LYS A 1 753 ? -35.456 41.662 -34.947 1.00 22.95 753 LYS A CA 1
ATOM 6081 C C . LYS A 1 753 ? -34.250 41.742 -33.977 1.00 22.95 753 LYS A C 1
ATOM 6083 O O . LYS A 1 753 ? -34.230 42.517 -33.034 1.00 22.95 753 LYS A O 1
ATOM 6088 N N . PHE A 1 754 ? -33.134 41.141 -34.403 1.00 23.53 754 PHE A N 1
ATOM 6089 C CA . PHE A 1 754 ? -31.789 41.663 -34.125 1.00 23.53 754 PHE A CA 1
ATOM 6090 C C . PHE A 1 754 ? -31.040 41.904 -35.442 1.00 23.53 754 PHE A C 1
ATOM 6092 O O . PHE A 1 754 ? -31.113 41.092 -36.363 1.00 23.53 754 PHE A O 1
ATOM 6099 N N . ILE A 1 755 ? -30.355 43.044 -35.530 1.00 23.25 755 ILE A N 1
ATOM 6100 C CA . ILE A 1 755 ? -29.512 43.475 -36.655 1.00 23.25 755 ILE A CA 1
ATOM 6101 C C . ILE A 1 755 ? -28.079 43.629 -36.120 1.00 23.25 755 ILE A C 1
ATOM 6103 O O . ILE A 1 755 ? -27.888 44.012 -34.966 1.00 23.25 755 ILE A O 1
ATOM 6107 N N . HIS A 1 756 ? -27.071 43.326 -36.941 1.00 27.08 756 HIS A N 1
ATOM 6108 C CA . HIS A 1 756 ? -25.663 43.591 -36.623 1.00 27.08 756 HIS A CA 1
ATOM 6109 C C . HIS A 1 756 ? -25.401 45.085 -36.361 1.00 27.08 756 HIS A C 1
ATOM 6111 O O . HIS A 1 756 ? -25.760 45.900 -37.205 1.00 27.08 756 HIS A O 1
ATOM 6117 N N . GLN A 1 757 ? -24.625 45.423 -35.323 1.00 23.27 757 GLN A N 1
ATOM 6118 C CA . GLN A 1 757 ? -23.298 46.042 -35.511 1.00 23.27 757 GLN A CA 1
ATOM 6119 C C . GLN A 1 757 ? -22.509 46.252 -34.204 1.00 23.27 757 GLN A C 1
ATOM 6121 O O . GLN A 1 757 ? -23.036 46.286 -33.098 1.00 23.27 757 GLN A O 1
ATOM 6126 N N . THR A 1 758 ? -21.198 46.366 -34.387 1.00 24.30 758 THR A N 1
ATOM 6127 C CA . THR A 1 758 ? -20.135 46.669 -33.423 1.00 24.30 758 THR A CA 1
ATOM 6128 C C . THR A 1 758 ? -20.228 48.069 -32.798 1.00 24.30 758 THR A C 1
ATOM 6130 O O . THR A 1 758 ? -20.390 49.038 -33.533 1.00 24.30 758 THR A O 1
ATOM 6133 N N . LYS A 1 759 ? -19.934 48.199 -31.486 1.00 22.00 759 LYS A N 1
ATOM 6134 C CA . LYS A 1 759 ? -18.789 48.983 -30.934 1.00 22.00 759 LYS A CA 1
ATOM 6135 C C . LYS A 1 759 ? -18.839 49.196 -29.400 1.00 22.00 759 LYS A C 1
ATOM 6137 O O . LYS A 1 759 ? -19.834 49.650 -28.868 1.00 22.00 759 LYS A O 1
ATOM 6142 N N . LEU A 1 760 ? -17.686 48.946 -28.762 1.00 22.25 760 LEU A N 1
ATOM 6143 C CA . LEU A 1 760 ? -16.977 49.765 -27.751 1.00 22.25 760 LEU A CA 1
ATOM 6144 C C . LEU A 1 760 ? -17.703 50.458 -26.557 1.00 22.25 760 LEU A C 1
ATOM 6146 O O . LEU A 1 760 ? -18.583 51.285 -26.738 1.00 22.25 760 LEU A O 1
ATOM 6150 N N . ILE A 1 761 ? -17.028 50.337 -25.394 1.00 21.94 761 ILE A N 1
ATOM 6151 C CA . ILE A 1 761 ? -16.747 51.379 -24.364 1.00 21.94 761 ILE A CA 1
ATOM 6152 C C . ILE A 1 761 ? -17.638 51.507 -23.096 1.00 21.94 761 ILE A C 1
ATOM 6154 O O . ILE A 1 761 ? -18.826 51.776 -23.158 1.00 21.94 761 ILE A O 1
ATOM 6158 N N . LYS A 1 762 ? -16.922 51.475 -21.947 1.00 21.66 762 LYS A N 1
ATOM 6159 C CA . LYS A 1 762 ? -17.191 52.004 -20.582 1.00 21.66 762 LYS A CA 1
ATOM 6160 C C . LYS A 1 762 ? -18.433 51.546 -19.799 1.00 21.66 762 LYS A C 1
ATOM 6162 O O . LYS A 1 762 ? -19.567 51.765 -20.193 1.00 21.66 762 LYS A O 1
ATOM 6167 N N . PHE A 1 763 ? -18.168 51.180 -18.542 1.00 23.42 763 PHE A N 1
ATOM 6168 C CA . PHE A 1 763 ? -19.020 51.557 -17.412 1.00 23.42 763 PHE A CA 1
ATOM 6169 C C . PHE A 1 763 ? -18.262 52.500 -16.477 1.00 23.42 763 PHE A C 1
ATOM 6171 O O . PHE A 1 763 ? -17.053 52.359 -16.290 1.00 23.42 763 PHE A O 1
ATOM 6178 N N . GLY A 1 764 ? -18.982 53.454 -15.886 1.00 21.50 764 GLY A N 1
ATOM 6179 C CA . GLY A 1 764 ? -18.450 54.368 -14.887 1.00 21.50 764 GLY A CA 1
ATOM 6180 C C . GLY A 1 764 ? -19.508 54.783 -13.865 1.00 21.50 764 GLY A C 1
ATOM 6181 O O . GLY A 1 764 ? -20.450 55.475 -14.220 1.00 21.50 764 GLY A O 1
ATOM 6182 N N . PHE A 1 765 ? -19.237 54.423 -12.608 1.00 24.28 765 PHE A N 1
ATOM 6183 C CA . PHE A 1 765 ? -19.444 55.217 -11.386 1.00 24.28 765 PHE A CA 1
ATOM 6184 C C . PHE A 1 765 ? -20.837 55.569 -10.798 1.00 24.28 765 PHE A C 1
ATOM 6186 O O . PHE A 1 765 ? -21.766 55.972 -11.484 1.00 24.28 765 PHE A O 1
ATOM 6193 N N . PHE A 1 766 ? -20.809 55.612 -9.448 1.00 24.47 766 PHE A N 1
ATOM 6194 C CA . PHE A 1 766 ? -21.652 56.357 -8.480 1.00 24.47 766 PHE A CA 1
ATOM 6195 C C . PHE A 1 766 ? -23.064 55.811 -8.130 1.00 24.47 766 PHE A C 1
ATOM 6197 O O . PHE A 1 766 ? -23.721 55.223 -8.974 1.00 24.47 766 PHE A O 1
ATOM 6204 N N . ARG A 1 767 ? -23.593 55.954 -6.888 1.00 25.20 767 ARG A N 1
ATOM 6205 C CA . ARG A 1 767 ? -23.135 56.644 -5.637 1.00 25.20 767 ARG A CA 1
ATOM 6206 C C . ARG A 1 767 ? -23.849 56.086 -4.376 1.00 25.20 767 ARG A C 1
ATOM 6208 O O . ARG A 1 767 ? -24.945 55.566 -4.527 1.00 25.20 767 ARG A O 1
ATOM 6215 N N . GLY A 1 768 ? -23.324 56.306 -3.150 1.00 23.17 768 GLY A N 1
ATOM 6216 C CA . GLY A 1 768 ? -24.120 56.101 -1.909 1.00 23.17 768 GLY A CA 1
ATOM 6217 C C . GLY A 1 768 ? -23.418 55.961 -0.531 1.00 23.17 768 GLY A C 1
ATOM 6218 O O . GLY A 1 768 ? -23.583 54.928 0.094 1.00 23.17 768 GLY A O 1
ATOM 6219 N N . PHE A 1 769 ? -22.652 56.975 -0.083 1.00 22.78 769 PHE A N 1
ATOM 6220 C CA . PHE A 1 769 ? -22.440 57.472 1.315 1.00 22.78 769 PHE A CA 1
ATOM 6221 C C . PHE A 1 769 ? -22.581 56.516 2.550 1.00 22.78 769 PHE A C 1
ATOM 6223 O O . PHE A 1 769 ? -23.672 56.029 2.803 1.00 22.78 769 PHE A O 1
ATOM 6230 N N . GLN A 1 770 ? -21.530 56.179 3.339 1.00 26.06 770 GLN A N 1
ATOM 6231 C CA . GLN A 1 770 ? -20.721 56.951 4.350 1.00 26.06 770 GLN A CA 1
ATOM 6232 C C . GLN A 1 770 ? -21.287 56.964 5.809 1.00 26.06 770 GLN A C 1
ATOM 6234 O O . GLN A 1 770 ? -22.503 56.940 5.953 1.00 26.06 770 GLN A O 1
ATOM 6239 N N . PRO A 1 771 ? -20.485 57.197 6.892 1.00 36.66 771 PRO A N 1
ATOM 6240 C CA . PRO A 1 771 ? -19.094 56.764 7.192 1.00 36.66 771 PRO A CA 1
ATOM 6241 C C . PRO A 1 771 ? -18.814 56.386 8.692 1.00 36.66 771 PRO A C 1
ATOM 6243 O O . PRO A 1 771 ? -19.563 56.788 9.578 1.00 36.66 771 PRO A O 1
ATOM 6246 N N . ARG A 1 772 ? -17.659 55.753 9.013 1.00 23.67 772 ARG A N 1
ATOM 6247 C CA . ARG A 1 772 ? -16.832 56.016 10.238 1.00 23.67 772 ARG A CA 1
ATOM 6248 C C . ARG A 1 772 ? -15.460 55.286 10.240 1.00 23.67 772 ARG A C 1
ATOM 6250 O O . ARG A 1 772 ? -15.357 54.136 10.631 1.00 23.67 772 ARG A O 1
ATOM 6257 N N . VAL A 1 773 ? -14.441 56.010 9.759 1.00 24.98 773 VAL A N 1
ATOM 6258 C CA . VAL A 1 773 ? -13.101 56.288 10.349 1.00 24.98 773 VAL A CA 1
ATOM 6259 C C . VAL A 1 773 ? -12.313 55.184 11.098 1.00 24.98 773 VAL A C 1
ATOM 6261 O O . VAL A 1 773 ? -12.722 54.749 12.167 1.00 24.98 773 VAL A O 1
ATOM 6264 N N . GLY A 1 774 ? -11.079 54.911 10.629 1.00 24.14 774 GLY A N 1
ATOM 6265 C CA . GLY A 1 774 ? -9.999 54.245 11.388 1.00 24.14 774 GLY A CA 1
ATOM 6266 C C . GLY A 1 774 ? -8.806 53.782 10.520 1.00 24.14 774 GLY A C 1
ATOM 6267 O O . GLY A 1 774 ? -8.935 52.805 9.801 1.00 24.14 774 GLY A O 1
ATOM 6268 N N . SER A 1 775 ? -7.677 54.506 10.584 1.00 26.83 775 SER A N 1
ATOM 6269 C CA . SER A 1 775 ? -6.300 54.234 10.066 1.00 26.83 775 SER A CA 1
ATOM 6270 C C . SER A 1 775 ? -5.898 52.792 9.660 1.00 26.83 775 SER A C 1
ATOM 6272 O O . SER A 1 775 ? -6.228 51.858 10.380 1.00 26.83 775 SER A O 1
ATOM 6274 N N . GLY A 1 776 ? -5.041 52.536 8.654 1.00 25.30 776 GLY A N 1
ATOM 6275 C CA . GLY A 1 776 ? -4.308 53.412 7.714 1.00 25.30 776 GLY A CA 1
ATOM 6276 C C . GLY A 1 776 ? -3.108 52.683 7.048 1.00 25.30 776 GLY A C 1
ATOM 6277 O O . GLY A 1 776 ? -2.609 51.730 7.632 1.00 25.30 776 GLY A O 1
ATOM 6278 N N . LEU A 1 777 ? -2.649 53.162 5.873 1.00 27.09 777 LEU A N 1
ATOM 6279 C CA . LEU A 1 777 ? -1.436 52.760 5.105 1.00 27.09 777 LEU A CA 1
ATOM 6280 C C . LEU A 1 777 ? -1.377 51.281 4.629 1.00 27.09 777 LEU A C 1
ATOM 6282 O O . LEU A 1 777 ? -1.133 50.368 5.404 1.00 27.09 777 LEU A O 1
ATOM 6286 N N . GLU A 1 778 ? -1.761 50.947 3.390 1.00 26.30 778 GLU A N 1
ATOM 6287 C CA . GLU A 1 778 ? -1.087 51.169 2.082 1.00 26.30 778 GLU A CA 1
ATOM 6288 C C . GLU A 1 778 ? -0.178 50.005 1.623 1.00 26.30 778 GLU A C 1
ATOM 6290 O O . GLU A 1 778 ? 0.995 49.922 1.967 1.00 26.30 778 GLU A O 1
ATOM 6295 N N . ASN A 1 779 ? -0.728 49.149 0.748 1.00 24.58 779 ASN A N 1
ATOM 6296 C CA . ASN A 1 779 ? 0.019 48.254 -0.144 1.00 24.58 779 ASN A CA 1
ATOM 6297 C C . ASN A 1 779 ? -0.174 48.744 -1.587 1.00 24.58 779 ASN A C 1
ATOM 6299 O O . ASN A 1 779 ? -1.285 48.670 -2.121 1.00 24.58 779 ASN A O 1
ATOM 6303 N N . SER A 1 780 ? 0.887 49.230 -2.227 1.00 25.17 780 SER A N 1
ATOM 6304 C CA . SER A 1 780 ? 0.863 49.700 -3.614 1.00 25.17 780 SER A CA 1
ATOM 6305 C C . SER A 1 780 ? 1.249 48.586 -4.596 1.00 25.17 780 SER A C 1
ATOM 6307 O O . SER A 1 780 ? 2.329 48.007 -4.526 1.00 25.17 780 SER A O 1
ATOM 6309 N N . TRP A 1 781 ? 0.362 48.303 -5.554 1.00 22.70 781 TRP A N 1
ATOM 6310 C CA . TRP A 1 781 ? 0.644 47.432 -6.700 1.00 22.70 781 TRP A CA 1
ATOM 6311 C C . TRP A 1 781 ? 0.949 48.290 -7.931 1.00 22.70 781 TRP A C 1
ATOM 6313 O O . TRP A 1 781 ? 0.127 49.120 -8.323 1.00 22.70 781 TRP A O 1
ATOM 6323 N N . VAL A 1 782 ? 2.103 48.072 -8.566 1.00 22.64 782 VAL A N 1
ATOM 6324 C CA . VAL A 1 782 ? 2.492 48.746 -9.816 1.00 22.64 782 VAL A CA 1
ATOM 6325 C C . VAL A 1 782 ? 2.391 47.765 -10.981 1.00 22.64 782 VAL A C 1
ATOM 6327 O O . VAL A 1 782 ? 2.982 46.689 -10.956 1.00 22.64 782 VAL A O 1
ATOM 6330 N N . TRP A 1 783 ? 1.652 48.155 -12.018 1.00 21.95 783 TRP A N 1
ATOM 6331 C CA . TRP A 1 783 ? 1.541 47.408 -13.270 1.00 21.95 783 TRP A CA 1
ATOM 6332 C C . TRP A 1 783 ? 2.610 47.863 -14.263 1.00 21.95 783 TRP A C 1
ATOM 6334 O O . TRP A 1 783 ? 2.714 49.058 -14.541 1.00 21.95 783 TRP A O 1
ATOM 6344 N N . TYR A 1 784 ? 3.316 46.917 -14.886 1.00 22.61 784 TYR A N 1
ATOM 6345 C CA . TYR A 1 784 ? 4.113 47.193 -16.082 1.00 22.61 784 TYR A CA 1
ATOM 6346 C C . TYR A 1 784 ? 3.422 46.669 -17.338 1.00 22.61 784 TYR A C 1
ATOM 6348 O O . TYR A 1 784 ? 3.012 45.515 -17.430 1.00 22.61 784 TYR A O 1
ATOM 6356 N N . LYS A 1 785 ? 3.315 47.557 -18.326 1.00 22.34 785 LYS A N 1
ATOM 6357 C CA . LYS A 1 785 ? 2.833 47.282 -19.677 1.00 22.34 785 LYS A CA 1
ATOM 6358 C C . LYS A 1 785 ? 4.039 47.331 -20.607 1.00 22.34 785 LYS A C 1
ATOM 6360 O O . LYS A 1 785 ? 4.600 48.406 -20.792 1.00 22.34 785 LYS A O 1
ATOM 6365 N N . ILE A 1 786 ? 4.403 46.206 -21.217 1.00 24.28 786 ILE A N 1
ATOM 6366 C CA . ILE A 1 786 ? 5.400 46.179 -22.294 1.00 24.28 786 ILE A CA 1
ATOM 6367 C C . ILE A 1 786 ? 4.710 45.709 -23.572 1.00 24.28 786 ILE A C 1
ATOM 6369 O O . ILE A 1 786 ? 4.144 44.622 -23.642 1.00 24.28 786 ILE A O 1
ATOM 6373 N N . SER A 1 787 ? 4.705 46.589 -24.569 1.00 25.11 787 SER A N 1
ATOM 6374 C CA . SER A 1 787 ? 4.167 46.338 -25.902 1.00 25.11 787 SER A CA 1
ATOM 6375 C C . SER A 1 787 ? 5.224 45.694 -26.788 1.00 25.11 787 SER A C 1
ATOM 6377 O O . SER A 1 787 ? 6.326 46.227 -26.908 1.00 25.11 787 SER A O 1
ATOM 6379 N N . SER A 1 788 ? 4.858 44.626 -27.489 1.00 24.42 788 SER A N 1
ATOM 6380 C CA . SER A 1 788 ? 5.655 44.068 -28.579 1.00 24.42 788 SER A CA 1
ATOM 6381 C C . SER A 1 788 ? 5.736 45.048 -29.757 1.00 24.42 788 SER A C 1
ATOM 6383 O O . SER A 1 788 ? 4.737 45.291 -30.439 1.00 24.42 788 SER A O 1
ATOM 6385 N N . LYS A 1 789 ? 6.935 45.567 -30.031 1.00 26.00 789 LYS A N 1
ATOM 6386 C CA . LYS A 1 789 ? 7.336 46.045 -31.359 1.00 26.00 789 LYS A CA 1
ATOM 6387 C C . LYS A 1 789 ? 8.593 45.294 -31.782 1.00 26.00 789 LYS A C 1
ATOM 6389 O O . LYS A 1 789 ? 9.572 45.274 -31.046 1.00 26.00 789 LYS A O 1
ATOM 6394 N N . ILE A 1 790 ? 8.521 44.690 -32.961 1.00 28.58 790 ILE A N 1
ATOM 6395 C CA . ILE A 1 790 ? 9.647 44.088 -33.673 1.00 28.58 790 ILE A CA 1
ATOM 6396 C C . ILE A 1 790 ? 10.429 45.225 -34.351 1.00 28.58 790 ILE A C 1
ATOM 6398 O O . ILE A 1 790 ? 9.788 46.098 -34.942 1.00 28.58 790 ILE A O 1
ATOM 6402 N N . PRO A 1 791 ? 11.768 45.227 -34.294 1.00 27.97 791 PRO A N 1
ATOM 6403 C CA . PRO A 1 791 ? 12.616 45.881 -35.283 1.00 27.97 791 PRO A CA 1
ATOM 6404 C C . PRO A 1 791 ? 13.148 44.850 -36.288 1.00 27.97 791 PRO A C 1
ATOM 6406 O O . PRO A 1 791 ? 13.577 43.761 -35.909 1.00 27.97 791 PRO A O 1
ATOM 6409 N N . GLU A 1 792 ? 13.127 45.210 -37.565 1.00 29.66 792 GLU A N 1
ATOM 6410 C CA . GLU A 1 792 ? 13.836 44.504 -38.637 1.00 29.66 792 GLU A CA 1
ATOM 6411 C C . GLU A 1 792 ? 15.328 44.917 -38.628 1.00 29.66 792 GLU A C 1
ATOM 6413 O O . GLU A 1 792 ? 15.634 46.012 -38.164 1.00 29.66 792 GLU A O 1
ATOM 6418 N N . ASN A 1 793 ? 16.219 44.024 -39.095 1.00 28.94 793 ASN A N 1
ATOM 6419 C CA . ASN A 1 793 ? 17.648 44.181 -39.473 1.00 28.94 793 ASN A CA 1
ATOM 6420 C C . ASN A 1 793 ? 18.298 45.588 -39.312 1.00 28.94 793 ASN A C 1
ATOM 6422 O O . ASN A 1 793 ? 17.760 46.574 -39.798 1.00 28.94 793 ASN A O 1
ATOM 6426 N N . GLN A 1 794 ? 19.528 45.753 -38.798 1.00 28.23 794 GLN A N 1
ATOM 6427 C CA . GLN A 1 794 ? 20.771 45.233 -39.400 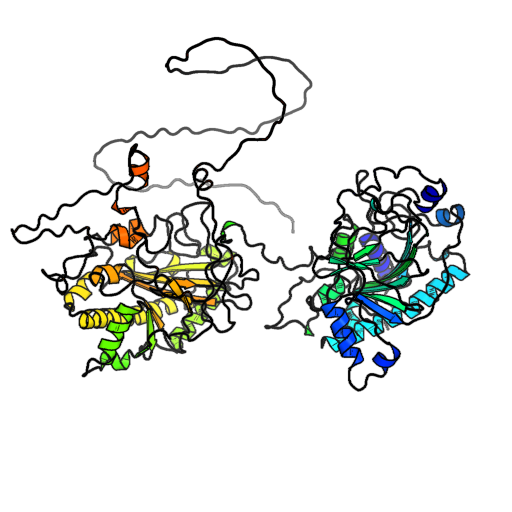1.00 28.23 794 GLN A CA 1
ATOM 6428 C C . GLN A 1 794 ? 22.028 45.586 -38.544 1.00 28.23 794 GLN A C 1
ATOM 6430 O O . GLN A 1 794 ? 22.041 46.638 -37.918 1.00 28.23 794 GLN A O 1
ATOM 6435 N N . ASP A 1 795 ? 23.043 44.710 -38.571 1.00 28.22 795 ASP A N 1
ATOM 6436 C CA . ASP A 1 795 ? 24.515 44.873 -38.427 1.00 28.22 795 ASP A CA 1
ATOM 6437 C C . ASP A 1 795 ? 25.248 45.823 -37.421 1.00 28.22 795 ASP A C 1
ATOM 6439 O O . ASP A 1 795 ? 24.871 46.953 -37.137 1.00 28.22 795 ASP A O 1
ATOM 6443 N N . GLU A 1 796 ? 26.435 45.318 -37.025 1.00 27.91 796 GLU A N 1
ATOM 6444 C CA . GLU A 1 796 ? 27.653 45.956 -36.462 1.00 27.91 796 GLU A CA 1
ATOM 6445 C C . GLU A 1 796 ? 27.867 46.257 -34.948 1.00 27.91 796 GLU A C 1
ATOM 6447 O O . GLU A 1 796 ? 26.996 46.667 -34.189 1.00 27.91 796 GLU A O 1
ATOM 6452 N N . ALA A 1 797 ? 29.154 46.094 -34.578 1.00 25.14 797 ALA A N 1
ATOM 6453 C CA . ALA A 1 797 ? 29.911 46.643 -33.436 1.00 25.14 797 ALA A CA 1
ATOM 6454 C C . ALA A 1 797 ? 29.773 46.054 -32.001 1.00 25.14 797 ALA A C 1
ATOM 6456 O O . ALA A 1 797 ? 29.069 46.555 -31.133 1.00 25.14 797 ALA A O 1
ATOM 6457 N N . LEU A 1 798 ? 30.615 45.043 -31.733 1.00 26.66 798 LEU A N 1
ATOM 6458 C CA . LEU A 1 798 ? 31.726 45.062 -30.749 1.00 26.66 798 LEU A CA 1
ATOM 6459 C C . LEU A 1 798 ? 31.639 45.910 -29.445 1.00 26.66 798 LEU A C 1
ATOM 6461 O O . LEU A 1 798 ? 31.531 47.129 -29.490 1.00 26.66 798 LEU A O 1
ATOM 6465 N N . ALA A 1 799 ? 32.009 45.245 -28.332 1.00 26.56 799 ALA A N 1
ATOM 6466 C CA . ALA A 1 799 ? 32.986 45.672 -27.297 1.00 26.56 799 ALA A CA 1
ATOM 6467 C C . ALA A 1 799 ? 32.541 45.752 -25.808 1.00 26.56 799 ALA A C 1
ATOM 6469 O O . ALA A 1 799 ? 31.645 46.486 -25.411 1.00 26.56 799 ALA A O 1
ATOM 6470 N N . SER A 1 800 ? 33.332 45.051 -24.979 1.00 24.38 800 SER A N 1
ATOM 6471 C CA . SER A 1 800 ? 33.785 45.389 -23.610 1.00 24.38 800 SER A CA 1
ATOM 6472 C C . SER A 1 800 ? 32.796 45.724 -22.471 1.00 24.38 800 SER A C 1
ATOM 6474 O O . SER A 1 800 ? 32.309 46.839 -22.326 1.00 24.38 800 SER A O 1
ATOM 6476 N N . THR A 1 801 ? 32.709 44.780 -21.527 1.00 27.19 801 THR A N 1
ATOM 6477 C CA . THR A 1 801 ? 32.974 44.955 -20.075 1.00 27.19 801 THR A CA 1
ATOM 6478 C C . THR A 1 801 ? 33.089 46.374 -19.477 1.00 27.19 801 THR A C 1
ATOM 6480 O O . THR A 1 801 ? 34.065 47.063 -19.766 1.00 27.19 801 THR A O 1
ATOM 6483 N N . ALA A 1 802 ? 32.291 46.679 -18.436 1.00 25.67 802 ALA A N 1
ATOM 6484 C CA . ALA A 1 802 ? 32.802 47.230 -17.161 1.00 25.67 802 ALA A CA 1
ATOM 6485 C C . ALA A 1 802 ? 31.782 47.184 -15.997 1.00 25.67 802 ALA A C 1
ATOM 6487 O O . ALA A 1 802 ? 30.602 47.474 -16.148 1.00 25.67 802 ALA A O 1
ATOM 6488 N N . SER A 1 803 ? 32.287 46.848 -14.807 1.00 26.12 803 SER A N 1
ATOM 6489 C CA . SER A 1 803 ? 31.578 46.747 -13.520 1.00 26.12 803 SER A CA 1
ATOM 6490 C C . SER A 1 803 ? 31.092 48.090 -12.948 1.00 26.12 803 SER A C 1
ATOM 6492 O O . SER A 1 803 ? 31.848 49.059 -13.004 1.00 26.12 803 SER A O 1
ATOM 6494 N N . ILE A 1 804 ? 30.001 48.082 -12.166 1.00 25.20 804 ILE A N 1
ATOM 6495 C CA . ILE A 1 804 ? 29.867 48.938 -10.967 1.00 25.20 804 ILE A CA 1
ATOM 6496 C C . ILE A 1 804 ? 29.411 48.094 -9.760 1.00 25.20 804 ILE A C 1
ATOM 6498 O O . ILE A 1 804 ? 28.504 47.272 -9.860 1.00 25.20 804 ILE A O 1
ATOM 6502 N N . LYS A 1 805 ? 30.072 48.305 -8.613 1.00 27.47 805 LYS A N 1
ATOM 6503 C CA . LYS A 1 805 ? 29.768 47.716 -7.294 1.00 27.47 805 LYS A CA 1
ATOM 6504 C C . LYS A 1 805 ? 28.769 48.581 -6.514 1.00 27.47 805 LYS A C 1
ATOM 6506 O O . LYS A 1 805 ? 28.842 49.802 -6.606 1.00 27.47 805 LYS A O 1
ATOM 6511 N N . SER A 1 806 ? 28.019 47.980 -5.584 1.00 27.20 806 SER A N 1
ATOM 6512 C CA . SER A 1 806 ? 27.504 48.701 -4.405 1.00 27.20 806 SER A CA 1
ATOM 6513 C C . SER A 1 806 ? 27.412 47.822 -3.144 1.00 27.20 806 SER A C 1
ATOM 6515 O O . SER A 1 806 ? 26.457 47.078 -2.935 1.00 27.20 806 SER A O 1
ATOM 6517 N N . THR A 1 807 ? 28.417 47.953 -2.279 1.00 26.05 807 THR A N 1
ATOM 6518 C CA . THR A 1 807 ? 28.341 47.808 -0.806 1.00 26.05 807 THR A CA 1
ATOM 6519 C C . THR A 1 807 ? 27.343 48.832 -0.210 1.00 26.05 807 THR A C 1
ATOM 6521 O O . THR A 1 807 ? 27.080 49.830 -0.872 1.00 26.05 807 THR A O 1
ATOM 6524 N N . ALA A 1 808 ? 26.783 48.748 1.009 1.00 25.89 808 ALA A N 1
ATOM 6525 C CA . ALA A 1 808 ? 26.889 47.825 2.155 1.00 25.89 808 ALA A CA 1
ATOM 6526 C C . ALA A 1 808 ? 25.712 48.065 3.153 1.00 25.89 808 ALA A C 1
ATOM 6528 O O . ALA A 1 808 ? 24.929 48.987 2.953 1.00 25.89 808 ALA A O 1
ATOM 6529 N N . LEU A 1 809 ? 25.725 47.338 4.291 1.00 25.67 809 LEU A N 1
ATOM 6530 C CA . LEU A 1 809 ? 25.017 47.600 5.572 1.00 25.67 809 LEU A CA 1
ATOM 6531 C C . LEU A 1 809 ? 23.496 47.261 5.609 1.00 25.67 809 LEU A C 1
ATOM 6533 O O . LEU A 1 809 ? 22.810 47.382 4.608 1.00 25.67 809 LEU A O 1
ATOM 6537 N N . ALA A 1 810 ? 22.905 46.803 6.730 1.00 26.22 810 ALA A N 1
ATOM 6538 C CA . ALA A 1 810 ? 23.411 46.785 8.112 1.00 26.22 810 ALA A CA 1
ATOM 6539 C C . ALA A 1 810 ? 22.957 45.585 8.992 1.00 26.22 810 ALA A C 1
ATOM 6541 O O . ALA A 1 810 ? 21.810 45.161 8.954 1.00 26.22 810 ALA A O 1
ATOM 6542 N N . ARG A 1 811 ? 23.877 45.170 9.882 1.00 26.28 811 ARG A N 1
ATOM 6543 C CA . ARG A 1 811 ? 23.699 44.746 11.297 1.00 26.28 811 ARG A CA 1
ATOM 6544 C C . ARG A 1 811 ? 22.693 43.638 11.681 1.00 26.28 811 ARG A C 1
ATOM 6546 O O . ARG A 1 811 ? 21.504 43.874 11.853 1.00 26.28 811 ARG A O 1
ATOM 6553 N N . ARG A 1 812 ? 23.261 42.499 12.110 1.00 31.69 812 ARG A N 1
ATOM 6554 C CA . ARG A 1 812 ? 22.792 41.754 13.299 1.00 31.69 812 ARG A CA 1
ATOM 6555 C C . ARG A 1 812 ? 23.274 42.438 14.585 1.00 31.69 812 ARG A C 1
ATOM 6557 O O . ARG A 1 812 ? 24.352 43.030 14.594 1.00 31.69 812 ARG A O 1
ATOM 6564 N N . GLY A 1 813 ? 22.542 42.220 15.675 1.00 28.38 813 GLY A N 1
ATOM 6565 C CA . GLY A 1 813 ? 23.043 42.276 17.046 1.00 28.38 813 GLY A CA 1
ATOM 6566 C C . GLY A 1 813 ? 22.487 41.088 17.837 1.00 28.38 813 GLY A C 1
ATOM 6567 O O . GLY A 1 813 ? 21.275 40.927 17.866 1.00 28.38 813 GLY A O 1
ATOM 6568 N N . ALA A 1 814 ? 23.405 40.244 18.327 1.00 31.86 814 ALA A N 1
ATOM 6569 C CA . ALA A 1 814 ? 23.510 39.599 19.651 1.00 31.86 814 ALA A CA 1
ATOM 6570 C C . ALA A 1 814 ? 22.231 39.407 20.512 1.00 31.86 814 ALA A C 1
ATOM 6572 O O . ALA A 1 814 ? 21.362 40.268 20.554 1.00 31.86 814 ALA A O 1
ATOM 6573 N N . ILE A 1 815 ? 22.103 38.337 21.306 1.00 32.25 815 ILE A N 1
ATOM 6574 C CA . ILE A 1 815 ? 23.047 37.885 22.358 1.00 32.25 815 ILE A CA 1
ATOM 6575 C C . ILE A 1 815 ? 23.100 36.344 22.475 1.00 32.25 815 ILE A C 1
ATOM 6577 O O . ILE A 1 815 ? 22.116 35.685 22.157 1.00 32.25 815 ILE A O 1
ATOM 6581 N N . SER A 1 816 ? 24.253 35.854 22.972 1.00 34.34 816 SER A N 1
ATOM 6582 C CA . SER A 1 816 ? 24.660 34.466 23.305 1.00 34.34 816 SER A CA 1
ATOM 6583 C C . SER A 1 816 ? 24.599 33.445 22.169 1.00 34.34 816 SER A C 1
ATOM 6585 O O . SER A 1 816 ? 23.541 32.800 22.013 1.00 34.34 816 SER A O 1
#